Protein AF-0000000086207402 (afdb_homodimer)

Foldseek 3Di:
DDQPVPPDVLVVLLVVLVVVLVVLLVVLVVVLVVLLVQLVVLLVVLVVLLVVLVVLVVVLVPDDDFLVSQLSNLVSVLSNLLSVLSNVLSVCLVVPQNVVLVVLSVVLVVVLVVLVVQLVVLSVLLVVLVVVLVVLVVVLVVLVVVLVVLVVVLVVCVVPDDPVVNVVSVVVSVVSVVVNVVSVVVSVVSVVCSVVSVVSSSVSSVVSSVVSVVSVVVSVVSVVVSVVSSVVSVVVSVVSSVVSVVSSVVSNVPRDVVVSVVVVLVVPVDPWDKDKDKFWADDDPLLDPPDPDDLVVSLVVLVVVLVVLVVVLVVLVVVLVVLVVVLVVCVVPVVPDDPVVNVVSVVSNVVSVVSNVRSVVNNLSSQQSSCVSVVHDRDPPPLVFWDWDDDPRDITIMGMDIDTDCPPSCPPDPPPPPPPPPPPPPDDDDDDDDDDDDDPDDPPPPPPPPFWKKFFCDFDDDPDLQADTHHHGFIWGFPDDDPVQWTWTDTPRRTHIDGNVRIGTDDPPPPPPPPPPDD/DDQPVPPDVLVVLLVVLVVVLVVLLVVLVVVLVVLLVQLVVLLVVLVVLLVVLVVLVVVLVPDDPFLVSQLSNLVSVLSNLLSVLSNVLSVCLVPPQNVVLVVLSVVLVVVLVVLVVQLVVLSVLLVVLVVVLVVLVVVLVVLVVVLVVLVVVLVVCVVPDDPVVNVVSVVVSVVSVVVSVVSVVVSVVSVVCSVVSVVSSSVSSVVSSVVSVVSVVVSVVSVVVSVVSSVVSVVVSVVSSVVSVVSSVVSNVPRDVPVSVVVVLVVPVDPWDKDKDKFWADDDPLLDPPDPDDLVVSLVVLVVVLVVLVVVLVVLVVVLVVLVVVLVVCVVPVVPDDPVVNVVSVVSNVVSVVSNVRSVVNNLSSQQSSCVSVVHDRDPPPLVFKDWDDDPRDITIMGMDIDTDCRPSCPPPPPPPPPPPPPPPPDDDDDDDDDDDDDDDDPDPPPPPPFWKWFFCDFDDDPDLQADTHHHGFIWGFPDDDPVQWTWTDTPRRTHIDGNVRIGTDDPPPPPPPPPPPD

Nearest PDB structures (foldseek):
  7aal-assembly1_B  TM=7.104E-01  e=3.749E-07  Homo sapiens
  7aan-assembly1_B  TM=7.391E-01  e=1.521E-06  Homo sapiens
  5c1f-assembly1_B  TM=7.077E-01  e=7.551E-07  Schizosaccharomyces pombe 972h-
  6iko-assembly1_A  TM=7.388E-01  e=1.851E-04  Mus musculus
  8x2t-assembly1_A-2  TM=4.468E-01  e=6.820E-06  Homo sapiens

Organism: Python bivittatus (NCBI:txid176946)

InterPro domains:
  IPR001452 SH3 domain [PF14604] (456-504)
  IPR001452 SH3 domain [PR00452] (452-462)
  IPR001452 SH3 domain [PR00452] (466-481)
  IPR001452 SH3 domain [PR00452] (483-492)
  IPR001452 SH3 domain [PR00452] (494-506)
  IPR001452 SH3 domain [PS50002] (449-508)
  IPR001452 SH3 domain [SM00326] (452-507)
  IPR011072 HR1 rho-binding domain [PS51860] (291-372)
  IPR027267 AH/BAR domai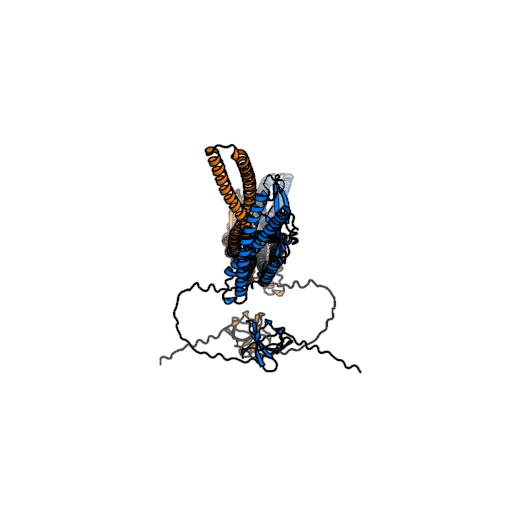n superfamily [G3DSA:1.20.1270.60] (9-270)
  IPR027267 AH/BAR domain superfamily [SSF103657] (9-268)
  IPR031160 F-BAR domain [PS51741] (1-260)
  IPR035656 Nostrin, SH3 domain [cd11823] (453-505)
  IPR036028 SH3-like domain superfamily [SSF50044] (451-508)
  IPR057870 TOCA, HR1 domain [PF25610] (285-376)

Structure (mmCIF, N/CA/C/O backbone):
data_AF-0000000086207402-model_v1
#
loop_
_entity.id
_entity.type
_entity.pdbx_description
1 polymer Nostrin
#
loop_
_atom_site.group_PDB
_atom_site.id
_atom_site.type_symbol
_atom_site.label_atom_id
_atom_site.label_alt_id
_atom_site.label_comp_id
_atom_site.label_asym_id
_atom_site.label_entity_id
_atom_site.label_seq_id
_atom_site.pdbx_PDB_ins_code
_atom_site.Cartn_x
_atom_site.Cartn_y
_atom_site.Cartn_z
_atom_site.occupancy
_atom_site.B_iso_or_equiv
_atom_site.auth_seq_id
_atom_site.auth_comp_id
_atom_site.auth_asym_id
_atom_site.auth_atom_id
_atom_site.pdbx_PDB_model_num
ATOM 1 N N . MET A 1 1 ? 19.188 -48.531 -34.875 1 70.12 1 MET A N 1
ATOM 2 C CA . MET A 1 1 ? 18.344 -49.625 -34.406 1 70.12 1 MET A CA 1
ATOM 3 C C . MET A 1 1 ? 16.875 -49.219 -34.469 1 70.12 1 MET A C 1
ATOM 5 O O . MET A 1 1 ? 16.516 -48.094 -34.125 1 70.12 1 MET A O 1
ATOM 9 N N . LYS A 1 2 ? 16.078 -50.062 -35.125 1 84.88 2 LYS A N 1
ATOM 10 C CA . LYS A 1 2 ? 14.648 -49.812 -35.219 1 84.88 2 LYS A CA 1
ATOM 11 C C . LYS A 1 2 ? 14 -49.719 -33.844 1 84.88 2 LYS A C 1
ATOM 13 O O . LYS A 1 2 ? 14.344 -50.469 -32.938 1 84.88 2 LYS A O 1
ATOM 18 N N . ASN A 1 3 ? 13.188 -48.719 -33.625 1 86.88 3 ASN A N 1
ATOM 19 C CA . ASN A 1 3 ? 12.5 -48.469 -32.375 1 86.88 3 ASN A CA 1
ATOM 20 C C . ASN A 1 3 ? 11.125 -49.125 -32.344 1 86.88 3 ASN A C 1
ATOM 22 O O . ASN A 1 3 ? 10.211 -48.719 -33.062 1 86.88 3 ASN A O 1
ATOM 26 N N . PRO A 1 4 ? 11.055 -50.188 -31.516 1 91.75 4 PRO A N 1
ATOM 27 C CA . PRO A 1 4 ? 9.766 -50.875 -31.469 1 91.75 4 PRO A CA 1
ATOM 28 C C . PRO A 1 4 ? 8.641 -50 -30.922 1 91.75 4 PRO A C 1
ATOM 30 O O . PRO A 1 4 ? 7.465 -50.375 -31.031 1 91.75 4 PRO A O 1
ATOM 33 N N . LEU A 1 5 ? 9 -48.938 -30.328 1 91.25 5 LEU A N 1
ATOM 34 C CA . LEU A 1 5 ? 7.992 -48.094 -29.719 1 91.25 5 LEU A CA 1
ATOM 35 C C . LEU A 1 5 ? 7.512 -47.031 -30.688 1 91.25 5 LEU A C 1
ATOM 37 O O . LEU A 1 5 ? 6.59 -46.281 -30.391 1 91.25 5 LEU A O 1
ATOM 41 N N . ALA A 1 6 ? 8.047 -47 -31.797 1 86.88 6 ALA A N 1
ATOM 42 C CA . ALA A 1 6 ? 7.766 -45.906 -32.75 1 86.88 6 ALA A CA 1
ATOM 43 C C . ALA A 1 6 ? 6.324 -45.969 -33.219 1 86.88 6 ALA A C 1
ATOM 45 O O . ALA A 1 6 ? 5.727 -47.062 -33.281 1 86.88 6 ALA A O 1
ATOM 46 N N . ASP A 1 7 ? 5.602 -44.875 -33.406 1 80.5 7 ASP A N 1
ATOM 47 C CA . ASP A 1 7 ? 4.324 -44.656 -34.062 1 80.5 7 ASP A CA 1
ATOM 48 C C . ASP A 1 7 ? 3.164 -45.188 -33.219 1 80.5 7 ASP A C 1
ATOM 50 O O . ASP A 1 7 ? 2.145 -45.625 -33.75 1 80.5 7 ASP A O 1
ATOM 54 N N . CYS A 1 8 ? 3.439 -45.312 -31.922 1 86.44 8 CYS A N 1
ATOM 55 C CA . CYS A 1 8 ? 2.348 -45.688 -31.031 1 86.44 8 CYS A CA 1
ATOM 56 C C . CYS A 1 8 ? 1.467 -44.469 -30.703 1 86.44 8 CYS A C 1
ATOM 58 O O . CYS A 1 8 ? 1.935 -43.5 -30.125 1 86.44 8 CYS A O 1
ATOM 60 N N . MET A 1 9 ? 0.217 -44.5 -31.078 1 85.75 9 MET A N 1
ATOM 61 C CA . MET A 1 9 ? -0.718 -43.375 -30.875 1 85.75 9 MET A CA 1
ATOM 62 C C . MET A 1 9 ? -0.971 -43.156 -29.391 1 85.75 9 MET A C 1
ATOM 64 O O . MET A 1 9 ? -1.18 -42 -28.969 1 85.75 9 MET A O 1
ATOM 68 N N . HIS A 1 10 ? -0.974 -44.25 -28.578 1 87.25 10 HIS A N 1
ATOM 69 C CA . HIS A 1 10 ? -1.16 -44.094 -27.141 1 87.25 10 HIS A CA 1
ATOM 70 C C . HIS A 1 10 ? -0.037 -43.281 -26.531 1 87.25 10 HIS A C 1
ATOM 72 O O . HIS A 1 10 ? -0.276 -42.469 -25.625 1 87.25 10 HIS A O 1
ATOM 78 N N . ASP A 1 11 ? 1.105 -43.5 -27.047 1 91.06 11 ASP A N 1
ATOM 79 C CA . ASP A 1 11 ? 2.256 -42.75 -26.531 1 91.06 11 ASP A CA 1
ATOM 80 C C . ASP A 1 11 ? 2.191 -41.281 -26.938 1 91.06 11 ASP A C 1
ATOM 82 O O . ASP A 1 11 ? 2.529 -40.406 -26.141 1 91.06 11 ASP A O 1
ATOM 86 N N . ARG A 1 12 ? 1.794 -41.062 -28.172 1 88.88 12 ARG A N 1
ATOM 87 C CA . ARG A 1 12 ? 1.655 -39.688 -28.641 1 88.88 12 ARG A CA 1
ATOM 88 C C . ARG A 1 12 ? 0.635 -38.938 -27.797 1 88.88 12 ARG A C 1
ATOM 90 O O . ARG A 1 12 ? 0.876 -37.781 -27.406 1 88.88 12 ARG A O 1
ATOM 97 N N . ALA A 1 13 ? -0.528 -39.594 -27.562 1 89.44 13 ALA A N 1
ATOM 98 C CA . ALA A 1 13 ? -1.57 -38.969 -26.75 1 89.44 13 ALA A CA 1
ATOM 99 C C . ALA A 1 13 ? -1.069 -38.688 -25.328 1 89.44 13 ALA A C 1
ATOM 101 O O . ALA A 1 13 ? -1.343 -37.625 -24.766 1 89.44 13 ALA A O 1
ATOM 102 N N . TYR A 1 14 ? -0.347 -39.656 -24.797 1 93.19 14 TYR A N 1
ATOM 103 C CA . TYR A 1 14 ? 0.19 -39.5 -23.438 1 93.19 14 TYR A CA 1
ATOM 104 C C . TYR A 1 14 ? 1.178 -38.344 -23.375 1 93.19 14 TYR A C 1
ATOM 106 O O . TYR A 1 14 ? 1.124 -37.531 -22.453 1 93.19 14 TYR A O 1
ATOM 114 N N . GLN A 1 15 ? 2.064 -38.219 -24.406 1 92.81 15 GLN A N 1
ATOM 115 C CA . GLN A 1 15 ? 3.057 -37.156 -24.422 1 92.81 15 GLN A CA 1
ATOM 116 C C . GLN A 1 15 ? 2.391 -35.781 -24.594 1 92.81 15 GLN A C 1
ATOM 118 O O . GLN A 1 15 ? 2.818 -34.812 -23.984 1 92.81 15 GLN A O 1
ATOM 123 N N . GLU A 1 16 ? 1.377 -35.719 -25.391 1 90.94 16 GLU A N 1
ATOM 124 C CA . GLU A 1 16 ? 0.648 -34.469 -25.578 1 90.94 16 GLU A CA 1
ATOM 125 C C . GLU A 1 16 ? -0.007 -34 -24.281 1 90.94 16 GLU A C 1
ATOM 127 O O . GLU A 1 16 ? 0.068 -32.844 -23.922 1 90.94 16 GLU A O 1
ATOM 132 N N . LEU A 1 17 ? -0.683 -34.938 -23.641 1 91.75 17 LEU A N 1
ATOM 133 C CA . LEU A 1 17 ? -1.324 -34.625 -22.359 1 91.75 17 LEU A CA 1
ATOM 134 C C . LEU A 1 17 ? -0.291 -34.219 -21.312 1 91.75 17 LEU A C 1
ATOM 136 O O . LEU A 1 17 ? -0.535 -33.312 -20.531 1 91.75 17 LEU A O 1
ATOM 140 N N . LYS A 1 18 ? 0.817 -34.875 -21.344 1 92.75 18 LYS A N 1
ATOM 141 C CA . LYS A 1 18 ? 1.899 -34.531 -20.438 1 92.75 18 LYS A CA 1
ATOM 142 C C . LYS A 1 18 ? 2.375 -33.094 -20.672 1 92.75 18 LYS A C 1
ATOM 144 O O . LYS A 1 18 ? 2.617 -32.344 -19.719 1 92.75 18 LYS A O 1
ATOM 149 N N . GLY A 1 19 ? 2.502 -32.75 -21.906 1 91.12 19 GLY A N 1
ATOM 150 C CA . GLY A 1 19 ? 2.867 -31.375 -22.234 1 91.12 19 GLY A CA 1
ATOM 151 C C . GLY A 1 19 ? 1.851 -30.344 -21.75 1 91.12 19 GLY A C 1
ATOM 152 O O . GLY A 1 19 ? 2.217 -29.312 -21.188 1 91.12 19 GLY A O 1
ATOM 153 N N . TYR A 1 20 ? 0.608 -30.656 -21.953 1 89.25 20 TYR A N 1
ATOM 154 C CA . TYR A 1 20 ? -0.474 -29.797 -21.469 1 89.25 20 TYR A CA 1
ATOM 155 C C . TYR A 1 20 ? -0.417 -29.656 -19.953 1 89.25 20 TYR A C 1
ATOM 157 O O . TYR A 1 20 ? -0.568 -28.547 -19.422 1 89.25 20 TYR A O 1
ATOM 165 N N . SER A 1 21 ? -0.278 -30.812 -19.312 1 92 21 SER A N 1
ATOM 166 C CA . SER A 1 21 ? -0.22 -30.812 -17.859 1 92 21 SER A CA 1
ATOM 167 C C . SER A 1 21 ? 0.945 -29.984 -17.344 1 92 21 SER A C 1
ATOM 169 O O . SER A 1 21 ? 0.804 -29.25 -16.359 1 92 21 SER A O 1
ATOM 171 N N . LYS A 1 22 ? 2.078 -30.062 -18 1 91.75 22 LYS A N 1
ATOM 172 C CA . LYS A 1 22 ? 3.246 -29.281 -17.609 1 91.75 22 LYS A CA 1
ATOM 173 C C . LYS A 1 22 ? 2.973 -27.781 -17.75 1 91.75 22 LYS A C 1
ATOM 175 O O . LYS A 1 22 ? 3.352 -26.984 -16.891 1 91.75 22 LYS A O 1
ATOM 180 N N . ASN A 1 23 ? 2.346 -27.375 -18.797 1 88.19 23 ASN A N 1
ATOM 181 C CA . ASN A 1 23 ? 1.974 -25.984 -19 1 88.19 23 ASN A CA 1
ATOM 182 C C . ASN A 1 23 ? 0.99 -25.5 -17.938 1 88.19 23 ASN A C 1
ATOM 184 O O . ASN A 1 23 ? 1.083 -24.359 -17.469 1 88.19 23 ASN A O 1
ATOM 188 N N . GLY A 1 24 ? 0.045 -26.406 -17.625 1 87.31 24 GLY A N 1
ATOM 189 C CA . GLY A 1 24 ? -0.893 -26.078 -16.562 1 87.31 24 GLY A CA 1
ATOM 190 C C . GLY A 1 24 ? -0.222 -25.859 -15.227 1 87.31 24 GLY A C 1
ATOM 191 O O . GLY A 1 24 ? -0.576 -24.938 -14.484 1 87.31 24 GLY A O 1
ATOM 192 N N . ASP A 1 25 ? 0.729 -26.656 -14.898 1 90.38 25 ASP A N 1
ATOM 193 C CA . ASP A 1 25 ? 1.478 -26.531 -13.648 1 90.38 25 ASP A CA 1
ATOM 194 C C . ASP A 1 25 ? 2.24 -25.203 -13.609 1 90.38 25 ASP A C 1
ATOM 196 O O . ASP A 1 25 ? 2.266 -24.531 -12.57 1 90.38 25 ASP A O 1
ATOM 200 N N . ASN A 1 26 ? 2.877 -24.859 -14.664 1 89.62 26 ASN A N 1
ATOM 201 C CA . ASN A 1 26 ? 3.607 -23.609 -14.742 1 89.62 26 ASN A CA 1
ATOM 202 C C . ASN A 1 26 ? 2.686 -22.406 -14.539 1 89.62 26 ASN A C 1
ATOM 204 O O . ASN A 1 26 ? 3.057 -21.438 -13.883 1 89.62 26 ASN A O 1
ATOM 208 N N . TYR A 1 27 ? 1.51 -22.469 -15.094 1 89.38 27 TYR A N 1
ATOM 209 C CA . TYR A 1 27 ? 0.514 -21.422 -14.914 1 89.38 27 TYR A CA 1
ATOM 210 C C . TYR A 1 27 ? 0.149 -21.25 -13.445 1 89.38 27 TYR A C 1
ATOM 212 O O . TYR A 1 27 ? 0.106 -20.141 -12.93 1 89.38 27 TYR A O 1
ATOM 220 N N . CYS A 1 28 ? -0.136 -22.375 -12.828 1 90.25 28 CYS A N 1
ATOM 221 C CA . CYS A 1 28 ? -0.509 -22.312 -11.422 1 90.25 28 CYS A CA 1
ATOM 222 C C . CYS A 1 28 ? 0.622 -21.734 -10.578 1 90.25 28 CYS A C 1
ATOM 224 O O . CYS A 1 28 ? 0.376 -20.984 -9.633 1 90.25 28 CYS A O 1
ATOM 226 N N . LYS A 1 29 ? 1.851 -22.047 -10.914 1 91.56 29 LYS A N 1
ATOM 227 C CA . LYS A 1 29 ? 2.996 -21.516 -10.188 1 91.56 29 LYS A CA 1
ATOM 228 C C . LYS A 1 29 ? 3.086 -20 -10.344 1 91.56 29 LYS A C 1
ATOM 230 O O . LYS A 1 29 ? 3.418 -19.281 -9.398 1 91.56 29 LYS A O 1
ATOM 235 N N . GLN A 1 30 ? 2.82 -19.531 -11.5 1 91.19 30 GLN A N 1
ATOM 236 C CA . GLN A 1 30 ? 2.834 -18.094 -11.742 1 91.19 30 GLN A CA 1
ATOM 237 C C . GLN A 1 30 ? 1.725 -17.391 -10.969 1 91.19 30 GLN A C 1
ATOM 239 O O . GLN A 1 30 ? 1.941 -16.312 -10.398 1 91.19 30 GLN A O 1
ATOM 244 N N . VAL A 1 31 ? 0.543 -17.984 -10.984 1 90.88 31 VAL A N 1
ATOM 245 C CA . VAL A 1 31 ? -0.57 -17.438 -10.227 1 90.88 31 VAL A CA 1
ATOM 246 C C . VAL A 1 31 ? -0.201 -17.359 -8.742 1 90.88 31 VAL A C 1
ATOM 248 O O . VAL A 1 31 ? -0.463 -16.359 -8.078 1 90.88 31 VAL A O 1
ATOM 251 N N . LEU A 1 32 ? 0.455 -18.422 -8.25 1 93.12 32 LEU A N 1
ATOM 252 C CA . LEU A 1 32 ? 0.894 -18.469 -6.855 1 93.12 32 LEU A CA 1
ATOM 253 C C . LEU A 1 32 ? 1.885 -17.344 -6.566 1 93.12 32 LEU A C 1
ATOM 255 O O . LEU A 1 32 ? 1.805 -16.688 -5.523 1 93.12 32 LEU A O 1
ATOM 259 N N . SER A 1 33 ? 2.768 -17.125 -7.492 1 95.25 33 SER A N 1
ATOM 260 C CA . SER A 1 33 ? 3.758 -16.078 -7.332 1 95.25 33 SER A CA 1
ATOM 261 C C . SER A 1 33 ? 3.096 -14.703 -7.262 1 95.25 33 SER A C 1
ATOM 263 O O . SER A 1 33 ? 3.488 -13.859 -6.453 1 95.25 33 SER A O 1
ATOM 265 N N . ILE A 1 34 ? 2.119 -14.492 -8.117 1 94.56 34 ILE A N 1
ATOM 266 C CA . ILE A 1 34 ? 1.403 -13.227 -8.133 1 94.56 34 ILE A CA 1
ATOM 267 C C . ILE A 1 34 ? 0.652 -13.031 -6.82 1 94.56 34 ILE A C 1
ATOM 269 O O . ILE A 1 34 ? 0.665 -11.938 -6.246 1 94.56 34 ILE A O 1
ATOM 273 N N . LEU A 1 35 ? -0.007 -14.062 -6.363 1 94.5 35 LEU A N 1
ATOM 274 C CA . LEU A 1 35 ? -0.727 -13.984 -5.098 1 94.5 35 LEU A CA 1
ATOM 275 C C . LEU A 1 35 ? 0.232 -13.711 -3.941 1 94.5 35 LEU A C 1
ATOM 277 O O . LEU A 1 35 ? -0.094 -12.969 -3.018 1 94.5 35 LEU A O 1
ATOM 281 N N . GLN A 1 36 ? 1.395 -14.375 -4 1 96.25 36 GLN A N 1
ATOM 282 C CA . GLN A 1 36 ? 2.404 -14.141 -2.971 1 96.25 36 GLN A CA 1
ATOM 283 C C . GLN A 1 36 ? 2.854 -12.688 -2.959 1 96.25 36 GLN A C 1
ATOM 285 O O . GLN A 1 36 ? 3.021 -12.094 -1.891 1 96.25 36 GLN A O 1
ATOM 290 N N . GLN A 1 37 ? 3.1 -12.133 -4.086 1 96.25 37 GLN A N 1
ATOM 291 C CA . GLN A 1 37 ? 3.477 -10.727 -4.191 1 96.25 37 GLN A CA 1
ATOM 292 C C . GLN A 1 37 ? 2.354 -9.82 -3.701 1 96.25 37 GLN A C 1
ATOM 294 O O . GLN A 1 37 ? 2.609 -8.797 -3.064 1 96.25 37 GLN A O 1
ATOM 299 N N . ARG A 1 38 ? 1.146 -10.227 -4.008 1 95.5 38 ARG A N 1
ATOM 300 C CA . ARG A 1 38 ? -0.009 -9.484 -3.512 1 95.5 38 ARG A CA 1
ATOM 301 C C . ARG A 1 38 ? -0.037 -9.469 -1.987 1 95.5 38 ARG A C 1
ATOM 303 O O . ARG A 1 38 ? -0.303 -8.43 -1.379 1 95.5 38 ARG A O 1
ATOM 310 N N . THR A 1 39 ? 0.207 -10.609 -1.366 1 95.81 39 THR A N 1
ATOM 311 C CA . THR A 1 39 ? 0.251 -10.719 0.088 1 95.81 39 THR A CA 1
ATOM 312 C C . THR A 1 39 ? 1.33 -9.805 0.663 1 95.81 39 THR A C 1
ATOM 314 O O . THR A 1 39 ? 1.087 -9.078 1.629 1 95.81 39 THR A O 1
ATOM 317 N N . SER A 1 40 ? 2.473 -9.805 0.069 1 96.62 40 SER A N 1
ATOM 318 C CA . SER A 1 40 ? 3.576 -8.969 0.532 1 96.62 40 SER A CA 1
ATOM 319 C C . SER A 1 40 ? 3.24 -7.488 0.4 1 96.62 40 SER A C 1
ATOM 321 O O . SER A 1 40 ? 3.568 -6.691 1.281 1 96.62 40 SER A O 1
ATOM 323 N N . LEU A 1 41 ? 2.631 -7.117 -0.718 1 95.75 41 LEU A N 1
ATOM 324 C CA . LEU A 1 41 ? 2.209 -5.738 -0.943 1 95.75 41 LEU A CA 1
ATOM 325 C C . LEU A 1 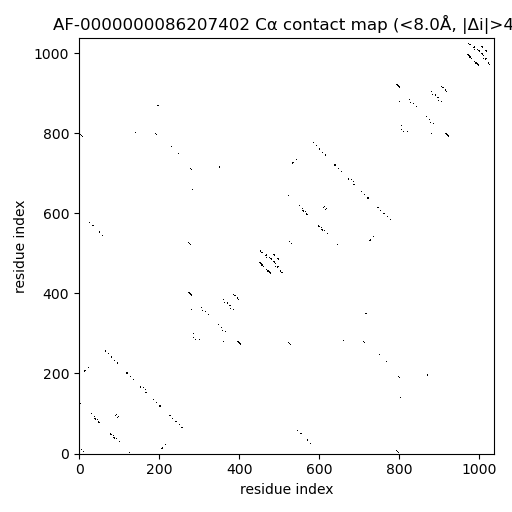41 ? 1.221 -5.293 0.128 1 95.75 41 LEU A C 1
ATOM 327 O O . LEU A 1 41 ? 1.323 -4.18 0.646 1 95.75 41 LEU A O 1
ATOM 331 N N . GLU A 1 42 ? 0.28 -6.129 0.465 1 96.12 42 GLU A N 1
ATOM 332 C CA . GLU A 1 42 ? -0.726 -5.824 1.479 1 96.12 42 GLU A CA 1
ATOM 333 C C . GLU A 1 42 ? -0.084 -5.605 2.846 1 96.12 42 GLU A C 1
ATOM 335 O O . GLU A 1 42 ? -0.405 -4.641 3.541 1 96.12 42 GLU A O 1
ATOM 340 N N . ILE A 1 43 ? 0.77 -6.469 3.227 1 95.44 43 ILE A N 1
ATOM 341 C CA . ILE A 1 43 ? 1.418 -6.398 4.531 1 95.44 43 ILE A CA 1
ATOM 342 C C . ILE A 1 43 ? 2.273 -5.137 4.617 1 95.44 43 ILE A C 1
ATOM 344 O O . ILE A 1 43 ? 2.246 -4.43 5.629 1 95.44 43 ILE A O 1
ATOM 348 N N . THR A 1 44 ? 3.012 -4.824 3.551 1 95.88 44 THR A N 1
ATOM 349 C CA . THR A 1 44 ? 3.855 -3.635 3.516 1 95.88 44 THR A CA 1
ATOM 350 C C . THR A 1 44 ? 3.008 -2.369 3.609 1 95.88 44 THR A C 1
ATOM 352 O O . THR A 1 44 ? 3.357 -1.434 4.332 1 95.88 44 THR A O 1
ATOM 355 N N . TYR A 1 45 ? 1.966 -2.289 2.854 1 97 45 TYR A N 1
ATOM 356 C CA . TYR A 1 45 ? 1.046 -1.158 2.906 1 97 45 TYR A CA 1
ATOM 357 C C . TYR A 1 45 ? 0.454 -1.001 4.301 1 97 45 TYR A C 1
ATOM 359 O O . TYR A 1 45 ? 0.384 0.111 4.832 1 97 45 TYR A O 1
ATOM 367 N N . GLY A 1 46 ? 0.015 -2.15 4.887 1 95.81 46 GLY A N 1
ATOM 368 C CA . GLY A 1 46 ? -0.503 -2.113 6.246 1 95.81 46 GLY A CA 1
ATOM 369 C C . GLY A 1 46 ? 0.497 -1.575 7.25 1 95.81 46 GLY A C 1
ATOM 370 O O . GLY A 1 46 ? 0.141 -0.779 8.125 1 95.81 46 GLY A O 1
ATOM 371 N N . LYS A 1 47 ? 1.705 -1.974 7.16 1 95.44 47 LYS A N 1
ATOM 372 C CA . LYS A 1 47 ? 2.754 -1.478 8.047 1 95.44 47 LYS A CA 1
ATOM 373 C C . LYS A 1 47 ? 2.961 0.023 7.863 1 95.44 47 LYS A C 1
ATOM 375 O O . LYS A 1 47 ? 3.221 0.74 8.836 1 95.44 47 LYS A O 1
ATOM 380 N N . GLY A 1 48 ? 2.898 0.468 6.559 1 96.25 48 GLY A N 1
ATOM 381 C CA . GLY A 1 48 ? 2.99 1.896 6.297 1 96.25 48 GLY A CA 1
ATOM 382 C C . GLY A 1 48 ? 1.892 2.697 6.969 1 96.25 48 GLY A C 1
ATOM 383 O O . GLY A 1 48 ? 2.152 3.756 7.543 1 96.25 48 GLY A O 1
ATOM 384 N N . LEU A 1 49 ? 0.698 2.244 6.93 1 95.19 49 LEU A N 1
ATOM 385 C CA . LEU A 1 49 ? -0.433 2.896 7.578 1 95.19 49 LEU A CA 1
ATOM 386 C C . LEU A 1 49 ? -0.252 2.914 9.094 1 95.19 49 LEU A C 1
ATOM 388 O O . LEU A 1 49 ? -0.594 3.898 9.75 1 95.19 49 LEU A O 1
ATOM 392 N N . GLU A 1 50 ? 0.26 1.824 9.656 1 95.81 50 GLU A N 1
ATOM 393 C CA . GLU A 1 50 ? 0.513 1.736 11.094 1 95.81 50 GLU A CA 1
ATOM 394 C C . GLU A 1 50 ? 1.534 2.779 11.539 1 95.81 50 GLU A C 1
ATOM 396 O O . GLU A 1 50 ? 1.373 3.402 12.586 1 95.81 50 GLU A O 1
ATOM 401 N N . LYS A 1 51 ? 2.562 2.924 10.766 1 96.25 51 LYS A N 1
ATOM 402 C CA . LYS A 1 51 ? 3.576 3.926 11.078 1 96.25 51 LYS A CA 1
ATOM 403 C C . LYS A 1 51 ? 2.969 5.324 11.133 1 96.25 51 LYS A C 1
ATOM 405 O O . LYS A 1 51 ? 3.291 6.113 12.023 1 96.25 51 LYS A O 1
ATOM 410 N N . LEU A 1 52 ? 2.098 5.656 10.195 1 95.38 52 LEU A N 1
ATOM 411 C CA . LEU A 1 52 ? 1.434 6.953 10.164 1 95.38 52 LEU A CA 1
ATOM 412 C C . LEU A 1 52 ? 0.501 7.113 11.359 1 95.38 52 LEU A C 1
ATOM 414 O O . LEU A 1 52 ? 0.426 8.195 11.953 1 95.38 52 LEU A O 1
ATOM 418 N N . ALA A 1 53 ? -0.207 6.043 11.695 1 94.75 53 ALA A N 1
ATOM 419 C CA . ALA A 1 53 ? -1.097 6.062 12.859 1 94.75 53 ALA A CA 1
ATOM 420 C C . ALA A 1 53 ? -0.322 6.348 14.141 1 94.75 53 ALA A C 1
ATOM 422 O O . ALA A 1 53 ? -0.747 7.164 14.961 1 94.75 53 ALA A O 1
ATOM 423 N N . ASN A 1 54 ? 0.838 5.719 14.266 1 94.38 54 ASN A N 1
ATOM 424 C CA . ASN A 1 54 ? 1.677 5.914 15.445 1 94.38 54 ASN A CA 1
ATOM 425 C C . ASN A 1 54 ? 2.244 7.328 15.5 1 94.38 54 ASN A C 1
ATOM 427 O O . ASN A 1 54 ? 2.305 7.938 16.578 1 94.38 54 ASN A O 1
ATOM 431 N N . LYS A 1 55 ? 2.627 7.867 14.383 1 93.62 55 LYS A N 1
ATOM 432 C CA . LYS A 1 55 ? 3.135 9.234 14.312 1 93.62 55 LYS A CA 1
ATOM 433 C C . LYS A 1 55 ? 2.064 10.234 14.734 1 93.62 55 LYS A C 1
ATOM 435 O O . LYS A 1 55 ? 2.344 11.172 15.484 1 93.62 55 LYS A O 1
ATOM 440 N N . LEU A 1 56 ? 0.861 10.039 14.219 1 91.38 56 LEU A N 1
ATOM 441 C CA . LEU A 1 56 ? -0.246 10.922 14.57 1 91.38 56 LEU A CA 1
ATOM 442 C C . LEU A 1 56 ? -0.596 10.789 16.047 1 91.38 56 LEU A C 1
ATOM 444 O O . LEU A 1 56 ? -0.833 11.797 16.719 1 91.38 56 LEU A O 1
ATOM 448 N N . ALA A 1 57 ? -0.589 9.594 16.578 1 89.44 57 ALA A N 1
ATOM 449 C CA . ALA A 1 57 ? -0.894 9.359 17.984 1 89.44 57 ALA A CA 1
ATOM 450 C C . ALA A 1 57 ? 0.143 10.016 18.891 1 89.44 57 ALA A C 1
ATOM 452 O O . ALA A 1 57 ? -0.203 10.594 19.922 1 89.44 57 ALA A O 1
ATOM 453 N N . LYS A 1 58 ? 1.422 9.945 18.5 1 89 58 LYS A N 1
ATOM 454 C CA . LYS A 1 58 ? 2.49 10.562 19.281 1 89 58 LYS A CA 1
ATOM 455 C C . LYS A 1 58 ? 2.35 12.086 19.297 1 89 58 LYS A C 1
ATOM 457 O O . LYS A 1 58 ? 2.586 12.727 20.328 1 89 58 LYS A O 1
ATOM 462 N N . MET A 1 59 ? 1.973 12.602 18.125 1 86 59 MET A N 1
ATOM 463 C CA . MET A 1 59 ? 1.755 14.039 18.016 1 86 59 MET A CA 1
ATOM 464 C C . MET A 1 59 ? 0.608 14.492 18.922 1 86 59 MET A C 1
ATOM 466 O O . MET A 1 59 ? 0.682 15.547 19.547 1 86 59 MET A O 1
ATOM 470 N N . LEU A 1 60 ? -0.443 13.711 19.031 1 85.06 60 LEU A N 1
ATOM 471 C CA . LEU A 1 60 ? -1.633 14.062 19.797 1 85.06 60 LEU A CA 1
ATOM 472 C C . LEU A 1 60 ? -1.359 13.953 21.297 1 85.06 60 LEU A C 1
ATOM 474 O O . LEU A 1 60 ? -1.994 14.648 22.094 1 85.06 60 LEU A O 1
ATOM 478 N N . ASN A 1 61 ? -0.381 13.141 21.719 1 81.69 61 ASN A N 1
ATOM 479 C CA . ASN A 1 61 ? -0.04 13.008 23.141 1 81.69 61 ASN A CA 1
ATOM 480 C C . ASN A 1 61 ? 0.677 14.242 23.656 1 81.69 61 ASN A C 1
ATOM 482 O O . ASN A 1 61 ? 0.621 14.539 24.859 1 81.69 61 ASN A O 1
ATOM 486 N N . LYS A 1 62 ? 1.3 15.109 22.828 1 72.88 62 LYS A N 1
ATOM 487 C CA . LYS A 1 62 ? 2.072 16.281 23.25 1 72.88 62 LYS A CA 1
ATOM 488 C C . LYS A 1 62 ? 1.193 17.531 23.312 1 72.88 62 LYS A C 1
ATOM 490 O O . LYS A 1 62 ? 1.613 18.562 23.828 1 72.88 62 LYS A O 1
ATOM 495 N N . ILE A 1 63 ? 0.066 17.438 22.703 1 65.75 63 ILE A N 1
ATOM 496 C CA . ILE A 1 63 ? -0.768 18.625 22.594 1 65.75 63 ILE A CA 1
ATOM 497 C C . ILE A 1 63 ? -1.828 18.609 23.703 1 65.75 63 ILE A C 1
ATOM 499 O O . ILE A 1 63 ? -2.387 17.547 24.016 1 65.75 63 ILE A O 1
ATOM 503 N N . GLN A 1 64 ? -1.792 19.562 24.516 1 58.31 64 GLN A N 1
ATOM 504 C CA . GLN A 1 64 ? -2.879 19.719 25.484 1 58.31 64 GLN A CA 1
ATOM 505 C C . GLN A 1 64 ? -4.238 19.594 24.797 1 58.31 64 GLN A C 1
ATOM 507 O O . GLN A 1 64 ? -4.398 19.984 23.641 1 58.31 64 GLN A O 1
ATOM 512 N N . VAL A 1 65 ? -5.184 18.766 25.406 1 56.91 65 VAL A N 1
ATOM 513 C CA . VAL A 1 65 ? -6.492 18.266 24.984 1 56.91 65 VAL A CA 1
ATOM 514 C C . VAL A 1 65 ? -7.297 19.406 24.359 1 56.91 65 VAL A C 1
ATOM 516 O O . VAL A 1 65 ? -7.672 20.359 25.047 1 56.91 65 VAL A O 1
ATOM 519 N N . ASN A 1 66 ? -6.965 19.859 23.188 1 57.91 66 ASN A N 1
ATOM 520 C CA . ASN A 1 66 ? -7.875 20.75 22.484 1 57.91 66 ASN A CA 1
ATOM 521 C C . ASN A 1 66 ? -8.75 19.984 21.5 1 57.91 66 ASN A C 1
ATOM 523 O O . ASN A 1 66 ? -8.578 18.781 21.297 1 57.91 66 ASN A O 1
ATOM 527 N N . TYR A 1 67 ? -9.867 20.562 21 1 56.62 67 TYR A N 1
ATOM 528 C CA . TYR A 1 67 ? -10.961 20.141 20.125 1 56.62 67 TYR A CA 1
ATOM 529 C C . TYR A 1 67 ? -10.43 19.312 18.969 1 56.62 67 TYR A C 1
ATOM 531 O O . TYR A 1 67 ? -10.953 18.234 18.672 1 56.62 67 TYR A O 1
ATOM 539 N N . SER A 1 68 ? -9.461 19.812 18.281 1 66.19 68 SER A N 1
ATOM 540 C CA . SER A 1 68 ? -8.93 19.156 17.094 1 66.19 68 SER A CA 1
ATOM 541 C C . SER A 1 68 ? -8.25 17.828 17.438 1 66.19 68 SER A C 1
ATOM 543 O O . SER A 1 68 ? -8.086 16.969 16.578 1 66.19 68 SER A O 1
ATOM 545 N N . HIS A 1 69 ? -8.367 17.641 18.781 1 74.69 69 HIS A N 1
ATOM 546 C CA . HIS A 1 69 ? -7.691 16.453 19.266 1 74.69 69 HIS A CA 1
ATOM 547 C C . HIS A 1 69 ? -8.547 15.203 19.047 1 74.69 69 HIS A C 1
ATOM 549 O O . HIS A 1 69 ? -8.039 14.18 18.594 1 74.69 69 HIS A O 1
ATOM 555 N N . ARG A 1 70 ? -9.922 15.312 19.25 1 75.12 70 ARG A N 1
ATOM 556 C CA . ARG A 1 70 ? -10.805 14.156 19.109 1 75.12 70 ARG A CA 1
ATOM 557 C C . ARG A 1 70 ? -10.891 13.703 17.656 1 75.12 70 ARG A C 1
ATOM 559 O O . ARG A 1 70 ? -10.852 12.5 17.375 1 75.12 70 ARG A O 1
ATOM 566 N N . THR A 1 71 ? -11.023 14.609 16.781 1 79.69 71 THR A N 1
ATOM 567 C CA . THR A 1 71 ? -11.125 14.273 15.359 1 79.69 71 THR A CA 1
ATOM 568 C C . THR A 1 71 ? -9.82 13.672 14.852 1 79.69 71 THR A C 1
ATOM 570 O O . THR A 1 71 ? -9.828 12.711 14.086 1 79.69 71 THR A O 1
ATOM 573 N N . SER A 1 72 ? -8.742 14.211 15.32 1 84.25 72 SER A N 1
ATOM 574 C CA . SER A 1 72 ? -7.441 13.688 14.906 1 84.25 72 SER A CA 1
ATOM 575 C C . SER A 1 72 ? -7.203 12.289 15.469 1 84.25 72 SER A C 1
ATOM 577 O O . SER A 1 72 ? -6.602 11.445 14.812 1 84.25 72 SER A O 1
ATOM 579 N N . LEU A 1 73 ? -7.734 12.117 16.641 1 84.88 73 LEU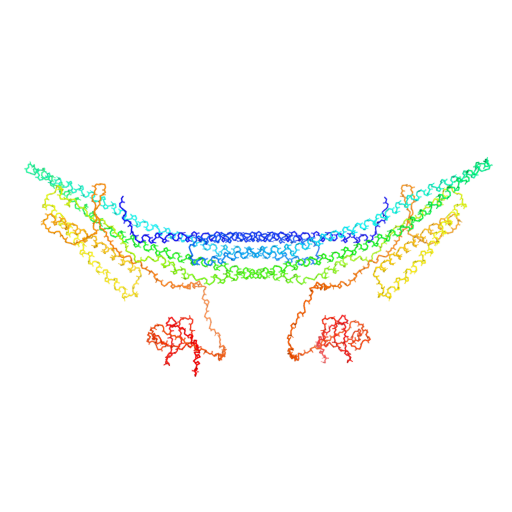 A N 1
ATOM 580 C CA . LEU A 1 73 ? -7.633 10.797 17.25 1 84.88 73 LEU A CA 1
ATOM 581 C C . LEU A 1 73 ? -8.422 9.766 16.453 1 84.88 73 LEU A C 1
ATOM 583 O O . LEU A 1 73 ? -7.98 8.633 16.281 1 84.88 73 LEU A O 1
ATOM 587 N N . CYS A 1 74 ? -9.547 10.203 15.992 1 86.12 74 CYS A N 1
ATOM 588 C CA . CYS A 1 74 ? -10.375 9.312 15.188 1 86.12 74 CYS A CA 1
ATOM 589 C C . CYS A 1 74 ? -9.664 8.945 13.891 1 86.12 74 CYS A C 1
ATOM 591 O O . CYS A 1 74 ? -9.742 7.801 13.438 1 86.12 74 CYS A O 1
ATOM 593 N N . VAL A 1 75 ? -8.992 9.859 13.281 1 87.44 75 VAL A N 1
ATOM 594 C CA . VAL A 1 75 ? -8.242 9.594 12.055 1 87.44 75 VAL A CA 1
ATOM 595 C C . VAL A 1 75 ? -7.105 8.617 12.344 1 87.44 75 VAL A C 1
ATOM 597 O O . VAL A 1 75 ? -6.836 7.715 11.555 1 87.44 75 VAL A O 1
ATOM 600 N N . SER A 1 76 ? -6.461 8.805 13.469 1 91 76 SER A N 1
ATOM 601 C CA . SER A 1 76 ? -5.406 7.883 13.875 1 91 76 SER A CA 1
ATOM 602 C C . SER A 1 76 ? -5.945 6.465 14.031 1 91 76 SER A C 1
ATOM 604 O O . SER A 1 76 ? -5.32 5.5 13.586 1 91 76 SER A O 1
ATOM 606 N N . GLU A 1 77 ? -7.059 6.383 14.633 1 90.06 77 GLU A N 1
ATOM 607 C CA . GLU A 1 77 ? -7.695 5.082 14.812 1 90.06 77 GLU A CA 1
ATOM 608 C C . GLU A 1 77 ? -8.086 4.465 13.469 1 90.06 77 GLU A C 1
ATOM 610 O O . GLU A 1 77 ? -8.016 3.248 13.297 1 90.06 77 GLU A O 1
ATOM 615 N N . GLU A 1 78 ? -8.594 5.324 12.633 1 90.19 78 GLU A N 1
ATOM 616 C CA . GLU A 1 78 ? -8.922 4.848 11.289 1 90.19 78 GLU A CA 1
ATOM 617 C C . GLU A 1 78 ? -7.695 4.277 10.586 1 90.19 78 GLU A C 1
ATOM 619 O O . GLU A 1 78 ? -7.77 3.219 9.961 1 90.19 78 GLU A O 1
ATOM 624 N N . LEU A 1 79 ? -6.578 4.91 10.609 1 92.44 79 LEU A N 1
ATOM 625 C CA . LEU A 1 79 ? -5.34 4.438 10.008 1 92.44 79 LEU A CA 1
ATOM 626 C C . LEU A 1 79 ? -4.918 3.1 10.602 1 92.44 79 LEU A C 1
ATOM 628 O O . LEU A 1 79 ? -4.5 2.197 9.875 1 92.44 79 LEU A O 1
ATOM 632 N N . LYS A 1 80 ? -5.098 2.988 11.906 1 93.75 80 LYS A N 1
ATOM 633 C CA . LYS A 1 80 ? -4.742 1.742 12.578 1 93.75 80 LYS A CA 1
ATOM 634 C C . LYS A 1 80 ? -5.668 0.605 12.156 1 93.75 80 LYS A C 1
ATOM 636 O O . LYS A 1 80 ? -5.211 -0.51 11.898 1 93.75 80 LYS A O 1
ATOM 641 N N . SER A 1 81 ? -6.887 0.892 12.164 1 93.25 81 SER A N 1
ATOM 642 C CA . SER A 1 81 ? -7.859 -0.119 11.766 1 93.25 81 SER A CA 1
ATOM 643 C C . SER A 1 81 ? -7.648 -0.556 10.32 1 93.25 81 SER A C 1
ATOM 645 O O . SER A 1 81 ? -7.699 -1.748 10.008 1 93.25 81 SER A O 1
ATOM 647 N N . ALA A 1 82 ? -7.512 0.421 9.43 1 92.44 82 ALA A N 1
ATOM 648 C CA . ALA A 1 82 ? -7.227 0.094 8.031 1 92.44 82 ALA A CA 1
ATOM 649 C C . ALA A 1 82 ? -5.953 -0.738 7.914 1 92.44 82 ALA A C 1
ATOM 651 O O . ALA A 1 82 ? -5.895 -1.684 7.125 1 92.44 82 ALA A O 1
ATOM 652 N N . SER A 1 83 ? -4.926 -0.398 8.648 1 95.62 83 SER A N 1
ATOM 653 C CA . SER A 1 83 ? -3.684 -1.162 8.68 1 95.62 83 SER A CA 1
ATOM 654 C C . SER A 1 83 ? -3.939 -2.617 9.062 1 95.62 83 SER A C 1
ATOM 656 O O . SER A 1 83 ? -3.484 -3.533 8.375 1 95.62 83 SER A O 1
ATOM 658 N N . ASP A 1 84 ? -4.664 -2.857 10.102 1 95.25 84 ASP A N 1
ATOM 659 C CA . ASP A 1 84 ? -4.969 -4.203 10.57 1 95.25 84 ASP A CA 1
ATOM 660 C C . ASP A 1 84 ? -5.734 -4.996 9.508 1 95.25 84 ASP A C 1
ATOM 662 O O . ASP A 1 84 ? -5.48 -6.184 9.312 1 95.25 84 ASP A O 1
ATOM 666 N N . LEU A 1 85 ? -6.668 -4.348 8.914 1 93 85 LEU A N 1
ATOM 667 C CA . LEU A 1 85 ? -7.473 -5.008 7.891 1 93 85 LEU A CA 1
ATOM 668 C C . LEU A 1 85 ? -6.602 -5.465 6.727 1 93 85 LEU A C 1
ATOM 670 O O . LEU A 1 85 ? -6.758 -6.586 6.23 1 93 85 LEU A O 1
ATOM 674 N N . HIS A 1 86 ? -5.711 -4.656 6.242 1 94.38 86 HIS A N 1
ATOM 675 C CA . HIS A 1 86 ? -4.82 -5.02 5.148 1 94.38 86 HIS A CA 1
ATOM 676 C C . HIS A 1 86 ? -3.881 -6.152 5.555 1 94.38 86 HIS A C 1
ATOM 678 O O . HIS A 1 86 ? -3.643 -7.078 4.777 1 94.38 86 HIS A O 1
ATOM 684 N N . ARG A 1 87 ? -3.344 -6.098 6.785 1 95.06 87 ARG A N 1
ATOM 685 C CA . ARG A 1 87 ? -2.473 -7.164 7.273 1 95.06 87 ARG A CA 1
ATOM 686 C C . ARG A 1 87 ? -3.229 -8.484 7.387 1 95.06 87 ARG A C 1
ATOM 688 O O . ARG A 1 87 ? -2.707 -9.539 7.016 1 95.06 87 ARG A O 1
ATOM 695 N N . LYS A 1 88 ? -4.414 -8.406 7.875 1 94.19 88 LYS A N 1
ATOM 696 C CA . LYS A 1 88 ? -5.254 -9.602 7.984 1 94.19 88 LYS A CA 1
ATOM 697 C C . LYS A 1 88 ? -5.574 -10.172 6.605 1 94.19 88 LYS A C 1
ATOM 699 O O . LYS A 1 88 ? -5.605 -11.391 6.426 1 94.19 88 LYS A O 1
ATOM 704 N N . LEU A 1 89 ? -5.863 -9.273 5.652 1 94.31 89 LEU A N 1
ATOM 705 C CA . LEU A 1 89 ? -6.121 -9.719 4.285 1 94.31 89 LEU A CA 1
ATOM 706 C C . LEU A 1 89 ? -4.914 -10.453 3.717 1 94.31 89 LEU A C 1
ATOM 708 O O . LEU A 1 89 ? -5.055 -11.539 3.148 1 94.31 89 LEU A O 1
ATOM 712 N N . GLY A 1 90 ? -3.695 -9.93 3.893 1 95.5 90 GLY A N 1
ATOM 713 C CA . GLY A 1 90 ? -2.488 -10.594 3.434 1 95.5 90 GLY A CA 1
ATOM 714 C C . GLY A 1 90 ? -2.295 -11.969 4.047 1 95.5 90 GLY A C 1
ATOM 715 O O . GLY A 1 90 ? -2.012 -12.938 3.338 1 95.5 90 GLY A O 1
ATOM 716 N N . LYS A 1 91 ? -2.512 -12.023 5.32 1 95.69 91 LYS A N 1
ATOM 717 C CA . LYS A 1 91 ? -2.365 -13.297 6.02 1 95.69 91 LYS A CA 1
ATOM 718 C C . LYS A 1 91 ? -3.416 -14.305 5.559 1 95.69 91 LYS A C 1
ATOM 720 O O . LYS A 1 91 ? -3.121 -15.492 5.414 1 95.69 91 LYS A O 1
ATOM 725 N N . ALA A 1 92 ? -4.641 -13.852 5.387 1 95.44 92 ALA A N 1
ATOM 726 C CA . ALA A 1 92 ? -5.73 -14.727 4.957 1 95.44 92 ALA A CA 1
ATOM 727 C C . ALA A 1 92 ? -5.469 -15.281 3.559 1 95.44 92 ALA A C 1
ATOM 729 O O . ALA A 1 92 ? -5.703 -16.453 3.299 1 95.44 92 ALA A O 1
ATOM 730 N N . ILE A 1 93 ? -4.996 -14.484 2.604 1 95.19 93 ILE A N 1
ATOM 731 C CA . ILE A 1 93 ? -4.672 -14.945 1.261 1 95.19 93 ILE A CA 1
ATOM 732 C C . ILE A 1 93 ? -3.584 -16.016 1.335 1 95.19 93 ILE A C 1
ATOM 734 O O . ILE A 1 93 ? -3.656 -17.031 0.644 1 95.19 93 ILE A O 1
ATOM 738 N N . GLN A 1 94 ? -2.602 -15.797 2.221 1 95.75 94 GLN A N 1
ATOM 739 C CA . GLN A 1 94 ? -1.5 -16.734 2.387 1 95.75 94 GLN A CA 1
ATOM 740 C C . GLN A 1 94 ? -1.995 -18.078 2.93 1 95.75 94 GLN A C 1
ATOM 742 O O . GLN A 1 94 ? -1.687 -19.125 2.373 1 95.75 94 GLN A O 1
ATOM 747 N N . THR A 1 95 ? -2.811 -18.031 3.932 1 96.56 95 THR A N 1
ATOM 748 C CA . THR A 1 95 ? -3.186 -19.234 4.664 1 96.56 95 THR A CA 1
ATOM 749 C C . THR A 1 95 ? -4.332 -19.953 3.965 1 96.56 95 THR A C 1
ATOM 751 O O . THR A 1 95 ? -4.395 -21.188 3.979 1 96.56 95 THR A O 1
ATOM 754 N N . GLU A 1 96 ? -5.207 -19.188 3.301 1 95.25 96 GLU A N 1
ATOM 755 C CA . GLU A 1 96 ? -6.441 -19.797 2.816 1 95.25 96 GLU A CA 1
ATOM 756 C C . GLU A 1 96 ? -6.395 -20.016 1.307 1 95.25 96 GLU A C 1
ATOM 758 O O . GLU A 1 96 ? -7.199 -20.781 0.758 1 95.25 96 GLU A O 1
ATOM 763 N N . ALA A 1 97 ? -5.539 -19.359 0.601 1 93.88 97 ALA A N 1
ATOM 764 C CA . ALA A 1 97 ? -5.488 -19.531 -0.85 1 93.88 97 ALA A CA 1
ATOM 765 C C . ALA A 1 97 ? -4.141 -20.094 -1.29 1 93.88 97 ALA A C 1
ATOM 767 O O . ALA A 1 97 ? -4.082 -21.172 -1.892 1 93.88 97 ALA A O 1
ATOM 768 N N . ILE A 1 98 ? -3.033 -19.562 -0.885 1 95.88 98 ILE A N 1
ATOM 769 C CA . ILE A 1 98 ? -1.705 -19.906 -1.378 1 95.88 98 ILE A CA 1
ATOM 770 C C . ILE A 1 98 ? -1.273 -21.25 -0.795 1 95.88 98 ILE A C 1
ATOM 772 O O . ILE A 1 98 ? -0.904 -22.172 -1.535 1 95.88 98 ILE A O 1
ATOM 776 N N . ASN A 1 99 ? -1.375 -21.422 0.517 1 96.31 99 ASN A N 1
ATOM 777 C CA . ASN A 1 99 ? -0.867 -22.625 1.18 1 96.31 99 ASN A CA 1
ATOM 778 C C . ASN A 1 99 ? -1.597 -23.875 0.708 1 96.31 99 ASN A C 1
ATOM 780 O O . ASN A 1 99 ? -0.963 -24.859 0.323 1 96.31 99 ASN A O 1
ATOM 784 N N . PRO A 1 100 ? -2.918 -23.891 0.705 1 95.31 100 PRO A N 1
ATOM 785 C CA . PRO A 1 100 ? -3.613 -25.094 0.216 1 95.31 100 PRO A CA 1
ATOM 786 C C . PRO A 1 100 ? -3.283 -25.406 -1.24 1 95.31 100 PRO A C 1
ATOM 788 O O . PRO A 1 100 ? -3.104 -26.578 -1.595 1 95.31 100 PRO A O 1
ATOM 791 N N . MET A 1 101 ? -3.242 -24.391 -2.121 1 94.19 101 MET A N 1
ATOM 792 C CA . MET A 1 101 ? -2.918 -24.609 -3.529 1 94.19 101 MET A CA 1
ATOM 793 C C . MET A 1 101 ? -1.521 -25.188 -3.686 1 94.19 101 MET A C 1
ATOM 795 O O . MET A 1 101 ? -1.323 -26.125 -4.461 1 94.19 101 MET A O 1
ATOM 799 N N . ASN A 1 102 ? -0.557 -24.719 -2.916 1 95.38 102 ASN A N 1
ATOM 800 C CA . ASN A 1 102 ? 0.818 -25.203 -2.971 1 95.38 102 ASN A CA 1
ATOM 801 C C . ASN A 1 102 ? 0.916 -26.656 -2.533 1 95.38 102 ASN A C 1
ATOM 803 O O . ASN A 1 102 ? 1.634 -27.438 -3.15 1 95.38 102 ASN A O 1
ATOM 807 N N . ARG A 1 103 ? 0.177 -27.016 -1.554 1 95.62 103 ARG A N 1
ATOM 808 C CA . ARG A 1 103 ? 0.178 -28.391 -1.051 1 95.62 103 ARG A CA 1
ATOM 809 C C . ARG A 1 103 ? -0.368 -29.359 -2.096 1 95.62 103 ARG A C 1
ATOM 811 O O . ARG A 1 103 ? 0.239 -30.391 -2.365 1 95.62 103 ARG A O 1
ATOM 818 N N . ILE A 1 104 ? -1.447 -28.969 -2.711 1 95.31 104 ILE A N 1
ATOM 819 C CA . ILE A 1 104 ? -2.094 -29.828 -3.689 1 95.31 104 ILE A CA 1
ATOM 820 C C . ILE A 1 104 ? -1.215 -29.953 -4.93 1 95.31 104 ILE A C 1
ATOM 822 O O . ILE A 1 104 ? -1.104 -31.031 -5.516 1 95.31 104 ILE A O 1
ATOM 826 N N . LEU A 1 105 ? -0.546 -28.891 -5.348 1 94.75 105 LEU A N 1
ATOM 827 C CA . LEU A 1 105 ? 0.334 -28.922 -6.512 1 94.75 105 LEU A CA 1
ATOM 828 C C . LEU A 1 105 ? 1.536 -29.828 -6.258 1 94.75 105 LEU A C 1
ATOM 830 O O . LEU A 1 105 ? 1.976 -30.547 -7.156 1 94.75 105 LEU A O 1
ATOM 834 N N . GLN A 1 106 ? 2.039 -29.859 -5.035 1 95.56 106 GLN A N 1
ATOM 835 C CA . GLN A 1 106 ? 3.15 -30.734 -4.68 1 95.56 106 GLN A CA 1
ATOM 836 C C . GLN A 1 106 ? 2.732 -32.188 -4.727 1 95.56 106 GLN A C 1
ATOM 838 O O . GLN A 1 106 ? 3.479 -33.062 -5.219 1 95.56 106 GLN A O 1
ATOM 843 N N . ASP A 1 107 ? 1.558 -32.469 -4.281 1 96.56 107 ASP A N 1
ATOM 844 C CA . ASP A 1 107 ? 1.019 -33.812 -4.332 1 96.56 107 ASP A CA 1
ATOM 845 C C . ASP A 1 107 ? 0.832 -34.281 -5.773 1 96.56 107 ASP A C 1
ATOM 847 O O . ASP A 1 107 ? 1.13 -35.438 -6.102 1 96.56 107 ASP A O 1
ATOM 851 N N . HIS A 1 108 ? 0.293 -33.406 -6.637 1 96 108 HIS A N 1
ATOM 852 C CA . HIS A 1 108 ? 0.128 -33.719 -8.055 1 96 108 HIS A CA 1
ATOM 853 C C . HIS A 1 108 ? 1.463 -34.062 -8.703 1 96 108 HIS A C 1
ATOM 855 O O . HIS A 1 108 ? 1.547 -35 -9.492 1 96 108 HIS A O 1
ATOM 861 N N . GLU A 1 109 ? 2.461 -33.281 -8.352 1 95.69 109 GLU A N 1
ATOM 862 C CA . GLU A 1 109 ? 3.785 -33.5 -8.922 1 95.69 109 GLU A CA 1
ATOM 863 C C . GLU A 1 109 ? 4.309 -34.875 -8.57 1 95.69 109 GLU A C 1
ATOM 865 O O . GLU A 1 109 ? 4.871 -35.562 -9.422 1 95.69 109 GLU A O 1
ATOM 870 N N . LYS A 1 110 ? 4.09 -35.344 -7.324 1 96.75 110 LYS A N 1
ATOM 871 C CA . LYS A 1 110 ? 4.52 -36.656 -6.887 1 96.75 110 LYS A CA 1
ATOM 872 C C . LYS A 1 110 ? 3.76 -37.75 -7.625 1 96.75 110 LYS A C 1
ATOM 874 O O . LYS A 1 110 ? 4.359 -38.719 -8.094 1 96.75 110 LYS A O 1
ATOM 879 N N . LYS A 1 111 ? 2.471 -37.594 -7.801 1 97.12 111 LYS A N 1
ATOM 880 C CA . LYS A 1 111 ? 1.638 -38.562 -8.477 1 97.12 111 LYS A CA 1
ATOM 881 C C . LYS A 1 111 ? 2.012 -38.688 -9.945 1 97.12 111 LYS A C 1
ATOM 883 O O . LYS A 1 111 ? 2.076 -39.812 -10.492 1 97.12 111 LYS A O 1
ATOM 888 N N . LYS A 1 112 ? 2.242 -37.562 -10.586 1 96.81 112 LYS A N 1
ATOM 889 C CA . LYS A 1 112 ? 2.615 -37.562 -12 1 96.81 112 LYS A CA 1
ATOM 890 C C . LYS A 1 112 ? 3.953 -38.25 -12.211 1 96.81 112 LYS A C 1
ATOM 892 O O . LYS A 1 112 ? 4.137 -38.969 -13.203 1 96.81 112 LYS A O 1
ATOM 897 N N . LYS A 1 113 ? 4.867 -38.031 -11.258 1 96.56 113 LYS A N 1
ATOM 898 C CA . LYS A 1 113 ? 6.172 -38.688 -11.352 1 96.56 113 LYS A CA 1
ATOM 899 C C . LYS A 1 113 ? 6.035 -40.219 -11.258 1 96.56 113 LYS A C 1
ATOM 901 O O . LYS A 1 113 ? 6.703 -40.938 -11.984 1 96.56 113 LYS A O 1
ATOM 906 N N . ILE A 1 114 ? 5.168 -40.656 -10.383 1 97.69 114 ILE A N 1
ATOM 907 C CA . ILE A 1 114 ? 4.934 -42.094 -10.211 1 97.69 114 ILE A CA 1
ATOM 908 C C . ILE A 1 114 ? 4.359 -42.688 -11.5 1 97.69 114 ILE A C 1
ATOM 910 O O . ILE A 1 114 ? 4.797 -43.75 -11.961 1 97.69 114 ILE A O 1
ATOM 914 N N . VAL A 1 115 ? 3.395 -41.969 -12.117 1 97.5 115 VAL A N 1
ATOM 915 C CA . VAL A 1 115 ? 2.768 -42.406 -13.352 1 97.5 115 VAL A CA 1
ATOM 916 C C . VAL A 1 115 ? 3.807 -42.469 -14.469 1 97.5 115 VAL A C 1
ATOM 918 O O . VAL A 1 115 ? 3.898 -43.469 -15.195 1 97.5 115 VAL A O 1
ATOM 921 N N . ASP A 1 116 ? 4.621 -41.5 -14.602 1 96.69 116 ASP A N 1
ATOM 922 C CA . ASP A 1 116 ? 5.645 -41.438 -15.633 1 96.69 116 ASP A CA 1
ATOM 923 C C . ASP A 1 116 ? 6.664 -42.562 -15.484 1 96.69 116 ASP A C 1
ATOM 925 O O . ASP A 1 116 ? 7.055 -43.188 -16.469 1 96.69 116 ASP A O 1
ATOM 929 N N . ASN A 1 117 ? 7.055 -42.812 -14.227 1 97.19 117 ASN A N 1
ATOM 930 C CA . ASN A 1 117 ? 8.008 -43.875 -13.961 1 97.19 117 ASN A CA 1
ATOM 931 C C . ASN A 1 117 ? 7.449 -45.25 -14.352 1 97.19 117 ASN A C 1
ATOM 933 O O . ASN A 1 117 ? 8.164 -46.062 -14.914 1 97.19 117 ASN A O 1
ATOM 937 N N . THR A 1 118 ? 6.188 -45.406 -14.078 1 97.81 118 THR A N 1
ATOM 938 C CA . THR A 1 118 ? 5.535 -46.688 -14.406 1 97.81 118 THR A CA 1
ATOM 939 C C . THR A 1 118 ? 5.48 -46.875 -15.922 1 97.81 118 THR A C 1
ATOM 941 O O . THR A 1 118 ? 5.723 -47.969 -16.422 1 97.81 118 THR A O 1
ATOM 944 N N . VAL A 1 119 ? 5.156 -45.844 -16.688 1 97.06 119 VAL A N 1
ATOM 945 C CA . VAL A 1 119 ? 5.074 -45.906 -18.141 1 97.06 119 VAL A CA 1
ATOM 946 C C . VAL A 1 119 ? 6.461 -46.156 -18.719 1 97.06 119 VAL A C 1
ATOM 948 O O . VAL A 1 119 ? 6.609 -47 -19.625 1 97.06 119 VAL A O 1
ATOM 951 N N . GLU A 1 120 ? 7.469 -45.531 -18.188 1 96.56 120 GLU A N 1
ATOM 952 C CA . GLU A 1 120 ? 8.836 -45.688 -18.656 1 96.56 120 GLU A CA 1
ATOM 953 C C . GLU A 1 120 ? 9.344 -47.125 -18.406 1 96.56 120 GLU A C 1
ATOM 955 O O . GLU A 1 120 ? 10.023 -47.688 -19.266 1 96.56 120 GLU A O 1
ATOM 960 N N . LYS A 1 121 ? 9.008 -47.656 -17.281 1 97.56 121 LYS A N 1
ATOM 961 C CA . LYS A 1 121 ? 9.414 -49 -16.969 1 97.56 121 LYS A CA 1
ATOM 962 C C . LYS A 1 121 ? 8.789 -50.031 -17.922 1 97.56 121 LYS A C 1
ATOM 964 O O . LYS A 1 121 ? 9.461 -50.938 -18.375 1 97.56 121 LYS A O 1
ATOM 969 N N . ALA A 1 122 ? 7.52 -49.812 -18.203 1 97.31 122 ALA A N 1
ATOM 970 C CA . ALA A 1 122 ? 6.836 -50.688 -19.156 1 97.31 122 ALA A CA 1
ATOM 971 C C . ALA A 1 122 ? 7.438 -50.562 -20.547 1 97.31 122 ALA A C 1
ATOM 973 O O . ALA A 1 122 ? 7.562 -51.531 -21.281 1 97.31 122 ALA A O 1
ATOM 974 N N . ALA A 1 123 ? 7.758 -49.344 -20.984 1 96.69 123 ALA A N 1
ATOM 975 C CA . ALA A 1 123 ? 8.391 -49.094 -22.266 1 96.69 123 ALA A CA 1
ATOM 976 C C . ALA A 1 123 ? 9.742 -49.812 -22.344 1 96.69 123 ALA A C 1
ATOM 978 O O . ALA A 1 123 ? 10.07 -50.438 -23.359 1 96.69 123 ALA A O 1
ATOM 979 N N . GLU A 1 124 ? 10.516 -49.75 -21.281 1 96.75 124 GLU A N 1
ATOM 980 C CA . GLU A 1 124 ? 11.828 -50.375 -21.219 1 96.75 124 GLU A CA 1
ATOM 981 C C . GLU A 1 124 ? 11.703 -51.906 -21.328 1 96.75 124 GLU A C 1
ATOM 983 O O . GLU A 1 124 ? 12.578 -52.562 -21.891 1 96.75 124 GLU A O 1
ATOM 988 N N . ALA A 1 125 ? 10.648 -52.469 -20.797 1 97.69 125 ALA A N 1
ATOM 989 C CA . ALA A 1 125 ? 10.414 -53.906 -20.906 1 97.69 125 ALA A CA 1
ATOM 990 C C . ALA A 1 125 ? 10.234 -54.344 -22.359 1 97.69 125 ALA A C 1
ATOM 992 O O . ALA A 1 125 ? 10.719 -55.406 -22.766 1 97.69 125 ALA A O 1
ATOM 993 N N . VAL A 1 126 ? 9.562 -53.531 -23.125 1 97.06 126 VAL A N 1
ATOM 994 C CA . VAL A 1 126 ? 9.359 -53.844 -24.547 1 97.06 126 VAL A CA 1
ATOM 995 C C . VAL A 1 126 ? 10.695 -53.812 -25.281 1 97.06 126 VAL A C 1
ATOM 997 O O . VAL A 1 126 ? 11.016 -54.719 -26.047 1 97.06 126 VAL A O 1
ATOM 1000 N N . ILE A 1 127 ? 11.484 -52.781 -25.062 1 95.94 127 ILE A N 1
ATOM 1001 C CA . ILE A 1 127 ? 12.781 -52.625 -25.719 1 95.94 127 ILE A CA 1
ATOM 1002 C C . ILE A 1 127 ? 13.703 -53.781 -25.312 1 95.94 127 ILE A C 1
ATOM 1004 O O . ILE A 1 127 ? 14.414 -54.312 -26.156 1 95.94 127 ILE A O 1
ATOM 1008 N N . SER A 1 128 ? 13.648 -54.094 -24.016 1 97.12 128 SER A N 1
ATOM 1009 C CA . SER A 1 128 ? 14.484 -55.188 -23.516 1 97.12 128 SER A CA 1
ATOM 1010 C C . SER A 1 128 ? 14.133 -56.5 -24.188 1 97.12 128 SER A C 1
ATOM 1012 O O . SER A 1 128 ? 15.016 -57.281 -24.578 1 97.12 128 SER A O 1
ATOM 1014 N N . ASN A 1 129 ? 12.82 -56.781 -24.297 1 97.81 129 ASN A N 1
ATOM 1015 C CA . ASN A 1 129 ? 12.383 -58 -24.984 1 97.81 129 ASN A CA 1
ATOM 1016 C C . ASN A 1 129 ? 12.859 -58 -26.438 1 97.81 129 ASN A C 1
ATOM 1018 O O . ASN A 1 129 ? 13.289 -59.062 -26.938 1 97.81 129 ASN A O 1
ATOM 1022 N N . TRP A 1 130 ? 12.734 -56.906 -27.141 1 96.81 130 TRP A N 1
ATOM 1023 C CA . TRP A 1 130 ? 13.188 -56.781 -28.531 1 96.81 130 TRP A CA 1
ATOM 1024 C C . TRP A 1 130 ? 14.664 -57.125 -28.641 1 96.81 130 TRP A C 1
ATOM 1026 O O . TRP A 1 130 ? 15.047 -57.938 -29.516 1 96.81 130 TRP A O 1
ATOM 1036 N N . ARG A 1 131 ? 15.5 -56.656 -27.75 1 95.31 131 ARG A N 1
ATOM 1037 C CA . ARG A 1 131 ? 16.938 -56.938 -27.75 1 95.31 131 ARG A CA 1
ATOM 1038 C C . ARG A 1 131 ? 17.203 -58.406 -27.438 1 95.31 131 ARG A C 1
ATOM 1040 O O . ARG A 1 131 ? 18.094 -59.031 -28.047 1 95.31 131 ARG A O 1
ATOM 1047 N N . GLN A 1 132 ? 16.438 -58.938 -26.5 1 97.31 132 GLN A N 1
ATOM 1048 C CA . GLN A 1 132 ? 16.609 -60.312 -26.125 1 97.31 132 GLN A CA 1
ATOM 1049 C C . GLN A 1 132 ? 16.281 -61.25 -27.281 1 97.31 132 GLN A C 1
ATOM 1051 O O . GLN A 1 132 ? 16.938 -62.281 -27.469 1 97.31 132 GLN A O 1
ATOM 1056 N N . GLN A 1 133 ? 15.281 -60.938 -28.078 1 97.5 133 GLN A N 1
ATOM 1057 C CA . GLN A 1 133 ? 14.93 -61.719 -29.25 1 97.5 133 GLN A CA 1
ATOM 1058 C C . GLN A 1 133 ? 16.078 -61.75 -30.25 1 97.5 133 GLN A C 1
ATOM 1060 O O . GLN A 1 133 ? 16.438 -62.812 -30.766 1 97.5 133 GLN A O 1
ATOM 1065 N N . LEU A 1 134 ? 16.656 -60.594 -30.5 1 95.38 134 LEU A N 1
ATOM 1066 C CA . LEU A 1 134 ? 17.734 -60.5 -31.469 1 95.38 134 LEU A CA 1
ATOM 1067 C C . LEU A 1 134 ? 18.953 -61.281 -31 1 95.38 134 LEU A C 1
ATOM 1069 O O . LEU A 1 134 ? 19.609 -61.938 -31.797 1 95.38 134 LEU A O 1
ATOM 1073 N N . LYS A 1 135 ? 19.219 -61.156 -29.688 1 95.81 135 LYS A N 1
ATOM 1074 C CA . LYS A 1 135 ? 20.344 -61.906 -29.125 1 95.81 135 LYS A CA 1
ATOM 1075 C C . LYS A 1 135 ? 20.109 -63.406 -29.203 1 95.81 135 LYS A C 1
ATOM 1077 O O . LYS A 1 135 ? 21.016 -64.188 -29.578 1 95.81 135 LYS A O 1
ATOM 1082 N N . ALA A 1 136 ? 18.906 -63.812 -28.812 1 97.44 136 ALA A N 1
ATOM 1083 C CA . ALA A 1 136 ? 18.562 -65.25 -28.859 1 97.44 136 ALA A CA 1
ATOM 1084 C C . ALA A 1 136 ? 18.609 -65.75 -30.297 1 97.44 136 ALA A C 1
ATOM 1086 O O . ALA A 1 136 ? 19 -66.938 -30.531 1 97.44 136 ALA A O 1
ATOM 1087 N N . LYS A 1 137 ? 18.141 -65 -31.25 1 96.62 137 LYS A N 1
ATOM 1088 C CA . LYS A 1 137 ? 18.172 -65.375 -32.656 1 96.62 137 LYS A CA 1
ATOM 1089 C C . LYS A 1 137 ? 19.594 -65.625 -33.125 1 96.62 137 LYS A C 1
ATOM 1091 O O . LYS A 1 137 ? 19.875 -66.625 -33.781 1 96.62 137 LYS A O 1
ATOM 1096 N N . LYS A 1 138 ? 20.484 -64.688 -32.844 1 94.88 138 LYS A N 1
ATOM 1097 C CA . LYS A 1 138 ? 21.875 -64.812 -33.219 1 94.88 138 LYS A CA 1
ATOM 1098 C C . LYS A 1 138 ? 22.516 -66.062 -32.625 1 94.88 138 LYS A C 1
ATOM 1100 O O . LYS A 1 138 ? 23.219 -66.812 -33.281 1 94.88 138 LYS A O 1
ATOM 1105 N N . LYS A 1 139 ? 22.266 -66.312 -31.359 1 96.31 139 LYS A N 1
ATOM 1106 C CA . LYS A 1 139 ? 22.781 -67.438 -30.656 1 96.31 139 LYS A CA 1
ATOM 1107 C C . LYS A 1 139 ? 22.281 -68.75 -31.297 1 96.31 139 LYS A C 1
ATOM 1109 O O . LYS A 1 139 ? 23.062 -69.688 -31.516 1 96.31 139 LYS A O 1
ATOM 1114 N N . LEU A 1 140 ? 21 -68.812 -31.578 1 96.81 140 LEU A N 1
ATOM 1115 C CA . LEU A 1 140 ? 20.391 -70 -32.156 1 96.81 140 LEU A CA 1
ATOM 1116 C C . LEU A 1 140 ? 20.953 -70.25 -33.562 1 96.81 140 LEU A C 1
ATOM 1118 O O . LEU A 1 140 ? 21.203 -71.438 -33.906 1 96.81 140 LEU A O 1
ATOM 1122 N N . LYS A 1 141 ? 21.109 -69.25 -34.344 1 94.38 141 LYS A N 1
ATOM 1123 C CA . LYS A 1 141 ? 21.688 -69.375 -35.688 1 94.38 141 LYS A CA 1
ATOM 1124 C C . LYS A 1 141 ? 23.078 -70 -35.625 1 94.38 141 LYS A C 1
ATOM 1126 O O . LYS A 1 141 ? 23.391 -70.938 -36.375 1 94.38 141 LYS A O 1
ATOM 1131 N N . GLU A 1 142 ? 23.906 -69.5 -34.75 1 94.5 142 GLU A N 1
ATOM 1132 C CA . GLU A 1 142 ? 25.266 -70 -34.625 1 94.5 142 GLU A CA 1
ATOM 1133 C C . GLU A 1 142 ? 25.266 -71.5 -34.125 1 94.5 142 GLU A C 1
ATOM 1135 O O . GLU A 1 142 ? 26.031 -72.312 -34.625 1 94.5 142 GLU A O 1
ATOM 1140 N N . LEU A 1 143 ? 24.438 -71.75 -33.188 1 95.94 143 LEU A N 1
ATOM 1141 C CA . LEU A 1 143 ? 24.344 -73.125 -32.656 1 95.94 143 LEU A CA 1
ATOM 1142 C C . LEU A 1 143 ? 23.875 -74.062 -33.719 1 95.94 143 LEU A C 1
ATOM 1144 O O . LEU A 1 143 ? 24.344 -75.25 -33.781 1 95.94 143 LEU A O 1
ATOM 1148 N N . THR A 1 144 ? 22.844 -73.625 -34.531 1 95.44 144 THR A N 1
ATOM 1149 C CA . THR A 1 144 ? 22.344 -74.5 -35.594 1 95.44 144 THR A CA 1
ATOM 1150 C C . THR A 1 144 ? 23.422 -74.75 -36.625 1 95.44 144 THR A C 1
ATOM 1152 O O . THR A 1 144 ? 23.547 -75.875 -37.125 1 95.44 144 THR A O 1
ATOM 1155 N N . LYS A 1 145 ? 24.141 -73.75 -36.969 1 93.88 145 LYS A N 1
ATOM 1156 C CA . LYS A 1 145 ? 25.25 -73.875 -37.906 1 93.88 145 LYS A CA 1
ATOM 1157 C C . LYS A 1 145 ? 26.281 -74.875 -37.375 1 93.88 145 LYS A C 1
ATOM 1159 O O . LYS A 1 145 ? 26.75 -75.75 -38.125 1 93.88 145 LYS A O 1
ATOM 1164 N N . ASP A 1 146 ? 26.625 -74.812 -36.156 1 94.75 146 ASP A N 1
ATOM 1165 C CA . ASP A 1 146 ? 27.609 -75.688 -35.531 1 94.75 146 ASP A CA 1
ATOM 1166 C C . ASP A 1 146 ? 27.078 -77.125 -35.469 1 94.75 146 ASP A C 1
ATOM 1168 O O . ASP A 1 146 ? 27.844 -78.062 -35.688 1 94.75 146 ASP A O 1
ATOM 1172 N N . HIS A 1 147 ? 25.844 -77.25 -35.094 1 95.19 147 HIS A N 1
ATOM 1173 C CA . HIS A 1 147 ? 25.219 -78.562 -35.031 1 95.19 147 HIS A CA 1
ATOM 1174 C C . HIS A 1 147 ? 25.266 -79.25 -36.375 1 95.19 147 HIS A C 1
ATOM 1176 O O . HIS A 1 147 ? 25.547 -80.438 -36.469 1 95.19 147 HIS A O 1
ATOM 1182 N N . GLU A 1 148 ? 24.984 -78.5 -37.438 1 92.94 148 GLU A N 1
ATOM 1183 C CA . GLU A 1 148 ? 25 -79.062 -38.781 1 92.94 148 GLU A CA 1
ATOM 1184 C C . GLU A 1 148 ? 26.422 -79.438 -39.219 1 92.94 148 GLU A C 1
ATOM 1186 O O . GLU A 1 148 ? 26.625 -80.438 -39.906 1 92.94 148 GLU A O 1
ATOM 1191 N N . ALA A 1 149 ? 27.375 -78.688 -38.844 1 92.25 149 ALA A N 1
ATOM 1192 C CA . ALA A 1 149 ? 28.766 -79 -39.094 1 92.25 149 ALA A CA 1
ATOM 1193 C C . ALA A 1 149 ? 29.188 -80.312 -38.375 1 92.25 149 ALA A C 1
ATOM 1195 O O . ALA A 1 149 ? 29.875 -81.125 -38.938 1 92.25 149 ALA A O 1
ATOM 1196 N N . LEU A 1 150 ? 28.766 -80.375 -37.125 1 92.62 150 LEU A N 1
ATOM 1197 C CA . LEU A 1 150 ? 29.062 -81.562 -36.344 1 92.62 150 LEU A CA 1
ATOM 1198 C C . LEU A 1 150 ? 28.391 -82.812 -36.969 1 92.62 150 LEU A C 1
ATOM 1200 O O . LEU A 1 150 ? 28.969 -83.875 -36.969 1 92.62 150 LEU A O 1
ATOM 1204 N N . PHE A 1 151 ? 27.25 -82.625 -37.406 1 91.56 151 PHE A N 1
ATOM 1205 C CA . PHE A 1 151 ? 26.5 -83.75 -38.031 1 91.56 151 PHE A CA 1
ATOM 1206 C C . PHE A 1 151 ? 27.219 -84.25 -39.281 1 91.56 151 PHE A C 1
ATOM 1208 O O . PHE A 1 151 ? 27.391 -85.438 -39.469 1 91.56 151 PHE A O 1
ATOM 1215 N N . ARG A 1 152 ? 27.688 -83.312 -40.125 1 89 152 ARG A N 1
ATOM 1216 C CA . ARG A 1 152 ? 28.406 -83.688 -41.344 1 89 152 ARG A CA 1
ATOM 1217 C C . ARG A 1 152 ? 29.719 -84.375 -41.031 1 89 152 ARG A C 1
ATOM 1219 O O . ARG A 1 152 ? 30.094 -85.312 -41.688 1 89 152 ARG A O 1
ATOM 1226 N N . ASN A 1 153 ? 30.297 -83.875 -40.094 1 88.62 153 ASN A N 1
ATOM 1227 C CA . ASN A 1 153 ? 31.547 -84.5 -39.656 1 88.62 153 ASN A CA 1
ATOM 1228 C C . ASN A 1 153 ? 31.328 -85.938 -39.156 1 88.62 153 ASN A C 1
ATOM 1230 O O . ASN A 1 153 ? 32.156 -86.812 -39.406 1 88.62 153 ASN A O 1
ATOM 1234 N N . THR A 1 154 ? 30.328 -86.062 -38.469 1 89.56 154 THR A N 1
ATOM 1235 C CA . THR A 1 154 ? 30.016 -87.375 -37.906 1 89.56 154 THR A CA 1
ATOM 1236 C C . THR A 1 154 ? 29.625 -88.375 -39 1 89.56 154 THR A C 1
ATOM 1238 O O . THR A 1 154 ? 30.016 -89.5 -38.969 1 89.56 154 THR A O 1
ATOM 1241 N N . GLU A 1 155 ? 28.922 -87.875 -40 1 86.31 155 GLU A N 1
ATOM 1242 C CA . GLU A 1 155 ? 28.5 -88.75 -41.094 1 86.31 155 GLU A CA 1
ATOM 1243 C C . GLU A 1 155 ? 29.688 -89.125 -41.969 1 86.31 155 GLU A C 1
ATOM 1245 O O . GLU A 1 155 ? 29.75 -90.25 -42.469 1 86.31 155 GLU A O 1
ATOM 1250 N N . SER A 1 156 ? 30.578 -88.25 -42.094 1 85.31 156 SER A N 1
ATOM 1251 C CA . SER A 1 156 ? 31.719 -88.5 -42.969 1 85.31 156 SER A CA 1
ATOM 1252 C C . SER A 1 156 ? 32.75 -89.375 -42.281 1 85.31 156 SER A C 1
ATOM 1254 O O . SER A 1 156 ? 33.438 -90.188 -42.906 1 85.31 156 SER A O 1
ATOM 1256 N N . SER A 1 157 ? 32.844 -89.375 -41.031 1 84.12 157 SER A N 1
ATOM 1257 C CA . SER A 1 157 ? 33.875 -90.125 -40.281 1 84.12 157 SER A CA 1
ATOM 1258 C C . SER A 1 157 ? 33.375 -91.438 -39.812 1 84.12 157 SER A C 1
ATOM 1260 O O . SER A 1 157 ? 34.156 -92.312 -39.344 1 84.12 157 SER A O 1
ATOM 1262 N N . HIS A 1 158 ? 32.125 -91.688 -39.938 1 77.44 158 HIS A N 1
ATOM 1263 C CA . HIS A 1 158 ? 31.484 -92.875 -39.312 1 77.44 158 HIS A CA 1
ATOM 1264 C C . HIS A 1 158 ? 32 -94.125 -39.906 1 77.44 158 HIS A C 1
ATOM 1266 O O . HIS A 1 158 ? 32.312 -95.062 -39.156 1 77.44 158 HIS A O 1
ATOM 1272 N N . PRO A 1 159 ? 32.188 -94.25 -41.219 1 78.12 159 PRO A N 1
ATOM 1273 C CA . PRO A 1 159 ? 32.594 -95.5 -41.75 1 78.12 159 PRO A CA 1
ATOM 1274 C C . PRO A 1 159 ? 34.031 -95.875 -41.375 1 78.12 159 PRO A C 1
ATOM 1276 O O . PRO A 1 159 ? 34.375 -97.062 -41.281 1 78.12 159 PRO A O 1
ATOM 1279 N N . LEU A 1 160 ? 34.75 -94.875 -41.031 1 83.25 160 LEU A N 1
ATOM 1280 C CA . LEU A 1 160 ? 36.188 -95.125 -40.812 1 83.25 160 LEU A CA 1
ATOM 1281 C C . LEU A 1 160 ? 36.531 -95.125 -39.344 1 83.25 160 LEU A C 1
ATOM 1283 O O . LEU A 1 160 ? 37.656 -95.438 -38.938 1 83.25 160 LEU A O 1
ATOM 1287 N N . ALA A 1 161 ? 35.594 -94.75 -38.562 1 80.56 161 ALA A N 1
ATOM 1288 C CA . ALA A 1 161 ? 35.969 -94.438 -37.156 1 80.56 161 ALA A CA 1
ATOM 1289 C C . ALA A 1 161 ? 35.812 -95.688 -36.281 1 80.56 161 ALA A C 1
ATOM 1291 O O . ALA A 1 161 ? 35.031 -96.562 -36.562 1 80.56 161 ALA A O 1
ATOM 1292 N N . SER A 1 162 ? 36.719 -95.75 -35.344 1 87.31 162 SER A N 1
ATOM 1293 C CA . SER A 1 162 ? 36.688 -96.812 -34.344 1 87.31 162 SER A CA 1
ATOM 1294 C C . SER A 1 162 ? 35.375 -96.75 -33.531 1 87.31 162 SER A C 1
ATOM 1296 O O . SER A 1 162 ? 34.75 -95.688 -33.438 1 87.31 162 SER A O 1
ATOM 1298 N N . PRO A 1 163 ? 34.938 -97.875 -33.094 1 85.56 163 PRO A N 1
ATOM 1299 C CA . PRO A 1 163 ? 33.688 -97.938 -32.312 1 85.56 163 PRO A CA 1
ATOM 1300 C C . PRO A 1 163 ? 33.688 -96.938 -31.156 1 85.56 163 PRO A C 1
ATOM 1302 O O . PRO A 1 163 ? 32.656 -96.312 -30.844 1 85.56 163 PRO A O 1
ATOM 1305 N N . LYS A 1 164 ? 34.812 -96.812 -30.562 1 87.38 164 LYS A N 1
ATOM 1306 C CA . LYS A 1 164 ? 34.906 -95.875 -29.453 1 87.38 164 LYS A CA 1
ATOM 1307 C C . LYS A 1 164 ? 34.719 -94.438 -29.938 1 87.38 164 LYS A C 1
ATOM 1309 O O . LYS A 1 164 ? 34.031 -93.625 -29.297 1 87.38 164 LYS A O 1
ATOM 1314 N N . THR A 1 165 ? 35.344 -94.062 -31 1 87.75 165 THR A N 1
ATOM 1315 C CA . THR A 1 165 ? 35.25 -92.75 -31.578 1 87.75 165 THR A CA 1
ATOM 1316 C C . THR A 1 165 ? 33.844 -92.438 -32.094 1 87.75 165 THR A C 1
ATOM 1318 O O . THR A 1 165 ? 33.344 -91.312 -32 1 87.75 165 THR A O 1
ATOM 1321 N N . LYS A 1 166 ? 33.188 -93.5 -32.531 1 86.81 166 LYS A N 1
ATOM 1322 C CA . LYS A 1 166 ? 31.828 -93.375 -33.031 1 86.81 166 LYS A CA 1
ATOM 1323 C C . LYS A 1 166 ? 30.859 -93.062 -31.891 1 86.81 166 LYS A C 1
ATOM 1325 O O . LYS A 1 166 ? 29.969 -92.188 -32.031 1 86.81 166 LYS A O 1
ATOM 1330 N N . LYS A 1 167 ? 31.109 -93.688 -30.797 1 88.62 167 LYS A N 1
ATOM 1331 C CA . LYS A 1 167 ? 30.266 -93.438 -29.625 1 88.62 167 LYS A CA 1
ATOM 1332 C C . LYS A 1 167 ? 30.438 -92 -29.109 1 88.62 167 LYS A C 1
ATOM 1334 O O . LYS A 1 167 ? 29.469 -91.375 -28.688 1 88.62 167 LYS A O 1
ATOM 1339 N N . LYS A 1 168 ? 31.625 -91.562 -29.203 1 88.88 168 LYS A N 1
ATOM 1340 C CA . LYS A 1 168 ? 31.922 -90.188 -28.75 1 88.88 168 LYS A CA 1
ATOM 1341 C C . LYS A 1 168 ? 31.281 -89.188 -29.672 1 88.88 168 LYS A C 1
ATOM 1343 O O . LYS A 1 168 ? 30.719 -88.188 -29.203 1 88.88 168 LYS A O 1
ATOM 1348 N N . LEU A 1 169 ? 31.344 -89.312 -30.922 1 88.75 169 LEU A N 1
ATOM 1349 C CA . LEU A 1 169 ? 30.781 -88.438 -31.906 1 88.75 169 LEU A CA 1
ATOM 1350 C C . LEU A 1 169 ? 29.25 -88.375 -31.797 1 88.75 169 LEU A C 1
ATOM 1352 O O . LEU A 1 169 ? 28.641 -87.312 -31.891 1 88.75 169 LEU A O 1
ATOM 1356 N N . LEU A 1 170 ? 28.688 -89.5 -31.453 1 89.88 170 LEU A N 1
ATOM 1357 C CA . LEU A 1 170 ? 27.234 -89.625 -31.312 1 89.88 170 LEU A CA 1
ATOM 1358 C C . LEU A 1 170 ? 26.781 -88.938 -30.031 1 89.88 170 LEU A C 1
ATOM 1360 O O . LEU A 1 170 ? 25.719 -88.312 -29.984 1 89.88 170 LEU A O 1
ATOM 1364 N N . ARG A 1 171 ? 27.578 -89.125 -29 1 92 171 ARG A N 1
ATOM 1365 C CA . ARG A 1 171 ? 27.266 -88.438 -27.75 1 92 171 ARG A CA 1
ATOM 1366 C C . ARG A 1 171 ? 27.328 -86.938 -27.891 1 92 171 ARG A C 1
ATOM 1368 O O . ARG A 1 171 ? 26.5 -86.188 -27.344 1 92 171 ARG A O 1
ATOM 1375 N N . ASN A 1 172 ? 28.312 -86.438 -28.625 1 92.5 172 ASN A N 1
ATOM 1376 C CA . ASN A 1 172 ? 28.453 -85.062 -28.875 1 92.5 172 ASN A CA 1
ATOM 1377 C C . ASN A 1 172 ? 27.281 -84.5 -29.719 1 92.5 172 ASN A C 1
ATOM 1379 O O . ASN A 1 172 ? 26.812 -83.375 -29.5 1 92.5 172 ASN A O 1
ATOM 1383 N N . LEU A 1 173 ? 26.875 -85.25 -30.625 1 92.88 173 LEU A N 1
ATOM 1384 C CA . LEU A 1 173 ? 25.75 -84.875 -31.469 1 92.88 173 LEU A CA 1
ATOM 1385 C C . LEU A 1 173 ? 24.453 -84.812 -30.656 1 92.88 173 LEU A C 1
ATOM 1387 O O . LEU A 1 173 ? 23.641 -83.938 -30.859 1 92.88 173 LEU A O 1
ATOM 1391 N N . GLU A 1 174 ? 24.328 -85.688 -29.734 1 93.62 174 GLU A N 1
ATOM 1392 C CA . GLU A 1 174 ? 23.156 -85.688 -28.875 1 93.62 174 GLU A CA 1
ATOM 1393 C C . GLU A 1 174 ? 23.125 -84.5 -27.938 1 93.62 174 GLU A C 1
ATOM 1395 O O . GLU A 1 174 ? 22.078 -83.875 -27.75 1 93.62 174 GLU A O 1
ATOM 1400 N N . LYS A 1 175 ? 24.25 -84.25 -27.391 1 94.56 175 LYS A N 1
ATOM 1401 C CA . LYS A 1 175 ? 24.359 -83.062 -26.531 1 94.56 175 LYS A CA 1
ATOM 1402 C C . LYS A 1 175 ? 24.062 -81.812 -27.297 1 94.56 175 LYS A C 1
ATOM 1404 O O . LYS A 1 175 ? 23.375 -80.875 -26.781 1 94.56 175 LYS A O 1
ATOM 1409 N N . SER A 1 176 ? 24.562 -81.688 -28.484 1 95.38 176 SER A N 1
ATOM 1410 C CA . SER A 1 176 ? 24.312 -80.5 -29.328 1 95.38 176 SER A CA 1
ATOM 1411 C C . SER A 1 176 ? 22.844 -80.375 -29.703 1 95.38 176 SER A C 1
ATOM 1413 O O . SER A 1 176 ? 22.297 -79.312 -29.75 1 95.38 176 SER A O 1
ATOM 1415 N N . ALA A 1 177 ? 22.172 -81.438 -29.906 1 94.31 177 ALA A N 1
ATOM 1416 C CA . ALA A 1 177 ? 20.75 -81.438 -30.266 1 94.31 177 ALA A CA 1
ATOM 1417 C C . ALA A 1 177 ? 19.891 -81 -29.094 1 94.31 177 ALA A C 1
ATOM 1419 O O . ALA A 1 177 ? 18.906 -80.312 -29.297 1 94.31 177 ALA A O 1
ATOM 1420 N N . ILE A 1 178 ? 20.266 -81.438 -27.891 1 95.69 178 ILE A N 1
ATOM 1421 C CA . ILE A 1 178 ? 19.516 -81.062 -26.688 1 95.69 178 ILE A CA 1
ATOM 1422 C C . ILE A 1 178 ? 19.672 -79.562 -26.469 1 95.69 178 ILE A C 1
ATOM 1424 O O . ILE A 1 178 ? 18.688 -78.812 -26.172 1 95.69 178 ILE A O 1
ATOM 1428 N N . LYS A 1 179 ? 20.891 -79.125 -26.625 1 95.88 179 LYS A N 1
ATOM 1429 C CA . LYS A 1 179 ? 21.156 -77.688 -26.469 1 95.88 179 LYS A CA 1
ATOM 1430 C C . LYS A 1 179 ? 20.422 -76.875 -27.516 1 95.88 179 LYS A C 1
ATOM 1432 O O . LYS A 1 179 ? 19.875 -75.812 -27.219 1 95.88 179 LYS A O 1
ATOM 1437 N N . LEU A 1 180 ? 20.391 -77.312 -28.719 1 96 180 LEU A N 1
ATOM 1438 C CA . LEU A 1 180 ? 19.703 -76.688 -29.812 1 96 180 LEU A CA 1
ATOM 1439 C C . LEU A 1 180 ? 18.203 -76.562 -29.547 1 96 180 LEU A C 1
ATOM 1441 O O . LEU A 1 180 ? 17.578 -75.562 -29.781 1 96 180 LEU A O 1
ATOM 1445 N N . ALA A 1 181 ? 17.609 -77.625 -29.047 1 95.5 181 ALA A N 1
ATOM 1446 C CA . ALA A 1 181 ? 16.172 -77.625 -28.75 1 95.5 181 ALA A CA 1
ATOM 1447 C C . ALA A 1 181 ? 15.836 -76.688 -27.625 1 95.5 181 ALA A C 1
ATOM 1449 O O . ALA A 1 181 ? 14.797 -76 -27.688 1 95.5 181 ALA A O 1
ATOM 1450 N N . LYS A 1 182 ? 16.719 -76.625 -26.672 1 96.94 182 LYS A N 1
ATOM 1451 C CA . LYS A 1 182 ? 16.5 -75.75 -25.547 1 96.94 182 LYS A CA 1
ATOM 1452 C C . LYS A 1 182 ? 16.562 -74.25 -26 1 96.94 182 LYS A C 1
ATOM 1454 O O . LYS A 1 182 ? 15.703 -73.438 -25.641 1 96.94 182 LYS A O 1
ATOM 1459 N N . ASP A 1 183 ? 17.562 -73.938 -26.766 1 97.19 183 ASP A N 1
ATOM 1460 C CA . ASP A 1 183 ? 17.719 -72.562 -27.234 1 97.19 183 ASP A CA 1
ATOM 1461 C C . ASP A 1 183 ? 16.625 -72.188 -28.234 1 97.19 183 ASP A C 1
ATOM 1463 O O . ASP A 1 183 ? 16.203 -71 -28.297 1 97.19 183 ASP A O 1
ATOM 1467 N N . ASP A 1 184 ? 16.219 -73.125 -29.031 1 97.31 184 ASP A N 1
ATOM 1468 C CA . ASP A 1 184 ? 15.094 -72.875 -29.938 1 97.31 184 ASP A CA 1
ATOM 1469 C C . ASP A 1 184 ? 13.82 -72.562 -29.172 1 97.31 184 ASP A C 1
ATOM 1471 O O . ASP A 1 184 ? 13.094 -71.625 -29.531 1 97.31 184 ASP A O 1
ATOM 1475 N N . GLU A 1 185 ? 13.562 -73.312 -28.109 1 97.25 185 GLU A N 1
ATOM 1476 C CA . GLU A 1 185 ? 12.398 -73.062 -27.266 1 97.25 185 GLU A CA 1
ATOM 1477 C C . GLU A 1 185 ? 12.484 -71.688 -26.594 1 97.25 185 GLU A C 1
ATOM 1479 O O . GLU A 1 185 ? 11.484 -70.938 -26.516 1 97.25 185 GLU A O 1
ATOM 1484 N N . ASP A 1 186 ? 13.641 -71.375 -26.156 1 97.69 186 ASP A N 1
ATOM 1485 C CA . ASP A 1 186 ? 13.859 -70.062 -25.516 1 97.69 186 ASP A CA 1
ATOM 1486 C C . ASP A 1 186 ? 13.602 -68.938 -26.484 1 97.69 186 ASP A C 1
ATOM 1488 O O . ASP A 1 186 ? 12.938 -67.938 -26.141 1 97.69 186 ASP A O 1
ATOM 1492 N N . TYR A 1 187 ? 14.148 -69 -27.703 1 97.94 187 TYR A N 1
ATOM 1493 C CA . TYR A 1 187 ? 13.945 -68 -28.734 1 97.94 187 TYR A CA 1
ATOM 1494 C C . TYR A 1 187 ? 12.461 -67.875 -29.062 1 97.94 187 TYR A C 1
ATOM 1496 O O . TYR A 1 187 ? 11.945 -66.75 -29.125 1 97.94 187 TYR A O 1
ATOM 1504 N N . TYR A 1 188 ? 11.781 -69 -29.203 1 98.06 188 TYR A N 1
ATOM 1505 C CA . TYR A 1 188 ? 10.359 -69 -29.516 1 98.06 188 TYR A CA 1
ATOM 1506 C C . TYR A 1 188 ? 9.547 -68.375 -28.391 1 98.06 188 TYR A C 1
ATOM 1508 O O . TYR A 1 188 ? 8.641 -67.562 -28.656 1 98.06 188 TYR A O 1
ATOM 1516 N N . LYS A 1 189 ? 9.906 -68.688 -27.172 1 97.62 189 LYS A N 1
ATOM 1517 C CA . LYS A 1 189 ? 9.203 -68.125 -26.031 1 97.62 189 LYS A CA 1
ATOM 1518 C C . LYS A 1 189 ? 9.383 -66.625 -25.953 1 97.62 189 LYS A C 1
ATOM 1520 O O . LYS A 1 189 ? 8.438 -65.875 -25.625 1 97.62 189 LYS A O 1
ATOM 1525 N N . LYS A 1 190 ? 10.586 -66.125 -26.234 1 98.12 190 LYS A N 1
ATOM 1526 C CA . LYS A 1 190 ? 10.852 -64.75 -26.219 1 98.12 190 LYS A CA 1
ATOM 1527 C C . LYS A 1 190 ? 10.062 -64 -27.312 1 98.12 190 LYS A C 1
ATOM 1529 O O . LYS A 1 190 ? 9.609 -62.875 -27.125 1 98.12 190 LYS A O 1
ATOM 1534 N N . ASN A 1 191 ? 9.898 -64.625 -28.469 1 98.06 191 ASN A N 1
ATOM 1535 C CA . ASN A 1 191 ? 9.125 -64 -29.562 1 98.06 191 ASN A CA 1
ATOM 1536 C C . ASN A 1 191 ? 7.648 -63.875 -29.203 1 98.06 191 ASN A C 1
ATOM 1538 O O . ASN A 1 191 ? 7.059 -62.812 -29.406 1 98.06 191 ASN A O 1
ATOM 1542 N N . VAL A 1 192 ? 7.082 -64.875 -28.562 1 97.25 192 VAL A N 1
ATOM 1543 C CA . VAL A 1 192 ? 5.672 -64.812 -28.188 1 97.25 192 VAL A CA 1
ATOM 1544 C C . VAL A 1 192 ? 5.457 -63.844 -27.031 1 97.25 192 VAL A C 1
ATOM 1546 O O . VAL A 1 192 ? 4.43 -63.188 -26.969 1 97.25 192 VAL A O 1
ATOM 1549 N N . ALA A 1 193 ? 6.434 -63.75 -26.125 1 96.94 193 ALA A N 1
ATOM 1550 C CA . ALA A 1 193 ? 6.34 -62.875 -24.969 1 96.94 193 ALA A CA 1
ATOM 1551 C C . ALA A 1 193 ? 6.301 -61.406 -25.375 1 96.94 193 ALA A C 1
ATOM 1553 O O . ALA A 1 193 ? 5.918 -60.531 -24.578 1 96.94 193 ALA A O 1
ATOM 1554 N N . ALA A 1 194 ? 6.719 -61.094 -26.578 1 96.88 194 ALA A N 1
ATOM 1555 C CA . ALA A 1 194 ? 6.703 -59.719 -27.078 1 96.88 194 ALA A CA 1
ATOM 1556 C C . ALA A 1 194 ? 5.289 -59.156 -27.062 1 96.88 194 ALA A C 1
ATOM 1558 O O . ALA A 1 194 ? 5.098 -57.969 -26.781 1 96.88 194 ALA A O 1
ATOM 1559 N N . CYS A 1 195 ? 4.305 -59.969 -27.328 1 95.31 195 CYS A N 1
ATOM 1560 C CA . CYS A 1 195 ? 2.914 -59.531 -27.359 1 95.31 195 CYS A CA 1
ATOM 1561 C C . CYS A 1 195 ? 2.447 -59.094 -25.969 1 95.31 195 CYS A C 1
ATOM 1563 O O . CYS A 1 195 ? 1.799 -58.062 -25.828 1 95.31 195 CYS A O 1
ATOM 1565 N N . GLU A 1 196 ? 2.826 -59.875 -25 1 95.06 196 GLU A N 1
ATOM 1566 C CA . GLU A 1 196 ? 2.441 -59.562 -23.625 1 95.06 196 GLU A CA 1
ATOM 1567 C C . GLU A 1 196 ? 3.076 -58.25 -23.172 1 95.06 196 GLU A C 1
ATOM 1569 O O . GLU A 1 196 ? 2.408 -57.406 -22.562 1 95.06 196 GLU A O 1
ATOM 1574 N N . THR A 1 197 ? 4.336 -58.062 -23.406 1 95.75 197 THR A N 1
ATOM 1575 C CA . THR A 1 197 ? 5.047 -56.844 -22.984 1 95.75 197 THR A CA 1
ATOM 1576 C C . THR A 1 197 ? 4.48 -55.625 -23.688 1 95.75 197 THR A C 1
ATOM 1578 O O . THR A 1 197 ? 4.352 -54.562 -23.078 1 95.75 197 THR A O 1
ATOM 1581 N N . ARG A 1 198 ? 4.121 -55.812 -24.938 1 94.5 198 ARG A N 1
ATOM 1582 C CA . ARG A 1 198 ? 3.576 -54.688 -25.703 1 94.5 198 ARG A CA 1
ATOM 1583 C C . ARG A 1 198 ? 2.217 -54.281 -25.172 1 94.5 198 ARG A C 1
ATOM 1585 O O . ARG A 1 198 ? 1.966 -53.094 -24.969 1 94.5 198 ARG A O 1
ATOM 1592 N N . VAL A 1 199 ? 1.334 -55.188 -24.922 1 93.25 199 VAL A N 1
ATOM 1593 C CA . VAL A 1 199 ? -0.006 -54.906 -24.422 1 93.25 199 VAL A CA 1
ATOM 1594 C C . VAL A 1 199 ? 0.086 -54.281 -23.031 1 93.25 199 VAL A C 1
ATOM 1596 O O . VAL A 1 199 ? -0.639 -53.312 -22.734 1 93.25 199 VAL A O 1
ATOM 1599 N N . LYS A 1 200 ? 0.989 -54.812 -22.234 1 94.5 200 LYS A N 1
ATOM 1600 C CA . LYS A 1 200 ? 1.184 -54.25 -20.906 1 94.5 200 LYS A CA 1
ATOM 1601 C C . LYS A 1 200 ? 1.611 -52.781 -21 1 94.5 200 LYS A C 1
ATOM 1603 O O . LYS A 1 200 ? 1.132 -51.938 -20.234 1 94.5 200 LYS A O 1
ATOM 1608 N N . TRP A 1 201 ? 2.48 -52.406 -21.891 1 95.69 201 TRP A N 1
ATOM 1609 C CA . TRP A 1 201 ? 2.928 -51.031 -22.094 1 95.69 201 TRP A CA 1
ATOM 1610 C C . TRP A 1 201 ? 1.773 -50.156 -22.547 1 95.69 201 TRP A C 1
ATOM 1612 O O . TRP A 1 201 ? 1.566 -49.062 -22 1 95.69 201 TRP A O 1
ATOM 1622 N N . GLU A 1 202 ? 0.987 -50.594 -23.469 1 91.75 202 GLU A N 1
ATOM 1623 C CA . GLU A 1 202 ? -0.132 -49.812 -23.984 1 91.75 202 GLU A CA 1
ATOM 1624 C C . GLU A 1 202 ? -1.187 -49.594 -22.906 1 91.75 202 GLU A C 1
ATOM 1626 O O . GLU A 1 202 ? -1.748 -48.5 -22.797 1 91.75 202 GLU A O 1
ATOM 1631 N N . HIS A 1 203 ? -1.407 -50.656 -22.156 1 91.44 203 HIS A N 1
ATOM 1632 C CA . HIS A 1 203 ? -2.357 -50.531 -21.047 1 91.44 203 HIS A CA 1
ATOM 1633 C C . HIS A 1 203 ? -1.85 -49.531 -20 1 91.44 203 HIS A C 1
ATOM 1635 O O . HIS A 1 203 ? -2.629 -48.781 -19.438 1 91.44 203 HIS A O 1
ATOM 1641 N N . THR A 1 204 ? -0.592 -49.562 -19.672 1 95 204 THR A N 1
ATOM 1642 C CA . THR A 1 204 ? 0.007 -48.625 -18.719 1 95 204 THR A CA 1
ATOM 1643 C C . THR A 1 204 ? -0.103 -47.188 -19.234 1 95 204 THR A C 1
ATOM 1645 O O . THR A 1 204 ? -0.341 -46.281 -18.453 1 95 204 THR A O 1
ATOM 1648 N N . LEU A 1 205 ? 0.073 -47.031 -20.562 1 93.88 205 LEU A N 1
ATOM 1649 C CA . LEU A 1 205 ? -0.066 -45.719 -21.172 1 93.88 205 LEU A CA 1
ATOM 1650 C C . LEU A 1 205 ? -1.491 -45.188 -21.031 1 93.88 205 LEU A C 1
ATOM 1652 O O . LEU A 1 205 ? -1.696 -44.031 -20.688 1 93.88 205 LEU A O 1
ATOM 1656 N N . GLU A 1 206 ? -2.436 -46.062 -21.266 1 90.06 206 GLU A N 1
ATOM 1657 C CA . GLU A 1 206 ? -3.838 -45.656 -21.156 1 90.06 206 GLU A CA 1
ATOM 1658 C C . GLU A 1 206 ? -4.188 -45.281 -19.719 1 90.06 206 GLU A C 1
ATOM 1660 O O . GLU A 1 206 ? -4.855 -44.281 -19.484 1 90.06 206 GLU A O 1
ATOM 1665 N N . ASN A 1 207 ? -3.73 -46.156 -18.828 1 91.81 207 ASN A N 1
ATOM 1666 C CA . ASN A 1 207 ? -3.961 -45.844 -17.422 1 91.81 207 ASN A CA 1
ATOM 1667 C C . ASN A 1 207 ? -3.264 -44.562 -17 1 91.81 207 ASN A C 1
ATOM 1669 O O . ASN A 1 207 ? -3.818 -43.75 -16.234 1 91.81 207 ASN A O 1
ATOM 1673 N N . GLY A 1 208 ? -2.014 -44.469 -17.469 1 94.69 208 GLY A N 1
ATOM 1674 C CA . GLY A 1 208 ? -1.303 -43.219 -17.188 1 94.69 208 GLY A CA 1
ATOM 1675 C C . GLY A 1 208 ? -1.985 -42 -17.766 1 94.69 208 GLY A C 1
ATOM 1676 O O . GLY A 1 208 ? -2.074 -40.969 -17.094 1 94.69 208 GLY A O 1
ATOM 1677 N N . HIS A 1 209 ? -2.494 -42.094 -18.984 1 93.81 209 HIS A N 1
ATOM 1678 C CA . HIS A 1 209 ? -3.229 -41.031 -19.625 1 93.81 209 HIS A CA 1
ATOM 1679 C C . HIS A 1 209 ? -4.453 -40.625 -18.797 1 93.81 209 HIS A C 1
ATOM 1681 O O . HIS A 1 209 ? -4.676 -39.438 -18.547 1 93.81 209 HIS A O 1
ATOM 1687 N N . GLN A 1 210 ? -5.176 -41.625 -18.344 1 91.75 210 GLN A N 1
ATOM 1688 C CA . GLN A 1 210 ? -6.367 -41.344 -17.547 1 91.75 210 GLN A CA 1
ATOM 1689 C C . GLN A 1 210 ? -6.004 -40.688 -16.203 1 91.75 210 GLN A C 1
ATOM 1691 O O . GLN A 1 210 ? -6.68 -39.781 -15.758 1 91.75 210 GLN A O 1
ATOM 1696 N N . SER A 1 211 ? -5.008 -41.188 -15.648 1 95.06 211 SER A N 1
ATOM 1697 C CA . SER A 1 211 ? -4.574 -40.656 -14.367 1 95.06 211 SER A CA 1
ATOM 1698 C C . SER A 1 211 ? -4.184 -39.188 -14.492 1 95.06 211 SER A C 1
ATOM 1700 O O . SER A 1 211 ? -4.598 -38.344 -13.68 1 95.06 211 SER A O 1
ATOM 1702 N N . ILE A 1 212 ? -3.43 -38.812 -15.492 1 95.06 212 ILE A N 1
ATOM 1703 C CA . ILE A 1 212 ? -2.996 -37.438 -15.695 1 95.06 212 ILE A CA 1
ATOM 1704 C C . ILE A 1 212 ? -4.203 -36.562 -16.016 1 95.06 212 ILE A C 1
ATOM 1706 O O . ILE A 1 212 ? -4.273 -35.406 -15.586 1 95.06 212 ILE A O 1
ATOM 1710 N N . LEU A 1 213 ? -5.09 -37.062 -16.781 1 92.56 213 LEU A N 1
ATOM 1711 C CA . LEU A 1 213 ? -6.301 -36.344 -17.125 1 92.56 213 LEU A CA 1
ATOM 1712 C C . LEU A 1 213 ? -7.098 -36 -15.859 1 92.56 213 LEU A C 1
ATOM 1714 O O . LEU A 1 213 ? -7.574 -34.875 -15.703 1 92.56 213 LEU A O 1
ATOM 1718 N N . ASP A 1 214 ? -7.234 -36.969 -14.984 1 93.81 214 ASP A N 1
ATOM 1719 C CA . ASP A 1 214 ? -7.941 -36.75 -13.734 1 93.81 214 ASP A CA 1
ATOM 1720 C C . ASP A 1 214 ? -7.23 -35.688 -12.883 1 93.81 214 ASP A C 1
ATOM 1722 O O . ASP A 1 214 ? -7.875 -34.844 -12.258 1 93.81 214 ASP A O 1
ATOM 1726 N N . LEU A 1 215 ? -5.953 -35.75 -12.844 1 95 215 LEU A N 1
ATOM 1727 C CA . LEU A 1 215 ? -5.18 -34.781 -12.102 1 95 215 LEU A CA 1
ATOM 1728 C C . LEU A 1 215 ? -5.379 -33.375 -12.688 1 95 215 LEU A C 1
ATOM 1730 O O . LEU A 1 215 ? -5.441 -32.375 -11.953 1 95 215 LEU A O 1
ATOM 1734 N N . GLU A 1 216 ? -5.461 -33.312 -14.008 1 92.31 216 GLU A N 1
ATOM 1735 C CA . GLU A 1 216 ? -5.668 -32.031 -14.648 1 92.31 216 GLU A CA 1
ATOM 1736 C C . GLU A 1 216 ? -7.055 -31.469 -14.336 1 92.31 216 GLU A C 1
ATOM 1738 O O . GLU A 1 216 ? -7.223 -30.25 -14.18 1 92.31 216 GLU A O 1
ATOM 1743 N N . LYS A 1 217 ? -8.031 -32.344 -14.32 1 89.88 217 LYS A N 1
ATOM 1744 C CA . LYS A 1 217 ? -9.359 -31.922 -13.906 1 89.88 217 LYS A CA 1
ATOM 1745 C C . LYS A 1 217 ? -9.328 -31.344 -12.484 1 89.88 217 LYS A C 1
ATOM 1747 O O . LYS A 1 217 ? -9.938 -30.312 -12.219 1 89.88 217 LYS A O 1
ATOM 1752 N N . GLU A 1 218 ? -8.633 -32.031 -11.625 1 92.69 218 GLU A N 1
ATOM 1753 C CA . GLU A 1 218 ? -8.484 -31.562 -10.25 1 92.69 218 GLU A CA 1
ATOM 1754 C C . GLU A 1 218 ? -7.766 -30.219 -10.203 1 92.69 218 GLU A C 1
ATOM 1756 O O . GLU A 1 218 ? -8.094 -29.359 -9.383 1 92.69 218 GLU A O 1
ATOM 1761 N N . ARG A 1 219 ? -6.785 -30.062 -10.992 1 91.88 219 ARG A N 1
ATOM 1762 C CA . ARG A 1 219 ? -6.023 -28.828 -11.039 1 91.88 219 ARG A CA 1
ATOM 1763 C C . ARG A 1 219 ? -6.91 -27.656 -11.445 1 91.88 219 ARG A C 1
ATOM 1765 O O . ARG A 1 219 ? -6.824 -26.562 -10.867 1 91.88 219 ARG A O 1
ATOM 1772 N N . LEU A 1 220 ? -7.754 -27.859 -12.453 1 87.5 220 LEU A N 1
ATOM 1773 C CA . LEU A 1 220 ? -8.664 -26.812 -12.898 1 87.5 220 LEU A CA 1
ATOM 1774 C C . LEU A 1 220 ? -9.633 -26.422 -11.781 1 87.5 220 LEU A C 1
ATOM 1776 O O . LEU A 1 220 ? -9.898 -25.234 -11.578 1 87.5 220 LEU A O 1
ATOM 1780 N N . LEU A 1 221 ? -10.102 -27.453 -11.094 1 88.56 221 LEU A N 1
ATOM 1781 C CA . LEU A 1 221 ? -10.984 -27.203 -9.969 1 88.56 221 LEU A CA 1
ATOM 1782 C C . LEU A 1 221 ? -10.266 -26.438 -8.867 1 88.56 221 LEU A C 1
ATOM 1784 O O . LEU A 1 221 ? -10.836 -25.531 -8.258 1 88.56 221 LEU A O 1
ATOM 1788 N N . LEU A 1 222 ? -9.055 -26.828 -8.625 1 90.69 222 LEU A N 1
ATOM 1789 C CA . LEU A 1 222 ? -8.234 -26.172 -7.621 1 90.69 222 LEU A CA 1
ATOM 1790 C C . LEU A 1 222 ? -8.055 -24.688 -7.957 1 90.69 222 LEU A C 1
ATOM 1792 O O . LEU A 1 222 ? -8.195 -23.828 -7.082 1 90.69 222 LEU A O 1
ATOM 1796 N N . LEU A 1 223 ? -7.75 -24.344 -9.164 1 88.62 223 LEU A N 1
ATOM 1797 C CA . LEU A 1 223 ? -7.57 -22.969 -9.609 1 88.62 223 LEU A CA 1
ATOM 1798 C C . LEU A 1 223 ? -8.852 -22.172 -9.406 1 88.62 223 LEU A C 1
ATOM 1800 O O . LEU A 1 223 ? -8.812 -21.047 -8.883 1 88.62 223 LEU A O 1
ATOM 1804 N N . CYS A 1 224 ? -9.945 -22.766 -9.797 1 85.81 224 CYS A N 1
ATOM 1805 C CA . CYS A 1 224 ? -11.234 -22.094 -9.648 1 85.81 224 CYS A CA 1
ATOM 1806 C C . CYS A 1 224 ? -11.547 -21.844 -8.18 1 85.81 224 CYS A C 1
ATOM 1808 O O . CYS A 1 224 ? -11.969 -20.734 -7.816 1 85.81 224 CYS A O 1
ATOM 1810 N N . ASN A 1 225 ? -11.32 -22.828 -7.379 1 89.5 225 ASN A N 1
ATOM 1811 C CA . ASN A 1 225 ? -11.586 -22.688 -5.953 1 89.5 225 ASN A CA 1
ATOM 1812 C C . ASN A 1 225 ? -10.703 -21.609 -5.32 1 89.5 225 ASN A C 1
ATOM 1814 O O . ASN A 1 225 ? -11.148 -20.859 -4.449 1 89.5 225 ASN A O 1
ATOM 1818 N N . THR A 1 226 ? -9.5 -21.594 -5.684 1 92.06 226 THR A N 1
ATOM 1819 C CA . THR A 1 226 ? -8.57 -20.609 -5.156 1 92.06 226 THR A CA 1
ATOM 1820 C C . THR A 1 226 ? -9.016 -19.188 -5.531 1 92.06 226 THR A C 1
ATOM 1822 O O . THR A 1 226 ? -9.008 -18.297 -4.691 1 92.06 226 THR A O 1
ATOM 1825 N N . LEU A 1 227 ? -9.383 -18.953 -6.738 1 88.5 227 LEU A N 1
ATOM 1826 C CA . LEU A 1 227 ? -9.844 -17.641 -7.191 1 88.5 227 LEU A CA 1
ATOM 1827 C C . LEU A 1 227 ? -11.148 -17.266 -6.504 1 88.5 227 LEU A C 1
ATOM 1829 O O . LEU A 1 227 ? -11.375 -16.094 -6.203 1 88.5 227 LEU A O 1
ATOM 1833 N N . HIS A 1 228 ? -11.984 -18.312 -6.324 1 89.56 228 HIS A N 1
ATOM 1834 C CA . HIS A 1 228 ? -13.219 -18.094 -5.586 1 89.56 228 HIS A CA 1
ATOM 1835 C C . HIS A 1 228 ? -12.938 -17.625 -4.16 1 89.56 228 HIS A C 1
ATOM 1837 O O . HIS A 1 228 ? -13.531 -16.672 -3.682 1 89.56 228 HIS A O 1
ATOM 1843 N N . ARG A 1 229 ? -12.078 -18.328 -3.52 1 92.06 229 ARG A N 1
ATOM 1844 C CA . ARG A 1 229 ? -11.711 -17.953 -2.158 1 92.06 229 ARG A CA 1
ATOM 1845 C C . ARG A 1 229 ? -11.086 -16.562 -2.125 1 92.06 229 ARG A C 1
ATOM 1847 O O . ARG A 1 229 ? -11.391 -15.766 -1.24 1 92.06 229 ARG A O 1
ATOM 1854 N N . TYR A 1 230 ? -10.219 -16.266 -3.043 1 93.56 230 TYR A N 1
ATOM 1855 C CA . TYR A 1 230 ? -9.609 -14.953 -3.166 1 93.56 230 TYR A CA 1
ATOM 1856 C C . TYR A 1 230 ? -10.672 -13.867 -3.285 1 93.56 230 TYR A C 1
ATOM 1858 O O . TYR A 1 230 ? -10.609 -12.852 -2.596 1 93.56 230 TYR A O 1
ATOM 1866 N N . SER A 1 231 ? -11.609 -14.086 -4.16 1 89.75 231 SER A N 1
ATOM 1867 C CA . SER A 1 231 ? -12.68 -13.117 -4.367 1 89.75 231 SER A CA 1
ATOM 1868 C C . SER A 1 231 ? -13.492 -12.914 -3.096 1 89.75 231 SER A C 1
ATOM 1870 O O . SER A 1 231 ? -13.906 -11.797 -2.787 1 89.75 231 SER A O 1
ATOM 1872 N N . GLN A 1 232 ? -13.688 -14 -2.398 1 92 232 GLN A N 1
ATOM 1873 C CA . GLN A 1 232 ? -14.414 -13.914 -1.14 1 92 232 GLN A CA 1
ATOM 1874 C C . GLN A 1 232 ? -13.656 -13.078 -0.114 1 92 232 GLN A C 1
ATOM 1876 O O . GLN A 1 232 ? -14.25 -12.266 0.592 1 92 232 GLN A O 1
ATOM 1881 N N . LEU A 1 233 ? -12.438 -13.32 0.001 1 91.69 233 LEU A N 1
ATOM 1882 C CA . LEU A 1 233 ? -11.602 -12.562 0.925 1 91.69 233 LEU A CA 1
ATOM 1883 C C . LEU A 1 233 ? -11.625 -11.078 0.593 1 91.69 233 LEU A C 1
ATOM 1885 O O . LEU A 1 233 ? -11.719 -10.234 1.491 1 91.69 233 LEU A O 1
ATOM 1889 N N . LEU A 1 234 ? -11.555 -10.695 -0.688 1 91.06 234 LEU A N 1
ATOM 1890 C CA . LEU A 1 234 ? -11.617 -9.305 -1.121 1 91.06 234 LEU A CA 1
ATOM 1891 C C . LEU A 1 234 ? -12.953 -8.68 -0.753 1 91.06 234 LEU A C 1
ATOM 1893 O O . LEU A 1 234 ? -13 -7.531 -0.303 1 91.06 234 LEU A O 1
ATOM 1897 N N . SER A 1 235 ? -14.008 -9.461 -0.972 1 89.75 235 SER A N 1
ATOM 1898 C CA . SER A 1 235 ? -15.344 -8.961 -0.66 1 89.75 235 SER A CA 1
ATOM 1899 C C . SER A 1 235 ? -15.492 -8.664 0.83 1 89.75 235 SER A C 1
ATOM 1901 O O . SER A 1 235 ? -15.984 -7.602 1.211 1 89.75 235 SER A O 1
ATOM 1903 N N . HIS A 1 236 ? -15.008 -9.594 1.668 1 90.38 236 HIS A N 1
ATOM 1904 C CA . HIS A 1 236 ? -15.047 -9.398 3.111 1 90.38 236 HIS A CA 1
ATOM 1905 C C . HIS A 1 236 ? -14.203 -8.195 3.529 1 90.38 236 HIS A C 1
ATOM 1907 O O . HIS A 1 236 ? -14.617 -7.406 4.383 1 90.38 236 HIS A O 1
ATOM 1913 N N . PHE A 1 237 ? -13.133 -8.062 2.955 1 92.5 237 PHE A N 1
ATOM 1914 C CA . PHE A 1 237 ? -12.234 -6.941 3.215 1 92.5 237 PHE A CA 1
ATOM 1915 C C . PHE A 1 237 ? -12.922 -5.617 2.908 1 92.5 237 PHE A C 1
ATOM 1917 O O . PHE A 1 237 ? -12.883 -4.684 3.717 1 92.5 237 PHE A O 1
ATOM 1924 N N . GLY A 1 238 ? -13.469 -5.52 1.728 1 88.69 238 GLY A N 1
ATOM 1925 C CA . GLY A 1 238 ? -14.156 -4.301 1.332 1 88.69 238 GLY A CA 1
ATOM 1926 C C . GLY A 1 238 ? -15.242 -3.891 2.305 1 88.69 238 GLY A C 1
ATOM 1927 O O . GLY A 1 238 ? -15.359 -2.715 2.654 1 88.69 238 GLY A O 1
ATOM 1928 N N . GLN A 1 239 ? -15.992 -4.793 2.775 1 89.31 239 GLN A N 1
ATOM 1929 C CA . GLN A 1 239 ? -17.078 -4.52 3.713 1 89.31 239 GLN A CA 1
ATOM 1930 C C . GLN A 1 239 ? -16.547 -3.998 5.043 1 89.31 239 GLN A C 1
ATOM 1932 O O . GLN A 1 239 ? -17.078 -3.043 5.605 1 89.31 239 GLN A O 1
ATOM 1937 N N . SER A 1 240 ? -15.484 -4.625 5.527 1 89 240 SER A N 1
ATOM 1938 C CA . SER A 1 240 ? -14.875 -4.195 6.777 1 89 240 SER A CA 1
ATOM 1939 C C . SER A 1 240 ? -14.258 -2.807 6.645 1 89 240 SER A C 1
ATOM 1941 O O . SER A 1 240 ? -14.297 -2.01 7.586 1 89 240 SER A O 1
ATOM 1943 N N . LEU A 1 241 ? -13.727 -2.531 5.484 1 89.12 241 LEU A N 1
ATOM 1944 C CA . LEU A 1 241 ? -13.086 -1.243 5.238 1 89.12 241 LEU A CA 1
ATOM 1945 C C . LEU A 1 241 ? -14.117 -0.117 5.246 1 89.12 241 LEU A C 1
ATOM 1947 O O . LEU A 1 241 ? -13.867 0.952 5.809 1 89.12 241 LEU A O 1
ATOM 1951 N N . ILE A 1 242 ? -15.273 -0.302 4.727 1 89.06 242 ILE A N 1
ATOM 1952 C CA . ILE A 1 242 ? -16.344 0.698 4.691 1 89.06 242 ILE A CA 1
ATOM 1953 C C . ILE A 1 242 ? -16.828 0.977 6.109 1 89.06 242 ILE A C 1
ATOM 1955 O O . ILE A 1 242 ? -17.125 2.123 6.461 1 89.06 242 ILE A O 1
ATOM 1959 N N . ALA A 1 243 ? -16.922 -0.077 6.867 1 88.12 243 ALA A N 1
ATOM 1960 C CA . ALA A 1 243 ? -17.328 0.099 8.258 1 88.12 243 ALA A CA 1
ATOM 1961 C C . ALA A 1 243 ? -16.344 0.98 9.016 1 88.12 243 ALA A C 1
ATOM 1963 O O . ALA A 1 243 ? -16.734 1.842 9.805 1 88.12 243 ALA A O 1
ATOM 1964 N N . CYS A 1 244 ? -15.102 0.752 8.766 1 85.62 244 CYS A N 1
ATOM 1965 C CA . CYS A 1 244 ? -14.062 1.555 9.391 1 85.62 244 CYS A CA 1
ATOM 1966 C C . CYS A 1 244 ? -14.156 3.01 8.945 1 85.62 244 CYS A C 1
ATOM 1968 O O . CYS A 1 244 ? -14.078 3.92 9.781 1 85.62 244 CYS A O 1
ATOM 1970 N N . HIS A 1 245 ? -14.359 3.305 7.637 1 88.12 245 HIS A N 1
ATOM 1971 C CA . HIS A 1 245 ? -14.453 4.652 7.09 1 88.12 245 HIS A CA 1
ATOM 1972 C C . HIS A 1 245 ? -15.711 5.363 7.594 1 88.12 245 HIS A C 1
ATOM 1974 O O . HIS A 1 245 ? -15.688 6.574 7.832 1 88.12 245 HIS A O 1
ATOM 1980 N N . ALA A 1 246 ? -16.75 4.582 7.738 1 87.88 246 ALA A N 1
ATOM 1981 C CA . ALA A 1 246 ? -18.016 5.156 8.219 1 87.88 246 ALA A CA 1
ATOM 1982 C C . ALA A 1 246 ? -17.859 5.676 9.648 1 87.88 246 ALA A C 1
ATOM 1984 O O . ALA A 1 246 ? -18.406 6.727 9.992 1 87.88 246 ALA A O 1
ATOM 1985 N N . LYS A 1 247 ? -17.172 5.012 10.492 1 85.31 247 LYS A N 1
ATOM 1986 C CA . LYS A 1 247 ? -16.922 5.449 11.867 1 85.31 247 LYS A CA 1
ATOM 1987 C C . LYS A 1 247 ? -16.188 6.781 11.898 1 85.31 247 LYS A C 1
ATOM 1989 O O . LYS A 1 247 ? -16.531 7.676 12.672 1 85.31 247 LYS A O 1
ATOM 1994 N N . VAL A 1 248 ? -15.18 6.906 11.07 1 84.62 248 VAL A N 1
ATOM 1995 C CA . VAL A 1 248 ? -14.398 8.133 11.008 1 84.62 248 VAL A CA 1
ATOM 1996 C C . VAL A 1 248 ? -15.258 9.273 10.477 1 84.62 248 VAL A C 1
ATOM 1998 O O . VAL A 1 248 ? -15.234 10.383 11.016 1 84.62 248 VAL A O 1
ATOM 2001 N N . HIS A 1 249 ? -16.047 8.977 9.438 1 85.56 249 HIS A N 1
ATOM 2002 C CA . HIS A 1 249 ? -16.906 9.992 8.828 1 85.56 249 HIS A CA 1
ATOM 2003 C C . HIS A 1 249 ? -17.922 10.516 9.836 1 85.56 249 HIS A C 1
ATOM 2005 O O . HIS A 1 249 ? -18.141 11.727 9.93 1 85.56 249 HIS A O 1
ATOM 2011 N N . ASN A 1 250 ? -18.438 9.648 10.609 1 86.94 250 ASN A N 1
ATOM 2012 C CA . ASN A 1 250 ? -19.422 10.039 11.625 1 86.94 250 ASN A CA 1
ATOM 2013 C C . ASN A 1 250 ? -18.781 10.891 12.719 1 86.94 250 ASN A C 1
ATOM 2015 O O . ASN A 1 250 ? -19.359 11.906 13.133 1 86.94 250 ASN A O 1
ATOM 2019 N N . THR A 1 251 ? -17.609 10.539 13.172 1 83.81 251 THR A N 1
ATOM 2020 C CA . THR A 1 251 ? -16.906 11.258 14.227 1 83.81 251 THR A CA 1
ATOM 2021 C C . THR A 1 251 ? -16.516 12.656 13.758 1 83.81 251 THR A C 1
ATOM 2023 O O . THR A 1 251 ? -16.656 13.633 14.5 1 83.81 251 THR A O 1
ATOM 2026 N N . VAL A 1 252 ? -16.047 12.742 12.523 1 83 252 VAL A N 1
ATOM 2027 C CA . VAL A 1 252 ? -15.578 14.016 11.977 1 83 252 VAL A CA 1
ATOM 2028 C C . VAL A 1 252 ? -16.766 14.945 11.742 1 83 252 VAL A C 1
ATOM 2030 O O . VAL A 1 252 ? -16.672 16.156 11.969 1 83 252 VAL A O 1
ATOM 2033 N N . THR A 1 253 ? -17.891 14.438 11.328 1 82.44 253 THR A N 1
ATOM 2034 C CA . THR A 1 253 ? -19.062 15.234 11.039 1 82.44 253 THR A CA 1
ATOM 2035 C C . THR A 1 253 ? -19.703 15.742 12.328 1 82.44 253 THR A C 1
ATOM 2037 O O . THR A 1 253 ? -20.297 16.828 12.352 1 82.44 253 THR A O 1
ATOM 2040 N N . GLU A 1 254 ? -19.484 15 13.406 1 77.94 254 GLU A N 1
ATOM 2041 C CA . GLU A 1 254 ? -20.062 15.375 14.695 1 77.94 254 GLU A CA 1
ATOM 2042 C C . GLU A 1 254 ? -19.172 16.375 15.438 1 77.94 254 GLU A C 1
ATOM 2044 O O . GLU A 1 254 ? -19.594 16.969 16.422 1 77.94 254 GLU A O 1
ATOM 2049 N N . ALA A 1 255 ? -17.922 16.469 14.945 1 75.5 255 ALA A N 1
ATOM 2050 C CA . ALA A 1 255 ? -17 17.359 15.641 1 75.5 255 ALA A CA 1
ATOM 2051 C C . ALA A 1 255 ? -17.484 18.812 15.578 1 75.5 255 ALA A C 1
ATOM 2053 O O . ALA A 1 255 ? -17.906 19.281 14.523 1 75.5 255 ALA A O 1
ATOM 2054 N N . GLU A 1 256 ? -17.688 19.438 16.766 1 71.38 256 GLU A N 1
ATOM 2055 C CA . GLU A 1 256 ? -18.188 20.797 16.906 1 71.38 256 GLU A CA 1
ATOM 2056 C C . GLU A 1 256 ? -17.031 21.797 17 1 71.38 256 GLU A C 1
ATOM 2058 O O . GLU A 1 256 ? -16.391 21.922 18.047 1 71.38 256 GLU A O 1
ATOM 2063 N N . VAL A 1 257 ? -16.719 22.469 15.93 1 77.12 257 VAL A N 1
ATOM 2064 C CA . VAL A 1 257 ? -15.656 23.469 15.867 1 77.12 257 VAL A CA 1
ATOM 2065 C C . VAL A 1 257 ? -15.992 24.641 16.781 1 77.12 257 VAL A C 1
ATOM 2067 O O . VAL A 1 257 ? -15.094 25.281 17.328 1 77.12 257 VAL A O 1
ATOM 2070 N N . ASP A 1 258 ? -17.25 24.781 17.094 1 79.62 258 ASP A N 1
ATOM 2071 C CA . ASP A 1 258 ? -17.703 25.938 17.875 1 79.62 258 ASP A CA 1
ATOM 2072 C C . ASP A 1 258 ? -17.266 25.812 19.328 1 79.62 258 ASP A C 1
ATOM 2074 O O . ASP A 1 258 ? -16.891 26.797 19.969 1 79.62 258 ASP A O 1
ATOM 2078 N N . GLU A 1 259 ? -17.266 24.609 19.797 1 77.88 259 GLU A N 1
ATOM 2079 C CA . GLU A 1 259 ? -16.844 24.391 21.172 1 77.88 259 GLU A CA 1
ATOM 2080 C C . GLU A 1 259 ? -15.359 24.688 21.344 1 77.88 259 GLU A C 1
ATOM 2082 O O . GLU A 1 259 ? -14.945 25.266 22.344 1 77.88 259 GLU A O 1
ATOM 2087 N N . ASP A 1 260 ? -14.594 24.422 20.375 1 78.25 260 ASP A N 1
ATOM 2088 C CA . ASP A 1 260 ? -13.156 24.672 20.406 1 78.25 260 ASP A CA 1
ATOM 2089 C C . ASP A 1 260 ? -12.867 26.172 20.312 1 78.25 260 ASP A C 1
ATOM 2091 O O . ASP A 1 260 ? -11.977 26.688 21 1 78.25 260 ASP A O 1
ATOM 2095 N N . MET A 1 261 ? -13.664 26.781 19.516 1 83.31 261 MET A N 1
ATOM 2096 C CA . MET A 1 261 ? -13.492 28.234 19.359 1 83.31 261 MET A CA 1
ATOM 2097 C C . MET A 1 261 ? -13.852 28.953 20.656 1 83.31 261 MET A C 1
ATOM 2099 O O . MET A 1 261 ? -13.156 29.906 21.047 1 83.31 261 MET A O 1
ATOM 2103 N N . GLN A 1 262 ? -14.852 28.406 21.266 1 83.31 262 GLN A N 1
ATOM 2104 C CA . GLN A 1 262 ? -15.266 29.016 22.531 1 83.31 262 GLN A CA 1
ATOM 2105 C C . GLN A 1 262 ? -14.219 28.797 23.625 1 83.31 262 GLN A C 1
ATOM 2107 O O . GLN A 1 262 ? -13.945 29.688 24.422 1 83.31 262 GLN A O 1
ATOM 2112 N N . MET A 1 263 ? -13.68 27.656 23.609 1 81.06 263 MET A N 1
ATOM 2113 C CA . MET A 1 263 ? -12.633 27.344 24.578 1 81.06 263 MET A CA 1
ATOM 2114 C C . MET A 1 263 ? -11.406 28.219 24.359 1 81.06 263 MET A C 1
ATOM 2116 O O . MET A 1 263 ? -10.781 28.672 25.312 1 81.06 263 MET A O 1
ATOM 2120 N N . LEU A 1 264 ? -11.133 28.531 23.062 1 83.19 264 LEU A N 1
ATOM 2121 C CA . LEU A 1 264 ? -10.008 29.391 22.719 1 83.19 264 LEU A CA 1
ATOM 2122 C C . LEU A 1 264 ? -10.25 30.812 23.219 1 83.19 264 LEU A C 1
ATOM 2124 O O . LEU A 1 264 ? -9.367 31.422 23.828 1 83.19 264 LEU A O 1
ATOM 2128 N N . VAL A 1 265 ? -11.422 31.203 23.016 1 84.25 265 VAL A N 1
ATOM 2129 C CA . VAL A 1 265 ? -11.758 32.562 23.391 1 84.25 265 VAL A CA 1
ATOM 2130 C C . VAL A 1 265 ? -11.734 32.688 24.922 1 84.25 265 VAL A C 1
ATOM 2132 O O . VAL A 1 265 ? -11.219 33.688 25.453 1 84.25 265 VAL A O 1
ATOM 2135 N N . ASN A 1 266 ? -12.125 31.672 25.578 1 82.12 266 ASN A N 1
ATOM 2136 C CA . ASN A 1 266 ? -12.172 31.703 27.031 1 82.12 266 ASN A CA 1
ATOM 2137 C C . ASN A 1 266 ? -10.766 31.625 27.625 1 82.12 266 ASN A C 1
ATOM 2139 O O . ASN A 1 266 ? -10.469 32.312 28.609 1 82.12 266 ASN A O 1
ATOM 2143 N N . GLU A 1 267 ? -9.961 30.859 27 1 78.75 267 GLU A N 1
ATOM 2144 C CA . GLU A 1 267 ? -8.617 30.656 27.531 1 78.75 267 GLU A CA 1
ATOM 2145 C C . GLU A 1 267 ? -7.738 31.891 27.266 1 78.75 267 GLU A C 1
ATOM 2147 O O . GLU A 1 267 ? -6.848 32.188 28.062 1 78.75 267 GLU A O 1
ATOM 2152 N N . MET A 1 268 ? -8.07 32.594 26.109 1 79 268 MET A N 1
ATOM 2153 C CA . MET A 1 268 ? -7.199 33.688 25.719 1 79 268 MET A CA 1
ATOM 2154 C C . MET A 1 268 ? -7.781 35.031 26.172 1 79 268 MET A C 1
ATOM 2156 O O . MET A 1 268 ? -7.148 36.062 26 1 79 268 MET A O 1
ATOM 2160 N N . SER A 1 269 ? -9.023 34.844 26.719 1 74.88 269 SER A N 1
ATOM 2161 C CA . SER A 1 269 ? -9.609 36.062 27.234 1 74.88 269 SER A CA 1
ATOM 2162 C C . SER A 1 269 ? -8.898 36.531 28.516 1 74.88 269 SER A C 1
ATOM 2164 O O . SER A 1 269 ? -8.484 35.719 29.328 1 74.88 269 SER A O 1
ATOM 2166 N N . VAL A 1 270 ? -8.125 37.625 28.406 1 64.81 270 VAL A N 1
ATOM 2167 C CA . VAL A 1 270 ? -7.383 38.219 29.5 1 64.81 270 VAL A CA 1
ATOM 2168 C C . VAL A 1 270 ? -8.344 38.625 30.625 1 64.81 270 VAL A C 1
ATOM 2170 O O . VAL A 1 270 ? -9.336 39.312 30.375 1 64.81 270 VAL A O 1
ATOM 2173 N N . THR A 1 271 ? -8.398 37.781 31.703 1 60.91 271 THR A N 1
ATOM 2174 C CA . THR A 1 271 ? -9.148 38.156 32.875 1 60.91 271 THR A CA 1
ATOM 2175 C C . THR A 1 271 ? -8.695 39.531 33.375 1 60.91 271 THR A C 1
ATOM 2177 O O . THR A 1 271 ? -7.578 39.969 33.094 1 60.91 271 THR A O 1
ATOM 2180 N N . THR A 1 272 ? -9.633 40.281 34.062 1 59.53 272 THR A N 1
ATOM 2181 C CA . THR A 1 272 ? -9.617 41.625 34.625 1 59.53 272 THR A CA 1
ATOM 2182 C C . THR A 1 272 ? -8.352 41.844 35.438 1 59.53 272 THR A C 1
ATOM 2184 O O . THR A 1 272 ? -8.219 41.344 36.562 1 59.53 272 THR A O 1
ATOM 2187 N N . ALA A 1 273 ? -7.227 41.969 34.656 1 67.81 273 ALA A N 1
ATOM 2188 C CA . ALA A 1 273 ? -6.047 42.281 35.438 1 67.81 273 ALA A CA 1
ATOM 2189 C C . ALA A 1 273 ? -5.645 43.75 35.281 1 67.81 273 ALA A C 1
ATOM 2191 O O . ALA A 1 273 ? -6.129 44.406 34.375 1 67.81 273 ALA A O 1
ATOM 2192 N N . GLU A 1 274 ? -5.227 44.344 36.219 1 75.88 274 GLU A N 1
ATOM 2193 C CA . GLU A 1 274 ? -4.715 45.688 36.219 1 75.88 274 GLU A CA 1
ATOM 2194 C C . GLU A 1 274 ? -3.322 45.781 35.625 1 75.88 274 GLU A C 1
ATOM 2196 O O . GLU A 1 274 ? -2.525 44.844 35.75 1 75.88 274 GLU A O 1
ATOM 2201 N N . THR A 1 275 ? -3.234 46.812 34.656 1 80.94 275 THR A N 1
ATOM 2202 C CA . THR A 1 275 ? -1.916 47.062 34.094 1 80.94 275 THR A CA 1
ATOM 2203 C C . THR A 1 275 ? -1.263 48.281 34.75 1 80.94 275 THR A C 1
ATOM 2205 O O . THR A 1 275 ? -1.924 49.281 35 1 80.94 275 THR A O 1
ATOM 2208 N N . LYS A 1 276 ? -0.068 48.062 35.219 1 82.31 276 LYS A N 1
ATOM 2209 C CA . LYS A 1 276 ? 0.703 49.156 35.781 1 82.31 276 LYS A CA 1
ATOM 2210 C C . LYS A 1 276 ? 1.612 49.781 34.719 1 82.31 276 LYS A C 1
ATOM 2212 O O . LYS A 1 276 ? 2.283 49.062 33.969 1 82.31 276 LYS A O 1
ATOM 2217 N N . LEU A 1 277 ? 1.466 51.094 34.562 1 89 277 LEU A N 1
ATOM 2218 C CA . LEU A 1 277 ? 2.293 51.812 33.625 1 89 277 LEU A CA 1
ATOM 2219 C C . LEU A 1 277 ? 3.172 52.844 34.344 1 89 277 LEU A C 1
ATOM 2221 O O . LEU A 1 277 ? 2.748 53.438 35.312 1 89 277 LEU A O 1
ATOM 2225 N N . GLU A 1 278 ? 4.367 52.875 33.938 1 91.62 278 GLU A N 1
ATOM 2226 C CA . GLU A 1 278 ? 5.312 53.812 34.531 1 91.62 278 GLU A CA 1
ATOM 2227 C C . GLU A 1 278 ? 5.656 54.938 33.531 1 91.62 278 GLU A C 1
ATOM 2229 O O . GLU A 1 278 ? 5.969 54.656 32.375 1 91.62 278 GLU A O 1
ATOM 2234 N N . LEU A 1 279 ? 5.551 56.188 33.938 1 94.38 279 LEU A N 1
ATOM 2235 C CA . LEU A 1 279 ? 5.883 57.344 33.125 1 94.38 279 LEU A CA 1
ATOM 2236 C C . LEU A 1 279 ? 6.938 58.219 33.812 1 94.38 279 LEU A C 1
ATOM 2238 O O . LEU A 1 279 ? 6.945 58.312 35.062 1 94.38 279 LEU A O 1
ATOM 2242 N N . LEU A 1 280 ? 7.797 58.781 33.062 1 96.56 280 LEU A N 1
ATOM 2243 C CA . LEU A 1 280 ? 8.805 59.688 33.594 1 96.56 280 LEU A CA 1
ATOM 2244 C C . LEU A 1 280 ? 8.188 61.031 33.938 1 96.56 280 LEU A C 1
ATOM 2246 O O . LEU A 1 280 ? 7.309 61.531 33.219 1 96.56 280 LEU A O 1
ATOM 2250 N N . LEU A 1 281 ? 8.602 61.594 35 1 96.69 281 LEU A N 1
ATOM 2251 C CA . LEU A 1 281 ? 8.234 62.938 35.344 1 96.69 281 LEU A CA 1
ATOM 2252 C C . LEU A 1 281 ? 9.305 63.938 34.875 1 96.69 281 LEU A C 1
ATOM 2254 O O . LEU A 1 281 ? 10.398 63.531 34.469 1 96.69 281 LEU A O 1
ATOM 2258 N N . THR A 1 282 ? 8.977 65.25 34.875 1 96.81 282 THR A N 1
ATOM 2259 C CA . THR A 1 282 ? 9.945 66.25 34.5 1 96.81 282 THR A CA 1
ATOM 2260 C C . THR A 1 282 ? 10.828 66.625 35.688 1 96.81 282 THR A C 1
ATOM 2262 O O . THR A 1 282 ? 10.312 66.938 36.781 1 96.81 282 THR A O 1
ATOM 2265 N N . ASP A 1 283 ? 12.07 66.5 35.594 1 96.19 283 ASP A N 1
ATOM 2266 C CA . ASP A 1 283 ? 13.047 66.938 36.594 1 96.19 283 ASP A CA 1
ATOM 2267 C C . ASP A 1 283 ? 13.836 68.125 36.125 1 96.19 283 ASP A C 1
ATOM 2269 O O . ASP A 1 283 ? 14.57 68.062 35.156 1 96.19 283 ASP A O 1
ATOM 2273 N N . TYR A 1 284 ? 13.719 69.188 36.875 1 96.06 284 TYR A N 1
ATOM 2274 C CA . TYR A 1 284 ? 14.398 70.438 36.5 1 96.06 284 TYR A CA 1
ATOM 2275 C C . TYR A 1 284 ? 15.562 70.688 37.438 1 96.06 284 TYR A C 1
ATOM 2277 O O . TYR A 1 284 ? 15.555 70.312 38.594 1 96.06 284 TYR A O 1
ATOM 2285 N N . TYR A 1 285 ? 16.547 71.438 37 1 94.56 285 TYR A N 1
ATOM 2286 C CA . TYR A 1 285 ? 17.719 71.812 37.75 1 94.56 285 TYR A CA 1
ATOM 2287 C C . TYR A 1 285 ? 17.328 72.688 38.938 1 94.56 285 TYR A C 1
ATOM 2289 O O . TYR A 1 285 ? 17.922 72.625 40 1 94.56 285 TYR A O 1
ATOM 2297 N N . GLU A 1 286 ? 16.25 73.5 38.75 1 94.38 286 GLU A N 1
ATOM 2298 C CA . GLU A 1 286 ? 15.797 74.438 39.75 1 94.38 286 GLU A CA 1
ATOM 2299 C C . GLU A 1 286 ? 15.242 73.75 40.969 1 94.38 286 GLU A C 1
ATOM 2301 O O . GLU A 1 286 ? 15.102 74.375 42.031 1 94.38 286 GLU A O 1
ATOM 2306 N N . GLU A 1 287 ? 14.953 72.438 40.812 1 93.56 287 GLU A N 1
ATOM 2307 C CA . GLU A 1 287 ? 14.344 71.688 41.938 1 93.56 287 GLU A CA 1
ATOM 2308 C C . GLU A 1 287 ? 15.375 71.375 43 1 93.56 287 GLU A C 1
ATOM 2310 O O . GLU A 1 287 ? 15.016 71.062 44.125 1 93.56 287 GLU A O 1
ATOM 2315 N N . ASP A 1 288 ? 16.594 71.375 42.656 1 90 288 ASP A N 1
ATOM 2316 C CA . ASP A 1 288 ? 17.672 71.062 43.594 1 90 288 ASP A CA 1
ATOM 2317 C C . ASP A 1 288 ? 17.984 72.312 44.438 1 90 288 ASP A C 1
ATOM 2319 O O . ASP A 1 288 ? 18.578 73.25 43.969 1 90 288 ASP A O 1
ATOM 2323 N N . LEU A 1 289 ? 17.766 72.188 45.688 1 87.94 289 LEU A N 1
ATOM 2324 C CA . LEU A 1 289 ? 17.953 73.312 46.594 1 87.94 289 LEU A CA 1
ATOM 2325 C C . LEU A 1 289 ? 19.438 73.625 46.844 1 87.94 289 LEU A C 1
ATOM 2327 O O . LEU A 1 289 ? 19.812 74.688 47.281 1 87.94 289 LEU A O 1
ATOM 2331 N N . MET A 1 290 ? 20.234 72.688 46.562 1 86.62 290 MET A N 1
ATOM 2332 C CA . MET A 1 290 ? 21.672 72.812 46.781 1 86.62 290 MET A CA 1
ATOM 2333 C C . MET A 1 290 ? 22.344 73.438 45.562 1 86.62 290 MET A C 1
ATOM 2335 O O . MET A 1 290 ? 23.531 73.812 45.625 1 86.62 290 MET A O 1
ATOM 2339 N N . SER A 1 291 ? 21.547 73.688 44.562 1 87.69 291 SER A N 1
ATOM 2340 C CA . SER A 1 291 ? 22.109 74.25 43.344 1 87.69 291 SER A CA 1
ATOM 2341 C C . SER A 1 291 ? 22.375 75.75 43.531 1 87.69 291 SER A C 1
ATOM 2343 O O . SER A 1 291 ? 21.797 76.375 44.406 1 87.69 291 SER A O 1
ATOM 2345 N N . LEU A 1 292 ? 23.25 76.312 42.688 1 87.38 292 LEU A N 1
ATOM 2346 C CA . LEU A 1 292 ? 23.656 77.688 42.812 1 87.38 292 LEU A CA 1
ATOM 2347 C C . LEU A 1 292 ? 22.703 78.625 42 1 87.38 292 LEU A C 1
ATOM 2349 O O . LEU A 1 292 ? 23.078 79.125 40.938 1 87.38 292 LEU A O 1
ATOM 2353 N N . ILE A 1 293 ? 21.484 78.75 42.438 1 90 293 ILE A N 1
ATOM 2354 C CA . ILE A 1 293 ? 20.484 79.625 41.844 1 90 293 ILE A CA 1
ATOM 2355 C C . ILE A 1 293 ? 19.953 80.562 42.938 1 90 293 ILE A C 1
ATOM 2357 O O . ILE A 1 293 ? 19.75 80.188 44.062 1 90 293 ILE A O 1
ATOM 2361 N N . GLU A 1 294 ? 19.891 81.812 42.5 1 88.56 294 GLU A N 1
ATOM 2362 C CA . GLU A 1 294 ? 19.328 82.812 43.438 1 88.56 294 GLU A CA 1
ATOM 2363 C C . GLU A 1 294 ? 17.891 82.438 43.812 1 88.56 294 GLU A C 1
ATOM 2365 O O . GLU A 1 294 ? 17.125 81.938 43 1 88.56 294 GLU A O 1
ATOM 2370 N N . LYS A 1 295 ? 17.516 82.625 45.031 1 88.44 295 LYS A N 1
ATOM 2371 C CA . LYS A 1 295 ? 16.25 82.188 45.594 1 88.44 295 LYS A CA 1
ATOM 2372 C C . LYS A 1 295 ? 15.062 82.75 44.844 1 88.44 295 LYS A C 1
ATOM 2374 O O . LYS A 1 295 ? 14.109 82.062 44.531 1 88.44 295 LYS A O 1
ATOM 2379 N N . GLU A 1 296 ? 15.094 84.062 44.531 1 90.06 296 GLU A N 1
ATOM 2380 C CA . GLU A 1 296 ? 13.969 84.688 43.875 1 90.06 296 GLU A CA 1
ATOM 2381 C C . GLU A 1 296 ? 13.812 84.188 42.438 1 90.06 296 GLU A C 1
ATOM 2383 O O . GLU A 1 296 ? 12.688 84 41.969 1 90.06 296 GLU A O 1
ATOM 2388 N N . ARG A 1 297 ? 14.891 84 41.781 1 91.31 297 ARG A N 1
ATOM 2389 C CA . ARG A 1 297 ? 14.859 83.438 40.438 1 91.31 297 ARG A CA 1
ATOM 2390 C C . ARG A 1 297 ? 14.375 82 40.406 1 91.31 297 ARG A C 1
ATOM 2392 O O . ARG A 1 297 ? 13.641 81.625 39.5 1 91.31 297 ARG A O 1
ATOM 2399 N N . ARG A 1 298 ? 14.828 81.25 41.406 1 94.38 298 ARG A N 1
ATOM 2400 C CA . ARG A 1 298 ? 14.367 79.875 41.562 1 94.38 298 ARG A CA 1
ATOM 2401 C C . ARG A 1 298 ? 12.859 79.812 41.719 1 94.38 298 ARG A C 1
ATOM 2403 O O . ARG A 1 298 ? 12.18 79.062 41.031 1 94.38 298 ARG A O 1
ATOM 2410 N N . GLN A 1 299 ? 12.32 80.625 42.594 1 94.56 299 GLN A N 1
ATOM 2411 C CA . GLN A 1 299 ? 10.891 80.688 42.875 1 94.56 299 GLN A CA 1
ATOM 2412 C C . GLN A 1 299 ? 10.094 81.062 41.625 1 94.56 299 GLN A C 1
ATOM 2414 O O . GLN A 1 299 ? 9.062 80.438 41.312 1 94.56 299 GLN A O 1
ATOM 2419 N N . THR A 1 300 ? 10.602 82.062 40.875 1 94.12 300 THR A N 1
ATOM 2420 C CA . THR A 1 300 ? 9.914 82.5 39.656 1 94.12 300 THR A CA 1
ATOM 2421 C C . THR A 1 300 ? 9.906 81.438 38.594 1 94.12 300 THR A C 1
ATOM 2423 O O . THR A 1 300 ? 8.898 81.25 37.906 1 94.12 300 THR A O 1
ATOM 2426 N N . ALA A 1 301 ? 11.031 80.75 38.5 1 94.44 301 ALA A N 1
ATOM 2427 C CA . ALA A 1 301 ? 11.141 79.75 37.5 1 94.44 301 ALA A CA 1
ATOM 2428 C C . ALA A 1 301 ? 10.195 78.562 37.812 1 94.44 301 ALA A C 1
ATOM 2430 O O . ALA A 1 301 ? 9.516 78.062 36.906 1 94.44 301 ALA A O 1
ATOM 2431 N N . ILE A 1 302 ? 10.172 78.062 39 1 96 302 ILE A N 1
ATOM 2432 C CA . ILE A 1 302 ? 9.32 76.938 39.406 1 96 302 ILE A CA 1
ATOM 2433 C C . ILE A 1 302 ? 7.855 77.312 39.281 1 96 302 ILE A C 1
ATOM 2435 O O . ILE A 1 302 ? 7.023 76.562 38.844 1 96 302 ILE A O 1
ATOM 2439 N N . LYS A 1 303 ? 7.504 78.562 39.656 1 96.19 303 LYS A N 1
ATOM 2440 C CA . LYS A 1 303 ? 6.129 79 39.531 1 96.19 303 LYS A CA 1
ATOM 2441 C C . LYS A 1 303 ? 5.676 79.062 38.094 1 96.19 303 LYS A C 1
ATOM 2443 O O . LYS A 1 303 ? 4.523 78.75 37.781 1 96.19 303 LYS A O 1
ATOM 2448 N N . ALA A 1 304 ? 6.586 79.438 37.188 1 96.31 304 ALA A N 1
ATOM 2449 C CA . ALA A 1 304 ? 6.262 79.5 35.781 1 96.31 304 ALA A CA 1
ATOM 2450 C C . ALA A 1 304 ? 5.977 78.062 35.25 1 96.31 304 ALA A C 1
ATOM 2452 O O . ALA A 1 304 ? 5.082 77.875 34.438 1 96.31 304 ALA A O 1
ATOM 2453 N N . LYS A 1 305 ? 6.777 77.188 35.719 1 97.06 305 LYS A N 1
ATOM 2454 C CA . LYS A 1 305 ? 6.574 75.75 35.312 1 97.06 305 LYS A CA 1
ATOM 2455 C C . LYS A 1 305 ? 5.266 75.25 35.875 1 97.06 305 LYS A C 1
ATOM 2457 O O . LYS A 1 305 ? 4.555 74.5 35.219 1 97.06 305 LYS A O 1
ATOM 2462 N N . ILE A 1 306 ? 4.934 75.5 37.156 1 96.88 306 ILE A N 1
ATOM 2463 C CA . ILE A 1 306 ? 3.691 75.125 37.781 1 96.88 306 ILE A CA 1
ATOM 2464 C C . ILE A 1 306 ? 2.5 75.688 37 1 96.88 306 ILE A C 1
ATOM 2466 O O . ILE A 1 306 ? 1.511 75 36.781 1 96.88 306 ILE A O 1
ATOM 2470 N N . LEU A 1 307 ? 2.623 76.875 36.531 1 97.06 307 LEU A N 1
ATOM 2471 C CA . LEU A 1 307 ? 1.55 77.5 35.781 1 97.06 307 LEU A CA 1
ATOM 2472 C C . LEU A 1 307 ? 1.34 76.812 34.438 1 97.06 307 LEU A C 1
ATOM 2474 O O . LEU A 1 307 ? 0.201 76.625 34 1 97.06 307 LEU A O 1
ATOM 2478 N N . ARG A 1 308 ? 2.396 76.5 33.812 1 97.31 308 ARG A N 1
ATOM 2479 C CA . ARG A 1 308 ? 2.314 75.812 32.531 1 97.31 308 ARG A CA 1
ATOM 2480 C C . ARG A 1 308 ? 1.607 74.438 32.719 1 97.31 308 ARG A C 1
ATOM 2482 O O . ARG A 1 308 ? 0.709 74.125 31.938 1 97.31 308 ARG A O 1
ATOM 2489 N N . VAL A 1 309 ? 2.061 73.688 33.719 1 97.69 309 VAL A N 1
ATOM 2490 C CA . VAL A 1 309 ? 1.479 72.375 33.969 1 97.69 309 VAL A CA 1
ATOM 2491 C C . VAL A 1 309 ? 0.002 72.5 34.312 1 97.69 309 VAL A C 1
ATOM 2493 O O . VAL A 1 309 ? -0.835 71.75 33.875 1 97.69 309 VAL A O 1
ATOM 2496 N N . GLN A 1 310 ? -0.315 73.5 35.094 1 96.81 310 GLN A N 1
ATOM 2497 C CA . GLN A 1 310 ? -1.693 73.75 35.5 1 96.81 310 GLN A CA 1
ATOM 2498 C C . GLN A 1 310 ? -2.574 74.125 34.312 1 96.81 310 GLN A C 1
ATOM 2500 O O . GLN A 1 310 ? -3.695 73.625 34.188 1 96.81 310 GLN A O 1
ATOM 2505 N N . THR A 1 311 ? -2.084 74.938 33.406 1 97.62 311 THR A N 1
ATOM 2506 C CA . THR A 1 311 ? -2.83 75.312 32.219 1 97.62 311 THR A CA 1
ATOM 2507 C C . THR A 1 311 ? -3.094 74.125 31.328 1 97.62 311 THR A C 1
ATOM 2509 O O . THR A 1 311 ? -4.211 73.938 30.844 1 97.62 311 THR A O 1
ATOM 2512 N N . ASP A 1 312 ? -2.09 73.375 31.156 1 97.5 312 ASP A N 1
ATOM 2513 C CA . ASP A 1 312 ? -2.236 72.188 30.312 1 97.5 312 ASP A CA 1
ATOM 2514 C C . ASP A 1 312 ? -3.15 71.188 30.969 1 97.5 312 ASP A C 1
ATOM 2516 O O . ASP A 1 312 ? -3.891 70.438 30.281 1 97.5 312 ASP A O 1
ATOM 2520 N N . LEU A 1 313 ? -3.066 71 32.312 1 97.19 313 LEU A N 1
ATOM 2521 C CA . LEU A 1 313 ? -3.92 70.062 33.031 1 97.19 313 LEU A CA 1
ATOM 2522 C C . LEU A 1 313 ? -5.391 70.438 32.875 1 97.19 313 LEU A C 1
ATOM 2524 O O . LEU A 1 313 ? -6.238 69.562 32.656 1 97.19 313 LEU A O 1
ATOM 2528 N N . GLU A 1 314 ? -5.699 71.688 32.969 1 97 314 GLU A N 1
ATOM 2529 C CA . GLU A 1 314 ? -7.074 72.125 32.812 1 97 314 GLU A CA 1
ATOM 2530 C C . GLU A 1 314 ? -7.586 71.875 31.406 1 97 314 GLU A C 1
ATOM 2532 O O . GLU A 1 314 ? -8.727 71.438 31.219 1 97 314 GLU A O 1
ATOM 2537 N N . LYS A 1 315 ? -6.777 72.125 30.422 1 97.25 315 LYS A N 1
ATOM 2538 C CA . LYS A 1 315 ? -7.148 71.875 29.031 1 97.25 315 LYS A CA 1
ATOM 2539 C C . LYS A 1 315 ? -7.418 70.375 28.812 1 97.25 315 LYS A C 1
ATOM 2541 O O . LYS A 1 315 ? -8.398 70 28.172 1 97.25 315 LYS A O 1
ATOM 2546 N N . VAL A 1 316 ? -6.531 69.562 29.328 1 97.12 316 VAL A N 1
ATOM 2547 C CA . VAL A 1 316 ? -6.656 68.062 29.156 1 97.12 316 VAL A CA 1
ATOM 2548 C C . VAL A 1 316 ? -7.906 67.562 29.859 1 97.12 316 VAL A C 1
ATOM 2550 O O . VAL A 1 316 ? -8.586 66.688 29.375 1 97.12 316 VAL A O 1
ATOM 2553 N N . LEU A 1 317 ? -8.195 68.125 31.078 1 96.31 317 LEU A N 1
ATOM 2554 C CA . LEU A 1 317 ? -9.383 67.75 31.828 1 96.31 317 LEU A CA 1
ATOM 2555 C C . LEU A 1 317 ? -10.648 68.125 31.078 1 96.31 317 LEU A C 1
ATOM 2557 O O . LEU A 1 317 ? -11.641 67.375 31.094 1 96.31 317 LEU A O 1
ATOM 2561 N N . GLN A 1 318 ? -10.641 69.188 30.359 1 96.06 318 GLN A N 1
ATOM 2562 C CA . GLN A 1 318 ? -11.766 69.625 29.531 1 96.06 318 GLN A CA 1
ATOM 2563 C C . GLN A 1 318 ? -11.938 68.688 28.344 1 96.06 318 GLN A C 1
ATOM 2565 O O . GLN A 1 318 ? -13.055 68.25 28 1 96.06 318 GLN A O 1
ATOM 2570 N N . ASP A 1 319 ? -10.883 68.375 27.719 1 95.38 319 ASP A N 1
ATOM 2571 C CA . ASP A 1 319 ? -10.906 67.438 26.609 1 95.38 319 ASP A CA 1
ATOM 2572 C C . ASP A 1 319 ? -11.43 66.062 27.062 1 95.38 319 ASP A C 1
ATOM 2574 O O . ASP A 1 319 ? -12.195 65.438 26.344 1 95.38 319 ASP A O 1
ATOM 2578 N N . LYS A 1 320 ? -10.969 65.562 28.188 1 95.19 320 LYS A N 1
ATOM 2579 C CA . LYS A 1 320 ? -11.398 64.25 28.734 1 95.19 320 LYS A CA 1
ATOM 2580 C C . LYS A 1 320 ? -12.906 64.25 28.938 1 95.19 320 LYS A C 1
ATOM 2582 O O . LYS A 1 320 ? -13.562 63.25 28.578 1 95.19 320 LYS A O 1
ATOM 2587 N N . THR A 1 321 ? -13.406 65.312 29.516 1 94.75 321 THR A N 1
ATOM 2588 C CA . THR A 1 321 ? -14.852 65.375 29.75 1 94.75 321 THR A CA 1
ATOM 2589 C C . THR A 1 321 ? -15.609 65.375 28.422 1 94.75 321 THR A C 1
ATOM 2591 O O . THR A 1 321 ? -16.656 64.75 28.312 1 94.75 321 THR A O 1
ATOM 2594 N N . GLY A 1 322 ? -15.133 66.062 27.406 1 94.44 322 GLY A N 1
ATOM 2595 C CA . GLY A 1 322 ? -15.75 66 26.094 1 94.44 322 GLY A CA 1
ATOM 2596 C C . GLY A 1 322 ? -15.75 64.625 25.453 1 94.44 322 GLY A C 1
ATOM 2597 O O . GLY A 1 322 ? -16.75 64.25 24.844 1 94.44 322 GLY A O 1
ATOM 2598 N N . LEU A 1 323 ? -14.703 64 25.547 1 93.56 323 LEU A N 1
ATOM 2599 C CA . LEU A 1 323 ? -14.578 62.656 25 1 93.56 323 LEU A CA 1
ATOM 2600 C C . LEU A 1 323 ? -15.484 61.688 25.734 1 93.56 323 LEU A C 1
ATOM 2602 O O . LEU A 1 323 ? -16.047 60.781 25.109 1 93.56 323 LEU A O 1
ATOM 2606 N N . GLU A 1 324 ? -15.586 61.75 27.062 1 93.62 324 GLU A N 1
ATOM 2607 C CA . GLU A 1 324 ? -16.469 60.906 27.859 1 93.62 324 GLU A CA 1
ATOM 2608 C C . GLU A 1 324 ? -17.938 61.094 27.453 1 93.62 324 GLU A C 1
ATOM 2610 O O . GLU A 1 324 ? -18.688 60.125 27.359 1 93.62 324 GLU A O 1
ATOM 2615 N N . ARG A 1 325 ? -18.281 62.25 27.125 1 92.31 325 ARG A N 1
ATOM 2616 C CA . ARG A 1 325 ? -19.641 62.562 26.672 1 92.31 325 ARG A CA 1
ATOM 2617 C C . ARG A 1 325 ? -19.906 61.938 25.297 1 92.31 325 ARG A C 1
ATOM 2619 O O . ARG A 1 325 ? -20.984 61.438 25.031 1 92.31 325 ARG A O 1
ATOM 2626 N N . MET A 1 326 ? -18.969 62.062 24.453 1 88.88 326 MET A N 1
ATOM 2627 C CA . MET A 1 326 ? -19.094 61.5 23.109 1 88.88 326 MET A CA 1
ATOM 2628 C C . MET A 1 326 ? -19.25 59.969 23.172 1 88.88 326 MET A C 1
ATOM 2630 O O . MET A 1 326 ? -20.062 59.406 22.438 1 88.88 326 MET A O 1
ATOM 2634 N N . LEU A 1 327 ? -18.469 59.375 24.016 1 88 327 LEU A N 1
ATOM 2635 C CA . LEU A 1 327 ? -18.531 57.938 24.156 1 88 327 LEU A CA 1
ATOM 2636 C C . LEU A 1 327 ? -19.891 57.5 24.719 1 88 327 LEU A C 1
ATOM 2638 O O . LEU A 1 327 ? -20.438 56.469 24.312 1 88 327 LEU A O 1
ATOM 2642 N N . GLN A 1 328 ? -20.406 58.219 25.641 1 87.81 328 GLN A N 1
ATOM 2643 C CA . GLN A 1 328 ? -21.703 57.938 26.219 1 87.81 328 GLN A CA 1
ATOM 2644 C C . GLN A 1 328 ? -22.812 58.094 25.188 1 87.81 328 GLN A C 1
ATOM 2646 O O . GLN A 1 328 ? -23.766 57.312 25.172 1 87.81 328 GLN A O 1
ATOM 2651 N N . ALA A 1 329 ? -22.641 59 24.328 1 85.69 329 ALA A N 1
ATOM 2652 C CA . ALA A 1 329 ? -23.625 59.219 23.266 1 85.69 329 ALA A CA 1
ATOM 2653 C C . ALA A 1 329 ? -23.625 58.062 22.281 1 85.69 329 ALA A C 1
ATOM 2655 O O . ALA A 1 329 ? -24.688 57.656 21.812 1 85.69 329 ALA A O 1
ATOM 2656 N N . TYR A 1 330 ? -22.5 57.594 21.984 1 83.75 330 TYR A N 1
ATOM 2657 C CA . TYR A 1 330 ? -22.391 56.469 21.078 1 83.75 330 TYR A CA 1
ATOM 2658 C C . TYR A 1 330 ? -22.984 55.219 21.688 1 83.75 330 TYR A C 1
ATOM 2660 O O . TYR A 1 330 ? -23.547 54.375 20.969 1 83.75 330 TYR A O 1
ATOM 2668 N N . LYS A 1 331 ? -22.734 54.969 22.984 1 81.94 331 LYS A N 1
ATOM 2669 C CA . LYS A 1 331 ? -23.281 53.812 23.656 1 81.94 331 LYS A CA 1
ATOM 2670 C C . LYS A 1 331 ? -24.797 53.875 23.703 1 81.94 331 LYS A C 1
ATOM 2672 O O . LYS A 1 331 ? -25.469 52.812 23.656 1 81.94 331 LYS A O 1
ATOM 2677 N N . GLU A 1 332 ? -25.344 55 23.797 1 82.38 332 GLU A N 1
ATOM 2678 C CA . GLU A 1 332 ? -26.797 55.156 23.891 1 82.38 332 GLU A CA 1
ATOM 2679 C C . GLU A 1 332 ? -27.453 55.094 22.516 1 82.38 332 GLU A C 1
ATOM 2681 O O . GLU A 1 332 ? -28.625 54.75 22.391 1 82.38 332 GLU A O 1
ATOM 2686 N N . THR A 1 333 ? -26.656 55.438 21.484 1 80.25 333 THR A N 1
ATOM 2687 C CA . THR A 1 333 ? -27.203 55.375 20.141 1 80.25 333 THR A CA 1
ATOM 2688 C C . THR A 1 333 ? -26.312 54.531 19.234 1 80.25 333 THR A C 1
ATOM 2690 O O . THR A 1 333 ? -25.641 55.031 18.359 1 80.25 333 THR A O 1
ATOM 2693 N N . PRO A 1 334 ? -26.359 53.188 19.422 1 74.38 334 PRO A N 1
ATOM 2694 C CA . PRO A 1 334 ? -25.438 52.281 18.719 1 74.38 334 PRO A CA 1
ATOM 2695 C C . PRO A 1 334 ? -25.656 52.281 17.203 1 74.38 334 PRO A C 1
ATOM 2697 O O . PRO A 1 334 ? -24.75 51.938 16.453 1 74.38 334 PRO A O 1
ATOM 2700 N N . GLN A 1 335 ? -26.797 52.625 16.688 1 66.19 335 GLN A N 1
ATOM 2701 C CA . GLN A 1 335 ? -27.125 52.531 15.273 1 66.19 335 GLN A CA 1
ATOM 2702 C C . GLN A 1 335 ? -26.203 53.438 14.453 1 66.19 335 GLN A C 1
ATOM 2704 O O . GLN A 1 335 ? -25.969 53.188 13.273 1 66.19 335 GLN A O 1
ATOM 2709 N N . PHE A 1 336 ? -25.703 54.438 15.07 1 63.28 336 PHE A N 1
ATOM 2710 C CA . PHE A 1 336 ? -24.906 55.406 14.328 1 63.28 336 PHE A CA 1
ATOM 2711 C C . PHE A 1 336 ? -23.422 55.25 14.609 1 63.28 336 PHE A C 1
ATOM 2713 O O . PHE A 1 336 ? -22.594 55.969 14.062 1 63.28 336 PHE A O 1
ATOM 2720 N N . SER A 1 337 ? -23.078 54.125 15.398 1 65.44 337 SER A N 1
ATOM 2721 C CA . SER A 1 337 ? -21.703 54.094 15.875 1 65.44 337 SER A CA 1
ATOM 2722 C C . SER A 1 337 ? -20.891 53 15.172 1 65.44 337 SER A C 1
ATOM 2724 O O . SER A 1 337 ? -21.344 51.875 15.055 1 65.44 337 SER A O 1
ATOM 2726 N N . ASP A 1 338 ? -20.062 53.594 14.289 1 75.75 338 ASP A N 1
ATOM 2727 C CA . ASP A 1 338 ? -19.094 52.719 13.633 1 75.75 338 ASP A CA 1
ATOM 2728 C C . ASP A 1 338 ? -18.062 52.188 14.625 1 75.75 338 ASP A C 1
ATOM 2730 O O . ASP A 1 338 ? -17.641 52.906 15.523 1 75.75 338 ASP A O 1
ATOM 2734 N N . ALA A 1 339 ? -17.844 50.969 14.773 1 75.81 339 ALA A N 1
ATOM 2735 C CA . ALA A 1 339 ? -16.891 50.312 15.664 1 75.81 339 ALA A CA 1
ATOM 2736 C C . ALA A 1 339 ? -15.531 50.969 15.625 1 75.81 339 ALA A C 1
ATOM 2738 O O . ALA A 1 339 ? -14.875 51.125 16.656 1 75.81 339 ALA A O 1
ATOM 2739 N N . LYS A 1 340 ? -15.234 51.531 14.516 1 80.31 340 LYS A N 1
ATOM 2740 C CA . LYS A 1 340 ? -13.945 52.188 14.359 1 80.31 340 LYS A CA 1
ATOM 2741 C C . LYS A 1 340 ? -13.914 53.5 15.117 1 80.31 340 LYS A C 1
ATOM 2743 O O . LYS A 1 340 ? -12.922 53.812 15.781 1 80.31 340 LYS A O 1
ATOM 2748 N N . ASN A 1 341 ? -14.961 54.156 15.102 1 82.06 341 ASN A N 1
ATOM 2749 C CA . ASN A 1 341 ? -15.047 55.469 15.773 1 82.06 341 ASN A CA 1
ATOM 2750 C C . ASN A 1 341 ? -15 55.312 17.297 1 82.06 341 ASN A C 1
ATOM 2752 O O . ASN A 1 341 ? -14.344 56.094 17.984 1 82.06 341 ASN A O 1
ATOM 2756 N N . ILE A 1 342 ? -15.594 54.25 17.656 1 82.69 342 ILE A N 1
ATOM 2757 C CA . ILE A 1 342 ? -15.625 54 19.094 1 82.69 342 ILE A CA 1
ATOM 2758 C C . ILE A 1 342 ? -14.227 53.656 19.578 1 82.69 342 ILE A C 1
ATOM 2760 O O . ILE A 1 342 ? -13.805 54.125 20.641 1 82.69 342 ILE A O 1
ATOM 2764 N N . ASN A 1 343 ? -13.547 52.969 18.766 1 83.38 343 ASN A N 1
ATOM 2765 C CA . ASN A 1 343 ? -12.188 52.625 19.141 1 83.38 343 ASN A CA 1
ATOM 2766 C C . ASN A 1 343 ? -11.266 53.812 19.172 1 83.38 343 ASN A C 1
ATOM 2768 O O . ASN A 1 343 ? -10.422 53.938 20.062 1 83.38 343 ASN A O 1
ATOM 2772 N N . ASP A 1 344 ? -11.484 54.625 18.25 1 86.88 344 ASP A N 1
ATOM 2773 C CA . ASP A 1 344 ? -10.656 55.844 18.188 1 86.88 344 ASP A CA 1
ATOM 2774 C C . ASP A 1 344 ? -10.938 56.75 19.375 1 86.88 344 ASP A C 1
ATOM 2776 O O . ASP A 1 344 ? -10.008 57.312 19.969 1 86.88 344 ASP A O 1
ATOM 2780 N N . ILE A 1 345 ? -12.195 56.875 19.703 1 89.44 345 ILE A N 1
ATOM 2781 C CA . ILE A 1 345 ? -12.578 57.75 20.828 1 89.44 345 ILE A CA 1
ATOM 2782 C C . ILE A 1 345 ? -12.086 57.156 22.141 1 89.44 345 ILE A C 1
ATOM 2784 O O . ILE A 1 345 ? -11.664 57.875 23.047 1 89.44 345 ILE A O 1
ATOM 2788 N N . THR A 1 346 ? -12.141 55.906 22.188 1 87.44 346 THR A N 1
ATOM 2789 C CA . THR A 1 346 ? -11.664 55.219 23.391 1 87.44 346 THR A CA 1
ATOM 2790 C C . THR A 1 346 ? -10.156 55.438 23.547 1 87.44 346 THR A C 1
ATOM 2792 O O . THR A 1 346 ? -9.672 55.625 24.672 1 87.44 346 THR A O 1
ATOM 2795 N N . ALA A 1 347 ? -9.445 55.406 22.469 1 88.62 347 ALA A N 1
ATOM 2796 C CA . ALA A 1 347 ? -8 55.625 22.5 1 88.62 347 ALA A CA 1
ATOM 2797 C C . ALA A 1 347 ? -7.68 57.062 22.922 1 88.62 347 ALA A C 1
ATOM 2799 O O . ALA A 1 347 ? -6.754 57.281 23.703 1 88.62 347 ALA A O 1
ATOM 2800 N N . GLN A 1 348 ? -8.453 57.938 22.438 1 92.69 348 GLN A N 1
ATOM 2801 C CA . GLN A 1 348 ? -8.25 59.344 22.781 1 92.69 348 GLN A CA 1
ATOM 2802 C C . GLN A 1 348 ? -8.555 59.594 24.25 1 92.69 348 GLN A C 1
ATOM 2804 O O . GLN A 1 348 ? -7.871 60.375 24.906 1 92.69 348 GLN A O 1
ATOM 2809 N N . LEU A 1 349 ? -9.57 58.969 24.672 1 92.69 349 LEU A N 1
ATOM 2810 C CA . LEU A 1 349 ? -9.93 59.125 26.078 1 92.69 349 LEU A CA 1
ATOM 2811 C C . LEU A 1 349 ? -8.836 58.562 26.969 1 92.69 349 LEU A C 1
ATOM 2813 O O . LEU A 1 349 ? -8.508 59.156 28 1 92.69 349 LEU A O 1
ATOM 2817 N N . SER A 1 350 ? -8.305 57.406 26.609 1 91.81 350 SER A N 1
ATOM 2818 C CA . SER A 1 350 ? -7.219 56.812 27.375 1 91.81 350 SER A CA 1
ATOM 2819 C C . SER A 1 350 ? -5.996 57.719 27.406 1 91.81 350 SER A C 1
ATOM 2821 O O . SER A 1 350 ? -5.34 57.875 28.438 1 91.81 350 SER A O 1
ATOM 2823 N N . GLU A 1 351 ? -5.715 58.281 26.266 1 94.19 351 GLU A N 1
ATOM 2824 C CA . GLU A 1 351 ? -4.59 59.219 26.188 1 94.19 351 GLU A CA 1
ATOM 2825 C C . GLU A 1 351 ? -4.801 60.406 27.094 1 94.19 351 GLU A C 1
ATOM 2827 O O . GLU A 1 351 ? -3.895 60.812 27.812 1 94.19 351 GLU A O 1
ATOM 2832 N N . ALA A 1 352 ? -6.012 60.969 27.047 1 95.5 352 ALA A N 1
ATOM 2833 C CA . ALA A 1 352 ? -6.332 62.156 27.859 1 95.5 352 ALA A CA 1
ATOM 2834 C C . ALA A 1 352 ? -6.258 61.812 29.344 1 95.5 352 ALA A C 1
ATOM 2836 O O . ALA A 1 352 ? -5.812 62.625 30.156 1 95.5 352 ALA A O 1
ATOM 2837 N N . THR A 1 353 ? -6.707 60.688 29.672 1 93.5 353 THR A N 1
ATOM 2838 C CA . THR A 1 353 ? -6.68 60.25 31.062 1 93.5 353 THR A CA 1
ATOM 2839 C C . THR A 1 353 ? -5.242 60.094 31.562 1 93.5 353 THR A C 1
ATOM 2841 O O . THR A 1 353 ? -4.918 60.5 32.688 1 93.5 353 THR A O 1
ATOM 2844 N N . LEU A 1 354 ? -4.406 59.562 30.734 1 94.06 354 LEU A N 1
ATOM 2845 C CA . LEU A 1 354 ? -3.004 59.406 31.109 1 94.06 354 LEU A CA 1
ATOM 2846 C C . LEU A 1 354 ? -2.295 60.75 31.203 1 94.06 354 LEU A C 1
ATOM 2848 O O . LEU A 1 354 ? -1.487 60.969 32.125 1 94.06 354 LEU A O 1
ATOM 2852 N N . LYS A 1 355 ? -2.584 61.562 30.25 1 96.19 355 LYS A N 1
ATOM 2853 C CA . LYS A 1 355 ? -1.996 62.906 30.266 1 96.19 355 LYS A CA 1
ATOM 2854 C C . LYS A 1 355 ? -2.381 63.656 31.547 1 96.19 355 LYS A C 1
ATOM 2856 O O . LYS A 1 355 ? -1.549 64.312 32.125 1 96.19 355 LYS A O 1
ATOM 2861 N N . ALA A 1 356 ? -3.625 63.531 31.906 1 95.38 356 ALA A N 1
ATOM 2862 C CA . ALA A 1 356 ? -4.094 64.188 33.125 1 95.38 356 ALA A CA 1
ATOM 2863 C C . ALA A 1 356 ? -3.352 63.656 34.344 1 95.38 356 ALA A C 1
ATOM 2865 O O . ALA A 1 356 ? -2.955 64.438 35.219 1 95.38 356 ALA A O 1
ATOM 2866 N N . ALA A 1 357 ? -3.219 62.375 34.406 1 93.44 357 ALA A N 1
ATOM 2867 C CA . ALA A 1 357 ? -2.514 61.781 35.531 1 93.44 357 ALA A CA 1
ATOM 2868 C C . ALA A 1 357 ? -1.058 62.219 35.562 1 93.44 357 ALA A C 1
ATOM 2870 O O . ALA A 1 357 ? -0.526 62.531 36.625 1 93.44 357 ALA A O 1
ATOM 2871 N N . LEU A 1 358 ? -0.41 62.281 34.438 1 95.62 358 LEU A N 1
ATOM 2872 C CA . LEU A 1 358 ? 0.983 62.688 34.344 1 95.62 358 LEU A CA 1
ATOM 2873 C C . LEU A 1 358 ? 1.139 64.125 34.781 1 95.62 358 LEU A C 1
ATOM 2875 O O . LEU A 1 358 ? 2.033 64.438 35.594 1 95.62 358 LEU A O 1
ATOM 2879 N N . LEU A 1 359 ? 0.275 65 34.281 1 96.31 359 LEU A N 1
ATOM 2880 C CA . LEU A 1 359 ? 0.343 66.438 34.594 1 96.31 359 LEU A CA 1
ATOM 2881 C C . LEU A 1 359 ? 0.037 66.688 36.062 1 96.31 359 LEU A C 1
ATOM 2883 O O . LEU A 1 359 ? 0.639 67.562 36.688 1 96.31 359 LEU A O 1
ATOM 2887 N N . ARG A 1 360 ? -0.877 65.875 36.625 1 93.88 360 ARG A N 1
ATOM 2888 C CA . ARG A 1 360 ? -1.169 66 38.031 1 93.88 360 ARG A CA 1
ATOM 2889 C C . ARG A 1 360 ? 0.05 65.625 38.875 1 93.88 360 ARG A C 1
ATOM 2891 O O . ARG A 1 360 ? 0.344 66.25 39.875 1 93.88 360 ARG A O 1
ATOM 2898 N N . ALA A 1 361 ? 0.666 64.625 38.438 1 94.19 361 ALA A N 1
ATOM 2899 C CA . ALA A 1 361 ? 1.861 64.188 39.156 1 94.19 361 ALA A CA 1
ATOM 2900 C C . ALA A 1 361 ? 2.961 65.188 39.094 1 94.19 361 ALA A C 1
ATOM 2902 O O . ALA A 1 361 ? 3.629 65.5 40.094 1 94.19 361 ALA A O 1
ATOM 2903 N N . ASN A 1 362 ? 3.182 65.75 37.906 1 96.06 362 ASN A N 1
ATOM 2904 C CA . ASN A 1 362 ? 4.164 66.812 37.75 1 96.06 362 ASN A CA 1
ATOM 2905 C C . ASN A 1 362 ? 3.799 68.062 38.562 1 96.06 362 ASN A C 1
ATOM 2907 O O . ASN A 1 362 ? 4.672 68.688 39.156 1 96.06 362 ASN A O 1
ATOM 2911 N N . HIS A 1 363 ? 2.535 68.375 38.562 1 94.88 363 HIS A N 1
ATOM 2912 C CA . HIS A 1 363 ? 2.051 69.562 39.344 1 94.88 363 HIS A CA 1
ATOM 2913 C C . HIS A 1 363 ? 2.314 69.312 40.812 1 94.88 363 HIS A C 1
ATOM 2915 O O . HIS A 1 363 ? 2.758 70.25 41.5 1 94.88 363 HIS A O 1
ATOM 2921 N N . PHE A 1 364 ? 2.006 68.188 41.219 1 92.88 364 PHE A N 1
ATOM 2922 C CA . PHE A 1 364 ? 2.223 67.875 42.625 1 92.88 364 PHE A CA 1
ATOM 2923 C C . PHE A 1 364 ? 3.703 67.938 43 1 92.88 364 PHE A C 1
ATOM 2925 O O . PHE A 1 364 ? 4.074 68.5 44 1 92.88 364 PHE A O 1
ATOM 2932 N N . LYS A 1 365 ? 4.527 67.312 42.219 1 93.25 365 LYS A N 1
ATOM 2933 C CA . LYS A 1 365 ? 5.965 67.312 42.469 1 93.25 365 LYS A CA 1
ATOM 2934 C C . LYS A 1 365 ? 6.52 68.75 42.531 1 93.25 365 LYS A C 1
ATOM 2936 O O . LYS A 1 365 ? 7.234 69.125 43.469 1 93.25 365 LYS A O 1
ATOM 2941 N N . LEU A 1 366 ? 6.207 69.562 41.531 1 94.25 366 LEU A N 1
ATOM 2942 C CA . LEU A 1 366 ? 6.695 70.938 41.438 1 94.25 366 LEU A CA 1
ATOM 2943 C C . LEU A 1 366 ? 6.113 71.812 42.562 1 94.25 366 LEU A C 1
ATOM 2945 O O . LEU A 1 366 ? 6.793 72.688 43.125 1 94.25 366 LEU A O 1
ATOM 2949 N N . GLY A 1 367 ? 4.844 71.5 42.875 1 91.62 367 GLY A N 1
ATOM 2950 C CA . GLY A 1 367 ? 4.223 72.188 44 1 91.62 367 GLY A CA 1
ATOM 2951 C C . GLY A 1 367 ? 4.891 71.875 45.312 1 91.62 367 GLY A C 1
ATOM 2952 O O . GLY A 1 367 ? 5.004 72.75 46.156 1 91.62 367 GLY A O 1
ATOM 2953 N N . SER A 1 368 ? 5.281 70.688 45.5 1 91.44 368 SER A N 1
ATOM 2954 C CA . SER A 1 368 ? 5.973 70.312 46.75 1 91.44 368 SER A CA 1
ATOM 2955 C C . SER A 1 368 ? 7.324 71 46.844 1 91.44 368 SER A C 1
ATOM 2957 O O . SER A 1 368 ? 7.738 71.375 47.938 1 91.44 368 SER A O 1
ATOM 2959 N N . VAL A 1 369 ? 7.988 71.125 45.75 1 92.44 369 VAL A N 1
ATOM 2960 C CA . VAL A 1 369 ? 9.273 71.812 45.75 1 92.44 369 VAL A CA 1
ATOM 2961 C C . VAL A 1 369 ? 9.07 73.312 46.062 1 92.44 369 VAL A C 1
ATOM 2963 O O . VAL A 1 369 ? 9.844 73.875 46.812 1 92.44 369 VAL A O 1
ATOM 2966 N N . LEU A 1 370 ? 8.039 73.938 45.438 1 93.88 370 LEU A N 1
ATOM 2967 C CA . LEU A 1 370 ? 7.746 75.312 45.719 1 93.88 370 LEU A CA 1
ATOM 2968 C C . LEU A 1 370 ? 7.418 75.562 47.188 1 93.88 370 LEU A C 1
ATOM 2970 O O . LEU A 1 370 ? 7.836 76.562 47.781 1 93.88 370 LEU A O 1
ATOM 2974 N N . ALA A 1 371 ? 6.738 74.625 47.75 1 92.62 371 ALA A N 1
ATOM 2975 C CA . ALA A 1 371 ? 6.395 74.75 49.156 1 92.62 371 ALA A CA 1
ATOM 2976 C C . ALA A 1 371 ? 7.641 74.688 50.031 1 92.62 371 ALA A C 1
ATOM 2978 O O . ALA A 1 371 ? 7.73 75.375 51.062 1 92.62 371 ALA A O 1
ATOM 2979 N N . GLU A 1 372 ? 8.539 73.875 49.656 1 91.19 372 GLU A N 1
ATOM 2980 C CA . GLU A 1 372 ? 9.789 73.812 50.406 1 91.19 372 GLU A CA 1
ATOM 2981 C C . GLU A 1 372 ? 10.594 75.062 50.312 1 91.19 372 GLU A C 1
ATOM 2983 O O . GLU A 1 372 ? 11.195 75.562 51.281 1 91.19 372 GLU A O 1
ATOM 2988 N N . ILE A 1 373 ? 10.555 75.688 49.156 1 90.62 373 ILE A N 1
ATOM 2989 C CA . ILE A 1 373 ? 11.281 76.875 48.906 1 90.62 373 ILE A CA 1
ATOM 2990 C C . ILE A 1 373 ? 10.641 78.062 49.719 1 90.62 373 ILE A C 1
ATOM 2992 O O . ILE A 1 373 ? 11.336 78.875 50.281 1 90.62 373 ILE A O 1
ATOM 2996 N N . GLU A 1 374 ? 9.328 78 49.781 1 91.56 374 GLU A N 1
ATOM 2997 C CA . GLU A 1 374 ? 8.594 79.062 50.438 1 91.56 374 GLU A CA 1
ATOM 2998 C C . GLU A 1 374 ? 8.359 78.75 51.906 1 91.56 374 GLU A C 1
ATOM 3000 O O . GLU A 1 374 ? 7.754 79.562 52.656 1 91.56 374 GLU A O 1
ATOM 3005 N N . GLU A 1 375 ? 8.773 77.688 52.5 1 88 375 GLU A N 1
ATOM 3006 C CA . GLU A 1 375 ? 8.625 77.25 53.906 1 88 375 GLU A CA 1
ATOM 3007 C C . GLU A 1 375 ? 7.156 77.125 54.281 1 88 375 GLU A C 1
ATOM 3009 O O . GLU A 1 375 ? 6.75 77.688 55.344 1 88 375 GLU A O 1
ATOM 3014 N N . ARG A 1 376 ? 6.441 76.625 53.375 1 89.75 376 ARG A N 1
ATOM 3015 C CA . ARG A 1 376 ? 5.031 76.312 53.625 1 89.75 376 ARG A CA 1
ATOM 3016 C C . ARG A 1 376 ? 4.781 74.812 53.719 1 89.75 376 ARG A C 1
ATOM 3018 O O . ARG A 1 376 ? 5.656 74 53.375 1 89.75 376 ARG A O 1
ATOM 3025 N N . PRO A 1 377 ? 3.65 74.375 54.219 1 83.5 377 PRO A N 1
ATOM 3026 C CA . PRO A 1 377 ? 3.357 72.938 54.312 1 83.5 377 PRO A CA 1
ATOM 3027 C C . PRO A 1 377 ? 3.16 72.312 52.938 1 83.5 377 PRO A C 1
ATOM 3029 O O . PRO A 1 377 ? 2.598 72.938 52.031 1 83.5 377 PRO A O 1
ATOM 3032 N N . LYS A 1 378 ? 3.744 71.188 52.875 1 78.25 378 LYS A N 1
ATOM 3033 C CA . LYS A 1 378 ? 3.676 70.438 51.625 1 78.25 378 LYS A CA 1
ATOM 3034 C C . LYS A 1 378 ? 2.246 69.938 51.312 1 78.25 378 LYS A C 1
ATOM 3036 O O . LYS A 1 378 ? 1.454 69.75 52.25 1 78.25 378 LYS A O 1
ATOM 3041 N N . PRO A 1 379 ? 1.855 70.062 50.094 1 73.94 379 PRO A N 1
ATOM 3042 C CA . PRO A 1 379 ? 0.51 69.562 49.75 1 73.94 379 PRO A CA 1
ATOM 3043 C C . PRO A 1 379 ? 0.264 68.125 50.094 1 73.94 379 PRO A C 1
ATOM 3045 O O . PRO A 1 379 ? 1.19 67.312 50.062 1 73.94 379 PRO A O 1
ATOM 3048 N N . SER A 1 380 ? -0.678 67.75 51.062 1 60.38 380 SER A N 1
ATOM 3049 C CA . SER A 1 380 ? -1.018 66.438 51.656 1 60.38 380 SER A CA 1
ATOM 3050 C C . SER A 1 380 ? -1.299 65.375 50.594 1 60.38 380 SER A C 1
ATOM 3052 O O . SER A 1 380 ? -1.599 64.25 50.906 1 60.38 380 SER A O 1
ATOM 3054 N N . CYS A 1 381 ? -1.557 65.75 49.375 1 57.66 381 CYS A N 1
ATOM 3055 C CA . CYS A 1 381 ? -2.119 64.625 48.562 1 57.66 381 CYS A CA 1
ATOM 3056 C C . CYS A 1 381 ? -1.064 63.594 48.25 1 57.66 381 CYS A C 1
ATOM 3058 O O . CYS A 1 381 ? 0.024 63.906 47.781 1 57.66 381 CYS A O 1
ATOM 3060 N N . LEU A 1 382 ? -1.111 62.469 49 1 52.44 382 LEU A N 1
ATOM 3061 C CA . LEU A 1 382 ? -0.262 61.281 48.969 1 52.44 382 LEU A CA 1
ATOM 3062 C C . LEU A 1 382 ? -0.14 60.719 47.562 1 52.44 382 LEU A C 1
ATOM 3064 O O . LEU A 1 382 ? -1.031 60 47.094 1 52.44 382 LEU A O 1
ATOM 3068 N N . TRP A 1 383 ? 0.38 61.406 46.594 1 61.91 383 TRP A N 1
ATOM 3069 C CA . TRP A 1 383 ? 0.655 60.625 45.406 1 61.91 383 TRP A CA 1
ATOM 3070 C C . TRP A 1 383 ? 1.71 59.562 45.688 1 61.91 383 TRP A C 1
ATOM 3072 O O . TRP A 1 383 ? 2.908 59.875 45.688 1 61.91 383 TRP A O 1
ATOM 3082 N N . ASN A 1 384 ? 1.346 58.5 46.531 1 61.06 384 ASN A N 1
ATOM 3083 C CA . ASN A 1 384 ? 2.182 57.344 46.844 1 61.06 384 ASN A CA 1
ATOM 3084 C C . ASN A 1 384 ? 2.73 56.656 45.594 1 61.06 384 ASN A C 1
ATOM 3086 O O . ASN A 1 384 ? 3.518 55.719 45.688 1 61.06 384 ASN A O 1
ATOM 3090 N N . ASP A 1 385 ? 2.582 57.406 44.406 1 82.5 385 ASP A N 1
ATOM 3091 C CA . ASP A 1 385 ? 2.941 56.562 43.281 1 82.5 385 ASP A CA 1
ATOM 3092 C C . ASP A 1 385 ? 4.125 57.156 42.531 1 82.5 385 ASP A C 1
ATOM 3094 O O . ASP A 1 385 ? 4.414 56.75 41.375 1 82.5 385 ASP A O 1
ATOM 3098 N N . ILE A 1 386 ? 4.84 58.156 43.156 1 89 386 ILE A N 1
ATOM 3099 C CA . ILE A 1 386 ? 6.02 58.719 42.531 1 89 386 ILE A CA 1
ATOM 3100 C C . ILE A 1 386 ? 7.277 58.062 43.094 1 89 386 ILE A C 1
ATOM 3102 O O . ILE A 1 386 ? 7.422 57.906 44.281 1 89 386 ILE A O 1
ATOM 3106 N N . SER A 1 387 ? 8.094 57.562 42.25 1 89.94 387 SER A N 1
ATOM 3107 C CA . SER A 1 387 ? 9.328 56.906 42.656 1 89.94 387 SER A CA 1
ATOM 3108 C C . SER A 1 387 ? 10.547 57.656 42.094 1 89.94 387 SER A C 1
ATOM 3110 O O . SER A 1 387 ? 10.477 58.25 41.031 1 89.94 387 SER A O 1
ATOM 3112 N N . LYS A 1 388 ? 11.602 57.625 42.906 1 91.31 388 LYS A N 1
ATOM 3113 C CA . LYS A 1 388 ? 12.875 58.188 42.469 1 91.31 388 LYS A CA 1
ATOM 3114 C C . LYS A 1 388 ? 13.938 57.094 42.344 1 91.31 388 LYS A C 1
ATOM 3116 O O . LYS A 1 388 ? 14.008 56.188 43.156 1 91.31 388 LYS A O 1
ATOM 3121 N N . TRP A 1 389 ? 14.672 57.188 41.281 1 90.56 389 TRP A N 1
ATOM 3122 C CA . TRP A 1 389 ? 15.742 56.219 41.062 1 90.56 389 TRP A CA 1
ATOM 3123 C C . TRP A 1 389 ? 16.938 56.875 40.375 1 90.56 389 TRP A C 1
ATOM 3125 O O . TRP A 1 389 ? 16.828 58 39.844 1 90.56 389 TRP A O 1
ATOM 3135 N N . LYS A 1 390 ? 18.141 56.156 40.594 1 90.06 390 LYS A N 1
ATOM 3136 C CA . LYS A 1 390 ? 19.375 56.75 40.094 1 90.06 390 LYS A CA 1
ATOM 3137 C C . LYS A 1 390 ? 19.953 55.906 38.969 1 90.06 390 LYS A C 1
ATOM 3139 O O . LYS A 1 390 ? 19.906 54.688 39 1 90.06 390 LYS A O 1
ATOM 3144 N N . GLU A 1 391 ? 20.234 56.688 37.938 1 86.06 391 GLU A N 1
ATOM 3145 C CA . GLU A 1 391 ? 20.938 56.094 36.812 1 86.06 391 GLU A CA 1
ATOM 3146 C C . GLU A 1 391 ? 22.062 56.969 36.312 1 86.06 391 GLU A C 1
ATOM 3148 O O . GLU A 1 391 ? 21.859 58.156 36.062 1 86.06 391 GLU A O 1
ATOM 3153 N N . LYS A 1 392 ? 23.234 56.5 36.094 1 82.56 392 LYS A N 1
ATOM 3154 C CA . LYS A 1 392 ? 24.422 57.219 35.625 1 82.56 392 LYS A CA 1
ATOM 3155 C C . LYS A 1 392 ? 24.609 58.531 36.375 1 82.56 392 LYS A C 1
ATOM 3157 O O . LYS A 1 392 ? 24.797 59.594 35.75 1 82.56 392 LYS A O 1
ATOM 3162 N N . ASP A 1 393 ? 24.312 58.562 37.625 1 80 393 ASP A N 1
ATOM 3163 C CA . ASP A 1 393 ? 24.547 59.688 38.531 1 80 393 ASP A CA 1
ATOM 3164 C C . ASP A 1 393 ? 23.484 60.75 38.375 1 80 393 ASP A C 1
ATOM 3166 O O . ASP A 1 393 ? 23.688 61.906 38.781 1 80 393 ASP A O 1
ATOM 3170 N N . CYS A 1 394 ? 22.484 60.438 37.688 1 87.19 394 CYS A N 1
ATOM 3171 C CA . CYS A 1 394 ? 21.359 61.344 37.594 1 87.19 394 CYS A CA 1
ATOM 3172 C C . CYS A 1 394 ? 20.125 60.75 38.281 1 87.19 394 CYS A C 1
ATOM 3174 O O . CYS A 1 394 ? 19.859 59.562 38.188 1 87.19 394 CYS A O 1
ATOM 3176 N N . VAL A 1 395 ? 19.453 61.625 39 1 90.94 395 VAL A N 1
ATOM 3177 C CA . VAL A 1 395 ? 18.234 61.188 39.688 1 90.94 395 VAL A CA 1
ATOM 3178 C C . VAL A 1 395 ? 17.016 61.406 38.781 1 90.94 395 VAL A C 1
ATOM 3180 O O . VAL A 1 395 ? 16.875 62.469 38.188 1 90.94 395 VAL A O 1
ATOM 3183 N N . HIS A 1 396 ? 16.25 60.438 38.688 1 93.56 396 HIS A N 1
ATOM 3184 C CA . HIS A 1 396 ? 15.055 60.5 37.844 1 93.56 396 HIS A CA 1
ATOM 3185 C C . HIS A 1 396 ? 13.797 60.25 38.688 1 93.56 396 HIS A C 1
ATOM 3187 O O . HIS A 1 396 ? 13.836 59.5 39.656 1 93.56 396 HIS A O 1
ATOM 3193 N N . SER A 1 397 ? 12.742 60.906 38.344 1 94.81 397 SER A N 1
ATOM 3194 C CA . SER A 1 397 ? 11.445 60.688 39 1 94.81 397 SER A CA 1
ATOM 3195 C C . SER A 1 397 ? 10.438 60.094 38 1 94.81 397 SER A C 1
ATOM 3197 O O . SER A 1 397 ? 10.398 60.469 36.844 1 94.81 397 SER A O 1
ATOM 3199 N N . SER A 1 398 ? 9.742 59.156 38.438 1 93.62 398 SER A N 1
ATOM 3200 C CA . SER A 1 398 ? 8.711 58.5 37.625 1 93.62 398 SER A CA 1
ATOM 3201 C C . SER A 1 398 ? 7.441 58.281 38.438 1 93.62 398 SER A C 1
ATOM 3203 O O . SER A 1 398 ? 7.457 58.344 39.656 1 93.62 398 SER A O 1
ATOM 3205 N N . VAL A 1 399 ? 6.324 58.125 37.75 1 93.19 399 VAL A N 1
ATOM 3206 C CA . VAL A 1 399 ? 5.039 57.844 38.375 1 93.19 399 VAL A CA 1
ATOM 3207 C C . VAL A 1 399 ? 4.461 56.531 37.844 1 93.19 399 VAL A C 1
ATOM 3209 O O . VAL A 1 399 ? 4.59 56.25 36.656 1 93.19 399 VAL A O 1
ATOM 3212 N N . THR A 1 400 ? 3.932 55.781 38.719 1 90.38 400 THR A N 1
ATOM 3213 C CA . THR A 1 400 ? 3.266 54.531 38.344 1 90.38 400 THR A CA 1
ATOM 3214 C C . THR A 1 400 ? 1.749 54.719 38.344 1 90.38 400 THR A C 1
ATOM 3216 O O . THR A 1 400 ? 1.168 55.125 39.375 1 90.38 400 THR A O 1
ATOM 3219 N N . ILE A 1 401 ? 1.173 54.5 37.188 1 88.56 401 ILE A N 1
ATOM 3220 C CA . ILE A 1 401 ? -0.271 54.625 37.031 1 88.56 401 ILE A CA 1
ATOM 3221 C C . ILE A 1 401 ? -0.903 53.281 36.812 1 88.56 401 ILE A C 1
ATOM 3223 O O . ILE A 1 401 ? -0.438 52.5 35.969 1 88.56 401 ILE A O 1
ATOM 3227 N N . THR A 1 402 ? -1.913 53 37.562 1 83.69 402 THR A N 1
ATOM 3228 C CA . THR A 1 402 ? -2.625 51.75 37.406 1 83.69 402 THR A CA 1
ATOM 3229 C C . THR A 1 402 ? -3.893 51.938 36.594 1 83.69 402 THR A C 1
ATOM 3231 O O . THR A 1 402 ? -4.711 52.812 36.875 1 83.69 402 THR A O 1
ATOM 3234 N N . CYS A 1 403 ? -3.949 51.25 35.469 1 78.69 403 CYS A N 1
ATOM 3235 C CA . CYS A 1 403 ? -5.109 51.344 34.594 1 78.69 403 CYS A CA 1
ATOM 3236 C C . CYS A 1 403 ? -5.844 50.031 34.5 1 78.69 403 CYS A C 1
ATOM 3238 O O . CYS A 1 403 ? -5.211 48.969 34.469 1 78.69 403 CYS A O 1
ATOM 3240 N N . PRO A 1 404 ? -7.113 50.125 34.594 1 68.81 404 PRO A N 1
ATOM 3241 C CA . PRO A 1 404 ? -7.879 48.875 34.438 1 68.81 404 PRO A CA 1
ATOM 3242 C C . PRO A 1 404 ? -7.828 48.344 33 1 68.81 404 PRO A C 1
ATOM 3244 O O . PRO A 1 404 ? -7.793 49.125 32.062 1 68.81 404 PRO A O 1
ATOM 3247 N N . VAL A 1 405 ? -7.383 47.188 32.875 1 62.47 405 VAL A N 1
ATOM 3248 C CA . VAL A 1 405 ? -7.34 46.562 31.562 1 62.47 405 VAL A CA 1
ATOM 3249 C C . VAL A 1 405 ? -8.688 45.906 31.266 1 62.47 405 VAL A C 1
ATOM 3251 O O . VAL A 1 405 ? -9.195 45.125 32.062 1 62.47 405 VAL A O 1
ATOM 3254 N N . THR A 1 406 ? -9.57 46.562 30.594 1 53.88 406 THR A N 1
ATOM 3255 C CA . THR A 1 406 ? -10.773 45.875 30.188 1 53.88 406 THR A CA 1
ATOM 3256 C C . THR A 1 406 ? -10.547 45.125 28.859 1 53.88 406 THR A C 1
ATOM 3258 O O . THR A 1 406 ? -10.352 45.781 27.828 1 53.88 406 THR A O 1
ATOM 3261 N N . MET A 1 407 ? -9.688 44.25 28.781 1 52.84 407 MET A N 1
ATOM 3262 C CA . MET A 1 407 ? -9.672 43.625 27.469 1 52.84 407 MET A CA 1
ATOM 3263 C C . MET A 1 407 ? -11.055 43.094 27.109 1 52.84 407 MET A C 1
ATOM 3265 O O . MET A 1 407 ? -11.688 42.375 27.891 1 52.84 407 MET A O 1
ATOM 3269 N N . ARG A 1 408 ? -11.758 43.844 26.344 1 47.47 408 ARG A N 1
ATOM 3270 C CA . ARG A 1 408 ? -13.086 43.531 25.812 1 47.47 408 ARG A CA 1
ATOM 3271 C C . ARG A 1 408 ? -13.18 42.062 25.406 1 47.47 408 ARG A C 1
ATOM 3273 O O . ARG A 1 408 ? -12.359 41.562 24.641 1 47.47 408 ARG A O 1
ATOM 3280 N N . SER A 1 409 ? -13.461 41.281 26.281 1 44.03 409 SER A N 1
ATOM 3281 C CA . SER A 1 409 ? -14.039 40 25.828 1 44.03 409 SER A CA 1
ATOM 3282 C C . SER A 1 409 ? -14.883 40.219 24.578 1 44.03 409 SER A C 1
ATOM 3284 O O . SER A 1 409 ? -15.891 40.906 24.609 1 44.03 409 SER A O 1
ATOM 3286 N N . ILE A 1 410 ? -14.266 40.375 23.453 1 36.81 410 ILE A N 1
ATOM 3287 C CA . ILE A 1 410 ? -15.031 40.344 22.219 1 36.81 410 ILE A CA 1
ATOM 3288 C C . ILE A 1 410 ? -16.047 39.188 22.25 1 36.81 410 ILE A C 1
ATOM 3290 O O . ILE A 1 410 ? -15.68 38.031 22.047 1 36.81 410 ILE A O 1
ATOM 3294 N N . LYS A 1 411 ? -16.781 39.062 23.109 1 37.62 411 LYS A N 1
ATOM 3295 C CA . LYS A 1 411 ? -17.969 38.219 22.891 1 37.62 411 LYS A CA 1
ATOM 3296 C C . LYS A 1 411 ? -18.594 38.469 21.531 1 37.62 411 LYS A C 1
ATOM 3298 O O . LYS A 1 411 ? -19.656 39.094 21.438 1 37.62 411 LYS A O 1
ATOM 3303 N N . GLN A 1 412 ? -17.922 39.062 20.531 1 34.28 412 GLN A N 1
ATOM 3304 C CA . GLN A 1 412 ? -18.75 39.062 19.328 1 34.28 412 GLN A CA 1
ATOM 3305 C C . GLN A 1 412 ? -19.266 37.688 19 1 34.28 412 GLN A C 1
ATOM 3307 O O . GLN A 1 412 ? -18.562 36.688 19.188 1 34.28 412 GLN A O 1
ATOM 3312 N N . THR A 1 413 ? -20.562 37.5 18.891 1 30.83 413 THR A N 1
ATOM 3313 C CA . THR A 1 413 ? -21.391 36.5 18.234 1 30.83 413 THR A CA 1
ATOM 3314 C C . THR A 1 413 ? -20.75 36.031 16.938 1 30.83 413 THR A C 1
ATOM 3316 O O . THR A 1 413 ? -20.531 36.812 16.016 1 30.83 413 THR A O 1
ATOM 3319 N N . LEU A 1 414 ? -19.797 35.219 16.953 1 31.61 414 LEU A N 1
ATOM 3320 C CA . LEU A 1 414 ? -19.469 34.469 15.75 1 31.61 414 LEU A CA 1
ATOM 3321 C C . LEU A 1 414 ? -20.719 34.125 14.953 1 31.61 414 LEU A C 1
ATOM 3323 O O . LEU A 1 414 ? -21.359 33.094 15.18 1 31.61 414 LEU A O 1
ATOM 3327 N N . LYS A 1 415 ? -21.641 35.031 14.797 1 30.09 415 LYS A N 1
ATOM 3328 C CA . LYS A 1 415 ? -22.594 34.688 13.734 1 30.09 415 LYS A CA 1
ATOM 3329 C C . LYS A 1 415 ? -21.859 34.344 12.445 1 30.09 415 LYS A C 1
ATOM 3331 O O . LYS A 1 415 ? -20.953 35.062 12.016 1 30.09 415 LYS A O 1
ATOM 3336 N N . THR A 1 416 ? -21.828 33.094 12.055 1 28.64 416 THR A N 1
ATOM 3337 C CA . THR A 1 416 ? -21.578 32.438 10.773 1 28.64 416 THR A CA 1
ATOM 3338 C C . THR A 1 416 ? -22.109 33.281 9.617 1 28.64 416 THR A C 1
ATOM 3340 O O . THR A 1 416 ? -23.328 33.469 9.469 1 28.64 416 THR A O 1
ATOM 3343 N N . ARG A 1 417 ? -21.562 34.469 9.289 1 25.8 417 ARG A N 1
ATOM 3344 C CA . ARG A 1 417 ? -21.859 34.906 7.934 1 25.8 417 ARG A CA 1
ATOM 3345 C C . ARG A 1 417 ? -21.672 33.781 6.934 1 25.8 417 ARG A C 1
ATOM 3347 O O . ARG A 1 417 ? -20.547 33.344 6.672 1 25.8 417 ARG A O 1
ATOM 3354 N N . THR A 1 418 ? -22.594 32.875 6.77 1 24.48 418 THR A N 1
ATOM 3355 C CA . THR A 1 418 ? -22.859 32.156 5.535 1 24.48 418 THR A CA 1
ATOM 3356 C C . THR A 1 418 ? -22.984 33.125 4.355 1 24.48 418 THR A C 1
ATOM 3358 O O . THR A 1 418 ? -23.578 32.781 3.326 1 24.48 418 THR A O 1
ATOM 3361 N N . THR A 1 419 ? -22.391 34.281 4.328 1 21.67 419 THR A N 1
ATOM 3362 C CA . THR A 1 419 ? -22.688 34.969 3.074 1 21.67 419 THR A CA 1
ATOM 3363 C C . THR A 1 419 ? -22.438 34.031 1.885 1 21.67 419 THR A C 1
ATOM 3365 O O . THR A 1 419 ? -21.5 33.25 1.896 1 21.67 419 THR A O 1
ATOM 3368 N N . SER A 1 420 ? -23.5 33.938 0.992 1 22.2 420 SER A N 1
ATOM 3369 C CA . SER A 1 420 ? -23.891 33.562 -0.362 1 22.2 420 SER A CA 1
ATOM 3370 C C . SER A 1 420 ? -22.922 34.125 -1.396 1 22.2 420 SER A C 1
ATOM 3372 O O . SER A 1 420 ? -22.906 35.344 -1.646 1 22.2 420 SER A O 1
ATOM 3374 N N . GLU A 1 421 ? -21.672 34.031 -1.299 1 21.67 421 GLU A N 1
ATOM 3375 C CA . GLU A 1 421 ? -21.047 34.344 -2.584 1 21.67 421 GLU A CA 1
ATOM 3376 C C . GLU A 1 421 ? -21.781 33.656 -3.734 1 21.67 421 GLU A C 1
ATOM 3378 O O . GLU A 1 421 ? -21.625 32.469 -3.961 1 21.67 421 GLU A O 1
ATOM 3383 N N . ALA A 1 422 ? -23.094 34.031 -3.928 1 21.94 422 ALA A N 1
ATOM 3384 C CA . ALA A 1 422 ? -23.922 33.844 -5.113 1 21.94 422 ALA A CA 1
ATOM 3385 C C . ALA A 1 422 ? -23.188 34.281 -6.379 1 21.94 422 ALA A C 1
ATOM 3387 O O . ALA A 1 422 ? -23.328 33.625 -7.43 1 21.94 422 ALA A O 1
ATOM 3388 N N . GLY A 1 423 ? -22.422 35.344 -6.438 1 20.91 423 GLY A N 1
ATOM 3389 C CA . GLY A 1 423 ? -22.641 36.062 -7.676 1 20.91 423 GLY A CA 1
ATOM 3390 C C . GLY A 1 423 ? -22.125 35.344 -8.898 1 20.91 423 GLY A C 1
ATOM 3391 O O . GLY A 1 423 ? -21.969 35.938 -9.969 1 20.91 423 GLY A O 1
ATOM 3392 N N . ILE A 1 424 ? -21.312 34.25 -8.805 1 20.41 424 ILE A N 1
ATOM 3393 C CA . ILE A 1 424 ? -20.984 34.094 -10.219 1 20.41 424 ILE A CA 1
ATOM 3394 C C . ILE A 1 424 ? -22.281 34.031 -11.031 1 20.41 424 ILE A C 1
ATOM 3396 O O . ILE A 1 424 ? -23.094 33.125 -10.875 1 20.41 424 ILE A O 1
ATOM 3400 N N . SER A 1 425 ? -22.812 35.188 -11.359 1 19.05 425 SER A N 1
ATOM 3401 C CA . SER A 1 425 ? -23.875 35.656 -12.242 1 19.05 425 SER A CA 1
ATOM 3402 C C . SER A 1 425 ? -23.812 35 -13.609 1 19.05 425 SER A C 1
ATOM 3404 O O . SER A 1 425 ? -22.891 35.281 -14.391 1 19.05 425 SER A O 1
ATOM 3406 N N . SER A 1 426 ? -23.641 33.594 -13.734 1 17.86 426 SER A N 1
ATOM 3407 C CA . SER A 1 426 ? -24.141 33.219 -15.055 1 17.86 426 SER A CA 1
ATOM 3408 C C . SER A 1 426 ? -25.406 34 -15.398 1 17.86 426 SER A C 1
ATOM 3410 O O . SER A 1 426 ? -26.188 34.344 -14.516 1 17.86 426 SER A O 1
ATOM 3412 N N . SER A 1 427 ? -25.297 34.719 -16.516 1 18.62 427 SER A N 1
ATOM 3413 C CA . SER A 1 427 ? -26.188 35.625 -17.25 1 18.62 427 SER A CA 1
ATOM 3414 C C . SER A 1 427 ? -27.641 35.156 -17.172 1 18.62 427 SER A C 1
ATOM 3416 O O . SER A 1 427 ? -27.906 34 -16.844 1 18.62 427 SER A O 1
ATOM 3418 N N . CYS A 1 428 ? -28.516 36.031 -17.656 1 18.02 428 CYS A N 1
ATOM 3419 C CA . CYS A 1 428 ? -29.875 36.562 -17.641 1 18.02 428 CYS A CA 1
ATOM 3420 C C . CYS A 1 428 ? -30.859 35.594 -18.297 1 18.02 428 CYS A C 1
ATOM 3422 O O . CYS A 1 428 ? -31.953 35.969 -18.703 1 18.02 428 CYS A O 1
ATOM 3424 N N . LEU A 1 429 ? -30.5 34.219 -18.484 1 17.33 429 LEU A N 1
ATOM 3425 C CA . LEU A 1 429 ? -31.578 33.906 -19.406 1 17.33 429 LEU A CA 1
ATOM 3426 C C . LEU A 1 429 ? -32.938 34.281 -18.797 1 17.33 429 LEU A C 1
ATOM 3428 O O . LEU A 1 429 ? -33.094 34.312 -17.578 1 17.33 429 LEU A O 1
ATOM 3432 N N . PRO A 1 430 ? -33.781 34.875 -19.641 1 17.03 430 PRO A N 1
ATOM 3433 C CA . PRO A 1 430 ? -35.125 35.438 -19.516 1 17.03 430 PRO A CA 1
ATOM 3434 C C . PRO A 1 430 ? -36.062 34.562 -18.703 1 17.03 430 PRO A C 1
ATOM 3436 O O . PRO A 1 430 ? -35.781 33.375 -18.484 1 17.03 430 PRO A O 1
ATOM 3439 N N . GLU A 1 431 ? -37.188 35.156 -18.359 1 16.56 431 GLU A N 1
ATOM 3440 C CA . GLU A 1 431 ? -38.406 35.219 -17.547 1 16.56 431 GLU A CA 1
ATOM 3441 C C . GLU A 1 431 ? -39.312 34.031 -17.812 1 16.56 431 GLU A C 1
ATOM 3443 O O . GLU A 1 431 ? -40.312 33.844 -17.141 1 16.56 431 GLU A O 1
ATOM 3448 N N . THR A 1 432 ? -39 33.125 -18.812 1 17.53 432 THR A N 1
ATOM 3449 C CA . THR A 1 432 ? -40.312 32.844 -19.328 1 17.53 432 THR A CA 1
ATOM 3450 C C . THR A 1 432 ? -41.188 32.156 -18.266 1 17.53 432 THR A C 1
ATOM 3452 O O . THR A 1 432 ? -40.656 31.484 -17.375 1 17.53 432 THR A O 1
ATOM 3455 N N . LEU A 1 433 ? -42.531 32.469 -18.172 1 16.39 433 LEU A N 1
ATOM 3456 C CA . LEU A 1 433 ? -43.812 32.531 -17.484 1 16.39 433 LEU A CA 1
ATOM 3457 C C . LEU A 1 433 ? -44.344 31.141 -17.125 1 16.39 433 LEU A C 1
ATOM 3459 O O . LEU A 1 433 ? -44.938 30.953 -16.062 1 16.39 433 LEU A O 1
ATOM 3463 N N . GLY A 1 434 ? -44.25 30.141 -18.016 1 16.09 434 GLY A N 1
ATOM 3464 C CA . GLY A 1 434 ? -45.594 29.641 -18.156 1 16.09 434 GLY A CA 1
ATOM 3465 C C . GLY A 1 434 ? -46.062 28.797 -16.984 1 16.09 434 GLY A C 1
ATOM 3466 O O . GLY A 1 434 ? -47.094 29.047 -16.391 1 16.09 434 GLY A O 1
ATOM 3467 N N . SER A 1 435 ? -45.656 27.516 -16.984 1 16.86 435 SER A N 1
ATOM 3468 C CA . SER A 1 435 ? -46.75 26.562 -16.938 1 16.86 435 SER A CA 1
ATOM 3469 C C . SER A 1 435 ? -47.188 26.297 -15.5 1 16.86 435 SER A C 1
ATOM 3471 O O . SER A 1 435 ? -46.406 26.484 -14.562 1 16.86 435 SER A O 1
ATOM 3473 N N . ALA A 1 436 ? -48.406 25.625 -15.359 1 17.12 436 ALA A N 1
ATOM 3474 C CA . ALA A 1 436 ? -49.656 25.516 -14.617 1 17.12 436 ALA A CA 1
ATOM 3475 C C . ALA A 1 436 ? -49.438 24.766 -13.305 1 17.12 436 ALA A C 1
ATOM 3477 O O . ALA A 1 436 ? -48.406 24.109 -13.109 1 17.12 436 ALA A O 1
ATOM 3478 N N . LYS A 1 437 ? -50.5 24.109 -12.852 1 17.25 437 LYS A N 1
ATOM 3479 C CA . LYS A 1 437 ? -51.531 24.078 -11.805 1 17.25 437 LYS A CA 1
ATOM 3480 C C . LYS A 1 437 ? -51.281 22.891 -10.859 1 17.25 437 LYS A C 1
ATOM 3482 O O . LYS A 1 437 ? -51.812 22.875 -9.742 1 17.25 437 LYS A O 1
ATOM 3487 N N . SER A 1 438 ? -50.656 21.719 -11.211 1 18.06 438 SER A N 1
ATOM 3488 C CA . SER A 1 438 ? -51.469 20.641 -10.719 1 18.06 438 SER A CA 1
ATOM 3489 C C . SER A 1 438 ? -51.375 20.5 -9.203 1 18.06 438 SER A C 1
ATOM 3491 O O . SER A 1 438 ? -50.312 20.75 -8.625 1 18.06 438 SER A O 1
ATOM 3493 N N . THR A 1 439 ? -52.5 20.234 -8.492 1 17.33 439 THR A N 1
ATOM 3494 C CA . THR A 1 439 ? -53.281 20.219 -7.246 1 17.33 439 THR A CA 1
ATOM 3495 C C . THR A 1 439 ? -52.812 19.094 -6.34 1 17.33 439 THR A C 1
ATOM 3497 O O . THR A 1 439 ? -53.438 18.812 -5.309 1 17.33 439 THR A O 1
ATOM 3500 N N . THR A 1 440 ? -51.625 18.641 -6.387 1 17.84 440 THR A N 1
ATOM 3501 C CA . THR A 1 440 ? -51.594 17.359 -5.668 1 17.84 440 THR A CA 1
ATOM 3502 C C . THR A 1 440 ? -52 17.562 -4.211 1 17.84 440 THR A C 1
ATOM 3504 O O . THR A 1 440 ? -51.594 18.531 -3.57 1 17.84 440 THR A O 1
ATOM 3507 N N . CYS A 1 441 ? -53.031 16.719 -3.664 1 18.81 441 CYS A N 1
ATOM 3508 C CA . CYS A 1 441 ? -53.906 16.5 -2.516 1 18.81 441 CYS A CA 1
ATOM 3509 C C . CYS A 1 441 ? -53.094 16.172 -1.268 1 18.81 441 CYS A C 1
ATOM 3511 O O . CYS A 1 441 ? -52.125 15.398 -1.328 1 18.81 441 CYS A O 1
ATOM 3513 N N . LEU A 1 442 ? -53.312 16.922 -0.141 1 20.03 442 LEU A N 1
ATOM 3514 C CA . LEU A 1 442 ? -52.938 17.109 1.258 1 20.03 442 LEU A CA 1
ATOM 3515 C C . LEU A 1 442 ? -53.312 15.891 2.092 1 20.03 442 LEU A C 1
ATOM 3517 O O . LEU A 1 442 ? -53.344 15.953 3.324 1 20.03 442 LEU A O 1
ATOM 3521 N N . GLN A 1 443 ? -53.094 14.609 1.698 1 20.88 443 GLN A N 1
ATOM 3522 C CA . GLN A 1 443 ? -53.719 13.672 2.633 1 20.88 443 GLN A CA 1
ATOM 3523 C C . GLN A 1 443 ? -53.188 13.891 4.051 1 20.88 443 GLN A C 1
ATOM 3525 O O . GLN A 1 443 ? -52 14.086 4.254 1 20.88 443 GLN A O 1
ATOM 3530 N N . LEU A 1 444 ? -54.125 14.141 5.059 1 21.81 444 LEU A N 1
ATOM 3531 C CA . LEU A 1 444 ? -54.344 14.453 6.469 1 21.81 444 LEU A CA 1
ATOM 3532 C C . LEU A 1 444 ? -53.812 13.328 7.355 1 21.81 444 LEU A C 1
ATOM 3534 O O . LEU A 1 444 ? -54.594 12.445 7.75 1 21.81 444 LEU A O 1
ATOM 3538 N N . GLU A 1 445 ? -52.781 12.617 7.121 1 23.66 445 GLU A N 1
ATOM 3539 C CA . GLU A 1 445 ? -52.688 11.516 8.078 1 23.66 445 GLU A CA 1
ATOM 3540 C C . GLU A 1 445 ? -52.719 12.031 9.516 1 23.66 445 GLU A C 1
ATOM 3542 O O . GLU A 1 445 ? -52.219 13.117 9.797 1 23.66 445 GLU A O 1
ATOM 3547 N N . ASN A 1 446 ? -53.719 11.57 10.344 1 26.94 446 ASN A N 1
ATOM 3548 C CA . ASN A 1 446 ? -54.219 11.68 11.719 1 26.94 446 ASN A CA 1
ATOM 3549 C C . ASN A 1 446 ? -53.094 11.469 12.734 1 26.94 446 ASN A C 1
ATOM 3551 O O . ASN A 1 446 ? -53.344 11.164 13.898 1 26.94 446 ASN A O 1
ATOM 3555 N N . GLY A 1 447 ? -51.875 11.664 12.422 1 28.56 447 GLY A N 1
ATOM 3556 C CA . GLY A 1 447 ? -50.875 11.266 13.422 1 28.56 447 GLY A CA 1
ATOM 3557 C C . GLY A 1 447 ? -51.125 11.898 14.781 1 28.56 447 GLY A C 1
ATOM 3558 O O . GLY A 1 447 ? -51.688 12.992 14.867 1 28.56 447 GLY A O 1
ATOM 3559 N N . ASN A 1 448 ? -51.5 11.07 15.852 1 34.22 448 ASN A N 1
ATOM 3560 C CA . ASN A 1 448 ? -51.594 11.359 17.281 1 34.22 448 ASN A CA 1
ATOM 3561 C C . ASN A 1 448 ? -50.531 12.352 17.719 1 34.22 448 ASN A C 1
ATOM 3563 O O . ASN A 1 448 ? -49.344 12.055 17.672 1 34.22 448 ASN A O 1
ATOM 3567 N N . SER A 1 449 ? -50.719 13.594 17.453 1 37.25 449 SER A N 1
ATOM 3568 C CA . SER A 1 449 ? -49.906 14.766 17.781 1 37.25 449 SER A CA 1
ATOM 3569 C C . SER A 1 449 ? -49.688 14.867 19.297 1 37.25 449 SER A C 1
ATOM 3571 O O . SER A 1 449 ? -50.594 15.18 20.047 1 37.25 449 SER A O 1
ATOM 3573 N N . VAL A 1 450 ? -49 13.922 19.922 1 46 450 VAL A N 1
ATOM 3574 C CA . VAL A 1 450 ? -48.531 14.148 21.297 1 46 450 VAL A CA 1
ATOM 3575 C C . VAL A 1 450 ? -48.156 15.609 21.469 1 46 450 VAL A C 1
ATOM 3577 O O . VAL A 1 450 ? -47.25 16.094 20.766 1 46 450 VAL A O 1
ATOM 3580 N N . SER A 1 451 ? -49.031 16.375 21.969 1 53.59 451 SER A N 1
ATOM 3581 C CA . SER A 1 451 ? -48.875 17.797 22.281 1 53.59 451 SER A CA 1
ATOM 3582 C C . SER A 1 451 ? -47.625 18.016 23.141 1 53.59 451 SER A C 1
ATOM 3584 O O . SER A 1 451 ? -47.531 17.484 24.25 1 53.59 451 SER A O 1
ATOM 3586 N N . ARG A 1 452 ? -46.562 18.328 22.688 1 71.5 452 ARG A N 1
ATOM 3587 C CA . ARG A 1 452 ? -45.344 18.703 23.375 1 71.5 452 ARG A CA 1
ATOM 3588 C C . ARG A 1 452 ? -45.5 20.031 24.094 1 71.5 452 ARG A C 1
ATOM 3590 O O . ARG A 1 452 ? -46.094 20.969 23.547 1 71.5 452 ARG A O 1
ATOM 3597 N N . THR A 1 453 ? -45.344 19.969 25.438 1 80.25 453 THR A N 1
ATOM 3598 C CA . THR A 1 453 ? -45.406 21.172 26.25 1 80.25 453 THR A CA 1
ATOM 3599 C C . THR A 1 453 ? -44 21.688 26.547 1 80.25 453 THR A C 1
ATOM 3601 O O . THR A 1 453 ? -43.031 20.922 26.594 1 80.25 453 THR A O 1
ATOM 3604 N N . CYS A 1 454 ? -43.875 22.953 26.531 1 83.19 454 CYS A N 1
ATOM 3605 C CA . CYS A 1 454 ? -42.625 23.594 26.953 1 83.19 454 CYS A CA 1
ATOM 3606 C C . CYS A 1 454 ? -42.875 24.641 28.047 1 83.19 454 CYS A C 1
ATOM 3608 O O . CYS A 1 454 ? -44 25.109 28.188 1 83.19 454 CYS A O 1
ATOM 3610 N N . ARG A 1 455 ? -42 24.828 28.906 1 86.75 455 ARG A N 1
ATOM 3611 C CA . ARG A 1 455 ? -42.062 25.797 30 1 86.75 455 ARG A CA 1
ATOM 3612 C C . ARG A 1 455 ? -41.188 27.016 29.719 1 86.75 455 ARG A C 1
ATOM 3614 O O . ARG A 1 455 ? -40.062 26.875 29.25 1 86.75 455 ARG A O 1
ATOM 3621 N N . ALA A 1 456 ? -41.656 28.203 29.797 1 85.69 456 ALA A N 1
ATOM 3622 C CA . ALA A 1 456 ? -40.938 29.438 29.562 1 85.69 456 ALA A CA 1
ATOM 3623 C C . ALA A 1 456 ? -39.844 29.641 30.625 1 85.69 456 ALA A C 1
ATOM 3625 O O . ALA A 1 456 ? -40.156 29.609 31.828 1 85.69 456 ALA A O 1
ATOM 3626 N N . LEU A 1 457 ? -38.688 29.812 30.266 1 82.06 457 LEU A N 1
ATOM 3627 C CA . LEU A 1 457 ? -37.531 30.047 31.125 1 82.06 457 LEU A CA 1
ATOM 3628 C C . LEU A 1 457 ? -37.406 31.531 31.453 1 82.06 457 LEU A C 1
ATOM 3630 O O . LEU A 1 457 ? -36.875 31.891 32.531 1 82.06 457 LEU A O 1
ATOM 3634 N N . TYR A 1 458 ? -37.906 32.438 30.516 1 80.31 458 TYR A N 1
ATOM 3635 C CA . TYR A 1 458 ? -37.781 33.875 30.625 1 80.31 458 TYR A CA 1
ATOM 3636 C C . TYR A 1 458 ? -39.062 34.594 30.203 1 80.31 458 TYR A C 1
ATOM 3638 O O . TYR A 1 458 ? -39.875 34 29.484 1 80.31 458 TYR A O 1
ATOM 3646 N N . ASP A 1 459 ? -39.156 35.844 30.688 1 81.81 459 ASP A N 1
ATOM 3647 C CA . ASP A 1 459 ? -40.25 36.688 30.219 1 81.81 459 ASP A CA 1
ATOM 3648 C C . ASP A 1 459 ? -40.031 37.125 28.781 1 81.81 459 ASP A C 1
ATOM 3650 O O . ASP A 1 459 ? -38.906 37.5 28.406 1 81.81 459 ASP A O 1
ATOM 3654 N N . TYR A 1 460 ? -40.969 36.938 27.875 1 80.81 460 TYR A N 1
ATOM 3655 C CA . TYR A 1 460 ? -41.031 37.438 26.5 1 80.81 460 TYR A CA 1
ATOM 3656 C C . TYR A 1 460 ? -42.25 38.312 26.281 1 80.81 460 TYR A C 1
ATOM 3658 O O . TYR A 1 460 ? -43.375 37.844 26.344 1 80.81 460 TYR A O 1
ATOM 3666 N N . HIS A 1 461 ? -41.969 39.656 26.172 1 81.44 461 HIS A N 1
ATOM 3667 C CA . HIS A 1 461 ? -43.031 40.625 25.906 1 81.44 461 HIS A CA 1
ATOM 3668 C C . HIS A 1 461 ? -43 41.094 24.453 1 81.44 461 HIS A C 1
ATOM 3670 O O . HIS A 1 461 ? -41.969 41.469 23.922 1 81.44 461 HIS A O 1
ATOM 3676 N N . THR A 1 462 ? -44.031 40.906 23.75 1 78.12 462 THR A N 1
ATOM 3677 C CA . THR A 1 462 ? -44.156 41.344 22.375 1 78.12 462 THR A CA 1
ATOM 3678 C C . THR A 1 462 ? -45.438 42.156 22.188 1 78.12 462 THR A C 1
ATOM 3680 O O . THR A 1 462 ? -46.406 42 22.922 1 78.12 462 THR A O 1
ATOM 3683 N N . GLU A 1 463 ? -45.406 43.156 21.266 1 71.19 463 GLU A N 1
ATOM 3684 C CA . GLU A 1 463 ? -46.562 43.938 20.875 1 71.19 463 GLU A CA 1
ATOM 3685 C C . GLU A 1 463 ? -47.188 43.375 19.594 1 71.19 463 GLU A C 1
ATOM 3687 O O . GLU A 1 463 ? -48.25 43.844 19.172 1 71.19 463 GLU A O 1
ATOM 3692 N N . ARG A 1 464 ? -46.625 42.344 19.078 1 72.88 464 ARG A N 1
ATOM 3693 C CA . ARG A 1 464 ? -47.156 41.781 17.844 1 72.88 464 ARG A CA 1
ATOM 3694 C C . ARG A 1 464 ? -48.281 40.812 18.141 1 72.88 464 ARG A C 1
ATOM 3696 O O . ARG A 1 464 ? -48.188 40 19.062 1 72.88 464 ARG A O 1
ATOM 3703 N N . GLU A 1 465 ? -49.312 40.875 17.406 1 79.62 465 GLU A N 1
ATOM 3704 C CA . GLU A 1 465 ? -50.531 40.094 17.609 1 79.62 465 GLU A CA 1
ATOM 3705 C C . GLU A 1 465 ? -50.312 38.625 17.266 1 79.62 465 GLU A C 1
ATOM 3707 O O . GLU A 1 465 ? -51.031 37.75 17.781 1 79.62 465 GLU A O 1
ATOM 3712 N N . ASP A 1 466 ? -49.281 38.312 16.516 1 82 466 ASP A N 1
ATOM 3713 C CA . ASP A 1 466 ? -49.031 36.938 16.047 1 82 466 ASP A CA 1
ATOM 3714 C C . ASP A 1 466 ? -48.062 36.219 16.969 1 82 466 ASP A C 1
ATOM 3716 O O . ASP A 1 466 ? -47.781 35.062 16.781 1 82 466 ASP A O 1
ATOM 3720 N N . GLU A 1 467 ? -47.531 36.906 17.953 1 83.94 467 GLU A N 1
ATOM 3721 C CA . GLU A 1 467 ? -46.562 36.312 18.875 1 83.94 467 GLU A CA 1
ATOM 3722 C C . GLU A 1 467 ? -47.156 36.156 20.266 1 83.94 467 GLU A C 1
ATOM 3724 O O . GLU A 1 467 ? -48.031 36.938 20.656 1 83.94 467 GLU A O 1
ATOM 3729 N N . LEU A 1 468 ? -46.688 35.188 21 1 86.38 468 LEU A N 1
ATOM 3730 C CA . LEU A 1 468 ? -47.156 34.844 22.344 1 86.38 468 LEU A CA 1
ATOM 3731 C C . LEU A 1 468 ? -46.25 35.469 23.406 1 86.38 468 LEU A C 1
ATOM 3733 O O . LEU A 1 468 ? -45.031 35.312 23.359 1 86.38 468 LEU A O 1
ATOM 3737 N N . CYS A 1 469 ? -46.781 36.375 24.297 1 84.38 469 CYS A N 1
ATOM 3738 C CA . CYS A 1 469 ? -46.062 36.844 25.484 1 84.38 469 CYS A CA 1
ATOM 3739 C C . CYS A 1 469 ? -45.844 35.688 26.469 1 84.38 469 CYS A C 1
ATOM 3741 O O . CYS A 1 469 ? -46.75 34.906 26.719 1 84.38 469 CYS A O 1
ATOM 3743 N N . LEU A 1 470 ? -44.625 35.531 26.891 1 81.94 470 LEU A N 1
ATOM 3744 C CA . LEU A 1 470 ? -44.281 34.5 27.859 1 81.94 470 LEU A CA 1
ATOM 3745 C C . LEU A 1 470 ? -43.844 35.094 29.188 1 81.94 470 LEU A C 1
ATOM 3747 O O . LEU A 1 470 ? -43.188 36.156 29.203 1 81.94 470 LEU A O 1
ATOM 3751 N N . SER A 1 471 ? -44.312 34.594 30.297 1 84.31 471 SER A N 1
ATOM 3752 C CA . SER A 1 471 ? -43.781 34.812 31.641 1 84.31 471 SER A CA 1
ATOM 3753 C C . SER A 1 471 ? -43 33.562 32.125 1 84.31 471 SER A C 1
ATOM 3755 O O . SER 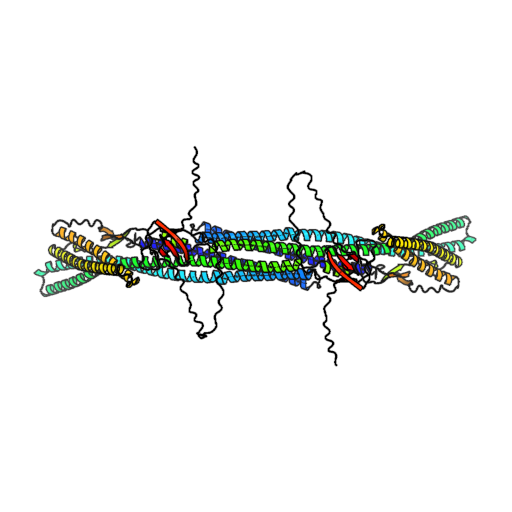A 1 471 ? -43.406 32.438 31.812 1 84.31 471 SER A O 1
ATOM 3757 N N . LYS A 1 472 ? -41.875 33.906 32.75 1 83.19 472 LYS A N 1
ATOM 3758 C CA . LYS A 1 472 ? -41.094 32.812 33.281 1 83.19 472 LYS A CA 1
ATOM 3759 C C . LYS A 1 472 ? -41.969 31.828 34.031 1 83.19 472 LYS A C 1
ATOM 3761 O O . LYS A 1 472 ? -42.688 32.219 34.938 1 83.19 472 LYS A O 1
ATOM 3766 N N . GLY A 1 473 ? -41.906 30.5 33.656 1 83.25 473 GLY A N 1
ATOM 3767 C CA . GLY A 1 473 ? -42.656 29.438 34.312 1 83.25 473 GLY A CA 1
ATOM 3768 C C . GLY A 1 473 ? -43.938 29.078 33.562 1 83.25 473 GLY A C 1
ATOM 3769 O O . GLY A 1 473 ? -44.594 28.094 33.875 1 83.25 473 GLY A O 1
ATOM 3770 N N . ASP A 1 474 ? -44.344 29.766 32.5 1 84.38 474 ASP A N 1
ATOM 3771 C CA . ASP A 1 474 ? -45.531 29.469 31.719 1 84.38 474 ASP A CA 1
ATOM 3772 C C . ASP A 1 474 ? -45.406 28.125 31.016 1 84.38 474 ASP A C 1
ATOM 3774 O O . ASP A 1 474 ? -44.344 27.812 30.484 1 84.38 474 ASP A O 1
ATOM 3778 N N . VAL A 1 475 ? -46.438 27.297 31.125 1 86 475 VAL A N 1
ATOM 3779 C CA . VAL A 1 475 ? -46.5 26.047 30.375 1 86 475 VAL A CA 1
ATOM 3780 C C . VAL A 1 475 ? -47.219 26.281 29.062 1 86 475 VAL A C 1
ATOM 3782 O O . VAL A 1 475 ? -48.375 26.719 29.062 1 86 475 VAL A O 1
ATOM 3785 N N . ILE A 1 476 ? -46.562 26.047 27.938 1 85.94 476 ILE A N 1
ATOM 3786 C CA . ILE A 1 476 ? -47.062 26.297 26.594 1 85.94 476 ILE A CA 1
ATOM 3787 C C . ILE A 1 476 ? -47.25 24.969 25.859 1 85.94 476 ILE A C 1
ATOM 3789 O O . ILE A 1 476 ? -46.375 24.078 25.938 1 85.94 476 ILE A O 1
ATOM 3793 N N . VAL A 1 477 ? -48.344 24.781 25.266 1 85.88 477 VAL A N 1
ATOM 3794 C CA . VAL A 1 477 ? -48.625 23.656 24.391 1 85.88 477 VAL A CA 1
ATOM 3795 C C . VAL A 1 477 ? -48.062 23.938 22.984 1 85.88 477 VAL A C 1
ATOM 3797 O O . VAL A 1 477 ? -48.438 24.922 22.344 1 85.88 477 VAL A O 1
ATOM 3800 N N . ILE A 1 478 ? -47.094 23.125 22.578 1 84.5 478 ILE A N 1
ATOM 3801 C CA . ILE A 1 478 ? -46.469 23.297 21.266 1 84.5 478 ILE A CA 1
ATOM 3802 C C . ILE A 1 478 ? -47.344 22.688 20.188 1 84.5 478 ILE A C 1
ATOM 3804 O O . ILE A 1 478 ? -47.688 21.516 20.25 1 84.5 478 ILE A O 1
ATOM 3808 N N . HIS A 1 479 ? -47.688 23.453 19.234 1 82.88 479 HIS A N 1
ATOM 3809 C CA . HIS A 1 479 ? -48.438 22.984 18.094 1 82.88 479 HIS A CA 1
ATOM 3810 C C . HIS A 1 479 ? -47.531 22.719 16.891 1 82.88 479 HIS A C 1
ATOM 3812 O O . HIS A 1 479 ? -47.781 21.812 16.109 1 82.88 479 HIS A O 1
ATOM 3818 N N . HIS A 1 480 ? -46.5 23.672 16.797 1 82.5 480 HIS A N 1
ATOM 3819 C CA . HIS A 1 480 ? -45.594 23.562 15.656 1 82.5 480 HIS A CA 1
ATOM 3820 C C . HIS A 1 480 ? -44.219 24.109 16 1 82.5 480 HIS A C 1
ATOM 3822 O O . HIS A 1 480 ? -44.094 25.156 16.641 1 82.5 480 HIS A O 1
ATOM 3828 N N . LYS A 1 481 ? -43.219 23.281 15.781 1 79.62 481 LYS A N 1
ATOM 3829 C CA . LYS A 1 481 ? -41.812 23.688 15.883 1 79.62 481 LYS A CA 1
ATOM 3830 C C . LYS A 1 481 ? -41.25 24.047 14.508 1 79.62 481 LYS A C 1
ATOM 3832 O O . LYS A 1 481 ? -41.188 23.203 13.617 1 79.62 481 LYS A O 1
ATOM 3837 N N . ASP A 1 482 ? -40.906 25.297 14.359 1 77.19 482 ASP A N 1
ATOM 3838 C CA . ASP A 1 482 ? -40.25 25.719 13.125 1 77.19 482 ASP A CA 1
ATOM 3839 C C . ASP A 1 482 ? -38.75 25.625 13.258 1 77.19 482 ASP A C 1
ATOM 3841 O O . ASP A 1 482 ? -38.188 25.906 14.32 1 77.19 482 ASP A O 1
ATOM 3845 N N . LYS A 1 483 ? -38 25.25 12.336 1 76.38 483 LYS A N 1
ATOM 3846 C CA . LYS A 1 483 ? -36.562 25.078 12.289 1 76.38 483 LYS A CA 1
ATOM 3847 C C . LYS A 1 483 ? -35.844 26.422 12.406 1 76.38 483 LYS A C 1
ATOM 3849 O O . LYS A 1 483 ? -34.656 26.469 12.773 1 76.38 483 LYS A O 1
ATOM 3854 N N . ASN A 1 484 ? -36.5 27.453 12.367 1 71.31 484 ASN A N 1
ATOM 3855 C CA . ASN A 1 484 ? -35.906 28.781 12.398 1 71.31 484 ASN A CA 1
ATOM 3856 C C . ASN A 1 484 ? -35.844 29.328 13.82 1 71.31 484 ASN A C 1
ATOM 3858 O O . ASN A 1 484 ? -35.562 30.516 14.023 1 71.31 484 ASN A O 1
ATOM 3862 N N . GLY A 1 485 ? -36.156 28.578 14.805 1 77.75 485 GLY A N 1
ATOM 3863 C CA . GLY A 1 485 ? -36.031 28.922 16.219 1 77.75 485 GLY A CA 1
ATOM 3864 C C . GLY A 1 485 ? -37.312 29.5 16.797 1 77.75 485 GLY A C 1
ATOM 3865 O O . GLY A 1 485 ? -37.375 29.812 17.984 1 77.75 485 GLY A O 1
ATOM 3866 N N . TRP A 1 486 ? -38.344 29.672 15.93 1 83.19 486 TRP A N 1
ATOM 3867 C CA . TRP A 1 486 ? -39.625 30.109 16.438 1 83.19 486 TRP A CA 1
ATOM 3868 C C . TRP A 1 486 ? -40.594 28.938 16.562 1 83.19 486 TRP A C 1
ATOM 3870 O O . TRP A 1 486 ? -40.625 28.062 15.688 1 83.19 486 TRP A O 1
ATOM 3880 N N . TRP A 1 487 ? -41.219 28.859 17.672 1 86.44 487 TRP A N 1
ATOM 3881 C CA . TRP A 1 487 ? -42.25 27.844 17.906 1 86.44 487 TRP A CA 1
ATOM 3882 C C . TRP A 1 487 ? -43.625 28.484 17.984 1 86.44 487 TRP A C 1
ATOM 3884 O O . TRP A 1 487 ? -43.781 29.656 18.359 1 86.44 487 TRP A O 1
ATOM 3894 N N . TYR A 1 488 ? -44.594 27.719 17.453 1 87.88 488 TYR A N 1
ATOM 3895 C CA . TYR A 1 488 ? -46 28.094 17.547 1 87.88 488 TYR A CA 1
ATOM 3896 C C . TYR A 1 488 ? -46.719 27.266 18.594 1 87.88 488 TYR A C 1
ATOM 3898 O O . TYR A 1 488 ? -46.625 26.031 18.578 1 87.88 488 TYR A O 1
ATOM 3906 N N . GLY A 1 489 ? -47.188 27.906 19.516 1 87.62 489 GLY A N 1
ATOM 3907 C CA . GLY A 1 489 ? -47.844 27.219 20.609 1 87.62 489 GLY A CA 1
ATOM 3908 C C . GLY A 1 489 ? -48.969 28.016 21.219 1 87.62 489 GLY A C 1
ATOM 3909 O O . GLY A 1 489 ? -49.344 29.078 20.719 1 87.62 489 GLY A O 1
ATOM 3910 N N . SER A 1 490 ? -49.625 27.422 22.219 1 86.88 490 SER A N 1
ATOM 3911 C CA . SER A 1 490 ? -50.75 28.047 22.906 1 86.88 490 SER A CA 1
ATOM 3912 C C . SER A 1 490 ? -50.531 28.047 24.406 1 86.88 490 SER A C 1
ATOM 3914 O O . SER A 1 490 ? -49.969 27.109 24.969 1 86.88 490 SER A O 1
ATOM 3916 N N . ARG A 1 491 ? -50.719 29.188 25.094 1 81.25 491 ARG A N 1
ATOM 3917 C CA . ARG A 1 491 ? -50.719 29.391 26.531 1 81.25 491 ARG A CA 1
ATOM 3918 C C . ARG A 1 491 ? -52.031 30 27.016 1 81.25 491 ARG A C 1
ATOM 3920 O O . ARG A 1 491 ? -52.406 31.094 26.578 1 81.25 491 ARG A O 1
ATOM 3927 N N . ASN A 1 492 ? -52.812 29.297 27.906 1 81.25 492 ASN A N 1
ATOM 3928 C CA . ASN A 1 492 ? -54.094 29.734 28.484 1 81.25 492 ASN A CA 1
ATOM 3929 C C . ASN A 1 492 ? -55.062 30.219 27.406 1 81.25 492 ASN A C 1
ATOM 3931 O O . ASN A 1 492 ? -55.75 31.234 27.578 1 81.25 492 ASN A O 1
ATOM 3935 N N . GLY A 1 493 ? -55.094 29.578 26.078 1 80.81 493 GLY A N 1
ATOM 3936 C CA . GLY A 1 493 ? -56.062 29.859 25.016 1 80.81 493 GLY A CA 1
ATOM 3937 C C . GLY A 1 493 ? -55.5 30.844 23.984 1 80.81 493 GLY A C 1
ATOM 3938 O O . GLY A 1 493 ? -56.094 30.984 22.906 1 80.81 493 GLY A O 1
ATOM 3939 N N . GLU A 1 494 ? -54.469 31.609 24.297 1 82.56 494 GLU A N 1
ATOM 3940 C CA . GLU A 1 494 ? -53.812 32.531 23.344 1 82.56 494 GLU A CA 1
ATOM 3941 C C . GLU A 1 494 ? -52.781 31.797 22.516 1 82.56 494 GLU A C 1
ATOM 3943 O O . GLU A 1 494 ? -51.906 31.094 23.047 1 82.56 494 GLU A O 1
ATOM 3948 N N . LYS A 1 495 ? -52.875 31.797 21.219 1 85.81 495 LYS A N 1
ATOM 3949 C CA . LYS A 1 495 ? -51.969 31.172 20.266 1 85.81 495 LYS A CA 1
ATOM 3950 C C . LYS A 1 495 ? -51 32.188 19.672 1 85.81 495 LYS A C 1
ATOM 3952 O O . LYS A 1 495 ? -51.375 33.344 19.453 1 85.81 495 LYS A O 1
ATOM 3957 N N . GLY A 1 496 ? -49.719 31.922 19.406 1 86.5 496 GLY A N 1
ATOM 3958 C CA . GLY A 1 496 ? -48.75 32.781 18.766 1 86.5 496 GLY A CA 1
ATOM 3959 C C . GLY A 1 496 ? -47.375 32.125 18.625 1 86.5 496 GLY A C 1
ATOM 3960 O O . GLY A 1 496 ? -47.188 31.016 19.078 1 86.5 496 GLY A O 1
ATOM 3961 N N . ASN A 1 497 ? -46.656 32.812 17.938 1 86.94 497 ASN A N 1
ATOM 3962 C CA . ASN A 1 497 ? -45.25 32.406 17.781 1 86.94 497 ASN A CA 1
ATOM 3963 C C . ASN A 1 497 ? -44.406 32.875 18.969 1 86.94 497 ASN A C 1
ATOM 3965 O O . ASN A 1 497 ? -44.688 33.906 19.562 1 86.94 497 ASN A O 1
ATOM 3969 N N . PHE A 1 498 ? -43.5 32.031 19.484 1 86.94 498 PHE A N 1
ATOM 3970 C CA . PHE A 1 498 ? -42.562 32.344 20.547 1 86.94 498 PHE A CA 1
ATOM 3971 C C . PHE A 1 498 ? -41.188 31.75 20.266 1 86.94 498 PHE A C 1
ATOM 3973 O O . PHE A 1 498 ? -41.094 30.734 19.562 1 86.94 498 PHE A O 1
ATOM 3980 N N . PRO A 1 499 ? -40.219 32.438 20.609 1 82.88 499 PRO A N 1
ATOM 3981 C CA . PRO A 1 499 ? -38.875 31.891 20.328 1 82.88 499 PRO A CA 1
ATOM 3982 C C . PRO A 1 499 ? -38.562 30.625 21.125 1 82.88 499 PRO A C 1
ATOM 3984 O O . PRO A 1 499 ? -38.781 30.578 22.328 1 82.88 499 PRO A O 1
ATOM 3987 N N . ALA A 1 500 ? -38 29.703 20.5 1 83.94 500 ALA A N 1
ATOM 3988 C CA . ALA A 1 500 ? -37.656 28.391 21.078 1 83.94 500 ALA A CA 1
ATOM 3989 C C . ALA A 1 500 ? -36.594 28.531 22.172 1 83.94 500 ALA A C 1
ATOM 3991 O O . ALA A 1 500 ? -36.562 27.734 23.109 1 83.94 500 ALA A O 1
ATOM 3992 N N . THR A 1 501 ? -35.781 29.531 22.203 1 81.06 501 THR A N 1
ATOM 3993 C CA . THR A 1 501 ? -34.688 29.766 23.141 1 81.06 501 THR A CA 1
ATOM 3994 C C . THR A 1 501 ? -35.219 30.203 24.5 1 81.06 501 THR A C 1
ATOM 3996 O O . THR A 1 501 ? -34.531 30.172 25.5 1 81.06 501 THR A O 1
ATOM 3999 N N . TYR A 1 502 ? -36.469 30.562 24.531 1 81.69 502 TYR A N 1
ATOM 4000 C CA . TYR A 1 502 ? -37.094 31.062 25.75 1 81.69 502 TYR A CA 1
ATOM 4001 C C . TYR A 1 502 ? -37.844 29.969 26.484 1 81.69 502 TYR A C 1
ATOM 4003 O O . TYR A 1 502 ? -38.406 30.188 27.562 1 81.69 502 TYR A O 1
ATOM 4011 N N . VAL A 1 503 ? -37.844 28.766 25.844 1 85.88 503 VAL A N 1
ATOM 4012 C CA . VAL A 1 503 ? -38.688 27.719 26.422 1 85.88 503 VAL A CA 1
ATOM 4013 C C . VAL A 1 503 ? -37.906 26.422 26.531 1 85.88 503 VAL A C 1
ATOM 4015 O O . VAL A 1 503 ? -36.906 26.25 25.844 1 85.88 503 VAL A O 1
ATOM 4018 N N . GLU A 1 504 ? -38.219 25.562 27.484 1 85.12 504 GLU A N 1
ATOM 4019 C CA . GLU A 1 504 ? -37.688 24.203 27.641 1 85.12 504 GLU A CA 1
ATOM 4020 C C . GLU A 1 504 ? -38.812 23.172 27.516 1 85.12 504 GLU A C 1
ATOM 4022 O O . GLU A 1 504 ? -39.875 23.312 28.125 1 85.12 504 GLU A O 1
ATOM 4027 N N . GLU A 1 505 ? -38.5 22.25 26.703 1 80.94 505 GLU A N 1
ATOM 4028 C CA . GLU A 1 505 ? -39.5 21.203 26.547 1 80.94 505 GLU A CA 1
ATOM 4029 C C . GLU A 1 505 ? -39.594 20.344 27.797 1 80.94 505 GLU A C 1
ATOM 4031 O O . GLU A 1 505 ? -38.594 19.922 28.359 1 80.94 505 GLU A O 1
ATOM 4036 N N . VAL A 1 506 ? -40.719 20.25 28.422 1 73.94 506 VAL A N 1
ATOM 4037 C CA . VAL A 1 506 ? -41 19.422 29.594 1 73.94 506 VAL A CA 1
ATOM 4038 C C . VAL A 1 506 ? -41.75 18.156 29.172 1 73.94 506 VAL A C 1
ATOM 4040 O O . VAL A 1 506 ? -42.781 18.234 28.5 1 73.94 506 VAL A O 1
ATOM 4043 N N . THR A 1 507 ? -40.969 17.094 29.094 1 61.34 507 THR A N 1
ATOM 4044 C CA . THR A 1 507 ? -41.656 15.805 28.969 1 61.34 507 THR A CA 1
ATOM 4045 C C . THR A 1 507 ? -42.469 15.484 30.219 1 61.34 507 THR A C 1
ATOM 4047 O O . THR A 1 507 ? -41.938 15.555 31.328 1 61.34 507 THR A O 1
ATOM 4050 N N . LEU A 1 508 ? -43.656 15.688 30.25 1 48 508 LEU A N 1
ATOM 4051 C CA . LEU A 1 508 ? -44.469 15.227 31.375 1 48 508 LEU A CA 1
ATOM 4052 C C . LEU A 1 508 ? -44.281 13.727 31.609 1 48 508 LEU A C 1
ATOM 4054 O O . LEU A 1 508 ? -44.594 12.914 30.75 1 48 508 LEU A O 1
ATOM 4058 N N . SER A 1 509 ? -43.031 13.328 32.125 1 42.84 509 SER A N 1
ATOM 4059 C CA . SER A 1 509 ? -43.031 11.945 32.625 1 42.84 509 SER A CA 1
ATOM 4060 C C . SER A 1 509 ? -44.219 11.695 33.531 1 42.84 509 SER A C 1
ATOM 4062 O O . SER A 1 509 ? -44.469 12.461 34.469 1 42.84 509 SER A O 1
ATOM 4064 N N . ALA A 1 510 ? -45.125 10.961 33.156 1 41.03 510 ALA A N 1
ATOM 4065 C CA . ALA A 1 510 ? -46.219 10.445 34 1 41.03 510 ALA A CA 1
ATOM 4066 C C . ALA A 1 510 ? -45.688 9.68 35.188 1 41.03 510 ALA A C 1
ATOM 4068 O O . ALA A 1 510 ? -45.188 8.562 35.062 1 41.03 510 ALA A O 1
ATOM 4069 N N . ASP A 1 511 ? -44.844 10.266 35.969 1 36.03 511 ASP A N 1
ATOM 4070 C CA . ASP A 1 511 ? -44.625 9.523 37.219 1 36.03 511 ASP A CA 1
ATOM 4071 C C . ASP A 1 511 ? -45.938 9.156 37.906 1 36.03 511 ASP A C 1
ATOM 4073 O O . ASP A 1 511 ? -46.719 10.047 38.25 1 36.03 511 ASP A O 1
ATOM 4077 N N . ARG A 1 512 ? -46.406 8 37.531 1 36.41 512 ARG A N 1
ATOM 4078 C CA . ARG A 1 512 ? -47.469 7.324 38.25 1 36.41 512 ARG A CA 1
ATOM 4079 C C . ARG A 1 512 ? -47.094 7.055 39.688 1 36.41 512 ARG A C 1
ATOM 4081 O O . ARG A 1 512 ? -46.125 6.32 39.969 1 36.41 512 ARG A O 1
ATOM 4088 N N . SER A 1 513 ? -46.938 8.07 40.438 1 32.75 513 SER A N 1
ATOM 4089 C CA . SER A 1 513 ? -46.906 7.809 41.875 1 32.75 513 SER A CA 1
ATOM 4090 C C . SER A 1 513 ? -48.031 6.852 42.281 1 32.75 513 SER A C 1
ATOM 4092 O O . SER A 1 513 ? -49.219 7.137 42.062 1 32.75 513 SER A O 1
ATOM 4094 N N . ASP A 1 514 ? -47.656 5.535 42.219 1 30.58 514 ASP A N 1
ATOM 4095 C CA . ASP A 1 514 ? -48.5 4.512 42.844 1 30.58 514 ASP A CA 1
ATOM 4096 C C . ASP A 1 514 ? -48.688 4.812 44.344 1 30.58 514 ASP A C 1
ATOM 4098 O O . ASP A 1 514 ? -47.75 4.812 45.125 1 30.58 514 ASP A O 1
ATOM 4102 N N . GLU A 1 515 ? -49.375 5.82 44.688 1 28.92 515 GLU A N 1
ATOM 4103 C CA . GLU A 1 515 ? -49.969 5.953 46 1 28.92 515 GLU A CA 1
ATOM 4104 C C . GLU A 1 515 ? -50.719 4.695 46.406 1 28.92 515 GLU A C 1
ATOM 4106 O O . GLU A 1 515 ? -51.812 4.422 45.844 1 28.92 515 GLU A O 1
ATOM 4111 N N . GLU A 1 516 ? -50 3.498 46.469 1 27.5 516 GLU A N 1
ATOM 4112 C CA . GLU A 1 516 ? -50.688 2.42 47.156 1 27.5 516 GLU A CA 1
ATOM 4113 C C . GLU A 1 516 ? -51.094 2.852 48.562 1 27.5 516 GLU A C 1
ATOM 4115 O O . GLU A 1 516 ? -50.281 3.355 49.344 1 27.5 516 GLU A O 1
ATOM 4120 N N . SER A 1 517 ? -52.375 3.178 48.75 1 27.69 517 SER A N 1
ATOM 4121 C CA . SER A 1 517 ? -53.312 3.275 49.844 1 27.69 517 SER A CA 1
ATOM 4122 C C . SER A 1 517 ? -53.25 2.041 50.75 1 27.69 517 SER A C 1
ATOM 4124 O O . SER A 1 517 ? -53.75 0.975 50.375 1 27.69 517 SER A O 1
ATOM 4126 N N . SER A 1 518 ? -52 1.62 51.188 1 26.03 518 SER A N 1
ATOM 4127 C CA . SER A 1 518 ? -52.156 0.659 52.281 1 26.03 518 SER A CA 1
ATOM 4128 C C . SER A 1 518 ? -53.031 1.224 53.375 1 26.03 518 SER A C 1
ATOM 4130 O O . SER A 1 518 ? -52.812 2.338 53.844 1 26.03 518 SER A O 1
ATOM 4132 N N . LEU A 1 519 ? -54.094 0.482 53.656 1 22.58 519 LEU A N 1
ATOM 4133 C CA . LEU A 1 519 ? -54.906 0.189 54.812 1 22.58 519 LEU A CA 1
ATOM 4134 C C . LEU A 1 519 ? -54.031 -0.347 55.969 1 22.58 519 LEU A C 1
ATOM 4136 O O . LEU A 1 519 ? -53.125 -1.142 55.719 1 22.58 519 LEU A O 1
ATOM 4140 N N . MET B 1 1 ? 19.172 49.594 32.531 1 70.38 1 MET B N 1
ATOM 4141 C CA . MET B 1 1 ? 18.188 50.625 32.156 1 70.38 1 MET B CA 1
ATOM 4142 C C . MET B 1 1 ? 16.766 50.125 32.406 1 70.38 1 MET B C 1
ATOM 4144 O O . MET B 1 1 ? 16.453 48.969 32.094 1 70.38 1 MET B O 1
ATOM 4148 N N . LYS B 1 2 ? 15.992 50.875 33.156 1 84.88 2 LYS B N 1
ATOM 4149 C CA . LYS B 1 2 ? 14.602 50.531 33.438 1 84.88 2 LYS B CA 1
ATOM 4150 C C . LYS B 1 2 ? 13.805 50.375 32.156 1 84.88 2 LYS B C 1
ATOM 4152 O O . LYS B 1 2 ? 13.984 51.156 31.203 1 84.88 2 LYS B O 1
ATOM 4157 N N . ASN B 1 3 ? 13.07 49.312 32.031 1 86.88 3 ASN B N 1
ATOM 4158 C CA . ASN B 1 3 ? 12.258 49 30.844 1 86.88 3 ASN B CA 1
ATOM 4159 C C . ASN B 1 3 ? 10.844 49.562 30.984 1 86.88 3 ASN B C 1
ATOM 4161 O O . ASN B 1 3 ? 10.055 49.062 31.781 1 86.88 3 ASN B O 1
ATOM 4165 N N . PRO B 1 4 ? 10.594 50.625 30.172 1 91.75 4 PRO B N 1
ATOM 4166 C CA . PRO B 1 4 ? 9.266 51.219 30.281 1 91.75 4 PRO B CA 1
ATOM 4167 C C . PRO B 1 4 ? 8.148 50.25 29.844 1 91.75 4 PRO B C 1
ATOM 4169 O O . PRO B 1 4 ? 6.973 50.531 30.109 1 91.75 4 PRO B O 1
ATOM 4172 N N . LEU B 1 5 ? 8.516 49.219 29.219 1 91.19 5 LEU B N 1
ATOM 4173 C CA . LEU B 1 5 ? 7.512 48.281 28.719 1 91.19 5 LEU B CA 1
ATOM 4174 C C . LEU B 1 5 ? 7.227 47.188 29.734 1 91.19 5 LEU B C 1
ATOM 4176 O O . LEU B 1 5 ? 6.336 46.375 29.547 1 91.19 5 LEU B O 1
ATOM 4180 N N . ALA B 1 6 ? 7.891 47.188 30.766 1 86.88 6 ALA B N 1
ATOM 4181 C CA . ALA B 1 6 ? 7.805 46.094 31.719 1 86.88 6 ALA B CA 1
ATOM 4182 C C . ALA B 1 6 ? 6.426 46.062 32.375 1 86.88 6 ALA B C 1
ATOM 4184 O O . ALA B 1 6 ? 5.762 47.094 32.5 1 86.88 6 ALA B O 1
ATOM 4185 N N . ASP B 1 7 ? 5.812 44.906 32.625 1 80.62 7 ASP B N 1
ATOM 4186 C CA . ASP B 1 7 ? 4.641 44.594 33.438 1 80.62 7 ASP B CA 1
ATOM 4187 C C . ASP B 1 7 ? 3.354 45 32.719 1 80.62 7 ASP B C 1
ATOM 4189 O O . ASP B 1 7 ? 2.369 45.375 33.375 1 80.62 7 ASP B O 1
ATOM 4193 N N . CYS B 1 8 ? 3.461 45.156 31.422 1 86.69 8 CYS B N 1
ATOM 4194 C CA . CYS B 1 8 ? 2.246 45.438 30.656 1 86.69 8 CYS B CA 1
ATOM 4195 C C . CYS B 1 8 ? 1.433 44.188 30.438 1 86.69 8 CYS B C 1
ATOM 4197 O O . CYS B 1 8 ? 1.909 43.25 29.797 1 86.69 8 CYS B O 1
ATOM 4199 N N . MET B 1 9 ? 0.237 44.094 30.922 1 85.81 9 MET B N 1
ATOM 4200 C CA . MET B 1 9 ? -0.625 42.906 30.828 1 85.81 9 MET B CA 1
ATOM 4201 C C . MET B 1 9 ? -1.027 42.656 29.391 1 85.81 9 MET B C 1
ATOM 4203 O O . MET B 1 9 ? -1.198 41.5 28.984 1 85.81 9 MET B O 1
ATOM 4207 N N . HIS B 1 10 ? -1.217 43.75 28.594 1 87.5 10 HIS B N 1
ATOM 4208 C CA . HIS B 1 10 ? -1.555 43.594 27.188 1 87.5 10 HIS B CA 1
ATOM 4209 C C . HIS B 1 10 ? -0.447 42.844 26.438 1 87.5 10 HIS B C 1
ATOM 4211 O O . HIS B 1 10 ? -0.723 42.031 25.547 1 87.5 10 HIS B O 1
ATOM 4217 N N . ASP B 1 11 ? 0.73 43.156 26.797 1 91.25 11 ASP B N 1
ATOM 4218 C CA . ASP B 1 11 ? 1.869 42.5 26.156 1 91.25 11 ASP B CA 1
ATOM 4219 C C . ASP B 1 11 ? 1.969 41.031 26.562 1 91.25 11 ASP B C 1
ATOM 4221 O O . ASP B 1 11 ? 2.301 40.188 25.734 1 91.25 11 ASP B O 1
ATOM 4225 N N . ARG B 1 12 ? 1.728 40.781 27.844 1 88.94 12 ARG B N 1
ATOM 4226 C CA . ARG B 1 12 ? 1.751 39.375 28.312 1 88.94 12 ARG B CA 1
ATOM 4227 C C . ARG B 1 12 ? 0.704 38.562 27.594 1 88.94 12 ARG B C 1
ATOM 4229 O O . ARG B 1 12 ? 0.986 37.438 27.156 1 88.94 12 ARG B O 1
ATOM 4236 N N . ALA B 1 13 ? -0.524 39.125 27.484 1 89.62 13 ALA B N 1
ATOM 4237 C CA . ALA B 1 13 ? -1.602 38.406 26.797 1 89.62 13 ALA B CA 1
ATOM 4238 C C . ALA B 1 13 ? -1.242 38.156 25.328 1 89.62 13 ALA B C 1
ATOM 4240 O O . ALA B 1 13 ? -1.495 37.094 24.797 1 89.62 13 ALA B O 1
ATOM 4241 N N . TYR B 1 14 ? -0.663 39.219 24.719 1 93.25 14 TYR B N 1
ATOM 4242 C CA . TYR B 1 14 ? -0.271 39.094 23.312 1 93.25 14 TYR B CA 1
ATOM 4243 C C . TYR B 1 14 ? 0.789 38.031 23.125 1 93.25 14 TYR B C 1
ATOM 4245 O O . TYR B 1 14 ? 0.703 37.219 22.203 1 93.25 14 TYR B O 1
ATOM 4253 N N . GLN B 1 15 ? 1.804 37.969 24.047 1 92.94 15 GLN B N 1
ATOM 4254 C CA . GLN B 1 15 ? 2.871 36.969 23.953 1 92.94 15 GLN B CA 1
ATOM 4255 C C . GLN B 1 15 ? 2.336 35.562 24.188 1 92.94 15 GLN B C 1
ATOM 4257 O O . GLN B 1 15 ? 2.773 34.594 23.547 1 92.94 15 GLN B O 1
ATOM 4262 N N . GLU B 1 16 ? 1.431 35.406 25.094 1 90.88 16 GLU B N 1
ATOM 4263 C CA . GLU B 1 16 ? 0.828 34.094 25.359 1 90.88 16 GLU B CA 1
ATOM 4264 C C . GLU B 1 16 ? 0.067 33.594 24.141 1 90.88 16 GLU B C 1
ATOM 4266 O O . GLU B 1 16 ? 0.195 32.438 23.766 1 90.88 16 GLU B O 1
ATOM 4271 N N . LEU B 1 17 ? -0.765 34.469 23.594 1 91.69 17 LEU B N 1
ATOM 4272 C CA . LEU B 1 17 ? -1.519 34.094 22.406 1 91.69 17 LEU B CA 1
ATOM 4273 C C . LEU B 1 17 ? -0.58 33.75 21.25 1 91.69 17 LEU B C 1
ATOM 4275 O O . LEU B 1 17 ? -0.845 32.844 20.469 1 91.69 17 LEU B O 1
ATOM 4279 N N . LYS B 1 18 ? 0.47 34.531 21.141 1 92.62 18 LYS B N 1
ATOM 4280 C CA . LYS B 1 18 ? 1.467 34.25 20.109 1 92.62 18 LYS B CA 1
ATOM 4281 C C . LYS B 1 18 ? 2.08 32.875 20.281 1 92.62 18 LYS B C 1
ATOM 4283 O O . LYS B 1 18 ? 2.273 32.156 19.312 1 92.62 18 LYS B O 1
ATOM 4288 N N . GLY B 1 19 ? 2.383 32.531 21.5 1 90.94 19 GLY B N 1
ATOM 4289 C CA . GLY B 1 19 ? 2.893 31.188 21.781 1 90.94 19 GLY B CA 1
ATOM 4290 C C . GLY B 1 19 ? 1.916 30.094 21.422 1 90.94 19 GLY B C 1
ATOM 4291 O O . GLY B 1 19 ? 2.299 29.094 20.812 1 90.94 19 GLY B O 1
ATOM 4292 N N . TYR B 1 20 ? 0.674 30.281 21.75 1 89.19 20 TYR B N 1
ATOM 4293 C CA . TYR B 1 20 ? -0.381 29.344 21.391 1 89.19 20 TYR B CA 1
ATOM 4294 C C . TYR B 1 20 ? -0.485 29.188 19.891 1 89.19 20 TYR B C 1
ATOM 4296 O O . TYR B 1 20 ? -0.603 28.078 19.375 1 89.19 20 TYR B O 1
ATOM 4304 N N . SER B 1 21 ? -0.528 30.359 19.234 1 91.75 21 SER B N 1
ATOM 4305 C CA . SER B 1 21 ? -0.638 30.359 17.766 1 91.75 21 SER B CA 1
ATOM 4306 C C . SER B 1 21 ? 0.527 29.625 17.125 1 91.75 21 SER B C 1
ATOM 4308 O O . SER B 1 21 ? 0.339 28.875 16.156 1 91.75 21 SER B O 1
ATOM 4310 N N . LYS B 1 22 ? 1.725 29.812 17.656 1 91.56 22 LYS B N 1
ATOM 4311 C CA . LYS B 1 22 ? 2.9 29.125 17.141 1 91.56 22 LYS B CA 1
ATOM 4312 C C . LYS B 1 22 ? 2.771 27.609 17.297 1 91.56 22 LYS B C 1
ATOM 4314 O O . LYS B 1 22 ? 3.111 26.844 16.391 1 91.56 22 LYS B O 1
ATOM 4319 N N . ASN B 1 23 ? 2.307 27.156 18.422 1 88.06 23 ASN B N 1
ATOM 4320 C CA . ASN B 1 23 ? 2.078 25.734 18.656 1 88.06 23 ASN B CA 1
ATOM 4321 C C . ASN B 1 23 ? 1.022 25.172 17.703 1 88.06 23 ASN B C 1
ATOM 4323 O O . ASN B 1 23 ? 1.154 24.047 17.234 1 88.06 23 ASN B O 1
ATOM 4327 N N . GLY B 1 24 ? -0.031 26 17.516 1 87.19 24 GLY B N 1
ATOM 4328 C CA . GLY B 1 24 ? -1.053 25.594 16.562 1 87.19 24 GLY B CA 1
ATOM 4329 C C . GLY B 1 24 ? -0.524 25.422 15.156 1 87.19 24 GLY B C 1
ATOM 4330 O O . GLY B 1 24 ? -0.883 24.469 14.461 1 87.19 24 GLY B O 1
ATOM 4331 N N . ASP B 1 25 ? 0.306 26.297 14.719 1 90.19 25 ASP B N 1
ATOM 4332 C CA . ASP B 1 25 ? 0.913 26.234 13.391 1 90.19 25 ASP B CA 1
ATOM 4333 C C . ASP B 1 25 ? 1.772 24.969 13.25 1 90.19 25 ASP B C 1
ATOM 4335 O O . ASP B 1 25 ? 1.736 24.297 12.219 1 90.19 25 ASP B O 1
ATOM 4339 N N . ASN B 1 26 ? 2.562 24.688 14.227 1 89.44 26 ASN B N 1
ATOM 4340 C CA . ASN B 1 26 ? 3.398 23.484 14.219 1 89.44 26 ASN B CA 1
ATOM 4341 C C . ASN B 1 26 ? 2.557 22.219 14.109 1 89.44 26 ASN B C 1
ATOM 4343 O O . ASN B 1 26 ? 2.928 21.281 13.398 1 89.44 26 ASN B O 1
ATOM 4347 N N . TYR B 1 27 ? 1.451 22.172 14.797 1 89.25 27 TYR B N 1
ATOM 4348 C CA . TYR B 1 27 ? 0.533 21.047 14.727 1 89.25 27 TYR B CA 1
ATOM 4349 C C . TYR B 1 27 ? 0.016 20.844 13.305 1 89.25 27 TYR B C 1
ATOM 4351 O O . TYR B 1 27 ? 0.005 19.734 12.789 1 89.25 27 TYR B O 1
ATOM 4359 N N . CYS B 1 28 ? -0.442 21.938 12.734 1 90.25 28 CYS B N 1
ATOM 4360 C CA . CYS B 1 28 ? -0.968 21.844 11.383 1 90.25 28 CYS B CA 1
ATOM 4361 C C . CYS B 1 28 ? 0.103 21.359 10.406 1 90.25 28 CYS B C 1
ATOM 4363 O O . CYS B 1 28 ? -0.186 20.594 9.492 1 90.25 28 CYS B O 1
ATOM 4365 N N . LYS B 1 29 ? 1.334 21.781 10.602 1 91.5 29 LYS B N 1
ATOM 4366 C CA . LYS B 1 29 ? 2.43 21.344 9.742 1 91.5 29 LYS B CA 1
ATOM 4367 C C . LYS B 1 29 ? 2.66 19.828 9.883 1 91.5 29 LYS B C 1
ATOM 4369 O O . LYS B 1 29 ? 2.936 19.156 8.891 1 91.5 29 LYS B O 1
ATOM 4374 N N . GLN B 1 30 ? 2.574 19.344 11.062 1 91.12 30 GLN B N 1
ATOM 4375 C CA . GLN B 1 30 ? 2.732 17.922 11.289 1 91.12 30 GLN B CA 1
ATOM 4376 C C . GLN B 1 30 ? 1.6 17.125 10.641 1 91.12 30 GLN B C 1
ATOM 4378 O O . GLN B 1 30 ? 1.834 16.078 10.047 1 91.12 30 GLN B O 1
ATOM 4383 N N . VAL B 1 31 ? 0.383 17.609 10.812 1 90.94 31 VAL B N 1
ATOM 4384 C CA . VAL B 1 31 ? -0.761 16.969 10.18 1 90.94 31 VAL B CA 1
ATOM 4385 C C . VAL B 1 31 ? -0.56 16.938 8.664 1 90.94 31 VAL B C 1
ATOM 4387 O O . VAL B 1 31 ? -0.813 15.906 8.023 1 90.94 31 VAL B O 1
ATOM 4390 N N . LEU B 1 32 ? -0.069 18.047 8.094 1 93.12 32 LEU B N 1
ATOM 4391 C CA . LEU B 1 32 ? 0.201 18.109 6.66 1 93.12 32 LEU B CA 1
ATOM 4392 C C . LEU B 1 32 ? 1.24 17.062 6.254 1 93.12 32 LEU B C 1
ATOM 4394 O O . LEU B 1 32 ? 1.094 16.406 5.223 1 93.12 32 LEU B O 1
ATOM 4398 N N . SER B 1 33 ? 2.248 16.938 7.07 1 95.31 33 SER B N 1
ATOM 4399 C CA . SER B 1 33 ? 3.295 15.969 6.793 1 95.31 33 SER B CA 1
ATOM 4400 C C . SER B 1 33 ? 2.74 14.547 6.793 1 95.31 33 SER B C 1
ATOM 4402 O O . SER B 1 33 ? 3.104 13.734 5.941 1 95.31 33 SER B O 1
ATOM 4404 N N . ILE B 1 34 ? 1.896 14.25 7.754 1 94.62 34 ILE B N 1
ATOM 4405 C CA . ILE B 1 34 ? 1.294 12.93 7.852 1 94.62 34 ILE B CA 1
ATOM 4406 C C . ILE B 1 34 ? 0.414 12.672 6.629 1 94.62 34 ILE B C 1
ATOM 4408 O O . ILE B 1 34 ? 0.448 11.586 6.047 1 94.62 34 ILE B O 1
ATOM 4412 N N . LEU B 1 35 ? -0.388 13.641 6.258 1 94.62 35 LEU B N 1
ATOM 4413 C CA . LEU B 1 35 ? -1.239 13.5 5.082 1 94.62 35 LEU B CA 1
ATOM 4414 C C . LEU B 1 35 ? -0.4 13.305 3.826 1 94.62 35 LEU B C 1
ATOM 4416 O O . LEU B 1 35 ? -0.767 12.523 2.943 1 94.62 35 LEU B O 1
ATOM 4420 N N . GLN B 1 36 ? 0.704 14.062 3.744 1 96.31 36 GLN B N 1
ATOM 4421 C CA . GLN B 1 36 ? 1.604 13.914 2.605 1 96.31 36 GLN B CA 1
ATOM 4422 C C . GLN B 1 36 ? 2.166 12.492 2.535 1 96.31 36 GLN B C 1
ATOM 4424 O O . GLN B 1 36 ? 2.26 11.914 1.452 1 96.31 36 GLN B O 1
ATOM 4429 N N . GLN B 1 37 ? 2.59 11.969 3.633 1 96.25 37 GLN B N 1
ATOM 4430 C CA . GLN B 1 37 ? 3.086 10.602 3.684 1 96.25 37 GLN B CA 1
ATOM 4431 C C . GLN B 1 37 ? 1.989 9.602 3.32 1 96.25 37 GLN B C 1
ATOM 4433 O O . GLN B 1 37 ? 2.252 8.594 2.656 1 96.25 37 GLN B O 1
ATOM 4438 N N . ARG B 1 38 ? 0.797 9.906 3.764 1 95.56 38 ARG B N 1
ATOM 4439 C CA . ARG B 1 38 ? -0.343 9.07 3.402 1 95.56 38 ARG B CA 1
ATOM 4440 C C . ARG B 1 38 ? -0.542 9.047 1.89 1 95.56 38 ARG B C 1
ATOM 4442 O O . ARG B 1 38 ? -0.79 7.984 1.311 1 95.56 38 ARG B O 1
ATOM 4449 N N . THR B 1 39 ? -0.474 10.203 1.244 1 95.88 39 THR B N 1
ATOM 4450 C CA . THR B 1 39 ? -0.604 10.305 -0.206 1 95.88 39 THR B CA 1
ATOM 4451 C C . THR B 1 39 ? 0.473 9.477 -0.902 1 95.88 39 THR B C 1
ATOM 4453 O O . THR B 1 39 ? 0.18 8.727 -1.835 1 95.88 39 THR B O 1
ATOM 4456 N N . SER B 1 40 ? 1.672 9.578 -0.441 1 96.62 40 SER B N 1
ATOM 4457 C CA . SER B 1 40 ? 2.779 8.828 -1.031 1 96.62 40 SER B CA 1
ATOM 4458 C C . SER B 1 40 ? 2.58 7.328 -0.87 1 96.62 40 SER B C 1
ATOM 4460 O O . SER B 1 40 ? 2.869 6.555 -1.787 1 96.62 40 SER B O 1
ATOM 4462 N N . LEU B 1 41 ? 2.145 6.918 0.315 1 95.81 41 LEU B N 1
ATOM 4463 C CA . LEU B 1 41 ? 1.865 5.512 0.579 1 95.81 41 LEU B CA 1
ATOM 4464 C C . LEU B 1 41 ? 0.799 4.98 -0.373 1 95.81 41 LEU B C 1
ATOM 4466 O O . LEU B 1 41 ? 0.93 3.873 -0.904 1 95.81 41 LEU B O 1
ATOM 4470 N N . GLU B 1 42 ? -0.245 5.727 -0.593 1 96.12 42 GLU B N 1
ATOM 4471 C CA . GLU B 1 42 ? -1.333 5.332 -1.483 1 96.12 42 GLU B CA 1
ATOM 4472 C C . GLU B 1 42 ? -0.838 5.16 -2.916 1 96.12 42 GLU B C 1
ATOM 4474 O O . GLU B 1 42 ? -1.16 4.172 -3.576 1 96.12 42 GLU B O 1
ATOM 4479 N N . ILE B 1 43 ? -0.12 6.098 -3.391 1 95.5 43 ILE B N 1
ATOM 4480 C CA . ILE B 1 43 ? 0.376 6.074 -4.762 1 95.5 43 ILE B CA 1
ATOM 4481 C C . ILE B 1 43 ? 1.314 4.887 -4.953 1 95.5 43 ILE B C 1
ATOM 4483 O O . ILE B 1 43 ? 1.227 4.172 -5.953 1 95.5 43 ILE B O 1
ATOM 4487 N N . THR B 1 44 ? 2.209 4.645 -3.984 1 96 44 THR B N 1
ATOM 4488 C CA . THR B 1 44 ? 3.141 3.525 -4.051 1 96 44 THR B CA 1
ATOM 4489 C C . THR B 1 44 ? 2.393 2.195 -4.055 1 96 44 THR B C 1
ATOM 4491 O O . THR B 1 44 ? 2.729 1.289 -4.82 1 96 44 THR B O 1
ATOM 4494 N N . TYR B 1 45 ? 1.457 2.023 -3.186 1 97.06 45 TYR B N 1
ATOM 4495 C CA . TYR B 1 45 ? 0.631 0.823 -3.137 1 97.06 45 TYR B CA 1
ATOM 4496 C C . TYR B 1 45 ? -0.102 0.611 -4.457 1 97.06 45 TYR B C 1
ATOM 4498 O O . TYR B 1 45 ? -0.143 -0.505 -4.98 1 97.06 45 TYR B O 1
ATOM 4506 N N . GLY B 1 46 ? -0.713 1.715 -4.977 1 95.88 46 GLY B N 1
ATOM 4507 C CA . GLY B 1 46 ? -1.379 1.628 -6.266 1 95.88 46 GLY B CA 1
ATOM 4508 C C . GLY B 1 46 ? -0.46 1.168 -7.383 1 95.88 46 GLY B C 1
ATOM 4509 O O . GLY B 1 46 ? -0.847 0.341 -8.211 1 95.88 46 GLY B O 1
ATOM 4510 N N . LYS B 1 47 ? 0.717 1.672 -7.43 1 95.56 47 LYS B N 1
ATOM 4511 C CA . LYS B 1 47 ? 1.693 1.257 -8.43 1 95.56 47 LYS B CA 1
ATOM 4512 C C . LYS B 1 47 ? 2.039 -0.222 -8.281 1 95.56 47 LYS B C 1
ATOM 4514 O O . LYS B 1 47 ? 2.242 -0.921 -9.281 1 95.56 47 LYS B O 1
ATOM 4519 N N . GLY B 1 48 ? 2.178 -0.667 -6.988 1 96.31 48 GLY B N 1
ATOM 4520 C CA . GLY B 1 48 ? 2.412 -2.082 -6.746 1 96.31 48 GLY B CA 1
ATOM 4521 C C . GLY B 1 48 ? 1.311 -2.971 -7.293 1 96.31 48 GLY B C 1
ATOM 4522 O O . GLY B 1 48 ? 1.588 -4.008 -7.902 1 96.31 48 GLY B O 1
ATOM 4523 N N . LEU B 1 49 ? 0.1 -2.627 -7.113 1 95.25 49 LEU B N 1
ATOM 4524 C CA . LEU B 1 49 ? -1.041 -3.373 -7.633 1 95.25 49 LEU B CA 1
ATOM 4525 C C . LEU B 1 49 ? -1.032 -3.383 -9.156 1 95.25 49 LEU B C 1
ATOM 4527 O O . LEU B 1 49 ? -1.367 -4.395 -9.781 1 95.25 49 LEU B O 1
ATOM 4531 N N . GLU B 1 50 ? -0.7 -2.248 -9.781 1 95.88 50 GLU B N 1
ATOM 4532 C CA . GLU B 1 50 ? -0.619 -2.15 -11.234 1 95.88 50 GLU B CA 1
ATOM 4533 C C . GLU B 1 50 ? 0.425 -3.111 -11.789 1 95.88 50 GLU B C 1
ATOM 4535 O O . GLU B 1 50 ? 0.197 -3.756 -12.82 1 95.88 50 GLU B O 1
ATOM 4540 N N . LYS B 1 51 ? 1.557 -3.164 -11.141 1 96.31 51 LYS B N 1
ATOM 4541 C CA . LYS B 1 51 ? 2.605 -4.086 -11.57 1 96.31 51 LYS B CA 1
ATOM 4542 C C . LYS B 1 51 ? 2.105 -5.527 -11.562 1 96.31 51 LYS B C 1
ATOM 4544 O O . LYS B 1 51 ? 2.387 -6.293 -12.484 1 96.31 51 LYS B O 1
ATOM 4549 N N . LEU B 1 52 ? 1.387 -5.926 -10.531 1 95.38 52 LEU B N 1
ATOM 4550 C CA . LEU B 1 52 ? 0.835 -7.273 -10.43 1 95.38 52 LEU B CA 1
ATOM 4551 C C . LEU B 1 52 ? -0.21 -7.512 -11.516 1 95.38 52 LEU B C 1
ATOM 4553 O O . LEU B 1 52 ? -0.266 -8.594 -12.102 1 95.38 52 LEU B O 1
ATOM 4557 N N . ALA B 1 53 ? -1.051 -6.508 -11.758 1 94.88 53 ALA B N 1
ATOM 4558 C CA . ALA B 1 53 ? -2.062 -6.609 -12.812 1 94.88 53 ALA B CA 1
ATOM 4559 C C . ALA B 1 53 ? -1.416 -6.84 -14.172 1 94.88 53 ALA B C 1
ATOM 4561 O O . ALA B 1 53 ? -1.863 -7.691 -14.945 1 94.88 53 ALA B O 1
ATOM 4562 N N . ASN B 1 54 ? -0.345 -6.109 -14.445 1 94.44 54 ASN B N 1
ATOM 4563 C CA . ASN B 1 54 ? 0.367 -6.242 -15.711 1 94.44 54 ASN B CA 1
ATOM 4564 C C . ASN B 1 54 ? 1.035 -7.609 -15.836 1 94.44 54 ASN B C 1
ATOM 4566 O O . ASN B 1 54 ? 1.023 -8.219 -16.906 1 94.44 54 ASN B O 1
ATOM 4570 N N . LYS B 1 55 ? 1.592 -8.109 -14.758 1 93.69 55 LYS B N 1
ATOM 4571 C CA . LYS B 1 55 ? 2.211 -9.438 -14.758 1 93.69 55 LYS B CA 1
ATOM 4572 C C . LYS B 1 55 ? 1.183 -10.523 -15.055 1 93.69 55 LYS B C 1
ATOM 4574 O O . LYS B 1 55 ? 1.446 -11.438 -15.836 1 93.69 55 LYS B O 1
ATOM 4579 N N . LEU B 1 56 ? 0.04 -10.414 -14.406 1 91.56 56 LEU B N 1
ATOM 4580 C CA . LEU B 1 56 ? -1.025 -11.391 -14.633 1 91.56 56 LEU B CA 1
ATOM 4581 C C . LEU B 1 56 ? -1.55 -11.297 -16.062 1 91.56 56 LEU B C 1
ATOM 4583 O O . LEU B 1 56 ? -1.782 -12.32 -16.719 1 91.56 56 LEU B O 1
ATOM 4587 N N . ALA B 1 57 ? -1.713 -10.094 -16.578 1 89.56 57 ALA B N 1
ATOM 4588 C CA . ALA B 1 57 ? -2.193 -9.891 -17.938 1 89.56 57 ALA B CA 1
ATOM 4589 C C . ALA B 1 57 ? -1.214 -10.469 -18.969 1 89.56 57 ALA B C 1
ATOM 4591 O O . ALA B 1 57 ? -1.626 -11.078 -19.953 1 89.56 57 ALA B O 1
ATOM 4592 N N . LYS B 1 58 ? 0.095 -10.289 -18.734 1 89.06 58 LYS B N 1
ATOM 4593 C CA . LYS B 1 58 ? 1.113 -10.828 -19.625 1 89.06 58 LYS B CA 1
ATOM 4594 C C . LYS B 1 58 ? 1.092 -12.352 -19.641 1 89.06 58 LYS B C 1
ATOM 4596 O O . LYS B 1 58 ? 1.256 -12.977 -20.688 1 89.06 58 LYS B O 1
ATOM 4601 N N . MET B 1 59 ? 0.896 -12.898 -18.422 1 86.12 59 MET B N 1
ATOM 4602 C CA . MET B 1 59 ? 0.808 -14.352 -18.312 1 86.12 59 MET B CA 1
ATOM 4603 C C . MET B 1 59 ? -0.395 -14.891 -19.078 1 86.12 59 MET B C 1
ATOM 4605 O O . MET B 1 59 ? -0.311 -15.938 -19.703 1 86.12 59 MET B O 1
ATOM 4609 N N . LEU B 1 60 ? -1.517 -14.203 -19.047 1 85.12 60 LEU B N 1
ATOM 4610 C CA . LEU B 1 60 ? -2.754 -14.641 -19.688 1 85.12 60 LEU B CA 1
ATOM 4611 C C . LEU B 1 60 ? -2.664 -14.523 -21.203 1 85.12 60 LEU B C 1
ATOM 4613 O O . LEU B 1 60 ? -3.328 -15.266 -21.922 1 85.12 60 LEU B O 1
ATOM 4617 N N . ASN B 1 61 ? -1.82 -13.633 -21.734 1 81.94 61 ASN B N 1
ATOM 4618 C CA . ASN B 1 61 ? -1.655 -13.469 -23.172 1 81.94 61 ASN B CA 1
ATOM 4619 C C . ASN B 1 61 ? -0.907 -14.648 -23.781 1 81.94 61 ASN B C 1
ATOM 4621 O O . ASN B 1 61 ? -1.078 -14.953 -24.969 1 81.94 61 ASN B O 1
ATOM 4625 N N . LYS B 1 62 ? -0.121 -15.453 -23.047 1 72.94 62 LYS B N 1
ATOM 4626 C CA . LYS B 1 62 ? 0.688 -16.562 -23.547 1 72.94 62 LYS B CA 1
ATOM 4627 C C . LYS B 1 62 ? -0.092 -17.859 -23.516 1 72.94 62 LYS B C 1
ATOM 4629 O O . LYS B 1 62 ? 0.342 -18.875 -24.094 1 72.94 62 LYS B O 1
ATOM 4634 N N . ILE B 1 63 ? -1.152 -17.859 -22.781 1 65.94 63 ILE B N 1
ATOM 4635 C CA . ILE B 1 63 ? -1.874 -19.109 -22.594 1 65.94 63 ILE B CA 1
ATOM 4636 C C . ILE B 1 63 ? -3.049 -19.172 -23.578 1 65.94 63 ILE B C 1
ATOM 4638 O O . ILE B 1 63 ? -3.727 -18.172 -23.812 1 65.94 63 ILE B O 1
ATOM 4642 N N . GLN B 1 64 ? -3.0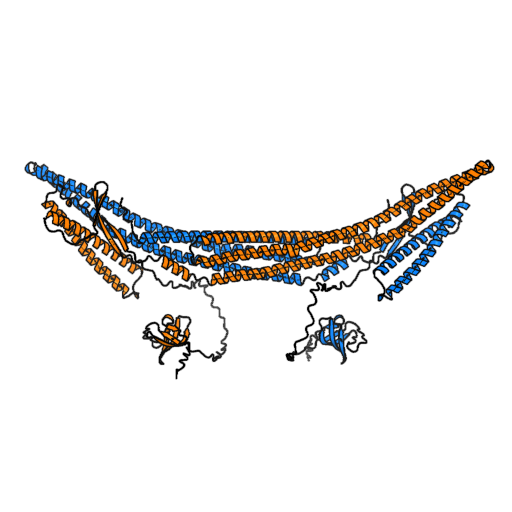35 -20.109 -24.422 1 58.16 64 GLN B N 1
ATOM 4643 C CA . GLN B 1 64 ? -4.207 -20.359 -25.25 1 58.16 64 GLN B CA 1
ATOM 4644 C C . GLN B 1 64 ? -5.484 -20.359 -24.422 1 58.16 64 GLN B C 1
ATOM 4646 O O . GLN B 1 64 ? -5.473 -20.75 -23.25 1 58.16 64 GLN B O 1
ATOM 4651 N N . VAL B 1 65 ? -6.578 -19.625 -24.922 1 57.09 65 VAL B N 1
ATOM 4652 C CA . VAL B 1 65 ? -7.871 -19.25 -24.344 1 57.09 65 VAL B CA 1
ATOM 4653 C C . VAL B 1 65 ? -8.477 -20.453 -23.625 1 57.09 65 VAL B C 1
ATOM 4655 O O . VAL B 1 65 ? -8.859 -21.438 -24.25 1 57.09 65 VAL B O 1
ATOM 4658 N N . ASN B 1 66 ? -7.926 -20.859 -22.531 1 57.41 66 ASN B N 1
ATOM 4659 C CA . ASN B 1 66 ? -8.641 -21.844 -21.719 1 57.41 66 ASN B CA 1
ATOM 4660 C C . ASN B 1 66 ? -9.477 -21.172 -20.641 1 57.41 66 ASN B C 1
ATOM 4662 O O . ASN B 1 66 ? -9.406 -19.953 -20.469 1 57.41 66 ASN B O 1
ATOM 4666 N N . TYR B 1 67 ? -10.406 -21.875 -19.969 1 56.56 67 TYR B N 1
ATOM 4667 C CA . TYR B 1 67 ? -11.438 -21.594 -18.969 1 56.56 67 TYR B CA 1
ATOM 4668 C C . TYR B 1 67 ? -10.906 -20.672 -17.875 1 56.56 67 TYR B C 1
ATOM 4670 O O . TYR B 1 67 ? -11.539 -19.656 -17.562 1 56.56 67 TYR B O 1
ATOM 4678 N N . SER B 1 68 ? -9.836 -21 -17.312 1 66.19 68 SER B N 1
ATOM 4679 C CA . SER B 1 68 ? -9.266 -20.281 -16.188 1 66.19 68 SER B CA 1
ATOM 4680 C C . SER B 1 68 ? -8.742 -18.906 -16.609 1 66.19 68 SER B C 1
ATOM 4682 O O . SER B 1 68 ? -8.531 -18.031 -15.766 1 66.19 68 SER B O 1
ATOM 4684 N N . HIS B 1 69 ? -9.039 -18.75 -17.906 1 74.94 69 HIS B N 1
ATOM 4685 C CA . HIS B 1 69 ? -8.523 -17.5 -18.469 1 74.94 69 HIS B CA 1
ATOM 4686 C C . HIS B 1 69 ? -9.438 -16.328 -18.156 1 74.94 69 HIS B C 1
ATOM 4688 O O . HIS B 1 69 ? -8.969 -15.258 -17.766 1 74.94 69 HIS B O 1
ATOM 4694 N N . ARG B 1 70 ? -10.812 -16.547 -18.188 1 75.38 70 ARG B N 1
ATOM 4695 C CA . ARG B 1 70 ? -11.766 -15.477 -17.953 1 75.38 70 ARG B CA 1
ATOM 4696 C C . ARG B 1 70 ? -11.719 -15.016 -16.484 1 75.38 70 ARG B C 1
ATOM 4698 O O . ARG B 1 70 ? -11.734 -13.82 -16.203 1 75.38 70 ARG B O 1
ATOM 4705 N N . THR B 1 71 ? -11.664 -15.93 -15.609 1 79.81 71 THR B N 1
ATOM 4706 C CA . THR B 1 71 ? -11.625 -15.609 -14.195 1 79.81 71 THR B CA 1
ATOM 4707 C C . THR B 1 71 ? -10.32 -14.898 -13.836 1 79.81 71 THR B C 1
ATOM 4709 O O . THR B 1 71 ? -10.32 -13.93 -13.07 1 79.81 71 THR B O 1
ATOM 4712 N N . SER B 1 72 ? -9.266 -15.344 -14.438 1 84.25 72 SER B N 1
ATOM 4713 C CA . SER B 1 72 ? -7.977 -14.711 -14.18 1 84.25 72 SER B CA 1
ATOM 4714 C C . SER B 1 72 ? -7.922 -13.305 -14.758 1 84.25 72 SER B C 1
ATOM 4716 O O . SER B 1 72 ? -7.316 -12.406 -14.164 1 84.25 72 SER B O 1
ATOM 4718 N N . LEU B 1 73 ? -8.594 -13.18 -15.844 1 85.06 73 LEU B N 1
ATOM 4719 C CA . LEU B 1 73 ? -8.672 -11.859 -16.453 1 85.06 73 LEU B CA 1
ATOM 4720 C C . LEU B 1 73 ? -9.445 -10.898 -15.562 1 85.06 73 LEU B C 1
ATOM 4722 O O . LEU B 1 73 ? -9.086 -9.727 -15.445 1 85.06 73 LEU B O 1
ATOM 4726 N N . CYS B 1 74 ? -10.461 -11.422 -14.984 1 85.94 74 CYS B N 1
ATOM 4727 C CA . CYS B 1 74 ? -11.258 -10.602 -14.078 1 85.94 74 CYS B CA 1
ATOM 4728 C C . CYS B 1 74 ? -10.438 -10.172 -12.867 1 85.94 74 CYS B C 1
ATOM 4730 O O . CYS B 1 74 ? -10.562 -9.039 -12.406 1 85.94 74 CYS B O 1
ATOM 4732 N N . VAL B 1 75 ? -9.617 -11.023 -12.359 1 87.31 75 VAL B N 1
ATOM 4733 C CA . VAL B 1 75 ? -8.758 -10.688 -11.227 1 87.31 75 VAL B CA 1
ATOM 4734 C C . VAL B 1 75 ? -7.742 -9.625 -11.641 1 87.31 75 VAL B C 1
ATOM 4736 O O . VAL B 1 75 ? -7.457 -8.695 -10.875 1 87.31 75 VAL B O 1
ATOM 4739 N N . SER B 1 76 ? -7.223 -9.758 -12.836 1 91.12 76 SER B N 1
ATOM 4740 C CA . SER B 1 76 ? -6.301 -8.75 -13.352 1 91.12 76 SER B CA 1
ATOM 4741 C C . SER B 1 76 ? -6.969 -7.387 -13.438 1 91.12 76 SER B C 1
ATOM 4743 O O . SER B 1 76 ? -6.375 -6.375 -13.062 1 91.12 76 SER B O 1
ATOM 4745 N N . GLU B 1 77 ? -8.148 -7.406 -13.898 1 90.25 77 GLU B N 1
ATOM 4746 C CA . GLU B 1 77 ? -8.906 -6.164 -14 1 90.25 77 GLU B CA 1
ATOM 4747 C C . GLU B 1 77 ? -9.195 -5.578 -12.625 1 90.25 77 GLU B C 1
ATOM 4749 O O . GLU B 1 77 ? -9.195 -4.355 -12.453 1 90.25 77 GLU B O 1
ATOM 4754 N N . GLU B 1 78 ? -9.5 -6.477 -11.734 1 90.19 78 GLU B N 1
ATOM 4755 C CA . GLU B 1 78 ? -9.711 -6.023 -10.359 1 90.19 78 GLU B CA 1
ATOM 4756 C C . GLU B 1 78 ? -8.461 -5.352 -9.805 1 90.19 78 GLU B C 1
ATOM 4758 O O . GLU B 1 78 ? -8.547 -4.301 -9.164 1 90.19 78 GLU B O 1
ATOM 4763 N N . LEU B 1 79 ? -7.316 -5.883 -9.969 1 92.56 79 LEU B N 1
ATOM 4764 C CA . LEU B 1 79 ? -6.059 -5.309 -9.508 1 92.56 79 LEU B CA 1
ATOM 4765 C C . LEU B 1 79 ? -5.816 -3.943 -10.141 1 92.56 79 LEU B C 1
ATOM 4767 O O . LEU B 1 79 ? -5.391 -3.004 -9.461 1 92.56 79 LEU B O 1
ATOM 4771 N N . LYS B 1 80 ? -6.164 -3.85 -11.398 1 93.88 80 LYS B N 1
ATOM 4772 C CA . LYS B 1 80 ? -5.988 -2.584 -12.109 1 93.88 80 LYS B CA 1
ATOM 4773 C C . LYS B 1 80 ? -6.945 -1.521 -11.578 1 93.88 80 LYS B C 1
ATOM 4775 O O . LYS B 1 80 ? -6.555 -0.371 -11.375 1 93.88 80 LYS B O 1
ATOM 4780 N N . SER B 1 81 ? -8.125 -1.903 -11.445 1 93.31 81 SER B N 1
ATOM 4781 C CA . SER B 1 81 ? -9.125 -0.972 -10.93 1 93.31 81 SER B CA 1
ATOM 4782 C C . SER B 1 81 ? -8.781 -0.51 -9.523 1 93.31 81 SER B C 1
ATOM 4784 O O . SER B 1 81 ? -8.898 0.677 -9.203 1 93.31 81 SER B O 1
ATOM 4786 N N . ALA B 1 82 ? -8.461 -1.478 -8.664 1 92.5 82 ALA B N 1
ATOM 4787 C CA . ALA B 1 82 ? -8.047 -1.121 -7.309 1 92.5 82 ALA B CA 1
ATOM 4788 C C . ALA B 1 82 ? -6.84 -0.19 -7.332 1 92.5 82 ALA B C 1
ATOM 4790 O O . ALA B 1 82 ? -6.762 0.759 -6.551 1 92.5 82 ALA B O 1
ATOM 4791 N N . SER B 1 83 ? -5.887 -0.437 -8.188 1 95.75 83 SER B N 1
ATOM 4792 C CA . SER B 1 83 ? -4.719 0.423 -8.359 1 95.75 83 SER B CA 1
ATOM 4793 C C . SER B 1 83 ? -5.133 1.851 -8.703 1 95.75 83 SER B C 1
ATOM 4795 O O . SER B 1 83 ? -4.672 2.805 -8.07 1 95.75 83 SER B O 1
ATOM 4797 N N . ASP B 1 84 ? -5.992 2.023 -9.641 1 95.31 84 ASP B N 1
ATOM 4798 C CA . ASP B 1 84 ? -6.461 3.338 -10.07 1 95.31 84 ASP B CA 1
ATOM 4799 C C . ASP B 1 84 ? -7.16 4.07 -8.93 1 95.31 84 ASP B C 1
ATOM 4801 O O . ASP B 1 84 ? -6.98 5.277 -8.75 1 95.31 84 ASP B O 1
ATOM 4805 N N . LEU B 1 85 ? -7.953 3.346 -8.219 1 93.06 85 LEU B N 1
ATOM 4806 C CA . LEU B 1 85 ? -8.688 3.943 -7.105 1 93.06 85 LEU B CA 1
ATOM 4807 C C . LEU B 1 85 ? -7.727 4.477 -6.047 1 93.06 85 LEU B C 1
ATOM 4809 O O . LEU B 1 85 ? -7.914 5.586 -5.535 1 93.06 85 LEU B O 1
ATOM 4813 N N . HIS B 1 86 ? -6.719 3.75 -5.68 1 94.31 86 HIS B N 1
ATOM 4814 C CA . HIS B 1 86 ? -5.738 4.188 -4.691 1 94.31 86 HIS B CA 1
ATOM 4815 C C . HIS B 1 86 ? -4.945 5.391 -5.195 1 94.31 86 HIS B C 1
ATOM 4817 O O . HIS B 1 86 ? -4.691 6.332 -4.445 1 94.31 86 HIS B O 1
ATOM 4823 N N . ARG B 1 87 ? -4.559 5.387 -6.477 1 95.06 87 ARG B N 1
ATOM 4824 C CA . ARG B 1 87 ? -3.832 6.512 -7.055 1 95.06 87 ARG B CA 1
ATOM 4825 C C . ARG B 1 87 ? -4.699 7.77 -7.074 1 95.06 87 ARG B C 1
ATOM 4827 O O . ARG B 1 87 ? -4.219 8.859 -6.766 1 95.06 87 ARG B O 1
ATOM 4834 N N . LYS B 1 88 ? -5.93 7.586 -7.426 1 94.31 88 LYS B N 1
ATOM 4835 C CA . LYS B 1 88 ? -6.871 8.703 -7.434 1 94.31 88 LYS B CA 1
ATOM 4836 C C . LYS B 1 88 ? -7.074 9.258 -6.023 1 94.31 88 LYS B C 1
ATOM 4838 O O . LYS B 1 88 ? -7.18 10.477 -5.84 1 94.31 88 LYS B O 1
ATOM 4843 N N . LEU B 1 89 ? -7.168 8.344 -5.047 1 94.25 89 LEU B N 1
ATOM 4844 C CA . LEU B 1 89 ? -7.309 8.766 -3.66 1 94.25 89 LEU B CA 1
ATOM 4845 C C . LEU B 1 89 ? -6.105 9.602 -3.225 1 94.25 89 LEU B C 1
ATOM 4847 O O . LEU B 1 89 ? -6.266 10.672 -2.637 1 94.25 89 LEU B O 1
ATOM 4851 N N . GLY B 1 90 ? -4.883 9.18 -3.555 1 95.56 90 GLY B N 1
ATOM 4852 C CA . GLY B 1 90 ? -3.688 9.938 -3.232 1 95.56 90 GLY B CA 1
ATOM 4853 C C . GLY B 1 90 ? -3.674 11.32 -3.855 1 95.56 90 GLY B C 1
ATOM 4854 O O . GLY B 1 90 ? -3.387 12.312 -3.178 1 95.56 90 GLY B O 1
ATOM 4855 N N . LYS B 1 91 ? -4.043 11.359 -5.086 1 95.69 91 LYS B N 1
ATOM 4856 C CA . LYS B 1 91 ? -4.078 12.633 -5.797 1 95.69 91 LYS B CA 1
ATOM 4857 C C . LYS B 1 91 ? -5.145 13.562 -5.211 1 95.69 91 LYS B C 1
ATOM 4859 O O . LYS B 1 91 ? -4.93 14.766 -5.098 1 95.69 91 LYS B O 1
ATOM 4864 N N . ALA B 1 92 ? -6.301 13 -4.895 1 95.44 92 ALA B N 1
ATOM 4865 C CA . ALA B 1 92 ? -7.402 13.789 -4.34 1 95.44 92 ALA B CA 1
ATOM 4866 C C . ALA B 1 92 ? -7.031 14.367 -2.977 1 95.44 92 ALA B C 1
ATOM 4868 O O . ALA B 1 92 ? -7.332 15.523 -2.686 1 95.44 92 ALA B O 1
ATOM 4869 N N . ILE B 1 93 ? -6.379 13.617 -2.084 1 95.19 93 ILE B N 1
ATOM 4870 C CA . ILE B 1 93 ? -5.941 14.109 -0.784 1 95.19 93 ILE B CA 1
ATOM 4871 C C . ILE B 1 93 ? -4.957 15.266 -0.975 1 95.19 93 ILE B C 1
ATOM 4873 O O . ILE B 1 93 ? -5.031 16.281 -0.273 1 95.19 93 ILE B O 1
ATOM 4877 N N . GLN B 1 94 ? -4.078 15.133 -1.974 1 95.81 94 GLN B N 1
ATOM 4878 C CA . GLN B 1 94 ? -3.082 16.156 -2.26 1 95.81 94 GLN B CA 1
ATOM 4879 C C . GLN B 1 94 ? -3.742 17.453 -2.736 1 95.81 94 GLN B C 1
ATOM 4881 O O . GLN B 1 94 ? -3.457 18.531 -2.213 1 95.81 94 GLN B O 1
ATOM 4886 N N . THR B 1 95 ? -4.668 17.328 -3.637 1 96.62 95 THR B N 1
ATOM 4887 C CA . THR B 1 95 ? -5.219 18.5 -4.316 1 96.62 95 THR B CA 1
ATOM 4888 C C . THR B 1 95 ? -6.332 19.141 -3.49 1 96.62 95 THR B C 1
ATOM 4890 O O . THR B 1 95 ? -6.504 20.359 -3.5 1 96.62 95 THR B O 1
ATOM 4893 N N . GLU B 1 96 ? -7.059 18.297 -2.727 1 95.31 96 GLU B N 1
ATOM 4894 C CA . GLU B 1 96 ? -8.273 18.812 -2.104 1 95.31 96 GLU B CA 1
ATOM 4895 C C . GLU B 1 96 ? -8.078 19.031 -0.607 1 95.31 96 GLU B C 1
ATOM 4897 O O . GLU B 1 96 ? -8.875 19.734 0.031 1 95.31 96 GLU B O 1
ATOM 4902 N N . ALA B 1 97 ? -7.09 18.453 -0.009 1 93.81 97 ALA B N 1
ATOM 4903 C CA . ALA B 1 97 ? -6.887 18.625 1.427 1 93.81 97 ALA B CA 1
ATOM 4904 C C . ALA B 1 97 ? -5.547 19.297 1.713 1 93.81 97 ALA B C 1
ATOM 4906 O O . ALA B 1 97 ? -5.504 20.375 2.307 1 93.81 97 ALA B O 1
ATOM 4907 N N . ILE B 1 98 ? -4.453 18.859 1.174 1 95.94 98 ILE B N 1
ATOM 4908 C CA . ILE B 1 98 ? -3.109 19.312 1.513 1 95.94 98 ILE B CA 1
ATOM 4909 C C . ILE B 1 98 ? -2.852 20.688 0.891 1 95.94 98 ILE B C 1
ATOM 4911 O O . ILE B 1 98 ? -2.471 21.625 1.589 1 95.94 98 ILE B O 1
ATOM 4915 N N . ASN B 1 99 ? -3.119 20.844 -0.394 1 96.31 99 ASN B N 1
ATOM 4916 C CA . ASN B 1 99 ? -2.787 22.078 -1.106 1 96.31 99 ASN B CA 1
ATOM 4917 C C . ASN B 1 99 ? -3.553 23.266 -0.549 1 96.31 99 ASN B C 1
ATOM 4919 O O . ASN B 1 99 ? -2.957 24.297 -0.235 1 96.31 99 ASN B O 1
ATOM 4923 N N . PRO B 1 100 ? -4.867 23.188 -0.39 1 95.31 100 PRO B N 1
ATOM 4924 C CA . PRO B 1 100 ? -5.594 24.328 0.182 1 95.31 100 PRO B CA 1
ATOM 4925 C C . PRO B 1 100 ? -5.129 24.672 1.594 1 95.31 100 PRO B C 1
ATOM 4927 O O . PRO B 1 100 ? -5.004 25.844 1.933 1 95.31 100 PRO B O 1
ATOM 4930 N N . MET B 1 101 ? -4.898 23.672 2.453 1 94.25 101 MET B N 1
ATOM 4931 C CA . MET B 1 101 ? -4.434 23.906 3.818 1 94.25 101 MET B CA 1
ATOM 4932 C C . MET B 1 101 ? -3.08 24.609 3.818 1 94.25 101 MET B C 1
ATOM 4934 O O . MET B 1 101 ? -2.869 25.547 4.574 1 94.25 101 MET B O 1
ATOM 4938 N N . ASN B 1 102 ? -2.172 24.203 2.936 1 95.44 102 ASN B N 1
ATOM 4939 C CA . ASN B 1 102 ? -0.84 24.781 2.836 1 95.44 102 ASN B CA 1
ATOM 4940 C C . ASN B 1 102 ? -0.903 26.25 2.398 1 95.44 102 ASN B C 1
ATOM 4942 O O . ASN B 1 102 ? -0.179 27.094 2.932 1 95.44 102 ASN B O 1
ATOM 4946 N N . ARG B 1 103 ? -1.772 26.562 1.512 1 95.56 103 ARG B N 1
ATOM 4947 C CA . ARG B 1 103 ? -1.935 27.922 1.019 1 95.56 103 ARG B CA 1
ATOM 4948 C C . ARG B 1 103 ? -2.438 28.844 2.121 1 95.56 103 ARG B C 1
ATOM 4950 O O . ARG B 1 103 ? -1.89 29.938 2.324 1 95.56 103 ARG B O 1
ATOM 4957 N N . ILE B 1 104 ? -3.416 28.375 2.854 1 95.31 104 ILE B N 1
ATOM 4958 C CA . ILE B 1 104 ? -4.02 29.188 3.902 1 95.31 104 ILE B CA 1
ATOM 4959 C C . ILE B 1 104 ? -3.018 29.391 5.039 1 95.31 104 ILE B C 1
ATOM 4961 O O . ILE B 1 104 ? -2.928 30.469 5.609 1 95.31 104 ILE B O 1
ATOM 4965 N N . LEU B 1 105 ? -2.213 28.375 5.371 1 94.81 105 LEU B N 1
ATOM 4966 C CA . LEU B 1 105 ? -1.212 28.484 6.43 1 94.81 105 LEU B CA 1
ATOM 4967 C C . LEU B 1 105 ? -0.12 29.469 6.047 1 94.81 105 LEU B C 1
ATOM 4969 O O . LEU B 1 105 ? 0.359 30.234 6.891 1 94.81 105 LEU B O 1
ATOM 4973 N N . GLN B 1 106 ? 0.231 29.547 4.773 1 95.56 106 GLN B N 1
ATOM 4974 C CA . GLN B 1 106 ? 1.223 30.516 4.301 1 95.56 106 GLN B CA 1
ATOM 4975 C C . GLN B 1 106 ? 0.699 31.938 4.402 1 95.56 106 GLN B C 1
ATOM 4977 O O . GLN B 1 106 ? 1.429 32.844 4.809 1 95.56 106 GLN B O 1
ATOM 4982 N N . ASP B 1 107 ? -0.546 32.094 4.102 1 96.5 107 ASP B N 1
ATOM 4983 C CA . ASP B 1 107 ? -1.184 33.406 4.219 1 96.5 107 ASP B CA 1
ATOM 4984 C C . ASP B 1 107 ? -1.241 33.844 5.676 1 96.5 107 ASP B C 1
ATOM 4986 O O . ASP B 1 107 ? -1.011 35.031 5.977 1 96.5 107 ASP B O 1
ATOM 4990 N N . HIS B 1 108 ? -1.596 32.938 6.598 1 95.88 108 HIS B N 1
ATOM 4991 C CA . HIS B 1 108 ? -1.621 33.219 8.023 1 95.88 108 HIS B CA 1
ATOM 4992 C C . HIS B 1 108 ? -0.253 33.688 8.523 1 95.88 108 HIS B C 1
ATOM 4994 O O . HIS B 1 108 ? -0.156 34.625 9.305 1 95.88 108 HIS B O 1
ATOM 5000 N N . GLU B 1 109 ? 0.758 33 8.039 1 95.69 109 GLU B N 1
ATOM 5001 C CA . GLU B 1 109 ? 2.117 33.312 8.453 1 95.69 109 GLU B CA 1
ATOM 5002 C C . GLU B 1 109 ? 2.488 34.75 8.055 1 95.69 109 GLU B C 1
ATOM 5004 O O . GLU B 1 109 ? 3.09 35.469 8.836 1 95.69 109 GLU B O 1
ATOM 5009 N N . LYS B 1 110 ? 2.086 35.188 6.855 1 96.69 110 LYS B N 1
ATOM 5010 C CA . LYS B 1 110 ? 2.355 36.531 6.371 1 96.69 110 LYS B CA 1
ATOM 5011 C C . LYS B 1 110 ? 1.602 37.562 7.199 1 96.69 110 LYS B C 1
ATOM 5013 O O . LYS B 1 110 ? 2.172 38.594 7.598 1 96.69 110 LYS B O 1
ATOM 5018 N N . LYS B 1 111 ? 0.36 37.281 7.52 1 97.06 111 LYS B N 1
ATOM 5019 C CA . LYS B 1 111 ? -0.467 38.219 8.289 1 97.06 111 LYS B CA 1
ATOM 5020 C C . LYS B 1 111 ? 0.062 38.375 9.711 1 97.06 111 LYS B C 1
ATOM 5022 O O . LYS B 1 111 ? 0.099 39.469 10.25 1 97.06 111 LYS B O 1
ATOM 5027 N N . LYS B 1 112 ? 0.462 37.25 10.305 1 96.75 112 LYS B N 1
ATOM 5028 C CA . LYS B 1 112 ? 0.992 37.281 11.664 1 96.75 112 LYS B CA 1
ATOM 5029 C C . LYS B 1 112 ? 2.289 38.094 11.734 1 96.75 112 LYS B C 1
ATOM 5031 O O . LYS B 1 112 ? 2.529 38.812 12.703 1 96.75 112 LYS B O 1
ATOM 5036 N N . LYS B 1 113 ? 3.094 37.938 10.672 1 96.5 113 LYS B N 1
ATOM 5037 C CA . LYS B 1 113 ? 4.348 38.688 10.625 1 96.5 113 LYS B CA 1
ATOM 5038 C C . LYS B 1 113 ? 4.086 40.188 10.555 1 96.5 113 LYS B C 1
ATOM 5040 O O . LYS B 1 113 ? 4.777 41 11.195 1 96.5 113 LYS B O 1
ATOM 5045 N N . ILE B 1 114 ? 3.096 40.594 9.789 1 97.69 114 ILE B N 1
ATOM 5046 C CA . ILE B 1 114 ? 2.734 42 9.656 1 97.69 114 ILE B CA 1
ATOM 5047 C C . ILE B 1 114 ? 2.266 42.531 11 1 97.69 114 ILE B C 1
ATOM 5049 O O . ILE B 1 114 ? 2.666 43.625 11.414 1 97.69 114 ILE B O 1
ATOM 5053 N N . VAL B 1 115 ? 1.431 41.719 11.719 1 97.5 115 VAL B N 1
ATOM 5054 C CA . VAL B 1 115 ? 0.915 42.125 13.023 1 97.5 115 VAL B CA 1
ATOM 5055 C C . VAL B 1 115 ? 2.066 42.281 14.016 1 97.5 115 VAL B C 1
ATOM 5057 O O . VAL B 1 115 ? 2.16 43.281 14.727 1 97.5 115 VAL B O 1
ATOM 5060 N N . ASP B 1 116 ? 2.967 41.406 14.047 1 96.75 116 ASP B N 1
ATOM 5061 C CA . ASP B 1 116 ? 4.109 41.406 14.953 1 96.75 116 ASP B CA 1
ATOM 5062 C C . ASP B 1 116 ? 5.008 42.594 14.695 1 96.75 116 ASP B C 1
ATOM 5064 O O . ASP B 1 116 ? 5.477 43.25 15.633 1 96.75 116 ASP B O 1
ATOM 5068 N N . ASN B 1 117 ? 5.23 42.875 13.406 1 97.25 117 ASN B N 1
ATOM 5069 C CA . ASN B 1 117 ? 6.062 44.031 13.039 1 97.25 117 ASN B CA 1
ATOM 5070 C C . ASN B 1 117 ? 5.441 45.344 13.5 1 97.25 117 ASN B C 1
ATOM 5072 O O . ASN B 1 117 ? 6.152 46.219 13.961 1 97.25 117 ASN B O 1
ATOM 5076 N N . THR B 1 118 ? 4.148 45.406 13.367 1 97.75 118 THR B N 1
ATOM 5077 C CA . THR B 1 118 ? 3.443 46.625 13.781 1 97.75 118 THR B CA 1
ATOM 5078 C C . THR B 1 118 ? 3.545 46.812 15.289 1 97.75 118 THR B C 1
ATOM 5080 O O . THR B 1 118 ? 3.75 47.938 15.766 1 97.75 118 THR B O 1
ATOM 5083 N N . VAL B 1 119 ? 3.4 45.75 16.078 1 97 119 VAL B N 1
ATOM 5084 C CA . VAL B 1 119 ? 3.48 45.812 17.531 1 97 119 VAL B CA 1
ATOM 5085 C C . VAL B 1 119 ? 4.898 46.188 17.953 1 97 119 VAL B C 1
ATOM 5087 O O . VAL B 1 119 ? 5.082 47.031 18.844 1 97 119 VAL B O 1
ATOM 5090 N N . GLU B 1 120 ? 5.891 45.656 17.297 1 96.56 120 GLU B N 1
ATOM 5091 C CA . GLU B 1 120 ? 7.289 45.906 17.625 1 96.56 120 GLU B CA 1
ATOM 5092 C C . GLU B 1 120 ? 7.652 47.375 17.328 1 96.56 120 GLU B C 1
ATOM 5094 O O . GLU B 1 120 ? 8.383 48 18.094 1 96.56 120 GLU B O 1
ATOM 5099 N N . LYS B 1 121 ? 7.145 47.875 16.25 1 97.56 121 LYS B N 1
ATOM 5100 C CA . LYS B 1 121 ? 7.406 49.281 15.891 1 97.56 121 LYS B CA 1
ATOM 5101 C C . LYS B 1 121 ? 6.816 50.219 16.922 1 97.56 121 LYS B C 1
ATOM 5103 O O . LYS B 1 121 ? 7.453 51.219 17.297 1 97.56 121 LYS B O 1
ATOM 5108 N N . ALA B 1 122 ? 5.594 49.906 17.344 1 97.31 122 ALA B N 1
ATOM 5109 C CA . ALA B 1 122 ? 4.961 50.719 18.375 1 97.31 122 ALA B CA 1
ATOM 5110 C C . ALA B 1 122 ? 5.723 50.656 19.688 1 97.31 122 ALA B C 1
ATOM 5112 O O . ALA B 1 122 ? 5.844 51.656 20.406 1 97.31 122 ALA B O 1
ATOM 5113 N N . ALA B 1 123 ? 6.199 49.469 20.062 1 96.69 123 ALA B N 1
ATOM 5114 C CA . ALA B 1 123 ? 6.996 49.281 21.281 1 96.69 123 ALA B CA 1
ATOM 5115 C C . ALA B 1 123 ? 8.289 50.094 21.203 1 96.69 123 ALA B C 1
ATOM 5117 O O . ALA B 1 123 ? 8.688 50.719 22.188 1 96.69 123 ALA B O 1
ATOM 5118 N N . GLU B 1 124 ? 8.938 50.094 20.047 1 96.81 124 GLU B N 1
ATOM 5119 C CA . GLU B 1 124 ? 10.18 50.844 19.844 1 96.81 124 GLU B CA 1
ATOM 5120 C C . GLU B 1 124 ? 9.945 52.344 19.984 1 96.81 124 GLU B C 1
ATOM 5122 O O . GLU B 1 124 ? 10.828 53.062 20.438 1 96.81 124 GLU B O 1
ATOM 5127 N N . ALA B 1 125 ? 8.789 52.844 19.578 1 97.62 125 ALA B N 1
ATOM 5128 C CA . ALA B 1 125 ? 8.461 54.25 19.703 1 97.62 125 ALA B CA 1
ATOM 5129 C C . ALA B 1 125 ? 8.414 54.688 21.172 1 97.62 125 ALA B C 1
ATOM 5131 O O . ALA B 1 125 ? 8.844 55.781 21.531 1 97.62 125 ALA B O 1
ATOM 5132 N N . VAL B 1 126 ? 7.895 53.812 22.031 1 97.06 126 VAL B N 1
ATOM 5133 C CA . VAL B 1 126 ? 7.832 54.094 23.453 1 97.06 126 VAL B CA 1
ATOM 5134 C C . VAL B 1 126 ? 9.242 54.156 24.031 1 97.06 126 VAL B C 1
ATOM 5136 O O . VAL B 1 126 ? 9.57 55.094 24.781 1 97.06 126 VAL B O 1
ATOM 5139 N N . ILE B 1 127 ? 10.086 53.25 23.719 1 95.94 127 ILE B N 1
ATOM 5140 C CA . ILE B 1 127 ? 11.453 53.188 24.219 1 95.94 127 ILE B CA 1
ATOM 5141 C C . ILE B 1 127 ? 12.242 54.375 23.719 1 95.94 127 ILE B C 1
ATOM 5143 O O . ILE B 1 127 ? 13 55 24.469 1 95.94 127 ILE B O 1
ATOM 5147 N N . SER B 1 128 ? 12 54.688 22.438 1 97.12 128 SER B N 1
ATOM 5148 C CA . SER B 1 128 ? 12.688 55.844 21.844 1 97.12 128 SER B CA 1
ATOM 5149 C C . SER B 1 128 ? 12.312 57.125 22.562 1 97.12 128 SER B C 1
ATOM 5151 O O . SER B 1 128 ? 13.172 57.969 22.844 1 97.12 128 SER B O 1
ATOM 5153 N N . ASN B 1 129 ? 11 57.312 22.828 1 97.75 129 ASN B N 1
ATOM 5154 C CA . ASN B 1 129 ? 10.555 58.469 23.562 1 97.75 129 ASN B CA 1
ATOM 5155 C C . ASN B 1 129 ? 11.188 58.531 24.953 1 97.75 129 ASN B C 1
ATOM 5157 O O . ASN B 1 129 ? 11.578 59.625 25.406 1 97.75 129 ASN B O 1
ATOM 5161 N N . TRP B 1 130 ? 11.242 57.438 25.656 1 96.81 130 TRP B N 1
ATOM 5162 C CA . TRP B 1 130 ? 11.859 57.344 26.984 1 96.81 130 TRP B CA 1
ATOM 5163 C C . TRP B 1 130 ? 13.305 57.812 26.938 1 96.81 130 TRP B C 1
ATOM 5165 O O . TRP B 1 130 ? 13.727 58.625 27.766 1 96.81 130 TRP B O 1
ATOM 5175 N N . ARG B 1 131 ? 14.062 57.406 25.953 1 95.38 131 ARG B N 1
ATOM 5176 C CA . ARG B 1 131 ? 15.461 57.781 25.781 1 95.38 131 ARG B CA 1
ATOM 5177 C C . ARG B 1 131 ? 15.594 59.281 25.453 1 95.38 131 ARG B C 1
ATOM 5179 O O . ARG B 1 131 ? 16.5 59.938 25.953 1 95.38 131 ARG B O 1
ATOM 5186 N N . GLN B 1 132 ? 14.672 59.719 24.625 1 97.31 132 GLN B N 1
ATOM 5187 C CA . GLN B 1 132 ? 14.688 61.125 24.234 1 97.31 132 GLN B CA 1
ATOM 5188 C C . GLN B 1 132 ? 14.43 62.031 25.438 1 97.31 132 GLN B C 1
ATOM 5190 O O . GLN B 1 132 ? 15.023 63.125 25.531 1 97.31 132 GLN B O 1
ATOM 5195 N N . GLN B 1 133 ? 13.555 61.656 26.312 1 97.5 133 GLN B N 1
ATOM 5196 C CA . GLN B 1 133 ? 13.273 62.406 27.531 1 97.5 133 GLN B CA 1
ATOM 5197 C C . GLN B 1 133 ? 14.523 62.531 28.406 1 97.5 133 GLN B C 1
ATOM 5199 O O . GLN B 1 133 ? 14.844 63.625 28.891 1 97.5 133 GLN B O 1
ATOM 5204 N N . LEU B 1 134 ? 15.211 61.438 28.578 1 95.44 134 LEU B N 1
ATOM 5205 C CA . LEU B 1 134 ? 16.406 61.406 29.406 1 95.44 134 LEU B CA 1
ATOM 5206 C C . LEU B 1 134 ? 17.5 62.281 28.812 1 95.44 134 LEU B C 1
ATOM 5208 O O . LEU B 1 134 ? 18.203 63 29.531 1 95.44 134 LEU B O 1
ATOM 5212 N N . LYS B 1 135 ? 17.625 62.188 27.469 1 95.81 135 LYS B N 1
ATOM 5213 C CA . LYS B 1 135 ? 18.609 63 26.797 1 95.81 135 LYS B CA 1
ATOM 5214 C C . LYS B 1 135 ? 18.281 64.5 26.906 1 95.81 135 LYS B C 1
ATOM 5216 O O . LYS B 1 135 ? 19.156 65.312 27.156 1 95.81 135 LYS B O 1
ATOM 5221 N N . ALA B 1 136 ? 17.016 64.812 26.656 1 97.5 136 ALA B N 1
ATOM 5222 C CA . ALA B 1 136 ? 16.562 66.188 26.75 1 97.5 136 ALA B CA 1
ATOM 5223 C C . ALA B 1 136 ? 16.734 66.75 28.172 1 97.5 136 ALA B C 1
ATOM 5225 O O . ALA B 1 136 ? 17.047 67.875 28.375 1 97.5 136 ALA B O 1
ATOM 5226 N N . LYS B 1 137 ? 16.422 65.938 29.188 1 96.62 137 LYS B N 1
ATOM 5227 C CA . LYS B 1 137 ? 16.594 66.312 30.578 1 96.62 137 LYS B CA 1
ATOM 5228 C C . LYS B 1 137 ? 18.047 66.688 30.875 1 96.62 137 LYS B C 1
ATOM 5230 O O . LYS B 1 137 ? 18.297 67.688 31.5 1 96.62 137 LYS B O 1
ATOM 5235 N N . LYS B 1 138 ? 18.953 65.812 30.469 1 95 138 LYS B N 1
ATOM 5236 C CA . LYS B 1 138 ? 20.375 66.062 30.703 1 95 138 LYS B CA 1
ATOM 5237 C C . LYS B 1 138 ? 20.828 67.375 30.031 1 95 138 LYS B C 1
ATOM 5239 O O . LYS B 1 138 ? 21.562 68.188 30.625 1 95 138 LYS B O 1
ATOM 5244 N N . LYS B 1 139 ? 20.438 67.562 28.828 1 96.38 139 LYS B N 1
ATOM 5245 C CA . LYS B 1 139 ? 20.781 68.75 28.078 1 96.38 139 LYS B CA 1
ATOM 5246 C C . LYS B 1 139 ? 20.25 70 28.766 1 96.38 139 LYS B C 1
ATOM 5248 O O . LYS B 1 139 ? 20.969 71 28.906 1 96.38 139 LYS B O 1
ATOM 5253 N N . LEU B 1 140 ? 19.016 69.938 29.203 1 96.88 140 LEU B N 1
ATOM 5254 C CA . LEU B 1 140 ? 18.375 71.062 29.859 1 96.88 140 LEU B CA 1
ATOM 5255 C C . LEU B 1 140 ? 19.062 71.438 31.172 1 96.88 140 LEU B C 1
ATOM 5257 O O . LEU B 1 140 ? 19.266 72.562 31.516 1 96.88 140 LEU B O 1
ATOM 5261 N N . LYS B 1 141 ? 19.391 70.438 31.922 1 94.44 141 LYS B N 1
ATOM 5262 C CA . LYS B 1 141 ? 20.094 70.625 33.188 1 94.44 141 LYS B CA 1
ATOM 5263 C C . LYS B 1 141 ? 21.422 71.312 32.969 1 94.44 141 LYS B C 1
ATOM 5265 O O . LYS B 1 141 ? 21.75 72.25 33.719 1 94.44 141 LYS B O 1
ATOM 5270 N N . GLU B 1 142 ? 22.188 70.938 32.031 1 94.5 142 GLU B N 1
ATOM 5271 C CA . GLU B 1 142 ? 23.469 71.5 31.734 1 94.5 142 GLU B CA 1
ATOM 5272 C C . GLU B 1 142 ? 23.297 73 31.266 1 94.5 142 GLU B C 1
ATOM 5274 O O . GLU B 1 142 ? 24.062 73.875 31.672 1 94.5 142 GLU B O 1
ATOM 5279 N N . LEU B 1 143 ? 22.359 73.188 30.422 1 95.94 143 LEU B N 1
ATOM 5280 C CA . LEU B 1 143 ? 22.094 74.562 29.906 1 95.94 143 LEU B CA 1
ATOM 5281 C C . LEU B 1 143 ? 21.672 75.5 31.031 1 95.94 143 LEU B C 1
ATOM 5283 O O . LEU B 1 143 ? 22.062 76.625 31.047 1 95.94 143 LEU B O 1
ATOM 5287 N N . THR B 1 144 ? 20.781 74.938 31.938 1 95.44 144 THR B N 1
ATOM 5288 C CA . THR B 1 144 ? 20.344 75.75 33.062 1 95.44 144 THR B CA 1
ATOM 5289 C C . THR B 1 144 ? 21.5 76.125 34 1 95.44 144 THR B C 1
ATOM 5291 O O . THR B 1 144 ? 21.609 77.25 34.469 1 95.44 144 THR B O 1
ATOM 5294 N N . LYS B 1 145 ? 22.344 75.188 34.219 1 93.88 145 LYS B N 1
ATOM 5295 C CA . LYS B 1 145 ? 23.547 75.375 35.031 1 93.88 145 LYS B CA 1
ATOM 5296 C C . LYS B 1 145 ? 24.422 76.5 34.406 1 93.88 145 LYS B C 1
ATOM 5298 O O . LYS B 1 145 ? 24.906 77.375 35.094 1 93.88 145 LYS B O 1
ATOM 5303 N N . ASP B 1 146 ? 24.625 76.375 33.156 1 94.75 146 ASP B N 1
ATOM 5304 C CA . ASP B 1 146 ? 25.469 77.312 32.406 1 94.75 146 ASP B CA 1
ATOM 5305 C C . ASP B 1 146 ? 24.828 78.75 32.406 1 94.75 146 ASP B C 1
ATOM 5307 O O . ASP B 1 146 ? 25.531 79.75 32.531 1 94.75 146 ASP B O 1
ATOM 5311 N N . HIS B 1 147 ? 23.531 78.75 32.188 1 95.19 147 HIS B N 1
ATOM 5312 C CA . HIS B 1 147 ? 22.828 80.062 32.188 1 95.19 147 HIS B CA 1
ATOM 5313 C C . HIS B 1 147 ? 22.969 80.75 33.531 1 95.19 147 HIS B C 1
ATOM 5315 O O . HIS B 1 147 ? 23.156 82 33.594 1 95.19 147 HIS B O 1
ATOM 5321 N N . GLU B 1 148 ? 22.859 79.938 34.625 1 92.94 148 GLU B N 1
ATOM 5322 C CA . GLU B 1 148 ? 22.984 80.5 35.969 1 92.94 148 GLU B CA 1
ATOM 5323 C C . GLU B 1 148 ? 24.406 81 36.219 1 92.94 148 GLU B C 1
ATOM 5325 O O . GLU B 1 148 ? 24.609 82.062 36.906 1 92.94 148 GLU B O 1
ATOM 5330 N N . ALA B 1 149 ? 25.375 80.375 35.75 1 92.25 149 ALA B N 1
ATOM 5331 C CA . ALA B 1 149 ? 26.766 80.812 35.844 1 92.25 149 ALA B CA 1
ATOM 5332 C C . ALA B 1 149 ? 27 82.125 35.094 1 92.25 149 ALA B C 1
ATOM 5334 O O . ALA B 1 149 ? 27.672 83 35.562 1 92.25 149 ALA B O 1
ATOM 5335 N N . LEU B 1 150 ? 26.422 82.125 33.906 1 92.62 150 LEU B N 1
ATOM 5336 C CA . LEU B 1 150 ? 26.531 83.375 33.094 1 92.62 150 LEU B CA 1
ATOM 5337 C C . LEU B 1 150 ? 25.844 84.5 33.781 1 92.62 150 LEU B C 1
ATOM 5339 O O . LEU B 1 150 ? 26.328 85.625 33.719 1 92.62 150 LEU B O 1
ATOM 5343 N N . PHE B 1 151 ? 24.766 84.312 34.344 1 91.56 151 PHE B N 1
ATOM 5344 C CA . PHE B 1 151 ? 24.016 85.312 35.062 1 91.56 151 PHE B CA 1
ATOM 5345 C C . PHE B 1 151 ? 24.828 85.875 36.219 1 91.56 151 PHE B C 1
ATOM 5347 O O . PHE B 1 151 ? 24.922 87.062 36.406 1 91.56 151 PHE B O 1
ATOM 5354 N N . ARG B 1 152 ? 25.453 85 37 1 89 152 ARG B N 1
ATOM 5355 C CA . ARG B 1 152 ? 26.281 85.375 38.125 1 89 152 ARG B CA 1
ATOM 5356 C C . ARG B 1 152 ? 27.5 86.188 37.688 1 89 152 ARG B C 1
ATOM 5358 O O . ARG B 1 152 ? 27.859 87.188 38.312 1 89 152 ARG B O 1
ATOM 5365 N N . ASN B 1 153 ? 28 85.75 36.656 1 88.62 153 ASN B N 1
ATOM 5366 C CA . ASN B 1 153 ? 29.141 86.5 36.125 1 88.62 153 ASN B CA 1
ATOM 5367 C C . ASN B 1 153 ? 28.766 87.875 35.625 1 88.62 153 ASN B C 1
ATOM 5369 O O . ASN B 1 153 ? 29.531 88.812 35.781 1 88.62 153 ASN B O 1
ATOM 5373 N N . THR B 1 154 ? 27.656 87.938 35.062 1 89.75 154 THR B N 1
ATOM 5374 C CA . THR B 1 154 ? 27.188 89.25 34.562 1 89.75 154 THR B CA 1
ATOM 5375 C C . THR B 1 154 ? 26.844 90.188 35.719 1 89.75 154 THR B C 1
ATOM 5377 O O . THR B 1 154 ? 27.141 91.375 35.625 1 89.75 154 THR B O 1
ATOM 5380 N N . GLU B 1 155 ? 26.297 89.688 36.75 1 86.38 155 GLU B N 1
ATOM 5381 C CA . GLU B 1 155 ? 25.938 90.5 37.906 1 86.38 155 GLU B CA 1
ATOM 5382 C C . GLU B 1 155 ? 27.172 91 38.656 1 86.38 155 GLU B C 1
ATOM 5384 O O . GLU B 1 155 ? 27.203 92.125 39.156 1 86.38 155 GLU B O 1
ATOM 5389 N N . SER B 1 156 ? 28.156 90.188 38.656 1 85.44 156 SER B N 1
ATOM 5390 C CA . SER B 1 156 ? 29.375 90.5 39.406 1 85.44 156 SER B CA 1
ATOM 5391 C C . SER B 1 156 ? 30.234 91.5 38.594 1 85.44 156 SER B C 1
ATOM 5393 O O . SER B 1 156 ? 30.922 92.312 39.156 1 85.44 156 SER B O 1
ATOM 5395 N N . SER B 1 157 ? 30.188 91.5 37.344 1 84.06 157 SER B N 1
ATOM 5396 C CA . SER B 1 157 ? 31.062 92.25 36.5 1 84.06 157 SER B CA 1
ATOM 5397 C C . SER B 1 157 ? 30.406 93.562 36.094 1 84.06 157 SER B C 1
ATOM 5399 O O . SER B 1 157 ? 31.062 94.5 35.562 1 84.06 157 SER B O 1
ATOM 5401 N N . HIS B 1 158 ? 29.188 93.75 36.375 1 77.62 158 HIS B N 1
ATOM 5402 C CA . HIS B 1 158 ? 28.375 94.812 35.812 1 77.62 158 HIS B CA 1
ATOM 5403 C C . HIS B 1 158 ? 28.844 96.188 36.375 1 77.62 158 HIS B C 1
ATOM 5405 O O . HIS B 1 158 ? 29.016 97.125 35.594 1 77.62 158 HIS B O 1
ATOM 5411 N N . PRO B 1 159 ? 29.172 96.25 37.625 1 77.81 159 PRO B N 1
ATOM 5412 C CA . PRO B 1 159 ? 29.547 97.562 38.125 1 77.81 159 PRO B CA 1
ATOM 5413 C C . PRO B 1 159 ? 30.891 98.062 37.594 1 77.81 159 PRO B C 1
ATOM 5415 O O . PRO B 1 159 ? 31.109 99.25 37.438 1 77.81 159 PRO B O 1
ATOM 5418 N N . LEU B 1 160 ? 31.625 97.125 37.156 1 83.31 160 LEU B N 1
ATOM 5419 C CA . LEU B 1 160 ? 33 97.5 36.781 1 83.31 160 LEU B CA 1
ATOM 5420 C C . LEU B 1 160 ? 33.188 97.438 35.281 1 83.31 160 LEU B C 1
ATOM 5422 O O . LEU B 1 160 ? 34.219 97.938 34.781 1 83.31 160 LEU B O 1
ATOM 5426 N N . ALA B 1 161 ? 32.219 97.062 34.625 1 80.5 161 ALA B N 1
ATOM 5427 C CA . ALA B 1 161 ? 32.438 96.75 33.219 1 80.5 161 ALA B CA 1
ATOM 5428 C C . ALA B 1 161 ? 32.094 97.938 32.344 1 80.5 161 ALA B C 1
ATOM 5430 O O . ALA B 1 161 ? 31.266 98.812 32.719 1 80.5 161 ALA B O 1
ATOM 5431 N N . SER B 1 162 ? 32.844 98.125 31.312 1 87.31 162 SER B N 1
ATOM 5432 C CA . SER B 1 162 ? 32.594 99.188 30.328 1 87.31 162 SER B CA 1
ATOM 5433 C C . SER B 1 162 ? 31.234 99 29.656 1 87.31 162 SER B C 1
ATOM 5435 O O . SER B 1 162 ? 30.672 97.938 29.656 1 87.31 162 SER B O 1
ATOM 5437 N N . PRO B 1 163 ? 30.703 100.062 29.281 1 85.38 163 PRO B N 1
ATOM 5438 C CA . PRO B 1 163 ? 29.375 100 28.656 1 85.38 163 PRO B CA 1
ATOM 5439 C C . PRO B 1 163 ? 29.312 99.062 27.5 1 85.38 163 PRO B C 1
ATOM 5441 O O . PRO B 1 163 ? 28.297 98.375 27.312 1 85.38 163 PRO B O 1
ATOM 5444 N N . LYS B 1 164 ? 30.344 99 26.797 1 87.38 164 LYS B N 1
ATOM 5445 C CA . LYS B 1 164 ? 30.391 98.062 25.672 1 87.38 164 LYS B CA 1
ATOM 5446 C C . LYS B 1 164 ? 30.375 96.625 26.172 1 87.38 164 LYS B C 1
ATOM 5448 O O . LYS B 1 164 ? 29.688 95.75 25.594 1 87.38 164 LYS B O 1
ATOM 5453 N N . THR B 1 165 ? 31.141 96.312 27.141 1 88.19 165 THR B N 1
ATOM 5454 C CA . THR B 1 165 ? 31.219 95 27.719 1 88.19 165 THR B CA 1
ATOM 5455 C C . THR B 1 165 ? 29.906 94.625 28.391 1 88.19 165 THR B C 1
ATOM 5457 O O . THR B 1 165 ? 29.484 93.438 28.344 1 88.19 165 THR B O 1
ATOM 5460 N N . LYS B 1 166 ? 29.25 95.562 28.906 1 86.75 166 LYS B N 1
ATOM 5461 C CA . LYS B 1 166 ? 27.953 95.312 29.547 1 86.75 166 LYS B CA 1
ATOM 5462 C C . LYS B 1 166 ? 26.891 94.938 28.516 1 86.75 166 LYS B C 1
ATOM 5464 O O . LYS B 1 166 ? 26.078 94.062 28.781 1 86.75 166 LYS B O 1
ATOM 5469 N N . LYS B 1 167 ? 26.969 95.625 27.422 1 88.5 167 LYS B N 1
ATOM 5470 C CA . LYS B 1 167 ? 26.016 95.312 26.359 1 88.5 167 LYS B CA 1
ATOM 5471 C C . LYS B 1 167 ? 26.25 93.875 25.812 1 88.5 167 LYS B C 1
ATOM 5473 O O . LYS B 1 167 ? 25.281 93.188 25.484 1 88.5 167 LYS B O 1
ATOM 5478 N N . LYS B 1 168 ? 27.469 93.5 25.766 1 88.88 168 LYS B N 1
ATOM 5479 C CA . LYS B 1 168 ? 27.812 92.188 25.266 1 88.88 168 LYS B CA 1
ATOM 5480 C C . LYS B 1 168 ? 27.375 91.125 26.25 1 88.88 168 LYS B C 1
ATOM 5482 O O . LYS B 1 168 ? 26.844 90.062 25.844 1 88.88 168 LYS B O 1
ATOM 5487 N N . LEU B 1 169 ? 27.578 91.312 27.484 1 88.81 169 LEU B N 1
ATOM 5488 C CA . LEU B 1 169 ? 27.188 90.312 28.531 1 88.81 169 LEU B CA 1
ATOM 5489 C C . LEU B 1 169 ? 25.672 90.188 28.594 1 88.81 169 LEU B C 1
ATOM 5491 O O . LEU B 1 169 ? 25.172 89.062 28.75 1 88.81 169 LEU B O 1
ATOM 5495 N N . LEU B 1 170 ? 24.984 91.25 28.328 1 89.88 170 LEU B N 1
ATOM 5496 C CA . LEU B 1 170 ? 23.531 91.188 28.344 1 89.88 170 LEU B CA 1
ATOM 5497 C C . LEU B 1 170 ? 22.984 90.5 27.125 1 89.88 170 LEU B C 1
ATOM 5499 O O . LEU B 1 170 ? 21.969 89.812 27.203 1 89.88 170 LEU B O 1
ATOM 5503 N N . ARG B 1 171 ? 23.656 90.75 26.016 1 92 171 ARG B N 1
ATOM 5504 C CA . ARG B 1 171 ? 23.25 90.062 24.797 1 92 171 ARG B CA 1
ATOM 5505 C C . ARG B 1 171 ? 23.453 88.562 24.922 1 92 171 ARG B C 1
ATOM 5507 O O . ARG B 1 171 ? 22.609 87.75 24.469 1 92 171 ARG B O 1
ATOM 5514 N N . ASN B 1 172 ? 24.531 88.188 25.547 1 92.44 172 ASN B N 1
ATOM 5515 C CA . ASN B 1 172 ? 24.812 86.75 25.766 1 92.44 172 ASN B CA 1
ATOM 5516 C C . ASN B 1 172 ? 23.812 86.125 26.734 1 92.44 172 ASN B C 1
ATOM 5518 O O . ASN B 1 172 ? 23.406 85 26.562 1 92.44 172 ASN B O 1
ATOM 5522 N N . LEU B 1 173 ? 23.453 86.875 27.672 1 92.94 173 LEU B N 1
ATOM 5523 C CA . LEU B 1 173 ? 22.469 86.375 28.641 1 92.94 173 LEU B CA 1
ATOM 5524 C C . LEU B 1 173 ? 21.094 86.25 27.984 1 92.94 173 LEU B C 1
ATOM 5526 O O . LEU B 1 173 ? 20.375 85.25 28.281 1 92.94 173 LEU B O 1
ATOM 5530 N N . GLU B 1 174 ? 20.797 87.062 27.094 1 93.62 174 GLU B N 1
ATOM 5531 C CA . GLU B 1 174 ? 19.516 87 26.375 1 93.62 174 GLU B CA 1
ATOM 5532 C C . GLU B 1 174 ? 19.484 85.812 25.438 1 93.62 174 GLU B C 1
ATOM 5534 O O . GLU B 1 174 ? 18.469 85.062 25.359 1 93.62 174 GLU B O 1
ATOM 5539 N N . LYS B 1 175 ? 20.562 85.625 24.766 1 94.5 175 LYS B N 1
ATOM 5540 C CA . LYS B 1 175 ? 20.656 84.5 23.891 1 94.5 175 LYS B CA 1
ATOM 5541 C C . LYS B 1 175 ? 20.547 83.188 24.672 1 94.5 175 LYS B C 1
ATOM 5543 O O . LYS B 1 175 ? 19.891 82.25 24.219 1 94.5 175 LYS B O 1
ATOM 5548 N N . SER B 1 176 ? 21.188 83.062 25.781 1 95.44 176 SER B N 1
ATOM 5549 C CA . SER B 1 176 ? 21.141 81.938 26.641 1 95.44 176 SER B CA 1
ATOM 5550 C C . SER B 1 176 ? 19.734 81.688 27.188 1 95.44 176 SER B C 1
ATOM 5552 O O . SER B 1 176 ? 19.281 80.562 27.297 1 95.44 176 SER B O 1
ATOM 5554 N N . ALA B 1 177 ? 19 82.688 27.484 1 94.31 177 ALA B N 1
ATOM 5555 C CA . ALA B 1 177 ? 17.641 82.562 28 1 94.31 177 ALA B CA 1
ATOM 5556 C C . ALA B 1 177 ? 16.672 82.062 26.938 1 94.31 177 ALA B C 1
ATOM 5558 O O . ALA B 1 177 ? 15.773 81.25 27.25 1 94.31 177 ALA B O 1
ATOM 5559 N N . ILE B 1 178 ? 16.891 82.5 25.688 1 95.69 178 ILE B N 1
ATOM 5560 C CA . ILE B 1 178 ? 16.047 82.062 24.578 1 95.69 178 ILE B CA 1
ATOM 5561 C C . ILE B 1 178 ? 16.281 80.562 24.328 1 95.69 178 ILE B C 1
ATOM 5563 O O . ILE B 1 178 ? 15.336 79.812 24.141 1 95.69 178 ILE B O 1
ATOM 5567 N N . LYS B 1 179 ? 17.547 80.25 24.344 1 95.88 179 LYS B N 1
ATOM 5568 C CA . LYS B 1 179 ? 17.891 78.875 24.156 1 95.88 179 LYS B CA 1
ATOM 5569 C C . LYS B 1 179 ? 17.344 78 25.281 1 95.88 179 LYS B C 1
ATOM 5571 O O . LYS B 1 179 ? 16.844 76.875 25.031 1 95.88 179 LYS B O 1
ATOM 5576 N N . LEU B 1 180 ? 17.422 78.438 26.469 1 96.06 180 LEU B N 1
ATOM 5577 C CA . LEU B 1 180 ? 16.922 77.688 27.625 1 96.06 180 LEU B CA 1
ATOM 5578 C C . LEU B 1 180 ? 15.406 77.5 27.531 1 96.06 180 LEU B C 1
ATOM 5580 O O . LEU B 1 180 ? 14.898 76.438 27.828 1 96.06 180 LEU B O 1
ATOM 5584 N N . ALA B 1 181 ? 14.68 78.5 27.125 1 95.5 181 ALA B N 1
ATOM 5585 C CA . ALA B 1 181 ? 13.227 78.375 26.984 1 95.5 181 ALA B CA 1
ATOM 5586 C C . ALA B 1 181 ? 12.836 77.375 25.922 1 95.5 181 ALA B C 1
ATOM 5588 O O . ALA B 1 181 ? 11.859 76.625 26.078 1 95.5 181 ALA B O 1
ATOM 5589 N N . LYS B 1 182 ? 13.602 77.438 24.875 1 96.94 182 LYS B N 1
ATOM 5590 C CA . LYS B 1 182 ? 13.336 76.5 23.781 1 96.94 182 LYS B CA 1
ATOM 5591 C C . LYS B 1 182 ? 13.555 75.062 24.219 1 96.94 182 LYS B C 1
ATOM 5593 O O . LYS B 1 182 ? 12.727 74.188 23.938 1 96.94 182 LYS B O 1
ATOM 5598 N N . ASP B 1 183 ? 14.664 74.812 24.859 1 97.25 183 ASP B N 1
ATOM 5599 C CA . ASP B 1 183 ? 14.984 73.438 25.297 1 97.25 183 ASP B CA 1
ATOM 5600 C C . ASP B 1 183 ? 14.047 73 26.406 1 97.25 183 ASP B C 1
ATOM 5602 O O . ASP B 1 183 ? 13.727 71.812 26.516 1 97.25 183 ASP B O 1
ATOM 5606 N N . ASP B 1 184 ? 13.656 73.875 27.25 1 97.31 184 ASP B N 1
ATOM 5607 C CA . ASP B 1 184 ? 12.672 73.562 28.281 1 97.31 184 ASP B CA 1
ATOM 5608 C C . ASP B 1 184 ? 11.344 73.125 27.656 1 97.31 184 ASP B C 1
ATOM 5610 O O . ASP B 1 184 ? 10.734 72.188 28.094 1 97.31 184 ASP B O 1
ATOM 5614 N N . GLU B 1 185 ? 10.891 73.875 26.625 1 97.31 185 GLU B N 1
ATOM 5615 C CA . GLU B 1 185 ? 9.664 73.5 25.922 1 97.31 185 GLU B CA 1
ATOM 5616 C C . GLU B 1 185 ? 9.781 72.125 25.25 1 97.31 185 GLU B C 1
ATOM 5618 O O . GLU B 1 185 ? 8.844 71.312 25.266 1 97.31 185 GLU B O 1
ATOM 5623 N N . ASP B 1 186 ? 10.906 71.938 24.672 1 97.75 186 ASP B N 1
ATOM 5624 C CA . ASP B 1 186 ? 11.148 70.688 24.016 1 97.75 186 ASP B CA 1
ATOM 5625 C C . ASP B 1 186 ? 11.086 69.5 25 1 97.75 186 ASP B C 1
ATOM 5627 O O . ASP B 1 186 ? 10.469 68.438 24.719 1 97.75 186 ASP B O 1
ATOM 5631 N N . TYR B 1 187 ? 11.766 69.625 26.125 1 98 187 TYR B N 1
ATOM 5632 C CA . TYR B 1 187 ? 11.758 68.562 27.172 1 98 187 TYR B CA 1
ATOM 5633 C C . TYR B 1 187 ? 10.344 68.312 27.672 1 98 187 TYR B C 1
ATOM 5635 O O . TYR B 1 187 ? 9.922 67.188 27.797 1 98 187 TYR B O 1
ATOM 5643 N N . TYR B 1 188 ? 9.594 69.375 27.906 1 98.12 188 TYR B N 1
ATOM 5644 C CA . TYR B 1 188 ? 8.219 69.312 28.375 1 98.12 188 TYR B CA 1
ATOM 5645 C C . TYR B 1 188 ? 7.336 68.562 27.359 1 98.12 188 TYR B C 1
ATOM 5647 O O . TYR B 1 188 ? 6.535 67.75 27.719 1 98.12 188 TYR B O 1
ATOM 5655 N N . LYS B 1 189 ? 7.52 68.938 26.094 1 97.62 189 LYS B N 1
ATOM 5656 C CA . LYS B 1 189 ? 6.73 68.312 25.031 1 97.62 189 LYS B CA 1
ATOM 5657 C C . LYS B 1 189 ? 7.02 66.812 24.922 1 97.62 189 LYS B C 1
ATOM 5659 O O . LYS B 1 189 ? 6.109 66 24.688 1 97.62 189 LYS B O 1
ATOM 5664 N N . LYS B 1 190 ? 8.289 66.5 25.062 1 98.12 190 LYS B N 1
ATOM 5665 C CA . LYS B 1 190 ? 8.664 65.062 25.016 1 98.12 190 LYS B CA 1
ATOM 5666 C C . LYS B 1 190 ? 8.07 64.312 26.188 1 98.12 190 LYS B C 1
ATOM 5668 O O . LYS B 1 190 ? 7.688 63.125 26.031 1 98.12 190 LYS B O 1
ATOM 5673 N N . ASN B 1 191 ? 7.98 64.875 27.359 1 98.12 191 ASN B N 1
ATOM 5674 C CA . ASN B 1 191 ? 7.387 64.25 28.531 1 98.12 191 ASN B CA 1
ATOM 5675 C C . ASN B 1 191 ? 5.898 64 28.328 1 98.12 191 ASN B C 1
ATOM 5677 O O . ASN B 1 191 ? 5.418 62.906 28.609 1 98.12 191 ASN B O 1
ATOM 5681 N N . VAL B 1 192 ? 5.188 64.938 27.766 1 97.25 192 VAL B N 1
ATOM 5682 C CA . VAL B 1 192 ? 3.752 64.812 27.562 1 97.25 192 VAL B CA 1
ATOM 5683 C C . VAL B 1 192 ? 3.482 63.781 26.438 1 97.25 192 VAL B C 1
ATOM 5685 O O . VAL B 1 192 ? 2.502 63.062 26.484 1 97.25 192 VAL B O 1
ATOM 5688 N N . ALA B 1 193 ? 4.352 63.75 25.422 1 96.94 193 ALA B N 1
ATOM 5689 C CA . ALA B 1 193 ? 4.195 62.875 24.266 1 96.94 193 ALA B CA 1
ATOM 5690 C C . ALA B 1 193 ? 4.316 61.406 24.672 1 96.94 193 ALA B C 1
ATOM 5692 O O . ALA B 1 193 ? 3.904 60.531 23.922 1 96.94 193 ALA B O 1
ATOM 5693 N N . ALA B 1 194 ? 4.887 61.125 25.812 1 96.88 194 ALA B N 1
ATOM 5694 C CA . ALA B 1 194 ? 5.035 59.781 26.297 1 96.88 194 ALA B CA 1
ATOM 5695 C C . ALA B 1 194 ? 3.678 59.094 26.438 1 96.88 194 ALA B C 1
ATOM 5697 O O . ALA B 1 194 ? 3.551 57.875 26.188 1 96.88 194 ALA B O 1
ATOM 5698 N N . CYS B 1 195 ? 2.672 59.844 26.828 1 95.38 195 CYS B N 1
ATOM 5699 C CA . CYS B 1 195 ? 1.331 59.312 27.016 1 95.38 195 CYS B CA 1
ATOM 5700 C C . CYS B 1 195 ? 0.747 58.812 25.688 1 95.38 195 CYS B C 1
ATOM 5702 O O . CYS B 1 195 ? 0.167 57.75 25.625 1 95.38 195 CYS B O 1
ATOM 5704 N N . GLU B 1 196 ? 0.941 59.625 24.672 1 95.12 196 GLU B N 1
ATOM 5705 C CA . GLU B 1 196 ? 0.429 59.25 23.359 1 95.12 196 GLU B CA 1
ATOM 5706 C C . GLU B 1 196 ? 1.106 58 22.828 1 95.12 196 GLU B C 1
ATOM 5708 O O . GLU B 1 196 ? 0.442 57.125 22.297 1 95.12 196 GLU B O 1
ATOM 5713 N N . THR B 1 197 ? 2.398 57.906 22.906 1 95.81 197 THR B N 1
ATOM 5714 C CA . THR B 1 197 ? 3.146 56.75 22.406 1 95.81 197 THR B CA 1
ATOM 5715 C C . THR B 1 197 ? 2.764 55.5 23.172 1 95.81 197 THR B C 1
ATOM 5717 O O . THR B 1 197 ? 2.654 54.438 22.578 1 95.81 197 THR B O 1
ATOM 5720 N N . ARG B 1 198 ? 2.533 55.688 24.453 1 94.56 198 ARG B N 1
ATOM 5721 C CA . ARG B 1 198 ? 2.17 54.531 25.281 1 94.56 198 ARG B CA 1
ATOM 5722 C C . ARG B 1 198 ? 0.794 54 24.891 1 94.56 198 ARG B C 1
ATOM 5724 O O . ARG B 1 198 ? 0.612 52.781 24.734 1 94.56 198 ARG B O 1
ATOM 5731 N N . VAL B 1 199 ? -0.18 54.844 24.75 1 93.31 199 VAL B N 1
ATOM 5732 C CA . VAL B 1 199 ? -1.539 54.438 24.406 1 93.31 199 VAL B CA 1
ATOM 5733 C C . VAL B 1 199 ? -1.555 53.812 23.016 1 93.31 199 VAL B C 1
ATOM 5735 O O . VAL B 1 199 ? -2.244 52.812 22.781 1 93.31 199 VAL B O 1
ATOM 5738 N N . LYS B 1 200 ? -0.792 54.438 22.125 1 94.44 200 LYS B N 1
ATOM 5739 C CA . LYS B 1 200 ? -0.705 53.875 20.781 1 94.44 200 LYS B CA 1
ATOM 5740 C C . LYS B 1 200 ? -0.157 52.438 20.812 1 94.44 200 LYS B C 1
ATOM 5742 O O . LYS B 1 200 ? -0.652 51.562 20.094 1 94.44 200 LYS B O 1
ATOM 5747 N N . TRP B 1 201 ? 0.829 52.125 21.594 1 95.75 201 TRP B N 1
ATOM 5748 C CA . TRP B 1 201 ? 1.401 50.812 21.734 1 95.75 201 TRP B CA 1
ATOM 5749 C C . TRP B 1 201 ? 0.377 49.844 22.312 1 95.75 201 TRP B C 1
ATOM 5751 O O . TRP B 1 201 ? 0.199 48.719 21.797 1 95.75 201 TRP B O 1
ATOM 5761 N N . GLU B 1 202 ? -0.329 50.219 23.328 1 91.75 202 GLU B N 1
ATOM 5762 C CA . GLU B 1 202 ? -1.319 49.344 23.969 1 91.75 202 GLU B CA 1
ATOM 5763 C C . GLU B 1 202 ? -2.467 49.031 23 1 91.75 202 GLU B C 1
ATOM 5765 O O . GLU B 1 202 ? -2.953 47.906 22.969 1 91.75 202 GLU B O 1
ATOM 5770 N N . HIS B 1 203 ? -2.861 50.094 22.281 1 91.44 203 HIS B N 1
ATOM 5771 C CA . HIS B 1 203 ? -3.916 49.875 21.297 1 91.44 203 HIS B CA 1
ATOM 5772 C C . HIS B 1 203 ? -3.455 48.938 20.203 1 91.44 203 HIS B C 1
ATOM 5774 O O . HIS B 1 203 ? -4.23 48.094 19.719 1 91.44 203 HIS B O 1
ATOM 5780 N N . THR B 1 204 ? -2.25 49.062 19.719 1 95.06 204 THR B N 1
ATOM 5781 C CA . THR B 1 204 ? -1.693 48.156 18.719 1 95.06 204 THR B CA 1
ATOM 5782 C C . THR B 1 204 ? -1.632 46.719 19.234 1 95.06 204 THR B C 1
ATOM 5784 O O . THR B 1 204 ? -1.878 45.781 18.484 1 95.06 204 THR B O 1
ATOM 5787 N N . LEU B 1 205 ? -1.296 46.594 20.516 1 93.94 205 LEU B N 1
ATOM 5788 C CA . LEU B 1 205 ? -1.26 45.25 21.141 1 93.94 205 LEU B CA 1
ATOM 5789 C C . LEU B 1 205 ? -2.646 44.625 21.156 1 93.94 205 LEU B C 1
ATOM 5791 O O . LEU B 1 205 ? -2.797 43.438 20.844 1 93.94 205 LEU B O 1
ATOM 5795 N N . GLU B 1 206 ? -3.627 45.406 21.5 1 90.19 206 GLU B N 1
ATOM 5796 C CA . GLU B 1 206 ? -5 44.906 21.547 1 90.19 206 GLU B CA 1
ATOM 5797 C C . GLU B 1 206 ? -5.473 44.5 20.156 1 90.19 206 GLU B C 1
ATOM 5799 O O . GLU B 1 206 ? -6.094 43.438 20 1 90.19 206 GLU B O 1
ATOM 5804 N N . ASN B 1 207 ? -5.199 45.375 19.219 1 91.81 207 ASN B N 1
ATOM 5805 C CA . ASN B 1 207 ? -5.562 45.062 17.844 1 91.81 207 ASN B CA 1
ATOM 5806 C C . ASN B 1 207 ? -4.82 43.812 17.344 1 91.81 207 ASN B C 1
ATOM 5808 O O . ASN B 1 207 ? -5.395 43 16.641 1 91.81 207 ASN B O 1
ATOM 5812 N N . GLY B 1 208 ? -3.518 43.844 17.656 1 94.69 208 GLY B N 1
ATOM 5813 C CA . GLY B 1 208 ? -2.75 42.656 17.297 1 94.69 208 GLY B CA 1
ATOM 5814 C C . GLY B 1 208 ? -3.266 41.375 17.938 1 94.69 208 GLY B C 1
ATOM 5815 O O . GLY B 1 208 ? -3.35 40.344 17.281 1 94.69 208 GLY B O 1
ATOM 5816 N N . HIS B 1 209 ? -3.633 41.438 19.219 1 93.88 209 HIS B N 1
ATOM 5817 C CA . HIS B 1 209 ? -4.203 40.312 19.922 1 93.88 209 HIS B CA 1
ATOM 5818 C C . HIS B 1 209 ? -5.477 39.812 19.25 1 93.88 209 HIS B C 1
ATOM 5820 O O . HIS B 1 209 ? -5.637 38.625 19.031 1 93.88 209 HIS B O 1
ATOM 5826 N N . GLN B 1 210 ? -6.32 40.75 18.875 1 91.81 210 GLN B N 1
ATOM 5827 C CA . GLN B 1 210 ? -7.574 40.375 18.219 1 91.81 210 GLN B CA 1
ATOM 5828 C C . GLN B 1 210 ? -7.316 39.75 16.859 1 91.81 210 GLN B C 1
ATOM 5830 O O . GLN B 1 210 ? -7.973 38.781 16.469 1 91.81 210 GLN B O 1
ATOM 5835 N N . SER B 1 211 ? -6.434 40.344 16.188 1 95.12 211 SER B N 1
ATOM 5836 C CA . SER B 1 211 ? -6.109 39.844 14.859 1 95.12 211 SER B CA 1
ATOM 5837 C C . SER B 1 211 ? -5.594 38.406 14.93 1 95.12 211 SER B C 1
ATOM 5839 O O . SER B 1 211 ? -6.02 37.531 14.156 1 95.12 211 SER B O 1
ATOM 5841 N N . ILE B 1 212 ? -4.699 38.094 15.836 1 95 212 ILE B N 1
ATOM 5842 C CA . ILE B 1 212 ? -4.141 36.75 15.984 1 95 212 ILE B CA 1
ATOM 5843 C C . ILE B 1 212 ? -5.23 35.781 16.438 1 95 212 ILE B C 1
ATOM 5845 O O . ILE B 1 212 ? -5.262 34.625 16 1 95 212 ILE B O 1
ATOM 5849 N N . LEU B 1 213 ? -6.066 36.219 17.312 1 92.44 213 LEU B N 1
ATOM 5850 C CA . LEU B 1 213 ? -7.168 35.406 17.766 1 92.44 213 LEU B CA 1
ATOM 5851 C C . LEU B 1 213 ? -8.07 35 16.609 1 92.44 213 LEU B C 1
ATOM 5853 O O . LEU B 1 213 ? -8.484 33.844 16.5 1 92.44 213 LEU B O 1
ATOM 5857 N N . ASP B 1 214 ? -8.383 35.938 15.758 1 93.75 214 ASP B N 1
ATOM 5858 C CA . ASP B 1 214 ? -9.211 35.656 14.594 1 93.75 214 ASP B CA 1
ATOM 5859 C C . ASP B 1 214 ? -8.516 34.656 13.664 1 93.75 214 ASP B C 1
ATOM 5861 O O . ASP B 1 214 ? -9.164 33.781 13.102 1 93.75 214 ASP B O 1
ATOM 5865 N N . LEU B 1 215 ? -7.262 34.844 13.469 1 95 215 LEU B N 1
ATOM 5866 C CA . LEU B 1 215 ? -6.504 33.906 12.641 1 95 215 LEU B CA 1
ATOM 5867 C C . LEU B 1 215 ? -6.52 32.5 13.234 1 95 215 LEU B C 1
ATOM 5869 O O . LEU B 1 215 ? -6.59 31.516 12.508 1 95 215 LEU B O 1
ATOM 5873 N N . GLU B 1 216 ? -6.445 32.438 14.562 1 92.31 216 GLU B N 1
ATOM 5874 C CA . GLU B 1 216 ? -6.48 31.125 15.219 1 92.31 216 GLU B CA 1
ATOM 5875 C C . GLU B 1 216 ? -7.844 30.469 15.055 1 92.31 216 GLU B C 1
ATOM 5877 O O . GLU B 1 216 ? -7.93 29.234 14.906 1 92.31 216 GLU B O 1
ATOM 5882 N N . LYS B 1 217 ? -8.883 31.281 15.164 1 89.88 217 LYS B N 1
ATOM 5883 C CA . LYS B 1 217 ? -10.211 30.734 14.898 1 89.88 217 LYS B CA 1
ATOM 5884 C C . LYS B 1 217 ? -10.297 30.156 13.484 1 89.88 217 LYS B C 1
ATOM 5886 O O . LYS B 1 217 ? -10.844 29.078 13.281 1 89.88 217 LYS B O 1
ATOM 5891 N N . GLU B 1 218 ? -9.758 30.891 12.539 1 92.62 218 GLU B N 1
ATOM 5892 C CA . GLU B 1 218 ? -9.727 30.422 11.156 1 92.62 218 GLU B CA 1
ATOM 5893 C C . GLU B 1 218 ? -8.914 29.141 11.023 1 92.62 218 GLU B C 1
ATOM 5895 O O . GLU B 1 218 ? -9.266 28.266 10.234 1 92.62 218 GLU B O 1
ATOM 5900 N N . ARG B 1 219 ? -7.836 29.078 11.695 1 91.81 219 ARG B N 1
ATOM 5901 C CA . ARG B 1 219 ? -6.977 27.906 11.648 1 91.81 219 ARG B CA 1
ATOM 5902 C C . ARG B 1 219 ? -7.719 26.672 12.148 1 91.81 219 ARG B C 1
ATOM 5904 O O . ARG B 1 219 ? -7.609 25.594 11.562 1 91.81 219 ARG B O 1
ATOM 5911 N N . LEU B 1 220 ? -8.453 26.812 13.25 1 87.5 220 LEU B N 1
ATOM 5912 C CA . LEU B 1 220 ? -9.227 25.703 13.797 1 87.5 220 LEU B CA 1
ATOM 5913 C C . LEU B 1 220 ? -10.273 25.219 12.789 1 87.5 220 LEU B C 1
ATOM 5915 O O . LEU B 1 220 ? -10.461 24.016 12.609 1 87.5 220 LEU B O 1
ATOM 5919 N N . LEU B 1 221 ? -10.914 26.219 12.172 1 88.62 221 LEU B N 1
ATOM 5920 C CA . LEU B 1 221 ? -11.898 25.891 11.148 1 88.62 221 LEU B CA 1
ATOM 5921 C C . LEU B 1 221 ? -11.242 25.172 9.977 1 88.62 221 LEU B C 1
ATOM 5923 O O . LEU B 1 221 ? -11.797 24.219 9.43 1 88.62 221 LEU B O 1
ATOM 5927 N N . LEU B 1 222 ? -10.109 25.656 9.586 1 90.81 222 LEU B N 1
ATOM 5928 C CA . LEU B 1 222 ? -9.359 25.062 8.492 1 90.81 222 LEU B CA 1
ATOM 5929 C C . LEU B 1 222 ? -9.023 23.609 8.797 1 90.81 222 LEU B C 1
ATOM 5931 O O . LEU B 1 222 ? -9.195 22.734 7.938 1 90.81 222 LEU B O 1
ATOM 5935 N N . LEU B 1 223 ? -8.555 23.297 9.969 1 88.69 223 LEU B N 1
ATOM 5936 C CA . LEU B 1 223 ? -8.219 21.938 10.383 1 88.69 223 LEU B CA 1
ATOM 5937 C C . LEU B 1 223 ? -9.445 21.031 10.328 1 88.69 223 LEU B C 1
ATOM 5939 O O . LEU B 1 223 ? -9.375 19.922 9.789 1 88.69 223 LEU B O 1
ATOM 5943 N N . CYS B 1 224 ? -10.539 21.547 10.844 1 86 224 CYS B N 1
ATOM 5944 C CA . CYS B 1 224 ? -11.773 20.766 10.836 1 86 224 CYS B CA 1
ATOM 5945 C C . CYS B 1 224 ? -12.227 20.484 9.414 1 86 224 CYS B C 1
ATOM 5947 O O . CYS B 1 224 ? -12.602 19.344 9.094 1 86 224 CYS B O 1
ATOM 5949 N N . ASN B 1 225 ? -12.188 21.469 8.586 1 89.56 225 ASN B N 1
ATOM 5950 C CA . ASN B 1 225 ? -12.602 21.312 7.199 1 89.56 225 ASN B CA 1
ATOM 5951 C C . ASN B 1 225 ? -11.711 20.312 6.465 1 89.56 225 ASN B C 1
ATOM 5953 O O . ASN B 1 225 ? -12.195 19.516 5.652 1 89.56 225 ASN B O 1
ATOM 5957 N N . THR B 1 226 ? -10.477 20.391 6.684 1 92.06 226 THR B N 1
ATOM 5958 C CA . THR B 1 226 ? -9.531 19.484 6.051 1 92.06 226 THR B CA 1
ATOM 5959 C C . THR B 1 226 ? -9.812 18.031 6.465 1 92.06 226 THR B C 1
ATOM 5961 O O . THR B 1 226 ? -9.836 17.141 5.625 1 92.06 226 THR B O 1
ATOM 5964 N N . LEU B 1 227 ? -10.016 17.766 7.719 1 88.44 227 LEU B N 1
ATOM 5965 C CA . LEU B 1 227 ? -10.312 16.438 8.211 1 88.44 227 LEU B CA 1
ATOM 5966 C C . LEU B 1 227 ? -11.656 15.938 7.676 1 88.44 227 LEU B C 1
ATOM 5968 O O . LEU B 1 227 ? -11.812 14.75 7.391 1 88.44 227 LEU B O 1
ATOM 5972 N N . HIS B 1 228 ? -12.594 16.922 7.594 1 89.56 228 HIS B N 1
ATOM 5973 C CA . HIS B 1 228 ? -13.883 16.594 7.004 1 89.56 228 HIS B CA 1
ATOM 5974 C C . HIS B 1 228 ? -13.727 16.156 5.551 1 89.56 228 HIS B C 1
ATOM 5976 O O . HIS B 1 228 ? -14.297 15.141 5.13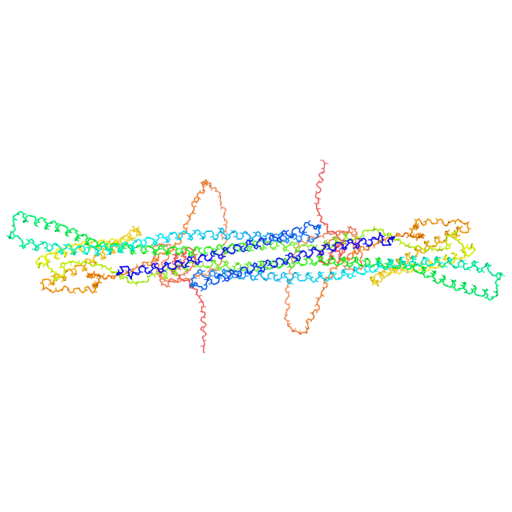7 1 89.56 228 HIS B O 1
ATOM 5982 N N . ARG B 1 229 ? -13.023 16.922 4.82 1 92 229 ARG B N 1
ATOM 5983 C CA . ARG B 1 229 ? -12.781 16.562 3.424 1 92 229 ARG B CA 1
ATOM 5984 C C . ARG B 1 229 ? -12.055 15.234 3.311 1 92 229 ARG B C 1
ATOM 5986 O O . ARG B 1 229 ? -12.398 14.406 2.465 1 92 229 ARG B O 1
ATOM 5993 N N . TYR B 1 230 ? -11.055 15.008 4.121 1 93.62 230 TYR B N 1
ATOM 5994 C CA . TYR B 1 230 ? -10.336 13.742 4.164 1 93.62 230 TYR B CA 1
ATOM 5995 C C . TYR B 1 230 ? -11.289 12.578 4.398 1 93.62 230 TYR B C 1
ATOM 5997 O O . TYR B 1 230 ? -11.219 11.562 3.697 1 93.62 230 TYR B O 1
ATOM 6005 N N . SER B 1 231 ? -12.133 12.719 5.387 1 89.94 231 SER B N 1
ATOM 6006 C CA . SER B 1 231 ? -13.094 11.664 5.707 1 89.94 231 SER B CA 1
ATOM 6007 C C . SER B 1 231 ? -14.023 11.391 4.531 1 89.94 231 SER B C 1
ATOM 6009 O O . SER B 1 231 ? -14.383 10.242 4.266 1 89.94 231 SER B O 1
ATOM 6011 N N . GLN B 1 232 ? -14.391 12.461 3.873 1 92.12 232 GLN B N 1
ATOM 6012 C CA . GLN B 1 232 ? -15.258 12.312 2.705 1 92.12 232 GLN B CA 1
ATOM 6013 C C . GLN B 1 232 ? -14.547 11.539 1.597 1 92.12 232 GLN B C 1
ATOM 6015 O O . GLN B 1 232 ? -15.148 10.672 0.961 1 92.12 232 GLN B O 1
ATOM 6020 N N . LEU B 1 233 ? -13.383 11.867 1.333 1 91.75 233 LEU B N 1
ATOM 6021 C CA . LEU B 1 233 ? -12.594 11.18 0.316 1 91.75 233 LEU B CA 1
ATOM 6022 C C . LEU B 1 233 ? -12.461 9.695 0.644 1 91.75 233 LEU B C 1
ATOM 6024 O O . LEU B 1 233 ? -12.586 8.844 -0.242 1 91.75 233 LEU B O 1
ATOM 6028 N N . LEU B 1 234 ? -12.203 9.336 1.909 1 91.12 234 LEU B N 1
ATOM 6029 C CA . LEU B 1 234 ? -12.102 7.941 2.336 1 91.12 234 LEU B CA 1
ATOM 6030 C C . LEU B 1 234 ? -13.422 7.207 2.119 1 91.12 234 LEU B C 1
ATOM 6032 O O . LEU B 1 234 ? -13.43 6.059 1.671 1 91.12 234 LEU B O 1
ATOM 6036 N N . SER B 1 235 ? -14.5 7.898 2.471 1 89.81 235 SER B N 1
ATOM 6037 C CA . SER B 1 235 ? -15.82 7.289 2.309 1 89.81 235 SER B CA 1
ATOM 6038 C C . SER B 1 235 ? -16.109 6.977 0.845 1 89.81 235 SER B C 1
ATOM 6040 O O . SER B 1 235 ? -16.547 5.875 0.515 1 89.81 235 SER B O 1
ATOM 6042 N N . HIS B 1 236 ? -15.812 7.953 -0.037 1 90.44 236 HIS B N 1
ATOM 6043 C CA . HIS B 1 236 ? -16.016 7.742 -1.467 1 90.44 236 HIS B CA 1
ATOM 6044 C C . HIS B 1 236 ? -15.125 6.617 -1.986 1 90.44 236 HIS B C 1
ATOM 6046 O O . HIS B 1 236 ? -15.562 5.789 -2.785 1 90.44 236 HIS B O 1
ATOM 6052 N N . PHE B 1 237 ? -13.984 6.566 -1.551 1 92.38 237 PHE B N 1
ATOM 6053 C CA . PHE B 1 237 ? -13.039 5.52 -1.921 1 92.38 237 PHE B CA 1
ATOM 6054 C C . PHE B 1 237 ? -13.578 4.145 -1.543 1 92.38 237 PHE B C 1
ATOM 6056 O O . PHE B 1 237 ? -13.547 3.219 -2.355 1 92.38 237 PHE B O 1
ATOM 6063 N N . GLY B 1 238 ? -13.961 4.016 -0.299 1 88.62 238 GLY B N 1
ATOM 6064 C CA . GLY B 1 238 ? -14.5 2.748 0.165 1 88.62 238 GLY B CA 1
ATOM 6065 C C . GLY B 1 238 ? -15.656 2.246 -0.678 1 88.62 238 GLY B C 1
ATOM 6066 O O . GLY B 1 238 ? -15.719 1.063 -1.018 1 88.62 238 GLY B O 1
ATOM 6067 N N . GLN B 1 239 ? -16.531 3.078 -1.05 1 89.38 239 GLN B N 1
ATOM 6068 C CA . GLN B 1 239 ? -17.688 2.715 -1.861 1 89.38 239 GLN B CA 1
ATOM 6069 C C . GLN B 1 239 ? -17.266 2.232 -3.244 1 89.38 239 GLN B C 1
ATOM 6071 O O . GLN B 1 239 ? -17.781 1.234 -3.748 1 89.38 239 GLN B O 1
ATOM 6076 N N . SER B 1 240 ? -16.328 2.939 -3.85 1 89 240 SER B N 1
ATOM 6077 C CA . SER B 1 240 ? -15.836 2.555 -5.164 1 89 240 SER B CA 1
ATOM 6078 C C . SER B 1 240 ? -15.102 1.222 -5.105 1 89 240 SER B C 1
ATOM 6080 O O . SER B 1 240 ? -15.18 0.418 -6.035 1 89 240 SER B O 1
ATOM 6082 N N . LEU B 1 241 ? -14.422 0.99 -4.023 1 89.12 241 LEU B N 1
ATOM 6083 C CA . LEU B 1 241 ? -13.656 -0.242 -3.859 1 89.12 241 LEU B CA 1
ATOM 6084 C C . LEU B 1 241 ? -14.586 -1.446 -3.752 1 89.12 241 LEU B C 1
ATOM 6086 O O . LEU B 1 241 ? -14.32 -2.494 -4.344 1 89.12 241 LEU B O 1
ATOM 6090 N N . ILE B 1 242 ? -15.68 -1.346 -3.09 1 89 242 ILE B N 1
ATOM 6091 C CA . ILE B 1 242 ? -16.641 -2.43 -2.941 1 89 242 ILE B CA 1
ATOM 6092 C C . ILE B 1 242 ? -17.266 -2.756 -4.297 1 89 242 ILE B C 1
ATOM 6094 O O . ILE B 1 242 ? -17.5 -3.924 -4.613 1 89 242 ILE B O 1
ATOM 6098 N N . ALA B 1 243 ? -17.547 -1.73 -5.035 1 88.25 243 ALA B N 1
ATOM 6099 C CA . ALA B 1 243 ? -18.094 -1.949 -6.371 1 88.25 243 ALA B CA 1
ATOM 6100 C C . ALA B 1 243 ? -17.125 -2.754 -7.238 1 88.25 243 ALA B C 1
ATOM 6102 O O . ALA B 1 243 ? -17.547 -3.652 -7.973 1 88.25 243 ALA B O 1
ATOM 6103 N N . CYS B 1 244 ? -15.891 -2.426 -7.141 1 85.44 244 CYS B N 1
ATOM 6104 C CA . CYS B 1 244 ? -14.867 -3.146 -7.887 1 85.44 244 CYS B CA 1
ATOM 6105 C C . CYS B 1 244 ? -14.789 -4.602 -7.441 1 85.44 244 CYS B C 1
ATOM 6107 O O . CYS B 1 244 ? -14.742 -5.508 -8.273 1 85.44 244 CYS B O 1
ATOM 6109 N N . HIS B 1 245 ? -14.82 -4.891 -6.105 1 88 245 HIS B N 1
ATOM 6110 C CA . HIS B 1 245 ? -14.742 -6.242 -5.562 1 88 245 HIS B CA 1
ATOM 6111 C C . HIS B 1 245 ? -15.984 -7.055 -5.918 1 88 245 HIS B C 1
ATOM 6113 O O . HIS B 1 245 ? -15.891 -8.258 -6.164 1 88 245 HIS B O 1
ATOM 6119 N N . ALA B 1 246 ? -17.094 -6.363 -5.938 1 87.94 246 ALA B N 1
ATOM 6120 C CA . ALA B 1 246 ? -18.344 -7.039 -6.273 1 87.94 246 ALA B CA 1
ATOM 6121 C C . ALA B 1 246 ? -18.328 -7.551 -7.711 1 87.94 246 ALA B C 1
ATOM 6123 O O . ALA B 1 246 ? -18.812 -8.648 -7.996 1 87.94 246 ALA B O 1
ATOM 6124 N N . LYS B 1 247 ? -17.797 -6.82 -8.641 1 85.38 247 LYS B N 1
ATOM 6125 C CA . LYS B 1 247 ? -17.688 -7.242 -10.031 1 85.38 247 LYS B CA 1
ATOM 6126 C C . LYS B 1 247 ? -16.844 -8.516 -10.148 1 85.38 247 LYS B C 1
ATOM 6128 O O . LYS B 1 247 ? -17.203 -9.438 -10.875 1 85.38 247 LYS B O 1
ATOM 6133 N N . VAL B 1 248 ? -15.75 -8.562 -9.453 1 84.75 248 VAL B N 1
ATOM 6134 C CA . VAL B 1 248 ? -14.867 -9.727 -9.484 1 84.75 248 VAL B CA 1
ATOM 6135 C C . VAL B 1 248 ? -15.57 -10.93 -8.867 1 84.75 248 VAL B C 1
ATOM 6137 O O . VAL B 1 248 ? -15.516 -12.031 -9.414 1 84.75 248 VAL B O 1
ATOM 6140 N N . HIS B 1 249 ? -16.234 -10.68 -7.723 1 85.56 249 HIS B N 1
ATOM 6141 C CA . HIS B 1 249 ? -16.938 -11.758 -7.027 1 85.56 249 HIS B CA 1
ATOM 6142 C C . HIS B 1 249 ? -18.016 -12.375 -7.91 1 85.56 249 HIS B C 1
ATOM 6144 O O . HIS B 1 249 ? -18.141 -13.594 -7.988 1 85.56 249 HIS B O 1
ATOM 6150 N N . ASN B 1 250 ? -18.688 -11.555 -8.625 1 87.06 250 ASN B N 1
ATOM 6151 C CA . ASN B 1 250 ? -19.75 -12.039 -9.516 1 87.06 250 ASN B CA 1
ATOM 6152 C C . ASN B 1 250 ? -19.172 -12.836 -10.68 1 87.06 250 ASN B C 1
ATOM 6154 O O . ASN B 1 250 ? -19.703 -13.891 -11.039 1 87.06 250 ASN B O 1
ATOM 6158 N N . THR B 1 251 ? -18.094 -12.375 -11.266 1 83.88 251 THR B N 1
ATOM 6159 C CA . THR B 1 251 ? -17.469 -13.047 -12.406 1 83.88 251 THR B CA 1
ATOM 6160 C C . THR B 1 251 ? -16.906 -14.406 -11.984 1 83.88 251 THR B C 1
ATOM 6162 O O . THR B 1 251 ? -17.047 -15.391 -12.711 1 83.88 251 THR B O 1
ATOM 6165 N N . VAL B 1 252 ? -16.297 -14.453 -10.82 1 83 252 VAL B N 1
ATOM 6166 C CA . VAL B 1 252 ? -15.672 -15.68 -10.336 1 83 252 VAL B CA 1
ATOM 6167 C C . VAL B 1 252 ? -16.75 -16.703 -9.969 1 83 252 VAL B C 1
ATOM 6169 O O . VAL B 1 252 ? -16.578 -17.906 -10.211 1 83 252 VAL B O 1
ATOM 6172 N N . THR B 1 253 ? -17.828 -16.281 -9.422 1 82.38 253 THR B N 1
ATOM 6173 C CA . THR B 1 253 ? -18.906 -17.172 -9.008 1 82.38 253 THR B CA 1
ATOM 6174 C C . THR B 1 253 ? -19.641 -17.734 -10.219 1 82.38 253 THR B C 1
ATOM 6176 O O . THR B 1 253 ? -20.141 -18.859 -10.18 1 82.38 253 THR B O 1
ATOM 6179 N N . GLU B 1 254 ? -19.609 -17 -11.32 1 78.12 254 GLU B N 1
ATOM 6180 C CA . GLU B 1 254 ? -20.312 -17.422 -12.523 1 78.12 254 GLU B CA 1
ATOM 6181 C C . GLU B 1 254 ? -19.422 -18.344 -13.367 1 78.12 254 GLU B C 1
ATOM 6183 O O . GLU B 1 254 ? -19.906 -18.984 -14.305 1 78.12 254 GLU B O 1
ATOM 6188 N N . ALA B 1 255 ? -18.125 -18.328 -13.039 1 75.44 255 ALA B N 1
ATOM 6189 C CA . ALA B 1 255 ? -17.219 -19.141 -13.836 1 75.44 255 ALA B CA 1
ATOM 6190 C C . ALA B 1 255 ? -17.578 -20.625 -13.719 1 75.44 255 ALA B C 1
ATOM 6192 O O . ALA B 1 255 ? -17.828 -21.125 -12.625 1 75.44 255 ALA B O 1
ATOM 6193 N N . GLU B 1 256 ? -17.875 -21.266 -14.867 1 71.12 256 GLU B N 1
ATOM 6194 C CA . GLU B 1 256 ? -18.281 -22.672 -14.961 1 71.12 256 GLU B CA 1
ATOM 6195 C C . GLU B 1 256 ? -17.062 -23.562 -15.188 1 71.12 256 GLU B C 1
ATOM 6197 O O . GLU B 1 256 ? -16.531 -23.641 -16.297 1 71.12 256 GLU B O 1
ATOM 6202 N N . VAL B 1 257 ? -16.594 -24.203 -14.156 1 76.94 257 VAL B N 1
ATOM 6203 C CA . VAL B 1 257 ? -15.445 -25.125 -14.211 1 76.94 257 VAL B CA 1
ATOM 6204 C C . VAL B 1 257 ? -15.789 -26.328 -15.086 1 76.94 257 VAL B C 1
ATOM 6206 O O . VAL B 1 257 ? -14.914 -26.906 -15.727 1 76.94 257 VAL B O 1
ATOM 6209 N N . ASP B 1 258 ? -17.062 -26.578 -15.25 1 79.38 258 ASP B N 1
ATOM 6210 C CA . ASP B 1 258 ? -17.516 -27.75 -15.984 1 79.38 258 ASP B CA 1
ATOM 6211 C C . ASP B 1 258 ? -17.25 -27.609 -17.484 1 79.38 258 ASP B C 1
ATOM 6213 O O . ASP B 1 258 ? -16.859 -28.562 -18.156 1 79.38 258 ASP B O 1
ATOM 6217 N N . GLU B 1 259 ? -17.422 -26.406 -17.938 1 77.88 259 GLU B N 1
ATOM 6218 C CA . GLU B 1 259 ? -17.156 -26.172 -19.359 1 77.88 259 GLU B CA 1
ATOM 6219 C C . GLU B 1 259 ? -15.68 -26.359 -19.688 1 77.88 259 GLU B C 1
ATOM 6221 O O . GLU B 1 259 ? -15.336 -26.906 -20.734 1 77.88 259 GLU B O 1
ATOM 6226 N N . ASP B 1 260 ? -14.836 -26 -18.812 1 78.19 260 ASP B N 1
ATOM 6227 C CA . ASP B 1 260 ? -13.398 -26.156 -19.016 1 78.19 260 ASP B CA 1
ATOM 6228 C C . ASP B 1 260 ? -12.984 -27.609 -18.969 1 78.19 260 ASP B C 1
ATOM 6230 O O . ASP B 1 260 ? -12.141 -28.062 -19.75 1 78.19 260 ASP B O 1
ATOM 6234 N N . MET B 1 261 ? -13.633 -28.281 -18.078 1 83.25 261 MET B N 1
ATOM 6235 C CA . MET B 1 261 ? -13.32 -29.703 -17.953 1 83.25 261 MET B CA 1
ATOM 6236 C C . MET B 1 261 ? -13.758 -30.469 -19.203 1 83.25 261 MET B C 1
ATOM 6238 O O . MET B 1 261 ? -13.047 -31.344 -19.672 1 83.25 261 MET B O 1
ATOM 6242 N N . GLN B 1 262 ? -14.867 -30.016 -19.688 1 83.38 262 GLN B N 1
ATOM 6243 C CA . GLN B 1 262 ? -15.367 -30.672 -20.891 1 83.38 262 GLN B CA 1
ATOM 6244 C C . GLN B 1 262 ? -14.477 -30.359 -22.094 1 83.38 262 GLN B C 1
ATOM 6246 O O . GLN B 1 262 ? -14.227 -31.25 -22.922 1 83.38 262 GLN B O 1
ATOM 6251 N N . MET B 1 263 ? -14.039 -29.203 -22.156 1 81.12 263 MET B N 1
ATOM 6252 C CA . MET B 1 263 ? -13.141 -28.812 -23.234 1 81.12 263 MET B CA 1
ATOM 6253 C C . MET B 1 263 ? -11.828 -29.594 -23.156 1 81.12 263 MET B C 1
ATOM 6255 O O . MET B 1 263 ? -11.281 -30 -24.188 1 81.12 263 MET B O 1
ATOM 6259 N N . LEU B 1 264 ? -11.383 -29.844 -21.906 1 83.19 264 LEU B N 1
ATOM 6260 C CA . LEU B 1 264 ? -10.164 -30.625 -21.688 1 83.19 264 LEU B CA 1
ATOM 6261 C C . LEU B 1 264 ? -10.336 -32.062 -22.156 1 83.19 264 LEU B C 1
ATOM 6263 O O . LEU B 1 264 ? -9.492 -32.594 -22.875 1 83.19 264 LEU B O 1
ATOM 6267 N N . VAL B 1 265 ? -11.438 -32.531 -21.812 1 84.31 265 VAL B N 1
ATOM 6268 C CA . VAL B 1 265 ? -11.703 -33.938 -22.172 1 84.31 265 VAL B CA 1
ATOM 6269 C C . VAL B 1 265 ? -11.844 -34.062 -23.688 1 84.31 265 VAL B C 1
ATOM 6271 O O . VAL B 1 265 ? -11.32 -35 -24.281 1 84.31 265 VAL B O 1
ATOM 6274 N N . ASN B 1 266 ? -12.406 -33.094 -24.281 1 82.12 266 ASN B N 1
ATOM 6275 C CA . ASN B 1 266 ? -12.617 -33.125 -25.734 1 82.12 266 ASN B CA 1
ATOM 6276 C C . ASN B 1 266 ? -11.305 -32.938 -26.484 1 82.12 266 ASN B C 1
ATOM 6278 O O . ASN B 1 266 ? -11.07 -33.594 -27.5 1 82.12 266 ASN B O 1
ATOM 6282 N N . GLU B 1 267 ? -10.5 -32.125 -25.953 1 78.81 267 GLU B N 1
ATOM 6283 C CA . GLU B 1 267 ? -9.242 -31.812 -26.625 1 78.81 267 GLU B CA 1
ATOM 6284 C C . GLU B 1 267 ? -8.242 -32.969 -26.469 1 78.81 267 GLU B C 1
ATOM 6286 O O . GLU B 1 267 ? -7.43 -33.219 -27.359 1 78.81 267 GLU B O 1
ATOM 6291 N N . MET B 1 268 ? -8.375 -33.656 -25.297 1 78.69 268 MET B N 1
ATOM 6292 C CA . MET B 1 268 ? -7.375 -34.688 -25 1 78.69 268 MET B CA 1
ATOM 6293 C C . MET B 1 268 ? -7.898 -36.094 -25.375 1 78.69 268 MET B C 1
ATOM 6295 O O . MET B 1 268 ? -7.172 -37.062 -25.266 1 78.69 268 MET B O 1
ATOM 6299 N N . SER B 1 269 ? -9.211 -36 -25.766 1 74.44 269 SER B N 1
ATOM 6300 C CA . SER B 1 269 ? -9.758 -37.281 -26.203 1 74.44 269 SER B CA 1
ATOM 6301 C C . SER B 1 269 ? -9.172 -37.688 -27.547 1 74.44 269 SER B C 1
ATOM 6303 O O . SER B 1 269 ? -8.945 -36.844 -28.422 1 74.44 269 SER B O 1
ATOM 6305 N N . VAL B 1 270 ? -8.32 -38.719 -27.547 1 64.75 270 VAL B N 1
ATOM 6306 C CA . VAL B 1 270 ? -7.668 -39.25 -28.719 1 64.75 270 VAL B CA 1
ATOM 6307 C C . VAL B 1 270 ? -8.719 -39.75 -29.719 1 64.75 270 VAL B C 1
ATOM 6309 O O . VAL B 1 270 ? -9.625 -40.5 -29.359 1 64.75 270 VAL B O 1
ATOM 6312 N N . THR B 1 271 ? -8.953 -38.906 -30.797 1 61.03 271 THR B N 1
ATOM 6313 C CA . THR B 1 271 ? -9.797 -39.375 -31.891 1 61.03 271 THR B CA 1
ATOM 6314 C C . THR B 1 271 ? -9.289 -40.719 -32.438 1 61.03 271 THR B C 1
ATOM 6316 O O . THR B 1 271 ? -8.117 -41.031 -32.281 1 61.03 271 THR B O 1
ATOM 6319 N N . THR B 1 272 ? -10.258 -41.531 -32.938 1 59.41 272 THR B N 1
ATOM 6320 C CA . THR B 1 272 ? -10.18 -42.906 -33.469 1 59.41 272 THR B CA 1
ATOM 6321 C C . THR B 1 272 ? -9.008 -43.031 -34.469 1 59.41 272 THR B C 1
ATOM 6323 O O . THR B 1 272 ? -9.078 -42.5 -35.562 1 59.41 272 THR B O 1
ATOM 6326 N N . ALA B 1 273 ? -7.789 -43.031 -33.844 1 68 273 ALA B N 1
ATOM 6327 C CA . ALA B 1 273 ? -6.699 -43.25 -34.812 1 68 273 ALA B CA 1
ATOM 6328 C C . ALA B 1 273 ? -6.152 -44.656 -34.688 1 68 273 ALA B C 1
ATOM 6330 O O . ALA B 1 273 ? -6.457 -45.375 -33.719 1 68 273 ALA B O 1
ATOM 6331 N N . GLU B 1 274 ? -5.812 -45.219 -35.656 1 75.62 274 GLU B N 1
ATOM 6332 C CA . GLU B 1 274 ? -5.191 -46.531 -35.781 1 75.62 274 GLU B CA 1
ATOM 6333 C C . GLU B 1 274 ? -3.734 -46.5 -35.312 1 75.62 274 GLU B C 1
ATOM 6335 O O . GLU B 1 274 ? -3.039 -45.5 -35.531 1 75.62 274 GLU B O 1
ATOM 6340 N N . THR B 1 275 ? -3.455 -47.531 -34.375 1 80.62 275 THR B N 1
ATOM 6341 C CA . THR B 1 275 ? -2.062 -47.656 -33.969 1 80.62 275 THR B CA 1
ATOM 6342 C C . THR B 1 275 ? -1.396 -48.812 -34.688 1 80.62 275 THR B C 1
ATOM 6344 O O . THR B 1 275 ? -1.995 -49.906 -34.844 1 80.62 275 THR B O 1
ATOM 6347 N N . LYS B 1 276 ? -0.291 -48.5 -35.312 1 82.38 276 LYS B N 1
ATOM 6348 C CA . LYS B 1 276 ? 0.494 -49.531 -35.969 1 82.38 276 LYS B CA 1
ATOM 6349 C C . LYS B 1 276 ? 1.565 -50.094 -35.031 1 82.38 276 LYS B C 1
ATOM 6351 O O . LYS B 1 276 ? 2.264 -49.312 -34.344 1 82.38 276 LYS B O 1
ATOM 6356 N N . LEU B 1 277 ? 1.539 -51.406 -34.844 1 89 277 LEU B N 1
ATOM 6357 C CA . LEU B 1 277 ? 2.525 -52.062 -34 1 89 277 LEU B CA 1
ATOM 6358 C C . LEU B 1 277 ? 3.395 -53 -34.812 1 89 277 LEU B C 1
ATOM 6360 O O . LEU B 1 277 ? 2.91 -53.656 -35.75 1 89 277 LEU B O 1
ATOM 6364 N N . GLU B 1 278 ? 4.633 -52.938 -34.562 1 91.56 278 GLU B N 1
ATOM 6365 C CA . GLU B 1 278 ? 5.574 -53.812 -35.25 1 91.56 278 GLU B CA 1
ATOM 6366 C C . GLU B 1 278 ? 6.117 -54.875 -34.312 1 91.56 278 GLU B C 1
ATOM 6368 O O . GLU B 1 278 ? 6.527 -54.594 -33.188 1 91.56 278 GLU B O 1
ATOM 6373 N N . LEU B 1 279 ? 6.062 -56.156 -34.719 1 94.38 279 LEU B N 1
ATOM 6374 C CA . LEU B 1 279 ? 6.578 -57.281 -33.969 1 94.38 279 LEU B CA 1
ATOM 6375 C C . LEU B 1 279 ? 7.613 -58.062 -34.781 1 94.38 279 LEU B C 1
ATOM 6377 O O . LEU B 1 279 ? 7.484 -58.188 -36 1 94.38 279 LEU B O 1
ATOM 6381 N N . LEU B 1 280 ? 8.602 -58.531 -34.125 1 96.62 280 LEU B N 1
ATOM 6382 C CA . LEU B 1 280 ? 9.602 -59.375 -34.75 1 96.62 280 LEU B CA 1
ATOM 6383 C C . LEU B 1 280 ? 9.062 -60.781 -35.031 1 96.62 280 LEU B C 1
ATOM 6385 O O . LEU B 1 280 ? 8.305 -61.312 -34.219 1 96.62 280 LEU B O 1
ATOM 6389 N N . LEU B 1 281 ? 9.398 -61.281 -36.156 1 96.69 281 LEU B N 1
ATOM 6390 C CA . LEU B 1 281 ? 9.102 -62.688 -36.438 1 96.69 281 LEU B CA 1
ATOM 6391 C C . LEU B 1 281 ? 10.289 -63.594 -36.094 1 96.69 281 LEU B C 1
ATOM 6393 O O . LEU B 1 281 ? 11.383 -63.094 -35.812 1 96.69 281 LEU B O 1
ATOM 6397 N N . THR B 1 282 ? 10.055 -64.938 -36.062 1 96.75 282 THR B N 1
ATOM 6398 C CA . THR B 1 282 ? 11.141 -65.875 -35.812 1 96.75 282 THR B CA 1
ATOM 6399 C C . THR B 1 282 ? 11.898 -66.188 -37.094 1 96.75 282 THR B C 1
ATOM 6401 O O . THR B 1 282 ? 11.297 -66.562 -38.094 1 96.75 282 THR B O 1
ATOM 6404 N N . ASP B 1 283 ? 13.148 -65.938 -37.094 1 96.12 283 ASP B N 1
ATOM 6405 C CA . ASP B 1 283 ? 14.031 -66.25 -38.219 1 96.12 283 ASP B CA 1
ATOM 6406 C C . ASP B 1 283 ? 14.961 -67.438 -37.875 1 96.12 283 ASP B C 1
ATOM 6408 O O . ASP B 1 283 ? 15.805 -67.312 -37 1 96.12 283 ASP B O 1
ATOM 6412 N N . TYR B 1 284 ? 14.828 -68.5 -38.594 1 96 284 TYR B N 1
ATOM 6413 C CA . TYR B 1 284 ? 15.641 -69.688 -38.312 1 96 284 TYR B CA 1
ATOM 6414 C C . TYR B 1 284 ? 16.719 -69.875 -39.375 1 96 284 TYR B C 1
ATOM 6416 O O . TYR B 1 284 ? 16.531 -69.438 -40.531 1 96 284 TYR B O 1
ATOM 6424 N N . TYR B 1 285 ? 17.797 -70.5 -39.031 1 94.62 285 TYR B N 1
ATOM 6425 C CA . TYR B 1 285 ? 18.906 -70.812 -39.938 1 94.62 285 TYR B CA 1
ATOM 6426 C C . TYR B 1 285 ? 18.453 -71.688 -41.062 1 94.62 285 TYR B C 1
ATOM 6428 O O . TYR B 1 285 ? 18.922 -71.562 -42.188 1 94.62 285 TYR B O 1
ATOM 6436 N N . GLU B 1 286 ? 17.469 -72.562 -40.75 1 94.38 286 GLU B N 1
ATOM 6437 C CA . GLU B 1 286 ? 16.984 -73.562 -41.688 1 94.38 286 GLU B CA 1
ATOM 6438 C C . GLU B 1 286 ? 16.25 -72.938 -42.844 1 94.38 286 GLU B C 1
ATOM 6440 O O . GLU B 1 286 ? 16.031 -73.562 -43.875 1 94.38 286 GLU B O 1
ATOM 6445 N N . GLU B 1 287 ? 15.875 -71.688 -42.688 1 93.56 287 GLU B N 1
ATOM 6446 C CA . GLU B 1 287 ? 15.086 -71 -43.688 1 93.56 287 GLU B CA 1
ATOM 6447 C C . GLU B 1 287 ? 15.961 -70.562 -44.875 1 93.56 287 GLU B C 1
ATOM 6449 O O . GLU B 1 287 ? 15.453 -70.25 -45.969 1 93.56 287 GLU B O 1
ATOM 6454 N N . ASP B 1 288 ? 17.203 -70.438 -44.656 1 90.06 288 ASP B N 1
ATOM 6455 C CA . ASP B 1 288 ? 18.125 -70.062 -45.719 1 90.06 288 ASP B CA 1
ATOM 6456 C C . ASP B 1 288 ? 18.453 -71.25 -46.625 1 90.06 288 ASP B C 1
ATOM 6458 O O . ASP B 1 288 ? 19.172 -72.188 -46.188 1 90.06 288 ASP B O 1
ATOM 6462 N N . LEU B 1 289 ? 18.078 -71.188 -47.812 1 88.06 289 LEU B N 1
ATOM 6463 C CA . LEU B 1 289 ? 18.25 -72.312 -48.75 1 88.06 289 LEU B CA 1
ATOM 6464 C C . LEU B 1 289 ? 19.719 -72.5 -49.156 1 88.06 289 LEU B C 1
ATOM 6466 O O . LEU B 1 289 ? 20.125 -73.5 -49.656 1 88.06 289 LEU B O 1
ATOM 6470 N N . MET B 1 290 ? 20.469 -71.5 -48.969 1 86.81 290 MET B N 1
ATOM 6471 C CA . MET B 1 290 ? 21.875 -71.5 -49.344 1 86.81 290 MET B CA 1
ATOM 6472 C C . MET B 1 290 ? 22.719 -72.125 -48.219 1 86.81 290 MET B C 1
ATOM 6474 O O . MET B 1 290 ? 23.906 -72.375 -48.438 1 86.81 290 MET B O 1
ATOM 6478 N N . SER B 1 291 ? 22.062 -72.375 -47.125 1 87.81 291 SER B N 1
ATOM 6479 C CA . SER B 1 291 ? 22.812 -72.938 -46 1 87.81 291 SER B CA 1
ATOM 6480 C C . SER B 1 291 ? 23.172 -74.375 -46.219 1 87.81 291 SER B C 1
ATOM 6482 O O . SER B 1 291 ? 22.547 -75.062 -47.031 1 87.81 291 SER B O 1
ATOM 6484 N N . LEU B 1 292 ? 24.172 -74.875 -45.5 1 87.5 292 LEU B N 1
ATOM 6485 C CA . LEU B 1 292 ? 24.656 -76.25 -45.656 1 87.5 292 LEU B CA 1
ATOM 6486 C C . LEU B 1 292 ? 23.891 -77.188 -44.75 1 87.5 292 LEU B C 1
ATOM 6488 O O . LEU B 1 292 ? 24.406 -77.688 -43.75 1 87.5 292 LEU B O 1
ATOM 6492 N N . ILE B 1 293 ? 22.641 -77.375 -45.031 1 90.12 293 ILE B N 1
ATOM 6493 C CA . ILE B 1 293 ? 21.781 -78.375 -44.344 1 90.12 293 ILE B CA 1
ATOM 6494 C C . ILE B 1 293 ? 21.203 -79.375 -45.344 1 90.12 293 ILE B C 1
ATOM 6496 O O . ILE B 1 293 ? 20.844 -79 -46.469 1 90.12 293 ILE B O 1
ATOM 6500 N N . GLU B 1 294 ? 21.297 -80.625 -44.938 1 88.81 294 GLU B N 1
ATOM 6501 C CA . GLU B 1 294 ? 20.703 -81.625 -45.781 1 88.81 294 GLU B CA 1
ATOM 6502 C C . GLU B 1 294 ? 19.219 -81.375 -46 1 88.81 294 GLU B C 1
ATOM 6504 O O . GLU B 1 294 ? 18.516 -81 -45.094 1 88.81 294 GLU B O 1
ATOM 6509 N N . LYS B 1 295 ? 18.734 -81.625 -47.156 1 88.5 295 LYS B N 1
ATOM 6510 C CA . LYS B 1 295 ? 17.375 -81.312 -47.594 1 88.5 295 LYS B CA 1
ATOM 6511 C C . LYS B 1 295 ? 16.328 -81.938 -46.688 1 88.5 295 LYS B C 1
ATOM 6513 O O . LYS B 1 295 ? 15.375 -81.312 -46.25 1 88.5 295 LYS B O 1
ATOM 6518 N N . GLU B 1 296 ? 16.5 -83.25 -46.406 1 90.25 296 GLU B N 1
ATOM 6519 C CA . GLU B 1 296 ? 15.508 -83.938 -45.594 1 90.25 296 GLU B CA 1
ATOM 6520 C C . GLU B 1 296 ? 15.477 -83.438 -44.156 1 90.25 296 GLU B C 1
ATOM 6522 O O . GLU B 1 296 ? 14.406 -83.375 -43.562 1 90.25 296 GLU B O 1
ATOM 6527 N N . ARG B 1 297 ? 16.594 -83.125 -43.656 1 91.44 297 ARG B N 1
ATOM 6528 C CA . ARG B 1 297 ? 16.672 -82.625 -42.281 1 91.44 297 ARG B CA 1
ATOM 6529 C C . ARG B 1 297 ? 16.094 -81.25 -42.188 1 91.44 297 ARG B C 1
ATOM 6531 O O . ARG B 1 297 ? 15.414 -80.875 -41.219 1 91.44 297 ARG B O 1
ATOM 6538 N N . ARG B 1 298 ? 16.375 -80.438 -43.281 1 94.44 298 ARG B N 1
ATOM 6539 C CA . ARG B 1 298 ? 15.789 -79.062 -43.344 1 94.44 298 ARG B CA 1
ATOM 6540 C C . ARG B 1 298 ? 14.266 -79.125 -43.344 1 94.44 298 ARG B C 1
ATOM 6542 O O . ARG B 1 298 ? 13.609 -78.438 -42.594 1 94.44 298 ARG B O 1
ATOM 6549 N N . GLN B 1 299 ? 13.695 -80.062 -44.125 1 94.62 299 GLN B N 1
ATOM 6550 C CA . GLN B 1 299 ? 12.25 -80.188 -44.25 1 94.62 299 GLN B CA 1
ATOM 6551 C C . GLN B 1 299 ? 11.633 -80.625 -42.938 1 94.62 299 GLN B C 1
ATOM 6553 O O . GLN B 1 299 ? 10.602 -80.125 -42.531 1 94.62 299 GLN B O 1
ATOM 6558 N N . THR B 1 300 ? 12.297 -81.562 -42.25 1 94.12 300 THR B N 1
ATOM 6559 C CA . THR B 1 300 ? 11.789 -82.062 -40.969 1 94.12 300 THR B CA 1
ATOM 6560 C C . THR B 1 300 ? 11.812 -80.938 -39.906 1 94.12 300 THR B C 1
ATOM 6562 O O . THR B 1 300 ? 10.883 -80.812 -39.094 1 94.12 300 THR B O 1
ATOM 6565 N N . ALA B 1 301 ? 12.906 -80.25 -39.938 1 94.5 301 ALA B N 1
ATOM 6566 C CA . ALA B 1 301 ? 13.047 -79.188 -38.938 1 94.5 301 ALA B CA 1
ATOM 6567 C C . ALA B 1 301 ? 11.984 -78.125 -39.125 1 94.5 301 ALA B C 1
ATOM 6569 O O . ALA B 1 301 ? 11.359 -77.625 -38.188 1 94.5 301 ALA B O 1
ATOM 6570 N N . ILE B 1 302 ? 11.781 -77.562 -40.312 1 96.06 302 ILE B N 1
ATOM 6571 C CA . ILE B 1 302 ? 10.805 -76.562 -40.625 1 96.06 302 ILE B CA 1
ATOM 6572 C C . ILE B 1 302 ? 9.391 -77.062 -40.344 1 96.06 302 ILE B C 1
ATOM 6574 O O . ILE B 1 302 ? 8.562 -76.312 -39.812 1 96.06 302 ILE B O 1
ATOM 6578 N N . LYS B 1 303 ? 9.094 -78.312 -40.688 1 96.25 303 LYS B N 1
ATOM 6579 C CA . LYS B 1 303 ? 7.785 -78.875 -40.438 1 96.25 303 LYS B CA 1
ATOM 6580 C C . LYS B 1 303 ? 7.5 -78.938 -38.938 1 96.25 303 LYS B C 1
ATOM 6582 O O . LYS B 1 303 ? 6.367 -78.688 -38.5 1 96.25 303 LYS B O 1
ATOM 6587 N N . ALA B 1 304 ? 8.531 -79.25 -38.125 1 96.38 304 ALA B N 1
ATOM 6588 C CA . ALA B 1 304 ? 8.375 -79.312 -36.688 1 96.38 304 ALA B CA 1
ATOM 6589 C C . ALA B 1 304 ? 8.031 -77.938 -36.156 1 96.38 304 ALA B C 1
ATOM 6591 O O . ALA B 1 304 ? 7.219 -77.812 -35.219 1 96.38 304 ALA B O 1
ATOM 6592 N N . LYS B 1 305 ? 8.703 -76.938 -36.688 1 97.12 305 LYS B N 1
ATOM 6593 C CA . LYS B 1 305 ? 8.438 -75.562 -36.25 1 97.12 305 LYS B CA 1
ATOM 6594 C C . LYS B 1 305 ? 7.039 -75.125 -36.688 1 97.12 305 LYS B C 1
ATOM 6596 O O . LYS B 1 305 ? 6.348 -74.5 -35.906 1 97.12 305 LYS B O 1
ATOM 6601 N N . ILE B 1 306 ? 6.59 -75.5 -37.906 1 96.88 306 ILE B N 1
ATOM 6602 C CA . ILE B 1 306 ? 5.254 -75.188 -38.375 1 96.88 306 ILE B CA 1
ATOM 6603 C C . ILE B 1 306 ? 4.203 -75.812 -37.5 1 96.88 306 ILE B C 1
ATOM 6605 O O . ILE B 1 306 ? 3.201 -75.188 -37.125 1 96.88 306 ILE B O 1
ATOM 6609 N N . LEU B 1 307 ? 4.48 -77 -37.031 1 97.06 307 LEU B N 1
ATOM 6610 C CA . LEU B 1 307 ? 3.551 -77.75 -36.188 1 97.06 307 LEU B CA 1
ATOM 6611 C C . LEU B 1 307 ? 3.439 -77.062 -34.812 1 97.06 307 LEU B C 1
ATOM 6613 O O . LEU B 1 307 ? 2.346 -76.938 -34.25 1 97.06 307 LEU B O 1
ATOM 6617 N N . ARG B 1 308 ? 4.531 -76.625 -34.312 1 97.31 308 ARG B N 1
ATOM 6618 C CA . ARG B 1 308 ? 4.539 -75.938 -33.031 1 97.31 308 ARG B CA 1
ATOM 6619 C C . ARG B 1 308 ? 3.719 -74.625 -33.094 1 97.31 308 ARG B C 1
ATOM 6621 O O . ARG B 1 308 ? 2.887 -74.375 -32.25 1 97.31 308 ARG B O 1
ATOM 6628 N N . VAL B 1 309 ? 4 -73.875 -34.125 1 97.69 309 VAL B N 1
ATOM 6629 C CA . VAL B 1 309 ? 3.295 -72.562 -34.312 1 97.69 309 VAL B CA 1
ATOM 6630 C C . VAL B 1 309 ? 1.803 -72.875 -34.5 1 97.69 309 VAL B C 1
ATOM 6632 O O . VAL B 1 309 ? 0.965 -72.125 -33.969 1 97.69 309 VAL B O 1
ATOM 6635 N N . GLN B 1 310 ? 1.478 -73.875 -35.25 1 96.81 310 GLN B N 1
ATOM 6636 C CA . GLN B 1 310 ? 0.084 -74.25 -35.5 1 96.81 310 GLN B CA 1
ATO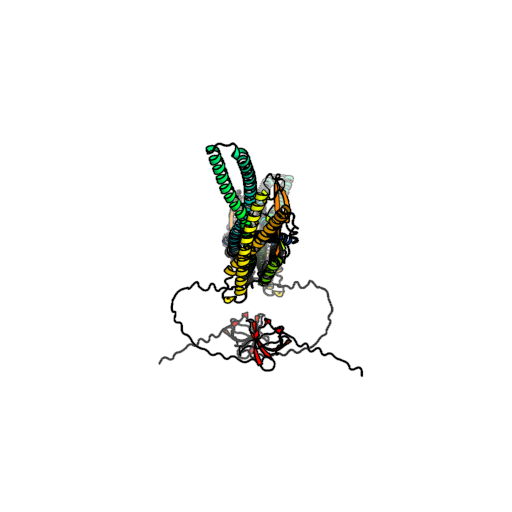M 6637 C C . GLN B 1 310 ? -0.625 -74.625 -34.219 1 96.81 310 GLN B C 1
ATOM 6639 O O . GLN B 1 310 ? -1.76 -74.25 -33.969 1 96.81 310 GLN B O 1
ATOM 6644 N N . THR B 1 311 ? 0.027 -75.438 -33.375 1 97.69 311 THR B N 1
ATOM 6645 C CA . THR B 1 311 ? -0.547 -75.875 -32.125 1 97.69 311 THR B CA 1
ATOM 6646 C C . THR B 1 311 ? -0.799 -74.688 -31.188 1 97.69 311 THR B C 1
ATOM 6648 O O . THR B 1 311 ? -1.866 -74.562 -30.578 1 97.69 311 THR B O 1
ATOM 6651 N N . ASP B 1 312 ? 0.157 -73.875 -31.125 1 97.5 312 ASP B N 1
ATOM 6652 C CA . ASP B 1 312 ? 0.016 -72.688 -30.281 1 97.5 312 ASP B CA 1
ATOM 6653 C C . ASP B 1 312 ? -1.044 -71.75 -30.812 1 97.5 312 ASP B C 1
ATOM 6655 O O . ASP B 1 312 ? -1.762 -71.125 -30.047 1 97.5 312 ASP B O 1
ATOM 6659 N N . LEU B 1 313 ? -1.13 -71.562 -32.156 1 97.19 313 LEU B N 1
ATOM 6660 C CA . LEU B 1 313 ? -2.131 -70.75 -32.781 1 97.19 313 LEU B CA 1
ATOM 6661 C C . LEU B 1 313 ? -3.539 -71.188 -32.469 1 97.19 313 LEU B C 1
ATOM 6663 O O . LEU B 1 313 ? -4.422 -70.438 -32.125 1 97.19 313 LEU B O 1
ATOM 6667 N N . GLU B 1 314 ? -3.756 -72.5 -32.531 1 97.06 314 GLU B N 1
ATOM 6668 C CA . GLU B 1 314 ? -5.062 -73.062 -32.219 1 97.06 314 GLU B CA 1
ATOM 6669 C C . GLU B 1 314 ? -5.434 -72.812 -30.75 1 97.06 314 GLU B C 1
ATOM 6671 O O . GLU B 1 314 ? -6.578 -72.5 -30.438 1 97.06 314 GLU B O 1
ATOM 6676 N N . LYS B 1 315 ? -4.496 -73 -29.875 1 97.31 315 LYS B N 1
ATOM 6677 C CA . LYS B 1 315 ? -4.727 -72.75 -28.453 1 97.31 315 LYS B CA 1
ATOM 6678 C C . LYS B 1 315 ? -5.086 -71.25 -28.203 1 97.31 315 LYS B C 1
ATOM 6680 O O . LYS B 1 315 ? -6.023 -71 -27.453 1 97.31 315 LYS B O 1
ATOM 6685 N N . VAL B 1 316 ? -4.328 -70.375 -28.812 1 97.19 316 VAL B N 1
ATOM 6686 C CA . VAL B 1 316 ? -4.543 -68.938 -28.609 1 97.19 316 VAL B CA 1
ATOM 6687 C C . VAL B 1 316 ? -5.902 -68.562 -29.172 1 97.19 316 VAL B C 1
ATOM 6689 O O . VAL B 1 316 ? -6.594 -67.688 -28.609 1 97.19 316 VAL B O 1
ATOM 6692 N N . LEU B 1 317 ? -6.285 -69.125 -30.328 1 96.38 317 LEU B N 1
ATOM 6693 C CA . LEU B 1 317 ? -7.578 -68.812 -30.938 1 96.38 317 LEU B CA 1
ATOM 6694 C C . LEU B 1 317 ? -8.719 -69.25 -30.047 1 96.38 317 LEU B C 1
ATOM 6696 O O . LEU B 1 317 ? -9.758 -68.625 -29.953 1 96.38 317 LEU B O 1
ATOM 6700 N N . GLN B 1 318 ? -8.531 -70.375 -29.359 1 96.19 318 GLN B N 1
ATOM 6701 C CA . GLN B 1 318 ? -9.531 -70.875 -28.406 1 96.19 318 GLN B CA 1
ATOM 6702 C C . GLN B 1 318 ? -9.633 -69.938 -27.203 1 96.19 318 GLN B C 1
ATOM 6704 O O . GLN B 1 318 ? -10.734 -69.625 -26.734 1 96.19 318 GLN B O 1
ATOM 6709 N N . ASP B 1 319 ? -8.555 -69.562 -26.688 1 95.5 319 ASP B N 1
ATOM 6710 C CA . ASP B 1 319 ? -8.531 -68.625 -25.578 1 95.5 319 ASP B CA 1
ATOM 6711 C C . ASP B 1 319 ? -9.203 -67.312 -25.969 1 95.5 319 ASP B C 1
ATOM 6713 O O . ASP B 1 319 ? -9.938 -66.75 -25.172 1 95.5 319 ASP B O 1
ATOM 6717 N N . LYS B 1 320 ? -8.914 -66.75 -27.125 1 95.31 320 LYS B N 1
ATOM 6718 C CA . LYS B 1 320 ? -9.492 -65.5 -27.625 1 95.31 320 LYS B CA 1
ATOM 6719 C C . LYS B 1 320 ? -11.016 -65.562 -27.656 1 95.31 320 LYS B C 1
ATOM 6721 O O . LYS B 1 320 ? -11.703 -64.688 -27.219 1 95.31 320 LYS B O 1
ATOM 6726 N N . THR B 1 321 ? -11.5 -66.688 -28.188 1 94.81 321 THR B N 1
ATOM 6727 C CA . THR B 1 321 ? -12.945 -66.875 -28.25 1 94.81 321 THR B CA 1
ATOM 6728 C C . THR B 1 321 ? -13.547 -66.938 -26.844 1 94.81 321 THR B C 1
ATOM 6730 O O . THR B 1 321 ? -14.625 -66.375 -26.609 1 94.81 321 THR B O 1
ATOM 6733 N N . GLY B 1 322 ? -12.906 -67.562 -25.891 1 94.5 322 GLY B N 1
ATOM 6734 C CA . GLY B 1 322 ? -13.367 -67.562 -24.516 1 94.5 322 GLY B CA 1
ATOM 6735 C C . GLY B 1 322 ? -13.398 -66.188 -23.875 1 94.5 322 GLY B C 1
ATOM 6736 O O . GLY B 1 322 ? -14.359 -65.875 -23.172 1 94.5 322 GLY B O 1
ATOM 6737 N N . LEU B 1 323 ? -12.43 -65.5 -24.094 1 93.75 323 LEU B N 1
ATOM 6738 C CA . LEU B 1 323 ? -12.344 -64.125 -23.547 1 93.75 323 LEU B CA 1
ATOM 6739 C C . LEU B 1 323 ? -13.398 -63.219 -24.172 1 93.75 323 LEU B C 1
ATOM 6741 O O . LEU B 1 323 ? -13.969 -62.375 -23.484 1 93.75 323 LEU B O 1
ATOM 6745 N N . GLU B 1 324 ? -13.656 -63.312 -25.484 1 93.62 324 GLU B N 1
ATOM 6746 C CA . GLU B 1 324 ? -14.688 -62.531 -26.172 1 93.62 324 GLU B CA 1
ATOM 6747 C C . GLU B 1 324 ? -16.062 -62.844 -25.594 1 93.62 324 GLU B C 1
ATOM 6749 O O . GLU B 1 324 ? -16.891 -61.938 -25.406 1 93.62 324 GLU B O 1
ATOM 6754 N N . ARG B 1 325 ? -16.281 -64 -25.25 1 92.5 325 ARG B N 1
ATOM 6755 C CA . ARG B 1 325 ? -17.547 -64.375 -24.641 1 92.5 325 ARG B CA 1
ATOM 6756 C C . ARG B 1 325 ? -17.703 -63.812 -23.25 1 92.5 325 ARG B C 1
ATOM 6758 O O . ARG B 1 325 ? -18.797 -63.375 -22.859 1 92.5 325 ARG B O 1
ATOM 6765 N N . MET B 1 326 ? -16.672 -63.875 -22.5 1 89.12 326 MET B N 1
ATOM 6766 C CA . MET B 1 326 ? -16.688 -63.312 -21.156 1 89.12 326 MET B CA 1
ATOM 6767 C C . MET B 1 326 ? -16.969 -61.812 -21.188 1 89.12 326 MET B C 1
ATOM 6769 O O . MET B 1 326 ? -17.75 -61.281 -20.375 1 89.12 326 MET B O 1
ATOM 6773 N N . LEU B 1 327 ? -16.344 -61.156 -22.125 1 88.12 327 LEU B N 1
ATOM 6774 C CA . LEU B 1 327 ? -16.531 -59.719 -22.25 1 88.12 327 LEU B CA 1
ATOM 6775 C C . LEU B 1 327 ? -17.969 -59.375 -22.656 1 88.12 327 LEU B C 1
ATOM 6777 O O . LEU B 1 327 ? -18.547 -58.406 -22.172 1 88.12 327 LEU B O 1
ATOM 6781 N N . GLN B 1 328 ? -18.531 -60.156 -23.516 1 87.94 328 GLN B N 1
ATOM 6782 C CA . GLN B 1 328 ? -19.922 -59.969 -23.938 1 87.94 328 GLN B CA 1
ATOM 6783 C C . GLN B 1 328 ? -20.891 -60.219 -22.781 1 87.94 328 GLN B C 1
ATOM 6785 O O . GLN B 1 328 ? -21.891 -59.5 -22.641 1 87.94 328 GLN B O 1
ATOM 6790 N N . ALA B 1 329 ? -20.531 -61.094 -21.953 1 85.75 329 ALA B N 1
ATOM 6791 C CA . ALA B 1 329 ? -21.359 -61.375 -20.797 1 85.75 329 ALA B CA 1
ATOM 6792 C C . ALA B 1 329 ? -21.359 -60.219 -19.812 1 85.75 329 ALA B C 1
ATOM 6794 O O . ALA B 1 329 ? -22.391 -59.875 -19.219 1 85.75 329 ALA B O 1
ATOM 6795 N N . TYR B 1 330 ? -20.234 -59.656 -19.641 1 83.81 330 TYR B N 1
ATOM 6796 C CA . TYR B 1 330 ? -20.109 -58.531 -18.734 1 83.81 330 TYR B CA 1
ATOM 6797 C C . TYR B 1 330 ? -20.859 -57.312 -19.266 1 83.81 330 TYR B C 1
ATOM 6799 O O . TYR B 1 330 ? -21.422 -56.531 -18.484 1 83.81 330 TYR B O 1
ATOM 6807 N N . LYS B 1 331 ? -20.781 -57.094 -20.578 1 81.94 331 LYS B N 1
ATOM 6808 C CA . LYS B 1 331 ? -21.5 -55.969 -21.203 1 81.94 331 LYS B CA 1
ATOM 6809 C C . LYS B 1 331 ? -23.016 -56.156 -21.062 1 81.94 331 LYS B C 1
ATOM 6811 O O . LYS B 1 331 ? -23.734 -55.156 -20.906 1 81.94 331 LYS B O 1
ATOM 6816 N N . GLU B 1 332 ? -23.469 -57.312 -21.078 1 82.56 332 GLU B N 1
ATOM 6817 C CA . GLU B 1 332 ? -24.906 -57.594 -21.016 1 82.56 332 GLU B CA 1
ATOM 6818 C C . GLU B 1 332 ? -25.406 -57.562 -19.578 1 82.56 332 GLU B C 1
ATOM 6820 O O . GLU B 1 332 ? -26.578 -57.312 -19.328 1 82.56 332 GLU B O 1
ATOM 6825 N N . THR B 1 333 ? -24.469 -57.875 -18.656 1 80.25 333 THR B N 1
ATOM 6826 C CA . THR B 1 333 ? -24.859 -57.812 -17.25 1 80.25 333 THR B CA 1
ATOM 6827 C C . THR B 1 333 ? -23.953 -56.906 -16.453 1 80.25 333 THR B C 1
ATOM 6829 O O . THR B 1 333 ? -23.141 -57.375 -15.641 1 80.25 333 THR B O 1
ATOM 6832 N N . PRO B 1 334 ? -24.109 -55.562 -16.641 1 74.5 334 PRO B N 1
ATOM 6833 C CA . PRO B 1 334 ? -23.188 -54.594 -16.047 1 74.5 334 PRO B CA 1
ATOM 6834 C C . PRO B 1 334 ? -23.234 -54.594 -14.516 1 74.5 334 PRO B C 1
ATOM 6836 O O . PRO B 1 334 ? -22.266 -54.188 -13.867 1 74.5 334 PRO B O 1
ATOM 6839 N N . GLN B 1 335 ? -24.281 -55 -13.875 1 66.31 335 GLN B N 1
ATOM 6840 C CA . GLN B 1 335 ? -24.453 -54.969 -12.422 1 66.31 335 GLN B CA 1
ATOM 6841 C C . GLN B 1 335 ? -23.375 -55.812 -11.719 1 66.31 335 GLN B C 1
ATOM 6843 O O . GLN B 1 335 ? -23.016 -55.531 -10.57 1 66.31 335 GLN B O 1
ATOM 6848 N N . PHE B 1 336 ? -22.875 -56.75 -12.406 1 63.66 336 PHE B N 1
ATOM 6849 C CA . PHE B 1 336 ? -21.938 -57.656 -11.766 1 63.66 336 PHE B CA 1
ATOM 6850 C C . PHE B 1 336 ? -20.5 -57.375 -12.203 1 63.66 336 PHE B C 1
ATOM 6852 O O . PHE B 1 336 ? -19.562 -58.062 -11.766 1 63.66 336 PHE B O 1
ATOM 6859 N N . SER B 1 337 ? -20.344 -56.25 -13.008 1 65.75 337 SER B N 1
ATOM 6860 C CA . SER B 1 337 ? -19.031 -56.094 -13.633 1 65.75 337 SER B CA 1
ATOM 6861 C C . SER B 1 337 ? -18.234 -54.969 -13.008 1 65.75 337 SER B C 1
ATOM 6863 O O . SER B 1 337 ? -18.75 -53.875 -12.812 1 65.75 337 SER B O 1
ATOM 6865 N N . ASP B 1 338 ? -17.25 -55.469 -12.242 1 75.81 338 ASP B N 1
ATOM 6866 C CA . ASP B 1 338 ? -16.281 -54.531 -11.695 1 75.81 338 ASP B CA 1
ATOM 6867 C C . ASP B 1 338 ? -15.414 -53.938 -12.797 1 75.81 338 ASP B C 1
ATOM 6869 O O . ASP B 1 338 ? -15.031 -54.625 -13.734 1 75.81 338 ASP B O 1
ATOM 6873 N N . ALA B 1 339 ? -15.305 -52.688 -12.953 1 76 339 ALA B N 1
ATOM 6874 C CA . ALA B 1 339 ? -14.523 -51.938 -13.938 1 76 339 ALA B CA 1
ATOM 6875 C C . ALA B 1 339 ? -13.117 -52.531 -14.062 1 76 339 ALA B C 1
ATOM 6877 O O . ALA B 1 339 ? -12.57 -52.625 -15.164 1 76 339 ALA B O 1
ATOM 6878 N N . LYS B 1 340 ? -12.664 -53.031 -13.008 1 80.38 340 LYS B N 1
ATOM 6879 C CA . LYS B 1 340 ? -11.312 -53.594 -13.008 1 80.38 340 LYS B CA 1
ATOM 6880 C C . LYS B 1 340 ? -11.266 -54.906 -13.773 1 80.38 340 LYS B C 1
ATOM 6882 O O . LYS B 1 340 ? -10.336 -55.156 -14.539 1 80.38 340 LYS B O 1
ATOM 6887 N N . ASN B 1 341 ? -12.266 -55.656 -13.625 1 82.19 341 ASN B N 1
ATOM 6888 C CA . ASN B 1 341 ? -12.328 -56.938 -14.297 1 82.19 341 ASN B CA 1
ATOM 6889 C C . ASN B 1 341 ? -12.461 -56.781 -15.805 1 82.19 341 ASN B C 1
ATOM 6891 O O . ASN B 1 341 ? -11.828 -57.5 -16.578 1 82.19 341 ASN B O 1
ATOM 6895 N N . ILE B 1 342 ? -13.172 -55.781 -16.078 1 82.94 342 ILE B N 1
ATOM 6896 C CA . ILE B 1 342 ? -13.391 -55.531 -17.5 1 82.94 342 ILE B CA 1
ATOM 6897 C C . ILE B 1 342 ? -12.078 -55.094 -18.156 1 82.94 342 ILE B C 1
ATOM 6899 O O . ILE B 1 342 ? -11.75 -55.531 -19.266 1 82.94 342 ILE B O 1
ATOM 6903 N N . ASN B 1 343 ? -11.367 -54.375 -17.422 1 83.44 343 ASN B N 1
ATOM 6904 C CA . ASN B 1 343 ? -10.094 -53.906 -17.953 1 83.44 343 ASN B CA 1
ATOM 6905 C C . ASN B 1 343 ? -9.086 -55.031 -18.094 1 83.44 343 ASN B C 1
ATOM 6907 O O . ASN B 1 343 ? -8.352 -55.094 -19.078 1 83.44 343 ASN B O 1
ATOM 6911 N N . ASP B 1 344 ? -9.148 -55.875 -17.141 1 87.12 344 ASP B N 1
ATOM 6912 C CA . ASP B 1 344 ? -8.234 -57 -17.188 1 87.12 344 ASP B CA 1
ATOM 6913 C C . ASP B 1 344 ? -8.57 -57.938 -18.344 1 87.12 344 ASP B C 1
ATOM 6915 O O . ASP B 1 344 ? -7.676 -58.406 -19.047 1 87.12 344 ASP B O 1
ATOM 6919 N N . ILE B 1 345 ? -9.828 -58.156 -18.531 1 89.69 345 ILE B N 1
ATOM 6920 C CA . ILE B 1 345 ? -10.273 -59.062 -19.594 1 89.69 345 ILE B CA 1
ATOM 6921 C C . ILE B 1 345 ? -9.977 -58.406 -20.953 1 89.69 345 ILE B C 1
ATOM 6923 O O . ILE B 1 345 ? -9.609 -59.125 -21.906 1 89.69 345 ILE B O 1
ATOM 6927 N N . THR B 1 346 ? -10.141 -57.188 -21 1 87.56 346 THR B N 1
ATOM 6928 C CA . THR B 1 346 ? -9.852 -56.469 -22.234 1 87.56 346 THR B CA 1
ATOM 6929 C C . THR B 1 346 ? -8.367 -56.562 -22.578 1 87.56 346 THR B C 1
ATOM 6931 O O . THR B 1 346 ? -7.996 -56.75 -23.734 1 87.56 346 THR B O 1
ATOM 6934 N N . ALA B 1 347 ? -7.535 -56.5 -21.578 1 88.62 347 ALA B N 1
ATOM 6935 C CA . ALA B 1 347 ? -6.094 -56.594 -21.781 1 88.62 347 ALA B CA 1
ATOM 6936 C C . ALA B 1 347 ? -5.711 -58 -22.25 1 88.62 347 ALA B C 1
ATOM 6938 O O . ALA B 1 347 ? -4.875 -58.156 -23.141 1 88.62 347 ALA B O 1
ATOM 6939 N N . GLN B 1 348 ? -6.355 -58.938 -21.672 1 92.88 348 GLN B N 1
ATOM 6940 C CA . GLN B 1 348 ? -6.086 -60.312 -22.047 1 92.88 348 GLN B CA 1
ATOM 6941 C C . GLN B 1 348 ? -6.535 -60.594 -23.469 1 92.88 348 GLN B C 1
ATOM 6943 O O . GLN B 1 348 ? -5.867 -61.344 -24.203 1 92.88 348 GLN B O 1
ATOM 6948 N N . LEU B 1 349 ? -7.633 -60.062 -23.766 1 92.75 349 LEU B N 1
ATOM 6949 C CA . LEU B 1 349 ? -8.141 -60.25 -25.125 1 92.75 349 LEU B CA 1
ATOM 6950 C C . LEU B 1 349 ? -7.207 -59.594 -26.141 1 92.75 349 LEU B C 1
ATOM 6952 O O . LEU B 1 349 ? -6.941 -60.156 -27.203 1 92.75 349 LEU B O 1
ATOM 6956 N N . SER B 1 350 ? -6.738 -58.438 -25.844 1 91.81 350 SER B N 1
ATOM 6957 C CA . SER B 1 350 ? -5.793 -57.75 -26.719 1 91.81 350 SER B CA 1
ATOM 6958 C C . SER B 1 350 ? -4.516 -58.562 -26.891 1 91.81 350 SER B C 1
ATOM 6960 O O . SER B 1 350 ? -3.979 -58.656 -28 1 91.81 350 SER B O 1
ATOM 6962 N N . GLU B 1 351 ? -4.062 -59.062 -25.797 1 94.19 351 GLU B N 1
ATOM 6963 C CA . GLU B 1 351 ? -2.863 -59.906 -25.844 1 94.19 351 GLU B CA 1
ATOM 6964 C C . GLU B 1 351 ? -3.082 -61.125 -26.719 1 94.19 351 GLU B C 1
ATOM 6966 O O . GLU B 1 351 ? -2.234 -61.469 -27.547 1 94.19 351 GLU B O 1
ATOM 6971 N N . ALA B 1 352 ? -4.227 -61.781 -26.531 1 95.56 352 ALA B N 1
ATOM 6972 C CA . ALA B 1 352 ? -4.547 -62.969 -27.328 1 95.56 352 ALA B CA 1
ATOM 6973 C C . ALA B 1 352 ? -4.668 -62.656 -28.812 1 95.56 352 ALA B C 1
ATOM 6975 O O . ALA B 1 352 ? -4.25 -63.438 -29.672 1 95.56 352 ALA B O 1
ATOM 6976 N N . THR B 1 353 ? -5.246 -61.594 -29.078 1 93.44 353 THR B N 1
ATOM 6977 C CA . THR B 1 353 ? -5.41 -61.156 -30.453 1 93.44 353 THR B CA 1
ATOM 6978 C C . THR B 1 353 ? -4.055 -60.875 -31.109 1 93.44 353 THR B C 1
ATOM 6980 O O . THR B 1 353 ? -3.83 -61.281 -32.25 1 93.44 353 THR B O 1
ATOM 6983 N N . LEU B 1 354 ? -3.178 -60.281 -30.406 1 94 354 LEU B N 1
ATOM 6984 C CA . LEU B 1 354 ? -1.846 -60 -30.922 1 94 354 LEU B CA 1
ATOM 6985 C C . LEU B 1 354 ? -1.051 -61.281 -31.109 1 94 354 LEU B C 1
ATOM 6987 O O . LEU B 1 354 ? -0.349 -61.438 -32.125 1 94 354 LEU B O 1
ATOM 6991 N N . LYS B 1 355 ? -1.162 -62.125 -30.109 1 96.19 355 LYS B N 1
ATOM 6992 C CA . LYS B 1 355 ? -0.477 -63.406 -30.219 1 96.19 355 LYS B CA 1
ATOM 6993 C C . LYS B 1 355 ? -0.944 -64.188 -31.438 1 96.19 355 LYS B C 1
ATOM 6995 O O . LYS B 1 355 ? -0.133 -64.812 -32.125 1 96.19 355 LYS B O 1
ATOM 7000 N N . ALA B 1 356 ? -2.229 -64.188 -31.656 1 95.38 356 ALA B N 1
ATOM 7001 C CA . ALA B 1 356 ? -2.781 -64.875 -32.812 1 95.38 356 ALA B CA 1
ATOM 7002 C C . ALA B 1 356 ? -2.225 -64.312 -34.125 1 95.38 356 ALA B C 1
ATOM 7004 O O . ALA B 1 356 ? -1.859 -65 -35.031 1 95.38 356 ALA B O 1
ATOM 7005 N N . ALA B 1 357 ? -2.203 -63 -34.188 1 93.38 357 ALA B N 1
ATOM 7006 C CA . ALA B 1 357 ? -1.681 -62.344 -35.375 1 93.38 357 ALA B CA 1
ATOM 7007 C C . ALA B 1 357 ? -0.207 -62.688 -35.594 1 93.38 357 ALA B C 1
ATOM 7009 O O . ALA B 1 357 ? 0.218 -62.969 -36.719 1 93.38 357 ALA B O 1
ATOM 7010 N N . LEU B 1 358 ? 0.579 -62.688 -34.531 1 95.56 358 LEU B N 1
ATOM 7011 C CA . LEU B 1 358 ? 2 -63 -34.594 1 95.56 358 LEU B CA 1
ATOM 7012 C C . LEU B 1 358 ? 2.215 -64.438 -35.062 1 95.56 358 LEU B C 1
ATOM 7014 O O . LEU B 1 358 ? 3.031 -64.688 -35.969 1 95.56 358 LEU B O 1
ATOM 7018 N N . LEU B 1 359 ? 1.481 -65.312 -34.438 1 96.31 359 LEU B N 1
ATOM 7019 C CA . LEU B 1 359 ? 1.625 -66.75 -34.781 1 96.31 359 LEU B CA 1
ATOM 7020 C C . LEU B 1 359 ? 1.174 -67.062 -36.219 1 96.31 359 LEU B C 1
ATOM 7022 O O . LEU B 1 359 ? 1.772 -67.875 -36.906 1 96.31 359 LEU B O 1
ATOM 7026 N N . ARG B 1 360 ? 0.137 -66.312 -36.656 1 93.88 360 ARG B N 1
ATOM 7027 C CA . ARG B 1 360 ? -0.306 -66.438 -38.062 1 93.88 360 ARG B CA 1
ATOM 7028 C C . ARG B 1 360 ? 0.778 -66 -39.031 1 93.88 360 ARG B C 1
ATOM 7030 O O . ARG B 1 360 ? 1.017 -66.625 -40.031 1 93.88 360 ARG B O 1
ATOM 7037 N N . ALA B 1 361 ? 1.363 -64.938 -38.656 1 94.12 361 ALA B N 1
ATOM 7038 C CA . ALA B 1 361 ? 2.432 -64.438 -39.5 1 94.12 361 ALA B CA 1
ATOM 7039 C C . ALA B 1 361 ? 3.611 -65.375 -39.562 1 94.12 361 ALA B C 1
ATOM 7041 O O . ALA B 1 361 ? 4.172 -65.625 -40.625 1 94.12 361 ALA B O 1
ATOM 7042 N N . ASN B 1 362 ? 4.008 -65.875 -38.406 1 96 362 ASN B N 1
ATOM 7043 C CA . ASN B 1 362 ? 5.086 -66.875 -38.344 1 96 362 ASN B CA 1
ATOM 7044 C C . ASN B 1 362 ? 4.723 -68.125 -39.156 1 96 362 ASN B C 1
ATOM 7046 O O . ASN B 1 362 ? 5.566 -68.688 -39.844 1 96 362 ASN B O 1
ATOM 7050 N N . HIS B 1 363 ? 3.5 -68.562 -39 1 94.88 363 HIS B N 1
ATOM 7051 C CA . HIS B 1 363 ? 3.021 -69.75 -39.719 1 94.88 363 HIS B CA 1
ATOM 7052 C C . HIS B 1 363 ? 3.1 -69.562 -41.219 1 94.88 363 HIS B C 1
ATOM 7054 O O . HIS B 1 363 ? 3.533 -70.438 -41.938 1 94.88 363 HIS B O 1
ATOM 7060 N N . PHE B 1 364 ? 2.658 -68.438 -41.594 1 92.88 364 PHE B N 1
ATOM 7061 C CA . PHE B 1 364 ? 2.689 -68.062 -43 1 92.88 364 PHE B CA 1
ATOM 7062 C C . PHE B 1 364 ? 4.121 -68.062 -43.531 1 92.88 364 PHE B C 1
ATOM 7064 O O . PHE B 1 364 ? 4.418 -68.625 -44.594 1 92.88 364 PHE B O 1
ATOM 7071 N N . LYS B 1 365 ? 4.965 -67.375 -42.875 1 93.19 365 LYS B N 1
ATOM 7072 C CA . LYS B 1 365 ? 6.363 -67.25 -43.281 1 93.19 365 LYS B CA 1
ATOM 7073 C C . LYS B 1 365 ? 7.02 -68.625 -43.406 1 93.19 365 LYS B C 1
ATOM 7075 O O . LYS B 1 365 ? 7.633 -68.938 -44.406 1 93.19 365 LYS B O 1
ATOM 7080 N N . LEU B 1 366 ? 6.898 -69.5 -42.344 1 94.25 366 LEU B N 1
ATOM 7081 C CA . LEU B 1 366 ? 7.5 -70.812 -42.344 1 94.25 366 LEU B CA 1
ATOM 7082 C C . LEU B 1 366 ? 6.863 -71.688 -43.406 1 94.25 366 LEU B C 1
ATOM 7084 O O . LEU B 1 366 ? 7.543 -72.5 -44.031 1 94.25 366 LEU B O 1
ATOM 7088 N N . GLY B 1 367 ? 5.535 -71.5 -43.531 1 91.56 367 GLY B N 1
ATOM 7089 C CA . GLY B 1 367 ? 4.848 -72.25 -44.594 1 91.56 367 GLY B CA 1
ATOM 7090 C C . GLY B 1 367 ? 5.336 -71.875 -45.969 1 91.56 367 GLY B C 1
ATOM 7091 O O . GLY B 1 367 ? 5.434 -72.75 -46.844 1 91.56 367 GLY B O 1
ATOM 7092 N N . SER B 1 368 ? 5.609 -70.688 -46.219 1 91.31 368 SER B N 1
ATOM 7093 C CA . SER B 1 368 ? 6.129 -70.25 -47.531 1 91.31 368 SER B CA 1
ATOM 7094 C C . SER B 1 368 ? 7.508 -70.875 -47.781 1 91.31 368 SER B C 1
ATOM 7096 O O . SER B 1 368 ? 7.816 -71.25 -48.906 1 91.31 368 SER B O 1
ATOM 7098 N N . VAL B 1 369 ? 8.305 -70.938 -46.781 1 92.44 369 VAL B N 1
ATOM 7099 C CA . VAL B 1 369 ? 9.641 -71.5 -46.906 1 92.44 369 VAL B CA 1
ATOM 7100 C C . VAL B 1 369 ? 9.516 -73 -47.219 1 92.44 369 VAL B C 1
ATOM 7102 O O . VAL B 1 369 ? 10.242 -73.5 -48.062 1 92.44 369 VAL B O 1
ATOM 7105 N N . LEU B 1 370 ? 8.602 -73.688 -46.469 1 93.88 370 LEU B N 1
ATOM 7106 C CA . LEU B 1 370 ? 8.398 -75.125 -46.719 1 93.88 370 LEU B CA 1
ATOM 7107 C C . LEU B 1 370 ? 7.922 -75.375 -48.156 1 93.88 370 LEU B C 1
ATOM 7109 O O . LEU B 1 370 ? 8.352 -76.312 -48.781 1 93.88 370 LEU B O 1
ATOM 7113 N N . ALA B 1 371 ? 7.113 -74.5 -48.625 1 92.62 371 ALA B N 1
ATOM 7114 C CA . ALA B 1 371 ? 6.621 -74.625 -50 1 92.62 371 ALA B CA 1
ATOM 7115 C C . ALA B 1 371 ? 7.758 -74.438 -51 1 92.62 371 ALA B C 1
ATOM 7117 O O . ALA B 1 371 ? 7.793 -75.125 -52.031 1 92.62 371 ALA B O 1
ATOM 7118 N N . GLU B 1 372 ? 8.633 -73.625 -50.719 1 91.12 372 GLU B N 1
ATOM 7119 C CA . GLU B 1 372 ? 9.773 -73.438 -51.594 1 91.12 372 GLU B CA 1
ATOM 7120 C C . GLU B 1 372 ? 10.688 -74.625 -51.594 1 91.12 372 GLU B C 1
ATOM 7122 O O . GLU B 1 372 ? 11.195 -75.062 -52.656 1 91.12 372 GLU B O 1
ATOM 7127 N N . ILE B 1 373 ? 10.828 -75.25 -50.438 1 90.62 373 ILE B N 1
ATOM 7128 C CA . ILE B 1 373 ? 11.68 -76.375 -50.312 1 90.62 373 ILE B CA 1
ATOM 7129 C C . ILE B 1 373 ? 11.039 -77.562 -51.031 1 90.62 373 ILE B C 1
ATOM 7131 O O . ILE B 1 373 ? 11.727 -78.375 -51.688 1 90.62 373 ILE B O 1
ATOM 7135 N N . GLU B 1 374 ? 9.719 -77.688 -50.938 1 91.5 374 GLU B N 1
ATOM 7136 C CA . GLU B 1 374 ? 9.008 -78.812 -51.531 1 91.5 374 GLU B CA 1
ATOM 7137 C C . GLU B 1 374 ? 8.586 -78.5 -52.969 1 91.5 374 GLU B C 1
ATOM 7139 O O . GLU B 1 374 ? 7.957 -79.312 -53.625 1 91.5 374 GLU B O 1
ATOM 7144 N N . GLU B 1 375 ? 8.852 -77.375 -53.594 1 87.94 375 GLU B N 1
ATOM 7145 C CA . GLU B 1 375 ? 8.516 -77 -54.969 1 87.94 375 GLU B CA 1
ATOM 7146 C C . GLU B 1 375 ? 7.008 -77 -55.188 1 87.94 375 GLU B C 1
ATOM 7148 O O . GLU B 1 375 ? 6.527 -77.5 -56.188 1 87.94 375 GLU B O 1
ATOM 7153 N N . ARG B 1 376 ? 6.352 -76.5 -54.219 1 89.69 376 ARG B N 1
ATOM 7154 C CA . ARG B 1 376 ? 4.902 -76.312 -54.281 1 89.69 376 ARG B CA 1
ATOM 7155 C C . ARG B 1 376 ? 4.531 -74.875 -54.344 1 89.69 376 ARG B C 1
ATOM 7157 O O . ARG B 1 376 ? 5.367 -74 -54.094 1 89.69 376 ARG B O 1
ATOM 7164 N N . PRO B 1 377 ? 3.312 -74.5 -54.719 1 83.44 377 PRO B N 1
ATOM 7165 C CA . PRO B 1 377 ? 2.9 -73.125 -54.781 1 83.44 377 PRO B CA 1
ATOM 7166 C C . PRO B 1 377 ? 2.803 -72.5 -53.406 1 83.44 377 PRO B C 1
ATOM 7168 O O . PRO B 1 377 ? 2.396 -73.125 -52.438 1 83.44 377 PRO B O 1
ATOM 7171 N N . LYS B 1 378 ? 3.314 -71.312 -53.344 1 78.06 378 LYS B N 1
ATOM 7172 C CA . LYS B 1 378 ? 3.322 -70.562 -52.094 1 78.06 378 LYS B CA 1
ATOM 7173 C C . LYS B 1 378 ? 1.902 -70.188 -51.656 1 78.06 378 LYS B C 1
ATOM 7175 O O . LYS B 1 378 ? 1 -70.062 -52.469 1 78.06 378 LYS B O 1
ATOM 7180 N N . PRO B 1 379 ? 1.656 -70.312 -50.406 1 73.88 379 PRO B N 1
ATOM 7181 C CA . PRO B 1 379 ? 0.325 -69.938 -49.906 1 73.88 379 PRO B CA 1
ATOM 7182 C C . PRO B 1 379 ? -0.08 -68.5 -50.219 1 73.88 379 PRO B C 1
ATOM 7184 O O . PRO B 1 379 ? 0.775 -67.625 -50.281 1 73.88 379 PRO B O 1
ATOM 7187 N N . SER B 1 380 ? -1.155 -68.25 -51.062 1 60.38 380 SER B N 1
ATOM 7188 C CA . SER B 1 380 ? -1.668 -67 -51.625 1 60.38 380 SER B CA 1
ATOM 7189 C C . SER B 1 380 ? -1.917 -66 -50.531 1 60.38 380 SER B C 1
ATOM 7191 O O . SER B 1 380 ? -2.338 -64.875 -50.812 1 60.38 380 SER B O 1
ATOM 7193 N N . CYS B 1 381 ? -2.012 -66.312 -49.281 1 57.75 381 CYS B N 1
ATOM 7194 C CA . CYS B 1 381 ? -2.562 -65.25 -48.438 1 57.75 381 CYS B CA 1
ATOM 7195 C C . CYS B 1 381 ? -1.564 -64.125 -48.219 1 57.75 381 CYS B C 1
ATOM 7197 O O . CYS B 1 381 ? -0.407 -64.375 -47.875 1 57.75 381 CYS B O 1
ATOM 7199 N N . LEU B 1 382 ? -1.771 -63.031 -48.969 1 52.69 382 LEU B N 1
ATOM 7200 C CA . LEU B 1 382 ? -1.02 -61.781 -49.031 1 52.69 382 LEU B CA 1
ATOM 7201 C C . LEU B 1 382 ? -0.78 -61.188 -47.656 1 52.69 382 LEU B C 1
ATOM 7203 O O . LEU B 1 382 ? -1.654 -60.531 -47.094 1 52.69 382 LEU B O 1
ATOM 7207 N N . TRP B 1 383 ? -0.105 -61.844 -46.719 1 62.06 383 TRP B N 1
ATOM 7208 C CA . TRP B 1 383 ? 0.236 -61.031 -45.562 1 62.06 383 TRP B CA 1
ATOM 7209 C C . TRP B 1 383 ? 1.171 -59.906 -45.938 1 62.06 383 TRP B C 1
ATOM 7211 O O . TRP B 1 383 ? 2.381 -60.094 -46.094 1 62.06 383 TRP B O 1
ATOM 7221 N N . ASN B 1 384 ? 0.634 -58.875 -46.75 1 61.41 384 ASN B N 1
ATOM 7222 C CA . ASN B 1 384 ? 1.339 -57.688 -47.188 1 61.41 384 ASN B CA 1
ATOM 7223 C C . ASN B 1 384 ? 1.965 -56.938 -46 1 61.41 384 ASN B C 1
ATOM 7225 O O . ASN B 1 384 ? 2.662 -55.938 -46.156 1 61.41 384 ASN B O 1
ATOM 7229 N N . ASP B 1 385 ? 2.008 -57.656 -44.812 1 82.44 385 ASP B N 1
ATOM 7230 C CA . ASP B 1 385 ? 2.422 -56.812 -43.688 1 82.44 385 ASP B CA 1
ATOM 7231 C C . ASP B 1 385 ? 3.73 -57.312 -43.094 1 82.44 385 ASP B C 1
ATOM 7233 O O . ASP B 1 385 ? 4.117 -56.875 -42 1 82.44 385 ASP B O 1
ATOM 7237 N N . ILE B 1 386 ? 4.449 -58.219 -43.812 1 89.12 386 ILE B N 1
ATOM 7238 C CA . ILE B 1 386 ? 5.734 -58.688 -43.312 1 89.12 386 ILE B CA 1
ATOM 7239 C C . ILE B 1 386 ? 6.867 -57.938 -44 1 89.12 386 ILE B C 1
ATOM 7241 O O . ILE B 1 386 ? 6.859 -57.781 -45.219 1 89.12 386 ILE B O 1
ATOM 7245 N N . SER B 1 387 ? 7.734 -57.406 -43.281 1 89.81 387 SER B N 1
ATOM 7246 C CA . SER B 1 387 ? 8.867 -56.656 -43.812 1 89.81 387 SER B CA 1
ATOM 7247 C C . SER B 1 387 ? 10.195 -57.281 -43.406 1 89.81 387 SER B C 1
ATOM 7249 O O . SER B 1 387 ? 10.289 -57.875 -42.312 1 89.81 387 SER B O 1
ATOM 7251 N N . LYS B 1 388 ? 11.141 -57.188 -44.312 1 91.31 388 LYS B N 1
ATOM 7252 C CA . LYS B 1 388 ? 12.5 -57.625 -44.031 1 91.31 388 LYS B CA 1
ATOM 7253 C C . LYS B 1 388 ? 13.484 -56.469 -44.031 1 91.31 388 LYS B C 1
ATOM 7255 O O . LYS B 1 388 ? 13.391 -55.562 -44.875 1 91.31 388 LYS B O 1
ATOM 7260 N N . TRP B 1 389 ? 14.336 -56.5 -43.062 1 90.44 389 TRP B N 1
ATOM 7261 C CA . TRP B 1 389 ? 15.344 -55.438 -42.969 1 90.44 389 TRP B CA 1
ATOM 7262 C C . TRP B 1 389 ? 16.656 -56 -42.438 1 90.44 389 TRP B C 1
ATOM 7264 O O . TRP B 1 389 ? 16.703 -57.125 -41.906 1 90.44 389 TRP B O 1
ATOM 7274 N N . LYS B 1 390 ? 17.766 -55.188 -42.781 1 90.06 390 LYS B N 1
ATOM 7275 C CA . LYS B 1 390 ? 19.109 -55.656 -42.438 1 90.06 390 LYS B CA 1
ATOM 7276 C C . LYS B 1 390 ? 19.75 -54.781 -41.375 1 90.06 390 LYS B C 1
ATOM 7278 O O . LYS B 1 390 ? 19.594 -53.562 -41.406 1 90.06 390 LYS B O 1
ATOM 7283 N N . GLU B 1 391 ? 20.188 -55.531 -40.375 1 86.12 391 GLU B N 1
ATOM 7284 C CA . GLU B 1 391 ? 20.969 -54.875 -39.344 1 86.12 391 GLU B CA 1
ATOM 7285 C C . GLU B 1 391 ? 22.219 -55.656 -39 1 86.12 391 GLU B C 1
ATOM 7287 O O . GLU B 1 391 ? 22.141 -56.844 -38.719 1 86.12 391 GLU B O 1
ATOM 7292 N N . LYS B 1 392 ? 23.375 -55.094 -38.906 1 82.62 392 LYS B N 1
ATOM 7293 C CA . LYS B 1 392 ? 24.656 -55.688 -38.562 1 82.62 392 LYS B CA 1
ATOM 7294 C C . LYS B 1 392 ? 24.844 -57 -39.344 1 82.62 392 LYS B C 1
ATOM 7296 O O . LYS B 1 392 ? 25.203 -58.031 -38.75 1 82.62 392 LYS B O 1
ATOM 7301 N N . ASP B 1 393 ? 24.422 -57.094 -40.562 1 80.06 393 ASP B N 1
ATOM 7302 C CA . ASP B 1 393 ? 24.641 -58.188 -41.5 1 80.06 393 ASP B CA 1
ATOM 7303 C C . ASP B 1 393 ? 23.688 -59.344 -41.219 1 80.06 393 ASP B C 1
ATOM 7305 O O . ASP B 1 393 ? 23.938 -60.469 -41.625 1 80.06 393 ASP B O 1
ATOM 7309 N N . CYS B 1 394 ? 22.75 -59.062 -40.406 1 87.25 394 CYS B N 1
ATOM 7310 C CA . CYS B 1 394 ? 21.703 -60.062 -40.188 1 87.25 394 CYS B CA 1
ATOM 7311 C C . CYS B 1 394 ? 20.359 -59.594 -40.719 1 87.25 394 CYS B C 1
ATOM 7313 O O . CYS B 1 394 ? 20.016 -58.406 -40.594 1 87.25 394 CYS B O 1
ATOM 7315 N N . VAL B 1 395 ? 19.688 -60.5 -41.375 1 90.81 395 VAL B N 1
ATOM 7316 C CA . VAL B 1 395 ? 18.359 -60.188 -41.906 1 90.81 395 VAL B CA 1
ATOM 7317 C C . VAL B 1 395 ? 17.297 -60.5 -40.875 1 90.81 395 VAL B C 1
ATOM 7319 O O . VAL B 1 395 ? 17.312 -61.562 -40.25 1 90.81 395 VAL B O 1
ATOM 7322 N N . HIS B 1 396 ? 16.469 -59.562 -40.656 1 93.44 396 HIS B N 1
ATOM 7323 C CA . HIS B 1 396 ? 15.375 -59.719 -39.719 1 93.44 396 HIS B CA 1
ATOM 7324 C C . HIS B 1 396 ? 14.023 -59.594 -40.406 1 93.44 396 HIS B C 1
ATOM 7326 O O . HIS B 1 396 ? 13.883 -58.844 -41.375 1 93.44 396 HIS B O 1
ATOM 7332 N N . SER B 1 397 ? 13.055 -60.312 -39.906 1 94.81 397 SER B N 1
ATOM 7333 C CA . SER B 1 397 ? 11.68 -60.219 -40.406 1 94.81 397 SER B CA 1
ATOM 7334 C C . SER B 1 397 ? 10.75 -59.688 -39.312 1 94.81 397 SER B C 1
ATOM 7336 O O . SER B 1 397 ? 10.875 -60.062 -38.156 1 94.81 397 SER B O 1
ATOM 7338 N N . SER B 1 398 ? 9.938 -58.812 -39.688 1 93.56 398 SER B N 1
ATOM 7339 C CA . SER B 1 398 ? 8.961 -58.25 -38.75 1 93.56 398 SER B CA 1
ATOM 7340 C C . SER B 1 398 ? 7.586 -58.125 -39.406 1 93.56 398 SER B C 1
ATOM 7342 O O . SER B 1 398 ? 7.469 -58.188 -40.625 1 93.56 398 SER B O 1
ATOM 7344 N N . VAL B 1 399 ? 6.547 -58.031 -38.594 1 93.25 399 VAL B N 1
ATOM 7345 C CA . VAL B 1 399 ? 5.18 -57.875 -39.094 1 93.25 399 VAL B CA 1
ATOM 7346 C C . VAL B 1 399 ? 4.566 -56.625 -38.469 1 93.25 399 VAL B C 1
ATOM 7348 O O . VAL B 1 399 ? 4.801 -56.312 -37.281 1 93.25 399 VAL B O 1
ATOM 7351 N N . THR B 1 400 ? 3.873 -55.906 -39.312 1 90.31 400 THR B N 1
ATOM 7352 C CA . THR B 1 400 ? 3.158 -54.719 -38.844 1 90.31 400 THR B CA 1
ATOM 7353 C C . THR B 1 400 ? 1.671 -55.031 -38.656 1 90.31 400 THR B C 1
ATOM 7355 O O . THR B 1 400 ? 1.014 -55.469 -39.594 1 90.31 400 THR B O 1
ATOM 7358 N N . ILE B 1 401 ? 1.23 -54.844 -37.438 1 88.56 401 ILE B N 1
ATOM 7359 C CA . ILE B 1 401 ? -0.171 -55.094 -37.125 1 88.56 401 ILE B CA 1
ATOM 7360 C C . ILE B 1 401 ? -0.88 -53.781 -36.812 1 88.56 401 ILE B C 1
ATOM 7362 O O . ILE B 1 401 ? -0.383 -52.969 -36.031 1 88.56 401 ILE B O 1
ATOM 7366 N N . THR B 1 402 ? -1.996 -53.594 -37.438 1 83.69 402 THR B N 1
ATOM 7367 C CA . THR B 1 402 ? -2.785 -52.406 -37.219 1 83.69 402 THR B CA 1
ATOM 7368 C C . THR B 1 402 ? -3.93 -52.688 -36.25 1 83.69 402 THR B C 1
ATOM 7370 O O . THR B 1 402 ? -4.707 -53.625 -36.438 1 83.69 402 THR B O 1
ATOM 7373 N N . CYS B 1 403 ? -3.9 -52.031 -35.125 1 78.62 403 CYS B N 1
ATOM 7374 C CA . CYS B 1 403 ? -4.938 -52.219 -34.125 1 78.62 403 CYS B CA 1
ATOM 7375 C C . CYS B 1 403 ? -5.766 -50.938 -33.938 1 78.62 403 CYS B C 1
ATOM 7377 O O . CYS B 1 403 ? -5.223 -49.844 -33.969 1 78.62 403 CYS B O 1
ATOM 7379 N N . PRO B 1 404 ? -7.031 -51.156 -33.906 1 68.81 404 PRO B N 1
ATOM 7380 C CA . PRO B 1 404 ? -7.871 -49.969 -33.656 1 68.81 404 PRO B CA 1
ATOM 7381 C C . PRO B 1 404 ? -7.707 -49.438 -32.219 1 68.81 404 PRO B C 1
ATOM 7383 O O . PRO B 1 404 ? -7.508 -50.188 -31.297 1 68.81 404 PRO B O 1
ATOM 7386 N N . VAL B 1 405 ? -7.336 -48.25 -32.125 1 62.44 405 VAL B N 1
ATOM 7387 C CA . VAL B 1 405 ? -7.191 -47.625 -30.828 1 62.44 405 VAL B CA 1
ATOM 7388 C C . VAL B 1 405 ? -8.539 -47.062 -30.375 1 62.44 405 VAL B C 1
ATOM 7390 O O . VAL B 1 405 ? -9.195 -46.312 -31.109 1 62.44 405 VAL B O 1
ATOM 7393 N N . THR B 1 406 ? -9.305 -47.812 -29.641 1 54.16 406 THR B N 1
ATOM 7394 C CA . THR B 1 406 ? -10.5 -47.188 -29.094 1 54.16 406 THR B CA 1
ATOM 7395 C C . THR B 1 406 ? -10.18 -46.438 -27.812 1 54.16 406 THR B C 1
ATOM 7397 O O . THR B 1 406 ? -9.82 -47.062 -26.797 1 54.16 406 THR B O 1
ATOM 7400 N N . MET B 1 407 ? -9.375 -45.5 -27.828 1 52.69 407 MET B N 1
ATOM 7401 C CA . MET B 1 407 ? -9.258 -44.844 -26.531 1 52.69 407 MET B CA 1
ATOM 7402 C C . MET B 1 407 ? -10.625 -44.438 -26 1 52.69 407 MET B C 1
ATOM 7404 O O . MET B 1 407 ? -11.406 -43.781 -26.703 1 52.69 407 MET B O 1
ATOM 7408 N N . ARG B 1 408 ? -11.188 -45.219 -25.156 1 47.59 408 ARG B N 1
ATOM 7409 C CA . ARG B 1 408 ? -12.461 -45.031 -24.469 1 47.59 408 ARG B CA 1
ATOM 7410 C C . ARG B 1 408 ? -12.641 -43.562 -24.094 1 47.59 408 ARG B C 1
ATOM 7412 O O . ARG B 1 408 ? -11.781 -42.969 -23.438 1 47.59 408 ARG B O 1
ATOM 7419 N N . SER B 1 409 ? -13.094 -42.812 -24.953 1 44.03 409 SER B N 1
ATOM 7420 C CA . SER B 1 409 ? -13.711 -41.594 -24.453 1 44.03 409 SER B CA 1
ATOM 7421 C C . SER B 1 409 ? -14.367 -41.812 -23.094 1 44.03 409 SER B C 1
ATOM 7423 O O . SER B 1 409 ? -15.297 -42.625 -22.969 1 44.03 409 SER B O 1
ATOM 7425 N N . ILE B 1 410 ? -13.617 -41.875 -22.062 1 37.28 410 ILE B N 1
ATOM 7426 C CA . ILE B 1 410 ? -14.219 -41.875 -20.734 1 37.28 410 ILE B CA 1
ATOM 7427 C C . ILE B 1 410 ? -15.32 -40.844 -20.656 1 37.28 410 ILE B C 1
ATOM 7429 O O . ILE B 1 410 ? -15.031 -39.625 -20.531 1 37.28 410 ILE B O 1
ATOM 7433 N N . LYS B 1 411 ? -16.188 -40.781 -21.422 1 38.38 411 LYS B N 1
ATOM 7434 C CA . LYS B 1 411 ? -17.391 -40.031 -21.078 1 38.38 411 LYS B CA 1
ATOM 7435 C C . LYS B 1 411 ? -17.828 -40.312 -19.641 1 38.38 411 LYS B C 1
ATOM 7437 O O . LYS B 1 411 ? -18.781 -41.062 -19.422 1 38.38 411 LYS B O 1
ATOM 7442 N N . GLN B 1 412 ? -16.969 -40.812 -18.734 1 34.78 412 GLN B N 1
ATOM 7443 C CA . GLN B 1 412 ? -17.641 -40.875 -17.438 1 34.78 412 GLN B CA 1
ATOM 7444 C C . GLN B 1 412 ? -18.266 -39.531 -17.078 1 34.78 412 GLN B C 1
ATOM 7446 O O . GLN B 1 412 ? -17.703 -38.469 -17.359 1 34.78 412 GLN B O 1
ATOM 7451 N N . THR B 1 413 ? -19.578 -39.5 -16.828 1 31.19 413 THR B N 1
ATOM 7452 C CA . THR B 1 413 ? -20.406 -38.562 -16.078 1 31.19 413 THR B CA 1
ATOM 7453 C C . THR B 1 413 ? -19.641 -38.031 -14.867 1 31.19 413 THR B C 1
ATOM 7455 O O . THR B 1 413 ? -19.234 -38.781 -13.984 1 31.19 413 THR B O 1
ATOM 7458 N N . LEU B 1 414 ? -18.797 -37.125 -15.023 1 32 414 LEU B N 1
ATOM 7459 C CA . LEU B 1 414 ? -18.375 -36.344 -13.875 1 32 414 LEU B CA 1
ATOM 7460 C C . LEU B 1 414 ? -19.531 -36.125 -12.922 1 32 414 LEU B C 1
ATOM 7462 O O . LEU B 1 414 ? -20.297 -35.156 -13.078 1 32 414 LEU B O 1
ATOM 7466 N N . LYS B 1 415 ? -20.328 -37.125 -12.648 1 31.23 415 LYS B N 1
ATOM 7467 C CA . LYS B 1 415 ? -21.141 -36.844 -11.453 1 31.23 415 LYS B CA 1
ATOM 7468 C C . LYS B 1 415 ? -20.266 -36.375 -10.297 1 31.23 415 LYS B C 1
ATOM 7470 O O . LYS B 1 415 ? -19.219 -36.969 -10.016 1 31.23 415 LYS B O 1
ATOM 7475 N N . THR B 1 416 ? -20.312 -35.156 -9.977 1 27.34 416 THR B N 1
ATOM 7476 C CA . THR B 1 416 ? -19.969 -34.438 -8.75 1 27.34 416 THR B CA 1
ATOM 7477 C C . THR B 1 416 ? -20.297 -35.281 -7.52 1 27.34 416 THR B C 1
ATOM 7479 O O . THR B 1 416 ? -21.469 -35.562 -7.254 1 27.34 416 THR B O 1
ATOM 7482 N N . ARG B 1 417 ? -19.625 -36.344 -7.191 1 27.14 417 ARG B N 1
ATOM 7483 C CA . ARG B 1 417 ? -19.734 -36.688 -5.777 1 27.14 417 ARG B CA 1
ATOM 7484 C C . ARG B 1 417 ? -19.531 -35.469 -4.906 1 27.14 417 ARG B C 1
ATOM 7486 O O . ARG B 1 417 ? -18.438 -34.906 -4.852 1 27.14 417 ARG B O 1
ATOM 7493 N N . THR B 1 418 ? -20.531 -34.562 -4.633 1 23.89 418 THR B N 1
ATOM 7494 C CA . THR B 1 418 ? -20.703 -33.906 -3.342 1 23.89 418 THR B CA 1
ATOM 7495 C C . THR B 1 418 ? -20.578 -34.906 -2.203 1 23.89 418 THR B C 1
ATOM 7497 O O . THR B 1 418 ? -21.109 -34.688 -1.116 1 23.89 418 THR B O 1
ATOM 7500 N N . THR B 1 419 ? -19.859 -35.938 -2.244 1 21.77 419 THR B N 1
ATOM 7501 C CA . THR B 1 419 ? -19.875 -36.688 -0.992 1 21.77 419 THR B CA 1
ATOM 7502 C C . THR B 1 419 ? -19.656 -35.75 0.198 1 21.77 419 THR B C 1
ATOM 7504 O O . THR B 1 419 ? -18.875 -34.812 0.126 1 21.77 419 THR B O 1
ATOM 7507 N N . SER B 1 420 ? -20.703 -35.812 1.161 1 22.19 420 SER B N 1
ATOM 7508 C CA . SER B 1 420 ? -20.984 -35.531 2.566 1 22.19 420 SER B CA 1
ATOM 7509 C C . SER B 1 420 ? -19.844 -36.031 3.463 1 22.19 420 SER B C 1
ATOM 7511 O O . SER B 1 420 ? -19.672 -37.219 3.637 1 22.19 420 SER B O 1
ATOM 7513 N N . GLU B 1 421 ? -18.625 -35.781 3.254 1 21.27 421 GLU B N 1
ATOM 7514 C CA . GLU B 1 421 ? -17.859 -36.031 4.473 1 21.27 421 GLU B CA 1
ATOM 7515 C C . GLU B 1 421 ? -18.547 -35.406 5.691 1 21.27 421 GLU B C 1
ATOM 7517 O O . GLU B 1 421 ? -18.5 -34.188 5.898 1 21.27 421 GLU B O 1
ATOM 7522 N N . ALA B 1 422 ? -19.797 -35.906 6 1 22.28 422 ALA B N 1
ATOM 7523 C CA . ALA B 1 422 ? -20.5 -35.844 7.285 1 22.28 422 ALA B CA 1
ATOM 7524 C C . ALA B 1 422 ? -19.547 -36.156 8.438 1 22.28 422 ALA B C 1
ATOM 7526 O O . ALA B 1 422 ? -19.594 -35.5 9.484 1 22.28 422 ALA B O 1
ATOM 7527 N N . GLY B 1 423 ? -18.875 -37.281 8.531 1 20.69 423 GLY B N 1
ATOM 7528 C CA . GLY B 1 423 ? -18.922 -37.969 9.805 1 20.69 423 GLY B CA 1
ATOM 7529 C C . GLY B 1 423 ? -18.156 -37.281 10.906 1 20.69 423 GLY B C 1
ATOM 7530 O O . GLY B 1 423 ? -17.828 -37.906 11.922 1 20.69 423 GLY B O 1
ATOM 7531 N N . ILE B 1 424 ? -17.406 -36.219 10.734 1 20.59 424 ILE B N 1
ATOM 7532 C CA . ILE B 1 424 ? -16.844 -36.094 12.078 1 20.59 424 ILE B CA 1
ATOM 7533 C C . ILE B 1 424 ? -17.969 -36.031 13.109 1 20.59 424 ILE B C 1
ATOM 7535 O O . ILE B 1 424 ? -18.75 -35.094 13.109 1 20.59 424 ILE B O 1
ATOM 7539 N N . SER B 1 425 ? -18.438 -37.219 13.586 1 18.75 425 SER B N 1
ATOM 7540 C CA . SER B 1 425 ? -19.281 -37.656 14.703 1 18.75 425 SER B CA 1
ATOM 7541 C C . SER B 1 425 ? -18.859 -36.938 16 1 18.75 425 SER B C 1
ATOM 7543 O O . SER B 1 425 ? -17.766 -37.188 16.516 1 18.75 425 SER B O 1
ATOM 7545 N N . SER B 1 426 ? -18.969 -35.594 16.156 1 17.48 426 SER B N 1
ATOM 7546 C CA . SER B 1 426 ? -19.172 -35.25 17.547 1 17.48 426 SER B CA 1
ATOM 7547 C C . SER B 1 426 ? -20.172 -36.188 18.219 1 17.48 426 SER B C 1
ATOM 7549 O O . SER B 1 426 ? -21.109 -36.656 17.594 1 17.48 426 SER B O 1
ATOM 7551 N N . SER B 1 427 ? -19.672 -37.031 19.172 1 18.12 427 SER B N 1
ATOM 7552 C CA . SER B 1 427 ? -20.328 -37.875 20.156 1 18.12 427 SER B CA 1
ATOM 7553 C C . SER B 1 427 ? -21.656 -37.312 20.609 1 18.12 427 SER B C 1
ATOM 7555 O O . SER B 1 427 ? -21.984 -36.156 20.25 1 18.12 427 SER B O 1
ATOM 7557 N N . CYS B 1 428 ? -22.031 -37.625 21.875 1 18.55 428 CYS B N 1
ATOM 7558 C CA . CYS B 1 428 ? -23.141 -38.25 22.562 1 18.55 428 CYS B CA 1
ATOM 7559 C C . CYS B 1 428 ? -24.234 -37.25 22.922 1 18.55 428 CYS B C 1
ATOM 7561 O O . CYS B 1 428 ? -25.391 -37.625 23.047 1 18.55 428 CYS B O 1
ATOM 7563 N N . LEU B 1 429 ? -23.844 -36.125 23.516 1 18.25 429 LEU B N 1
ATOM 7564 C CA . LEU B 1 429 ? -24.734 -35.938 24.656 1 18.25 429 LEU B CA 1
ATOM 7565 C C . LEU B 1 429 ? -26.156 -35.625 24.188 1 18.25 429 LEU B C 1
ATOM 7567 O O . LEU B 1 429 ? -26.359 -35.156 23.062 1 18.25 429 LEU B O 1
ATOM 7571 N N . PRO B 1 430 ? -27.203 -36.188 24.875 1 17.92 430 PRO B N 1
ATOM 7572 C CA . PRO B 1 430 ? -28.641 -36.438 24.875 1 17.92 430 PRO B CA 1
ATOM 7573 C C . PRO B 1 430 ? -29.484 -35.188 24.703 1 17.92 430 PRO B C 1
ATOM 7575 O O . PRO B 1 430 ? -30.688 -35.281 24.516 1 17.92 430 PRO B O 1
ATOM 7578 N N . GLU B 1 431 ? -28.828 -34 24.5 1 17.16 431 GLU B N 1
ATOM 7579 C CA . GLU B 1 431 ? -29.719 -33.125 25.25 1 17.16 431 GLU B CA 1
ATOM 7580 C C . GLU B 1 431 ? -31.125 -33.094 24.656 1 17.16 431 GLU B C 1
ATOM 7582 O O . GLU B 1 431 ? -31.297 -33.344 23.453 1 17.16 431 GLU B O 1
ATOM 7587 N N . THR B 1 432 ? -32.094 -32.812 25.469 1 17.45 432 THR B N 1
ATOM 7588 C CA . THR B 1 432 ? -33.5 -32.844 25.875 1 17.45 432 THR B CA 1
ATOM 7589 C C . THR B 1 432 ? -34.344 -31.922 25.016 1 17.45 432 THR B C 1
ATOM 7591 O O . THR B 1 432 ? -35.562 -32.062 24.922 1 17.45 432 THR B O 1
ATOM 7594 N N . LEU B 1 433 ? -33.781 -30.812 24.391 1 17 433 LEU B N 1
ATOM 7595 C CA . LEU B 1 433 ? -34.812 -29.797 24.625 1 17 433 LEU B CA 1
ATOM 7596 C C . LEU B 1 433 ? -36.062 -30.062 23.797 1 17 433 LEU B C 1
ATOM 7598 O O . LEU B 1 433 ? -35.969 -30.672 22.734 1 17 433 LEU B O 1
ATOM 7602 N N . GLY B 1 434 ? -37.219 -29.562 24.203 1 16.64 434 GLY B N 1
ATOM 7603 C CA . GLY B 1 434 ? -38.688 -29.672 24.266 1 16.64 434 GLY B CA 1
ATOM 7604 C C . GLY B 1 434 ? -39.375 -29.156 23.016 1 16.64 434 GLY B C 1
ATOM 7605 O O . GLY B 1 434 ? -40.188 -29.859 22.422 1 16.64 434 GLY B O 1
ATOM 7606 N N . SER B 1 435 ? -39.312 -27.828 22.734 1 17.52 435 SER B N 1
ATOM 7607 C CA . SER B 1 435 ? -40.656 -27.25 22.656 1 17.52 435 SER B CA 1
ATOM 7608 C C . SER B 1 435 ? -41.25 -27.438 21.266 1 17.52 435 SER B C 1
ATOM 7610 O O . SER B 1 435 ? -40.531 -27.703 20.297 1 17.52 435 SER B O 1
ATOM 7612 N N . ALA B 1 436 ? -42.531 -26.891 21.094 1 17.66 436 ALA B N 1
ATOM 7613 C CA . ALA B 1 436 ? -43.844 -27.172 20.562 1 17.66 436 ALA B CA 1
ATOM 7614 C C . ALA B 1 436 ? -43.938 -26.828 19.078 1 17.66 436 ALA B C 1
ATOM 7616 O O . ALA B 1 436 ? -43.094 -26.062 18.562 1 17.66 436 ALA B O 1
ATOM 7617 N N . LYS B 1 437 ? -45.125 -27.031 18.438 1 17.64 437 LYS B N 1
ATOM 7618 C CA . LYS B 1 437 ? -45.938 -27.547 17.344 1 17.64 437 LYS B CA 1
ATOM 7619 C C . LYS B 1 437 ? -46.281 -26.438 16.359 1 17.64 437 LYS B C 1
ATOM 7621 O O . LYS B 1 437 ? -46.906 -26.688 15.328 1 17.64 437 LYS B O 1
ATOM 7626 N N . SER B 1 438 ? -46 -25.094 16.453 1 18.44 438 SER B N 1
ATOM 7627 C CA . SER B 1 438 ? -47.188 -24.391 15.953 1 18.44 438 SER B CA 1
ATOM 7628 C C . SER B 1 438 ? -47.281 -24.484 14.43 1 18.44 438 SER B C 1
ATOM 7630 O O . SER B 1 438 ? -46.25 -24.562 13.75 1 18.44 438 SER B O 1
ATOM 7632 N N . THR B 1 439 ? -48.531 -24.578 13.812 1 17.75 439 THR B N 1
ATOM 7633 C CA . THR B 1 439 ? -49.406 -25.016 12.711 1 17.75 439 THR B CA 1
ATOM 7634 C C . THR B 1 439 ? -49.375 -24 11.578 1 17.75 439 THR B C 1
ATOM 7636 O O . THR B 1 439 ? -50.062 -24.188 10.57 1 17.75 439 THR B O 1
ATOM 7639 N N . THR B 1 440 ? -48.5 -23 11.461 1 18.84 440 THR B N 1
ATOM 7640 C CA . THR B 1 440 ? -49.094 -21.938 10.672 1 18.84 440 THR B CA 1
ATOM 7641 C C . THR B 1 440 ? -49.344 -22.391 9.234 1 18.84 440 THR B C 1
ATOM 7643 O O . THR B 1 440 ? -48.531 -23.125 8.664 1 18.84 440 THR B O 1
ATOM 7646 N N . CYS B 1 441 ? -50.594 -22.016 8.57 1 19.38 441 CYS B N 1
ATOM 7647 C CA . CYS B 1 441 ? -51.531 -22.25 7.473 1 19.38 441 CYS B CA 1
ATOM 7648 C C . CYS B 1 441 ? -50.969 -21.75 6.152 1 19.38 441 CYS B C 1
ATOM 7650 O O . CYS B 1 441 ? -50.406 -20.656 6.086 1 19.38 441 CYS B O 1
ATOM 7652 N N . LEU B 1 442 ? -50.906 -22.594 5.043 1 20.2 442 LEU B N 1
ATOM 7653 C CA . LEU B 1 442 ? -50.469 -22.688 3.656 1 20.2 442 LEU B CA 1
ATOM 7654 C C . LEU B 1 442 ? -51.344 -21.812 2.748 1 20.2 442 LEU B C 1
ATOM 7656 O O . LEU B 1 442 ? -52.5 -22.125 2.514 1 20.2 442 LEU B O 1
ATOM 7660 N N . GLN B 1 443 ? -51.5 -20.5 2.961 1 21.2 443 GLN B N 1
ATOM 7661 C CA . GLN B 1 443 ? -52.438 -19.828 2.055 1 21.2 443 GLN B CA 1
ATOM 7662 C C . GLN B 1 443 ? -52.031 -20.031 0.599 1 21.2 443 GLN B C 1
ATOM 7664 O O . GLN B 1 443 ? -50.844 -19.938 0.266 1 21.2 443 GLN B O 1
ATOM 7669 N N . LEU B 1 444 ? -53 -20.562 -0.286 1 22.89 444 LEU B N 1
ATOM 7670 C CA . LEU B 1 444 ? -53.25 -21.047 -1.638 1 22.89 444 LEU B CA 1
ATOM 7671 C C . LEU B 1 444 ? -53.125 -19.906 -2.65 1 22.89 444 LEU B C 1
ATOM 7673 O O . LEU B 1 444 ? -54.031 -19.078 -2.777 1 22.89 444 LEU B O 1
ATOM 7677 N N . GLU B 1 445 ? -52.219 -19.062 -2.705 1 23.78 445 GLU B N 1
ATOM 7678 C CA . GLU B 1 445 ? -52.375 -18.016 -3.703 1 23.78 445 GLU B CA 1
ATOM 7679 C C . GLU B 1 445 ? -52.562 -18.609 -5.098 1 23.78 445 GLU B C 1
ATOM 7681 O O . GLU B 1 445 ? -51.938 -19.609 -5.434 1 23.78 445 GLU B O 1
ATOM 7686 N N . ASN B 1 446 ? -53.75 -18.375 -5.805 1 27.03 446 ASN B N 1
ATOM 7687 C CA . ASN B 1 446 ? -54.406 -18.656 -7.074 1 27.03 446 ASN B CA 1
ATOM 7688 C C . ASN B 1 446 ? -53.531 -18.312 -8.258 1 27.03 446 ASN B C 1
ATOM 7690 O O . ASN B 1 446 ? -54 -18.156 -9.383 1 27.03 446 ASN B O 1
ATOM 7694 N N . GLY B 1 447 ? -52.25 -18.25 -8.188 1 28.94 447 GLY B N 1
ATOM 7695 C CA . GLY B 1 447 ? -51.531 -17.734 -9.344 1 28.94 447 GLY B CA 1
ATOM 7696 C C . GLY B 1 447 ? -51.844 -18.5 -10.617 1 28.94 447 GLY B C 1
ATOM 7697 O O . GLY B 1 447 ? -52.188 -19.672 -10.578 1 28.94 447 GLY B O 1
ATOM 7698 N N . ASN B 1 448 ? -52.5 -17.828 -11.703 1 34.62 448 ASN B N 1
ATOM 7699 C CA . ASN B 1 448 ? -52.75 -18.219 -13.086 1 34.62 448 ASN B CA 1
ATOM 7700 C C . ASN B 1 448 ? -51.625 -19.062 -13.641 1 34.62 448 ASN B C 1
ATOM 7702 O O . ASN B 1 448 ? -50.469 -18.594 -13.766 1 34.62 448 ASN B O 1
ATOM 7706 N N . SER B 1 449 ? -51.594 -20.297 -13.336 1 36.72 449 SER B N 1
ATOM 7707 C CA . SER B 1 449 ? -50.656 -21.359 -13.711 1 36.72 449 SER B CA 1
ATOM 7708 C C . SER B 1 449 ? -50.594 -21.531 -15.227 1 36.72 449 SER B C 1
ATOM 7710 O O . SER B 1 449 ? -51.562 -22 -15.844 1 36.72 449 SER B O 1
ATOM 7712 N N . VAL B 1 450 ? -50.125 -20.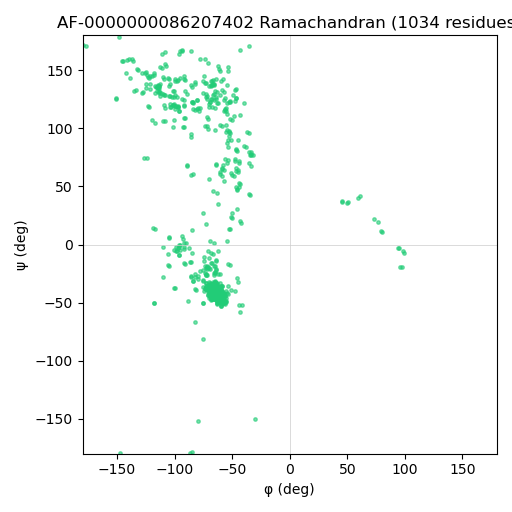578 -16 1 43.88 450 VAL B N 1
ATOM 7713 C CA . VAL B 1 450 ? -49.812 -20.797 -17.406 1 43.88 450 VAL B CA 1
ATOM 7714 C C . VAL B 1 450 ? -49.219 -22.203 -17.578 1 43.88 450 VAL B C 1
ATOM 7716 O O . VAL B 1 450 ? -48.219 -22.547 -16.984 1 43.88 450 VAL B O 1
ATOM 7719 N N . SER B 1 451 ? -50.125 -23.078 -17.953 1 53.28 451 SER B N 1
ATOM 7720 C CA . SER B 1 451 ? -49.812 -24.484 -18.203 1 53.28 451 SER B CA 1
ATOM 7721 C C . SER B 1 451 ? -48.656 -24.625 -19.188 1 53.28 451 SER B C 1
ATOM 7723 O O . SER B 1 451 ? -48.75 -24.141 -20.328 1 53.28 451 SER B O 1
ATOM 7725 N N . ARG B 1 452 ? -47.531 -24.734 -18.859 1 71.81 452 ARG B N 1
ATOM 7726 C CA . ARG B 1 452 ? -46.312 -25 -19.656 1 71.81 452 ARG B CA 1
ATOM 7727 C C . ARG B 1 452 ? -46.375 -26.391 -20.281 1 71.81 452 ARG B C 1
ATOM 7729 O O . ARG B 1 452 ? -46.781 -27.359 -19.625 1 71.81 452 ARG B O 1
ATOM 7736 N N . THR B 1 453 ? -46.375 -26.375 -21.625 1 79.56 453 THR B N 1
ATOM 7737 C CA . THR B 1 453 ? -46.375 -27.625 -22.375 1 79.56 453 THR B CA 1
ATOM 7738 C C . THR B 1 453 ? -44.969 -27.984 -22.812 1 79.56 453 THR B C 1
ATOM 7740 O O . THR B 1 453 ? -44.125 -27.094 -23 1 79.56 453 THR B O 1
ATOM 7743 N N . CYS B 1 454 ? -44.625 -29.188 -22.766 1 82.94 454 CYS B N 1
ATOM 7744 C CA . CYS B 1 454 ? -43.375 -29.688 -23.297 1 82.94 454 CYS B CA 1
ATOM 7745 C C . CYS B 1 454 ? -43.594 -30.828 -24.297 1 82.94 454 CYS B C 1
ATOM 7747 O O . CYS B 1 454 ? -44.656 -31.438 -24.281 1 82.94 454 CYS B O 1
ATOM 7749 N N . ARG B 1 455 ? -42.812 -30.953 -25.219 1 86.75 455 ARG B N 1
ATOM 7750 C CA . ARG B 1 455 ? -42.875 -31.984 -26.25 1 86.75 455 ARG B CA 1
ATOM 7751 C C . ARG B 1 455 ? -41.812 -33.062 -26 1 86.75 455 ARG B C 1
ATOM 7753 O O . ARG B 1 455 ? -40.656 -32.75 -25.688 1 86.75 455 ARG B O 1
ATOM 7760 N N . ALA B 1 456 ? -42.125 -34.281 -25.953 1 85.62 456 ALA B N 1
ATOM 7761 C CA . ALA B 1 456 ? -41.188 -35.406 -25.766 1 85.62 456 ALA B CA 1
ATOM 7762 C C . ALA B 1 456 ? -40.219 -35.531 -26.922 1 85.62 456 ALA B C 1
ATOM 7764 O O . ALA B 1 456 ? -40.656 -35.594 -28.078 1 85.62 456 ALA B O 1
ATOM 7765 N N . LEU B 1 457 ? -39.031 -35.531 -26.703 1 82 457 LEU B N 1
ATOM 7766 C CA . LEU B 1 457 ? -37.938 -35.656 -27.672 1 82 457 LEU B CA 1
ATOM 7767 C C . LEU B 1 457 ? -37.625 -37.156 -27.953 1 82 457 LEU B C 1
ATOM 7769 O O . LEU B 1 457 ? -37.188 -37.5 -29.031 1 82 457 LEU B O 1
ATOM 7773 N N . TYR B 1 458 ? -37.938 -38.031 -26.922 1 80.38 458 TYR B N 1
ATOM 7774 C CA . TYR B 1 458 ? -37.625 -39.438 -26.984 1 80.38 458 TYR B CA 1
ATOM 7775 C C . TYR B 1 458 ? -38.75 -40.281 -26.375 1 80.38 458 TYR B C 1
ATOM 7777 O O . TYR B 1 458 ? -39.562 -39.781 -25.594 1 80.38 458 TYR B O 1
ATOM 7785 N N . ASP B 1 459 ? -38.75 -41.562 -26.781 1 81.69 459 ASP B N 1
ATOM 7786 C CA . ASP B 1 459 ? -39.656 -42.5 -26.156 1 81.69 459 ASP B CA 1
ATOM 7787 C C . ASP B 1 459 ? -39.219 -42.844 -24.734 1 81.69 459 ASP B C 1
ATOM 7789 O O . ASP B 1 459 ? -38.031 -43.031 -24.469 1 81.69 459 ASP B O 1
ATOM 7793 N N . TYR B 1 460 ? -40.031 -42.688 -23.75 1 80.75 460 TYR B N 1
ATOM 7794 C CA . TYR B 1 460 ? -39.906 -43.094 -22.359 1 80.75 460 TYR B CA 1
ATOM 7795 C C . TYR B 1 460 ? -40.969 -44.094 -21.953 1 80.75 460 TYR B C 1
ATOM 7797 O O . TYR B 1 460 ? -42.156 -43.781 -21.906 1 80.75 460 TYR B O 1
ATOM 7805 N N . HIS B 1 461 ? -40.5 -45.438 -21.828 1 81.12 461 HIS B N 1
ATOM 7806 C CA . HIS B 1 461 ? -41.406 -46.5 -21.391 1 81.12 461 HIS B CA 1
ATOM 7807 C C . HIS B 1 461 ? -41.188 -46.844 -19.938 1 81.12 461 HIS B C 1
ATOM 7809 O O . HIS B 1 461 ? -40.031 -47.062 -19.516 1 81.12 461 HIS B O 1
ATOM 7815 N N . THR B 1 462 ? -42.094 -46.719 -19.125 1 76.88 462 THR B N 1
ATOM 7816 C CA . THR B 1 462 ? -42.031 -47.094 -17.703 1 76.88 462 THR B CA 1
ATOM 7817 C C . THR B 1 462 ? -43.156 -48.062 -17.344 1 76.88 462 THR B C 1
ATOM 7819 O O . THR B 1 462 ? -44.219 -48.062 -17.969 1 76.88 462 THR B O 1
ATOM 7822 N N . GLU B 1 463 ? -42.906 -49 -16.422 1 71.69 463 GLU B N 1
ATOM 7823 C CA . GLU B 1 463 ? -43.875 -49.938 -15.852 1 71.69 463 GLU B CA 1
ATOM 7824 C C . GLU B 1 463 ? -44.438 -49.406 -14.531 1 71.69 463 GLU B C 1
ATOM 7826 O O . GLU B 1 463 ? -45.344 -50 -13.945 1 71.69 463 GLU B O 1
ATOM 7831 N N . ARG B 1 464 ? -44.031 -48.281 -14.078 1 80.94 464 ARG B N 1
ATOM 7832 C CA . ARG B 1 464 ? -44.5 -47.688 -12.82 1 80.94 464 ARG B CA 1
ATOM 7833 C C . ARG B 1 464 ? -45.781 -46.906 -13.031 1 80.94 464 ARG B C 1
ATOM 7835 O O . ARG B 1 464 ? -45.906 -46.125 -13.992 1 80.94 464 ARG B O 1
ATOM 7842 N N . GLU B 1 465 ? -46.688 -47.062 -12.203 1 79.38 465 GLU B N 1
ATOM 7843 C CA . GLU B 1 465 ? -48 -46.469 -12.297 1 79.38 465 GLU B CA 1
ATOM 7844 C C . GLU B 1 465 ? -47.938 -44.969 -12.055 1 79.38 465 GLU B C 1
ATOM 7846 O O . GLU B 1 465 ? -48.812 -44.219 -12.531 1 79.38 465 GLU B O 1
ATOM 7851 N N . ASP B 1 466 ? -46.844 -44.438 -11.406 1 82 466 ASP B N 1
ATOM 7852 C CA . ASP B 1 466 ? -46.75 -43.031 -11.039 1 82 466 ASP B CA 1
ATOM 7853 C C . ASP B 1 466 ? -45.969 -42.25 -12.109 1 82 466 ASP B C 1
ATOM 7855 O O . ASP B 1 466 ? -45.812 -41.031 -12 1 82 466 ASP B O 1
ATOM 7859 N N . GLU B 1 467 ? -45.469 -42.906 -13.148 1 83.75 467 GLU B N 1
ATOM 7860 C CA . GLU B 1 467 ? -44.688 -42.25 -14.211 1 83.75 467 GLU B CA 1
ATOM 7861 C C . GLU B 1 467 ? -45.469 -42.281 -15.531 1 83.75 467 GLU B C 1
ATOM 7863 O O . GLU B 1 467 ? -46.25 -43.188 -15.781 1 83.75 467 GLU B O 1
ATOM 7868 N N . LEU B 1 468 ? -45.188 -41.312 -16.359 1 86.62 468 LEU B N 1
ATOM 7869 C CA . LEU B 1 468 ? -45.844 -41.125 -17.656 1 86.62 468 LEU B CA 1
ATOM 7870 C C . LEU B 1 468 ? -44.969 -41.688 -18.781 1 86.62 468 LEU B C 1
ATOM 7872 O O . LEU B 1 468 ? -43.781 -41.375 -18.891 1 86.62 468 LEU B O 1
ATOM 7876 N N . CYS B 1 469 ? -45.469 -42.719 -19.578 1 83.75 469 CYS B N 1
ATOM 7877 C CA . CYS B 1 469 ? -44.812 -43.125 -20.812 1 83.75 469 CYS B CA 1
ATOM 7878 C C . CYS B 1 469 ? -44.875 -42.031 -21.875 1 83.75 469 CYS B C 1
ATOM 7880 O O . CYS B 1 469 ? -45.906 -41.406 -22.047 1 83.75 469 CYS B O 1
ATOM 7882 N N . LEU B 1 470 ? -43.719 -41.719 -22.422 1 82 470 LEU B N 1
ATOM 7883 C CA . LEU B 1 470 ? -43.656 -40.719 -23.469 1 82 470 LEU B CA 1
ATOM 7884 C C . LEU B 1 470 ? -43.25 -41.344 -24.812 1 82 470 LEU B C 1
ATOM 7886 O O . LEU B 1 470 ? -42.5 -42.312 -24.844 1 82 470 LEU B O 1
ATOM 7890 N N . SER B 1 471 ? -43.906 -40.969 -25.875 1 84.06 471 SER B N 1
ATOM 7891 C CA . SER B 1 471 ? -43.5 -41.188 -27.266 1 84.06 471 SER B CA 1
ATOM 7892 C C . SER B 1 471 ? -42.969 -39.875 -27.875 1 84.06 471 SER B C 1
ATOM 7894 O O . SER B 1 471 ? -43.469 -38.812 -27.609 1 84.06 471 SER B O 1
ATOM 7896 N N . LYS B 1 472 ? -41.844 -40.125 -28.594 1 83.12 472 LYS B N 1
ATOM 7897 C CA . LYS B 1 472 ? -41.281 -38.938 -29.266 1 83.12 472 LYS B CA 1
ATOM 7898 C C . LYS B 1 472 ? -42.375 -38.156 -29.984 1 83.12 472 LYS B C 1
ATOM 7900 O O . LYS B 1 472 ? -43.156 -38.688 -30.766 1 83.12 472 LYS B O 1
ATOM 7905 N N . GLY B 1 473 ? -42.469 -36.812 -29.656 1 83 473 GLY B N 1
ATOM 7906 C CA . GLY B 1 473 ? -43.438 -35.906 -30.266 1 83 473 GLY B CA 1
ATOM 7907 C C . GLY B 1 473 ? -44.656 -35.688 -29.391 1 83 473 GLY B C 1
ATOM 7908 O O . GLY B 1 473 ? -45.469 -34.812 -29.703 1 83 473 GLY B O 1
ATOM 7909 N N . ASP B 1 474 ? -44.844 -36.375 -28.297 1 84.62 474 ASP B N 1
ATOM 7910 C CA . ASP B 1 474 ? -45.969 -36.188 -27.375 1 84.62 474 ASP B CA 1
ATOM 7911 C C . ASP B 1 474 ? -45.938 -34.781 -26.75 1 84.62 474 ASP B C 1
ATOM 7913 O O . ASP B 1 474 ? -44.875 -34.281 -26.375 1 84.62 474 ASP B O 1
ATOM 7917 N N . VAL B 1 475 ? -47.062 -34.094 -26.781 1 85.94 475 VAL B N 1
ATOM 7918 C CA . VAL B 1 475 ? -47.219 -32.844 -26.078 1 85.94 475 VAL B CA 1
ATOM 7919 C C . VAL B 1 475 ? -47.781 -33.094 -24.672 1 85.94 475 VAL B C 1
ATOM 7921 O O . VAL B 1 475 ? -48.844 -33.656 -24.531 1 85.94 475 VAL B O 1
ATOM 7924 N N . ILE B 1 476 ? -47.031 -32.688 -23.656 1 85.94 476 ILE B N 1
ATOM 7925 C CA . ILE B 1 476 ? -47.344 -32.906 -22.25 1 85.94 476 ILE B CA 1
ATOM 7926 C C . ILE B 1 476 ? -47.625 -31.578 -21.578 1 85.94 476 ILE B C 1
ATOM 7928 O O . ILE B 1 476 ? -46.938 -30.594 -21.797 1 85.94 476 ILE B O 1
ATOM 7932 N N . VAL B 1 477 ? -48.688 -31.531 -20.859 1 85.75 477 VAL B N 1
ATOM 7933 C CA . VAL B 1 477 ? -49 -30.391 -20.016 1 85.75 477 VAL B CA 1
ATOM 7934 C C . VAL B 1 477 ? -48.281 -30.5 -18.672 1 85.75 477 VAL B C 1
ATOM 7936 O O . VAL B 1 477 ? -48.438 -31.484 -17.953 1 85.75 477 VAL B O 1
ATOM 7939 N N . ILE B 1 478 ? -47.406 -29.562 -18.438 1 84.38 478 ILE B N 1
ATOM 7940 C CA . ILE B 1 478 ? -46.625 -29.562 -17.203 1 84.38 478 ILE B CA 1
ATOM 7941 C C . ILE B 1 478 ? -47.438 -29 -16.062 1 84.38 478 ILE B C 1
ATOM 7943 O O . ILE B 1 478 ? -47.969 -27.891 -16.141 1 84.38 478 ILE B O 1
ATOM 7947 N N . HIS B 1 479 ? -47.562 -29.734 -15.055 1 82.75 479 HIS B N 1
ATOM 7948 C CA . HIS B 1 479 ? -48.281 -29.297 -13.844 1 82.75 479 HIS B CA 1
ATOM 7949 C C . HIS B 1 479 ? -47.281 -28.844 -12.773 1 82.75 479 HIS B C 1
ATOM 7951 O O . HIS B 1 479 ? -47.562 -27.906 -12.016 1 82.75 479 HIS B O 1
ATOM 7957 N N . HIS B 1 480 ? -46.125 -29.625 -12.742 1 82.25 480 HIS B N 1
ATOM 7958 C CA . HIS B 1 480 ? -45.125 -29.328 -11.719 1 82.25 480 HIS B CA 1
ATOM 7959 C C . HIS B 1 480 ? -43.75 -29.703 -12.195 1 82.25 480 HIS B C 1
ATOM 7961 O O . HIS B 1 480 ? -43.531 -30.766 -12.781 1 82.25 480 HIS B O 1
ATOM 7967 N N . LYS B 1 481 ? -42.844 -28.75 -12.148 1 79.62 481 LYS B N 1
ATOM 7968 C CA . LYS B 1 481 ? -41.406 -28.969 -12.383 1 79.62 481 LYS B CA 1
ATOM 7969 C C . LYS B 1 481 ? -40.656 -29.156 -11.07 1 79.62 481 LYS B C 1
ATOM 7971 O O . LYS B 1 481 ? -40.625 -28.266 -10.234 1 79.62 481 LYS B O 1
ATOM 7976 N N . ASP B 1 482 ? -40.125 -30.328 -10.891 1 77.12 482 ASP B N 1
ATOM 7977 C CA . ASP B 1 482 ? -39.312 -30.578 -9.719 1 77.12 482 ASP B CA 1
ATOM 7978 C C . ASP B 1 482 ? -37.812 -30.297 -10.023 1 77.12 482 ASP B C 1
ATOM 7980 O O . ASP B 1 482 ? -37.344 -30.547 -11.133 1 77.12 482 ASP B O 1
ATOM 7984 N N . LYS B 1 483 ? -37.062 -29.781 -9.172 1 76.06 483 LYS B N 1
ATOM 7985 C CA . LYS B 1 483 ? -35.656 -29.422 -9.305 1 76.06 483 LYS B CA 1
ATOM 7986 C C . LYS B 1 483 ? -34.781 -30.656 -9.43 1 76.06 483 LYS B C 1
ATOM 7988 O O . LYS B 1 483 ? -33.656 -30.578 -9.914 1 76.06 483 LYS B O 1
ATOM 7993 N N . ASN B 1 484 ? -35.281 -31.75 -9.273 1 71 484 ASN B N 1
ATOM 7994 C CA . ASN B 1 484 ? -34.5 -33 -9.32 1 71 484 ASN B CA 1
ATOM 7995 C C . ASN B 1 484 ? -34.5 -33.594 -10.711 1 71 484 ASN B C 1
ATOM 7997 O O . ASN B 1 484 ? -34.062 -34.75 -10.898 1 71 484 ASN B O 1
ATOM 8001 N N . GLY B 1 485 ? -35.031 -33 -11.695 1 77.69 485 GLY B N 1
ATOM 8002 C CA . GLY B 1 485 ? -35.031 -33.406 -13.094 1 77.69 485 GLY B CA 1
ATOM 8003 C C . GLY B 1 485 ? -36.281 -34.188 -13.492 1 77.69 485 GLY B C 1
ATOM 8004 O O . GLY B 1 485 ? -36.438 -34.562 -14.656 1 77.69 485 GLY B O 1
ATOM 8005 N N . TRP B 1 486 ? -37.156 -34.438 -12.516 1 83.44 486 TRP B N 1
ATOM 8006 C CA . TRP B 1 486 ? -38.438 -35.062 -12.852 1 83.44 486 TRP B CA 1
ATOM 8007 C C . TRP B 1 486 ? -39.562 -34.031 -12.906 1 83.44 486 TRP B C 1
ATOM 8009 O O . TRP B 1 486 ? -39.625 -33.125 -12.078 1 83.44 486 TRP B O 1
ATOM 8019 N N . TRP B 1 487 ? -40.312 -34.094 -13.953 1 86.5 487 TRP B N 1
ATOM 8020 C CA . TRP B 1 487 ? -41.469 -33.25 -14.117 1 86.5 487 TRP B CA 1
ATOM 8021 C C . TRP B 1 487 ? -42.781 -34.062 -14 1 86.5 487 TRP B C 1
ATOM 8023 O O . TRP B 1 487 ? -42.781 -35.25 -14.297 1 86.5 487 TRP B O 1
ATOM 8033 N N . TYR B 1 488 ? -43.75 -33.438 -13.398 1 88.25 488 TYR B N 1
ATOM 8034 C CA . TYR B 1 488 ? -45.094 -34 -13.312 1 88.25 488 TYR B CA 1
ATOM 8035 C C . TYR B 1 488 ? -46.031 -33.312 -14.305 1 88.25 488 TYR B C 1
ATOM 8037 O O . TYR B 1 488 ? -46.125 -32.094 -14.367 1 88.25 488 TYR B O 1
ATOM 8045 N N . GLY B 1 489 ? -46.5 -34.062 -15.148 1 87.75 489 GLY B N 1
ATOM 8046 C CA . GLY B 1 489 ? -47.375 -33.531 -16.188 1 87.75 489 GLY B CA 1
ATOM 8047 C C . GLY B 1 489 ? -48.438 -34.531 -16.625 1 87.75 489 GLY B C 1
ATOM 8048 O O . GLY B 1 489 ? -48.594 -35.594 -16.047 1 87.75 489 GLY B O 1
ATOM 8049 N N . SER B 1 490 ? -49.25 -34.094 -17.578 1 87.06 490 SER B N 1
ATOM 8050 C CA . SER B 1 490 ? -50.344 -34.906 -18.094 1 87.06 490 SER B CA 1
ATOM 8051 C C . SER B 1 490 ? -50.312 -35 -19.625 1 87.06 490 SER B C 1
ATOM 8053 O O . SER B 1 490 ? -49.906 -34.031 -20.281 1 87.06 490 SER B O 1
ATOM 8055 N N . ARG B 1 491 ? -50.406 -36.188 -20.219 1 81.38 491 ARG B N 1
ATOM 8056 C CA . ARG B 1 491 ? -50.531 -36.469 -21.641 1 81.38 491 ARG B CA 1
ATOM 8057 C C . ARG B 1 491 ? -51.781 -37.281 -21.938 1 81.38 491 ARG B C 1
ATOM 8059 O O . ARG B 1 491 ? -51.969 -38.375 -21.406 1 81.38 491 ARG B O 1
ATOM 8066 N N . ASN B 1 492 ? -52.75 -36.75 -22.766 1 81.5 492 ASN B N 1
ATOM 8067 C CA . ASN B 1 492 ? -54 -37.375 -23.156 1 81.5 492 ASN B CA 1
ATOM 8068 C C . ASN B 1 492 ? -54.781 -37.906 -21.953 1 81.5 492 ASN B C 1
ATOM 8070 O O . ASN B 1 492 ? -55.344 -39 -22 1 81.5 492 ASN B O 1
ATOM 8074 N N . GLY B 1 493 ? -54.781 -37.188 -20.688 1 80.75 493 GLY B N 1
ATOM 8075 C CA . GLY B 1 493 ? -55.562 -37.531 -19.516 1 80.75 493 GLY B CA 1
ATOM 8076 C C . GLY B 1 493 ? -54.781 -38.375 -18.5 1 80.75 493 GLY B C 1
ATOM 8077 O O . GLY B 1 493 ? -55.219 -38.5 -17.344 1 80.75 493 GLY B O 1
ATOM 8078 N N . GLU B 1 494 ? -53.688 -39.031 -18.891 1 82.62 494 GLU B N 1
ATOM 8079 C CA . GLU B 1 494 ? -52.844 -39.781 -17.969 1 82.62 494 GLU B CA 1
ATOM 8080 C C . GLU B 1 494 ? -51.812 -38.875 -17.297 1 82.62 494 GLU B C 1
ATOM 8082 O O . GLU B 1 494 ? -51.125 -38.094 -17.969 1 82.62 494 GLU B O 1
ATOM 8087 N N . LYS B 1 495 ? -51.781 -38.812 -15.984 1 85.81 495 LYS B N 1
ATOM 8088 C CA . LYS B 1 495 ? -50.875 -38 -15.18 1 85.81 495 LYS B CA 1
ATOM 8089 C C . LYS B 1 495 ? -49.719 -38.844 -14.641 1 85.81 495 LYS B C 1
ATOM 8091 O O . LYS B 1 495 ? -49.906 -40 -14.328 1 85.81 495 LYS B O 1
ATOM 8096 N N . GLY B 1 496 ? -48.469 -38.406 -14.57 1 86.44 496 GLY B N 1
ATOM 8097 C CA . GLY B 1 496 ? -47.312 -39.094 -14.008 1 86.44 496 GLY B CA 1
ATOM 8098 C C . GLY B 1 496 ? -46.062 -38.25 -14.047 1 86.44 496 GLY B C 1
ATOM 8099 O O . GLY B 1 496 ? -46.062 -37.125 -14.578 1 86.44 496 GLY B O 1
ATOM 8100 N N . ASN B 1 497 ? -45.156 -38.75 -13.43 1 86.81 497 ASN B N 1
ATOM 8101 C CA . ASN B 1 497 ? -43.844 -38.156 -13.453 1 86.81 497 ASN B CA 1
ATOM 8102 C C . ASN B 1 497 ? -43.062 -38.562 -14.703 1 86.81 497 ASN B C 1
ATOM 8104 O O . ASN B 1 497 ? -43.219 -39.688 -15.211 1 86.81 497 ASN B O 1
ATOM 8108 N N . PHE B 1 498 ? -42.312 -37.656 -15.328 1 87.38 498 PHE B N 1
ATOM 8109 C CA . PHE B 1 498 ? -41.469 -37.938 -16.469 1 87.38 498 PHE B CA 1
ATOM 8110 C C . PHE B 1 498 ? -40.156 -37.125 -16.375 1 87.38 498 PHE B C 1
ATOM 8112 O O . PHE B 1 498 ? -40.125 -36.094 -15.742 1 87.38 498 PHE B O 1
ATOM 8119 N N . PRO B 1 499 ? -39.156 -37.656 -16.844 1 83.44 499 PRO B N 1
ATOM 8120 C CA . PRO B 1 499 ? -37.875 -36.969 -16.734 1 83.44 499 PRO B CA 1
ATOM 8121 C C . PRO B 1 499 ? -37.812 -35.719 -17.625 1 83.44 499 PRO B C 1
ATOM 8123 O O . PRO B 1 499 ? -38.188 -35.781 -18.797 1 83.44 499 PRO B O 1
ATOM 8126 N N . ALA B 1 500 ? -37.312 -34.688 -17.109 1 84.06 500 ALA B N 1
ATOM 8127 C CA . ALA B 1 500 ? -37.219 -33.406 -17.781 1 84.06 500 ALA B CA 1
ATOM 8128 C C . ALA B 1 500 ? -36.281 -33.469 -18.984 1 84.06 500 ALA B C 1
ATOM 8130 O O . ALA B 1 500 ? -36.469 -32.75 -19.969 1 84.06 500 ALA B O 1
ATOM 8131 N N . THR B 1 501 ? -35.312 -34.344 -19.047 1 80.94 501 THR B N 1
ATOM 8132 C CA . THR B 1 501 ? -34.312 -34.469 -20.109 1 80.94 501 THR B CA 1
ATOM 8133 C C . THR B 1 501 ? -34.938 -35.094 -21.359 1 80.94 501 THR B C 1
ATOM 8135 O O . THR B 1 501 ? -34.344 -35.031 -22.453 1 80.94 501 THR B O 1
ATOM 8138 N N . TYR B 1 502 ? -36.125 -35.594 -21.234 1 81.62 502 TYR B N 1
ATOM 8139 C CA . TYR B 1 502 ? -36.781 -36.25 -22.359 1 81.62 502 TYR B CA 1
ATOM 8140 C C . TYR B 1 502 ? -37.75 -35.312 -23.047 1 81.62 502 TYR B C 1
ATOM 8142 O O . TYR B 1 502 ? -38.406 -35.688 -24.031 1 81.62 502 TYR B O 1
ATOM 8150 N N . VAL B 1 503 ? -37.875 -34.062 -22.469 1 86.38 503 VAL B N 1
ATOM 8151 C CA . VAL B 1 503 ? -38.938 -33.188 -23 1 86.38 503 VAL B CA 1
ATOM 8152 C C . VAL B 1 503 ? -38.344 -31.812 -23.266 1 86.38 503 VAL B C 1
ATOM 8154 O O . VAL B 1 503 ? -37.281 -31.453 -22.703 1 86.38 503 VAL B O 1
ATOM 8157 N N . GLU B 1 504 ? -38.844 -31.047 -24.25 1 85.19 504 GLU B N 1
ATOM 8158 C CA . GLU B 1 504 ? -38.531 -29.641 -24.531 1 85.19 504 GLU B CA 1
ATOM 8159 C C . GLU B 1 504 ? -39.781 -28.766 -24.328 1 85.19 504 GLU B C 1
ATOM 8161 O O . GLU B 1 504 ? -40.875 -29.078 -24.812 1 85.19 504 GLU B O 1
ATOM 8166 N N . GLU B 1 505 ? -39.531 -27.75 -23.641 1 80.88 505 GLU B N 1
ATOM 8167 C CA . GLU B 1 505 ? -40.625 -26.828 -23.422 1 80.88 505 GLU B CA 1
ATOM 8168 C C . GLU B 1 505 ? -41 -26.078 -24.703 1 80.88 505 GLU B C 1
ATOM 8170 O O . GLU B 1 505 ? -40.125 -25.562 -25.391 1 80.88 505 GLU B O 1
ATOM 8175 N N . VAL B 1 506 ? -42.188 -26.188 -25.234 1 74.38 506 VAL B N 1
ATOM 8176 C CA . VAL B 1 506 ? -42.688 -25.484 -26.422 1 74.38 506 VAL B CA 1
ATOM 8177 C C . VAL B 1 506 ? -43.562 -24.312 -26 1 74.38 506 VAL B C 1
ATOM 8179 O O . VAL B 1 506 ? -44.5 -24.469 -25.219 1 74.38 506 VAL B O 1
ATOM 8182 N N . THR B 1 507 ? -43 -23.078 -26.172 1 61.84 507 THR B N 1
ATOM 8183 C CA . THR B 1 507 ? -43.844 -21.906 -26.047 1 61.84 507 THR B CA 1
ATOM 8184 C C . THR B 1 507 ? -44.812 -21.781 -27.219 1 61.84 507 THR B C 1
ATOM 8186 O O . THR B 1 507 ? -44.406 -21.891 -28.375 1 61.84 507 THR B O 1
ATOM 8189 N N . LEU B 1 508 ? -46 -22.109 -27.219 1 48.28 508 LEU B N 1
ATOM 8190 C CA . LEU B 1 508 ? -47 -21.875 -28.281 1 48.28 508 LEU B CA 1
ATOM 8191 C C . LEU B 1 508 ? -47.062 -20.391 -28.656 1 48.28 508 LEU B C 1
ATOM 8193 O O . LEU B 1 508 ? -47.438 -19.562 -27.828 1 48.28 508 LEU B O 1
ATOM 8197 N N . SER B 1 509 ? -45.938 -19.891 -29.406 1 44.62 509 SER B N 1
ATOM 8198 C CA . SER B 1 509 ? -46.188 -18.562 -29.969 1 44.62 509 SER B CA 1
ATOM 8199 C C . SER B 1 509 ? -47.438 -18.578 -30.828 1 44.62 509 SER B C 1
ATOM 8201 O O . SER B 1 509 ? -47.625 -19.469 -31.672 1 44.62 509 SER B O 1
ATOM 8203 N N . ALA B 1 510 ? -48.469 -17.938 -30.609 1 42.19 510 ALA B N 1
ATOM 8204 C CA . ALA B 1 510 ? -49.656 -17.656 -31.391 1 42.19 510 ALA B CA 1
ATOM 8205 C C . ALA B 1 510 ? -49.312 -16.938 -32.688 1 42.19 510 ALA B C 1
ATOM 8207 O O . ALA B 1 510 ? -48.906 -15.773 -32.656 1 42.19 510 ALA B O 1
ATOM 8208 N N . ASP B 1 511 ? -48.531 -17.484 -33.531 1 35.81 511 ASP B N 1
ATOM 8209 C CA . ASP B 1 511 ? -48.406 -16.828 -34.844 1 35.81 511 ASP B CA 1
ATOM 8210 C C . ASP B 1 511 ? -49.781 -16.609 -35.469 1 35.81 511 ASP B C 1
ATOM 8212 O O . ASP B 1 511 ? -50.531 -17.562 -35.688 1 35.81 511 ASP B O 1
ATOM 8216 N N . ARG B 1 512 ? -50.312 -15.391 -35.281 1 36.47 512 ARG B N 1
ATOM 8217 C CA . ARG B 1 512 ? -51.469 -14.828 -35.969 1 36.47 512 ARG B CA 1
ATOM 8218 C C . ARG B 1 512 ? -51.219 -14.758 -37.469 1 36.47 512 ARG B C 1
ATOM 8220 O O . ARG B 1 512 ? -50.406 -13.945 -37.938 1 36.47 512 ARG B O 1
ATOM 8227 N N . SER B 1 513 ? -51 -15.836 -38.25 1 31.92 513 SER B N 1
ATOM 8228 C CA . SER B 1 513 ? -50.969 -15.789 -39.688 1 31.92 513 SER B CA 1
ATOM 8229 C C . SER B 1 513 ? -52.25 -15.133 -40.25 1 31.92 513 SER B C 1
ATOM 8231 O O . SER B 1 513 ? -53.344 -15.617 -40 1 31.92 513 SER B O 1
ATOM 8233 N N . ASP B 1 514 ? -52.188 -13.766 -40.406 1 32.62 514 ASP B N 1
ATOM 8234 C CA . ASP B 1 514 ? -53.188 -12.945 -41.125 1 32.62 514 ASP B CA 1
ATOM 8235 C C . ASP B 1 514 ? -53.281 -13.375 -42.594 1 32.62 514 ASP B C 1
ATOM 8237 O O . ASP B 1 514 ? -52.375 -13.172 -43.375 1 32.62 514 ASP B O 1
ATOM 8241 N N . GLU B 1 515 ? -53.625 -14.562 -42.938 1 30.14 515 GLU B N 1
ATOM 8242 C CA . GLU B 1 515 ? -54.031 -14.945 -44.312 1 30.14 515 GLU B CA 1
ATOM 8243 C C . GLU B 1 515 ? -55.188 -14.078 -44.781 1 30.14 515 GLU B C 1
ATOM 8245 O O . GLU B 1 515 ? -56.312 -14.148 -44.25 1 30.14 515 GLU B O 1
ATOM 8250 N N . GLU B 1 516 ? -54.875 -12.742 -45.125 1 30.91 516 GLU B N 1
ATOM 8251 C CA . GLU B 1 516 ? -55.812 -11.922 -45.906 1 30.91 516 GLU B CA 1
ATOM 8252 C C . GLU B 1 516 ? -56.188 -12.617 -47.219 1 30.91 516 GLU B C 1
ATOM 8254 O O . GLU B 1 516 ? -55.344 -13.039 -47.969 1 30.91 516 GLU B O 1
ATOM 8259 N N . SER B 1 517 ? -57.312 -13.297 -47.219 1 29.86 517 SER B N 1
ATOM 8260 C CA . SER B 1 517 ? -58.188 -13.875 -48.219 1 29.86 517 SER B CA 1
ATOM 8261 C C . SER B 1 517 ? -58.469 -12.875 -49.344 1 29.86 517 SER B C 1
ATOM 8263 O O . SER B 1 517 ? -58.969 -11.773 -49.094 1 29.86 517 SER B O 1
ATOM 8265 N N . SER B 1 518 ? -57.5 -12.781 -50.312 1 29.09 518 SER B N 1
ATOM 8266 C CA . SER B 1 518 ? -57.812 -12.141 -51.594 1 29.09 518 SER B CA 1
ATOM 8267 C C . SER B 1 518 ? -59.125 -12.648 -52.156 1 29.09 518 SER B C 1
ATOM 8269 O O . SER B 1 518 ? -59.219 -13.805 -52.594 1 29.09 518 SER B O 1
ATOM 8271 N N . LEU B 1 519 ? -60.219 -12.32 -51.406 1 21.53 519 LEU B N 1
ATOM 8272 C CA . LEU B 1 519 ? -61.406 -12.188 -52.25 1 21.53 519 LEU B CA 1
ATOM 8273 C C . LEU B 1 519 ? -61.406 -10.859 -53 1 21.53 519 LEU B C 1
ATOM 8275 O O . LEU B 1 519 ? -61 -9.828 -52.438 1 21.53 519 LEU B O 1
#

Secondary structure (DSSP, 8-state):
---TTTT-HHHHHHHHHHHHHHHHHHHHHHHHHHHHHHHHHHHHHHHHHHHHHHHHHHHHHSS-S-THHHHHHHHHHHHHHHHHHHHHHHHHHIIIIIHHHHHHHHHHHHHHHHHHHHHHHHHHHHHHHHHHHHHHHHHHHHHHHHHHHHHHHHHHHGGGS-HHHHHHHHHHHHHHHHHHHHHHHHHHHHHHHHHHHHHHHHHHHHHHHHHHHHHHHHHHHHHHHHHHHHHHHHHHHHHHHHHHHHHHHHHHHH--HHHHHHHHHHHHS--S-EEEEEEEPP--GGG-TTSS--HHHHHHHHHHHHHHHHHHHHHHHHHHHHHHHHHHHHHH-GGG--HHHHHHHHHHHHHHHHHHHHHHHHHHHHHHHHHHHHT--------TTEEEEEETTEEEEEEEEEEE-----------------------------------------------EEEEESS-B----TTB--B-TT-EEEEEEE-TTSEEEEEETTEEEEEEGGGEEEE-------------/---TTTT-HHHHHHHHHHHHHHHHHHHHHHHHHHHHHHHHHHHHHHHHHHHHHHHHHHHHHSS-S-THHHHHHHHHHHHHHHHHHHHHHHHHHIIIIIHHHHHHHHHHHHHHHHHHHHHHHHHHHHHHHHHHHHHHHHHHHHHHHHHHHHHHHHHHHTTTS-HHHHHHHHHHHHHHHHHHHHHHHHHHHHHHHHHHHHHHHHHHHHHHHHHHHHHHHHHHHHHHHHHHHHHHHHHHHHHHHHHHHHHHHHHHHH--HHHHHHHHHHHHS--S-EEEEEEEPP--GGG-TTSS--HHHHHHHHHHHHHHHHHHHHHHHHHHHHHHHHHHHHHH-GGG--HHHHHHHHHHHHHHHHHHHHHHHHHHHHHHHHHHHHT--------TTEEEEEETTEEEEEEEEEEE-----------------------------------------------EEEEESS-B----TTB--B-TT-EEEEEEE-TTSEEEEEETTEEEEEEGGGEEEE-------------

pLDDT: mean 81.93, std 21.04, range [16.09, 98.12]

Sequence (1038 aa):
MKNPLADCMHDRAYQELKGYSKNGDNYCKQVLSILQQRTSLEITYGKGLEKLANKLAKMLNKIQVNYSHRTSLCVSEELKSASDLHRKLGKAIQTEAINPMNRILQDHEKKKKIVDNTVEKAAEAVISNWRQQLKAKKKLKELTKDHEALFRNTESSHPLASPKTKKKLLRNLEKSAIKLAKDDEDYYKKNVAACETRVKWEHTLENGHQSILDLEKERLLLLCNTLHRYSQLLSHFGQSLIACHAKVHNTVTEAEVDEDMQMLVNEMSVTTAETKLELLLTDYYEEDLMSLIEKERRQTAIKAKILRVQTDLEKVLQDKTGLERMLQAYKETPQFSDAKNINDITAQLSEATLKAALLRANHFKLGSVLAEIEERPKPSCLWNDISKWKEKDCVHSSVTITCPVTMRSIKQTLKTRTTSEAGISSSCLPETLGSAKSTTCLQLENGNSVSRTCRALYDYHTEREDELCLSKGDVIVIHHKDKNGWWYGSRNGEKGNFPATYVEEVTLSADRSDEESSLMKNPLADCMHDRAYQELKGYSKNGDNYCKQVLSILQQRTSLEITYGKGLEKLANKLAKMLNKIQVNYSHRTSLCVSEELKSASDLHRKLGKAIQTEAINPMNRILQDHEKKKKIVDNTVEKAAEAVISNWRQQLKAKKKLKELTKDHEALFRNTESSHPLASPKTKKKLLRNLEKSAIKLAKDDEDYYKKNVAACETRVKWEHTLENGHQSILDLEKERLLLLCNTLHRYSQLLSHFGQSLIACHAKVHNTVTEAEVDEDMQMLVNEMSVTTAETKLELLLTDYYEEDLMSLIEKERRQTAIKAKILRVQTDLEKVLQDKTGLERMLQAYKETPQFSDAKNINDITAQLSEATLKAALLRANHFKLGSVLAEIEERPKPSCLWNDISKWKEKDCVHSSVTITCPVTMRSIKQTLKTRTTSEAGISSSCLPETLGSAKSTTCLQLENGNSVSRTCRALYDYHTEREDELCLSKGDVIVIHHKDKNGWWYGSRNGEKGNFPATYVEEVTLSADRSDEESSL

Radius of gyration: 60.0 Å; Cα contacts (8 Å, |Δi|>4): 1112; chains: 2; bounding box: 98×198×110 Å

Solvent-accessible surface area (backbone atoms only — not comparable to full-atom values): 56704 Å² total; per-residue (Å²): 131,90,61,74,70,55,70,35,51,61,56,52,50,35,52,51,51,48,52,51,49,51,53,51,50,53,50,52,50,50,52,46,51,51,52,50,52,48,27,52,51,29,37,52,49,13,51,52,32,36,53,50,17,51,52,48,50,54,56,55,72,74,45,78,92,45,60,73,45,61,49,50,48,38,51,24,48,40,30,38,51,53,13,51,51,32,34,49,50,17,51,46,46,44,64,70,33,45,47,57,52,52,53,53,53,53,51,49,53,53,51,49,50,52,40,50,51,54,37,50,52,33,50,48,49,36,54,48,43,55,51,49,34,54,52,36,39,54,52,41,36,53,49,51,53,50,46,42,51,52,50,51,51,44,63,69,41,48,88,76,44,51,72,69,57,43,52,49,50,51,50,51,50,49,54,46,50,54,51,47,53,52,44,49,50,50,33,52,50,43,49,58,46,46,32,52,37,46,44,51,27,54,50,40,31,51,50,38,38,50,52,52,50,52,50,48,48,49,48,55,52,48,54,52,50,36,52,41,51,50,30,49,52,47,43,54,46,33,55,55,50,36,54,48,34,48,54,38,36,53,50,41,70,66,57,60,66,62,61,38,46,49,50,48,49,60,70,66,42,61,70,85,42,73,24,50,42,63,44,69,48,88,73,59,60,74,70,44,83,86,48,86,61,59,66,70,58,38,53,53,52,52,49,52,52,43,49,51,37,50,52,50,32,54,52,34,52,52,50,34,54,52,43,54,52,51,51,52,50,36,70,74,41,54,92,78,48,51,72,65,56,53,50,52,50,51,49,49,37,53,26,29,52,45,41,35,53,51,32,50,50,44,38,49,55,52,47,36,48,51,18,60,75,67,75,46,78,57,73,78,74,76,69,84,41,62,46,76,48,77,53,97,91,38,82,45,44,30,36,57,45,78,40,81,40,73,61,72,69,73,72,66,77,78,66,77,76,69,77,72,86,61,65,84,67,74,77,71,81,78,75,85,78,75,85,86,74,87,71,88,81,73,83,75,77,77,70,82,71,77,68,46,34,25,30,22,73,38,70,37,87,67,90,50,83,63,39,46,65,36,47,57,68,42,66,28,42,43,77,43,82,47,94,83,46,40,25,33,30,33,46,99,87,49,60,20,37,34,56,46,89,38,40,42,76,49,76,80,71,78,73,74,75,76,75,74,80,78,130,131,88,61,74,70,56,70,37,51,60,56,52,52,35,51,51,52,48,52,50,50,51,54,51,52,53,50,51,51,49,51,46,51,50,52,50,51,49,27,52,51,28,36,52,49,14,51,53,33,35,53,50,18,51,52,49,49,56,54,56,71,74,45,76,94,47,61,71,46,60,48,51,48,37,51,24,49,38,29,38,52,54,13,50,51,32,35,49,50,18,51,46,47,44,63,70,30,46,45,57,52,53,52,52,52,53,52,50,52,53,52,51,50,53,41,50,51,54,38,51,53,33,50,49,49,37,55,49,43,54,52,48,34,55,53,38,38,53,52,40,36,52,50,53,53,50,45,42,51,51,49,53,50,43,66,70,41,48,86,76,43,52,72,68,56,44,53,51,50,50,51,51,50,51,53,46,50,53,52,48,53,50,46,49,50,50,34,51,49,44,49,58,47,45,32,52,37,45,44,52,27,54,52,40,31,51,51,37,38,51,52,53,50,51,51,48,48,50,49,55,51,48,53,51,50,35,52,41,50,50,33,50,53,46,43,54,47,35,55,55,48,37,56,48,32,48,55,37,36,52,50,41,70,64,57,60,66,62,60,37,47,50,50,48,50,60,71,66,43,62,70,84,43,71,24,51,42,60,43,70,51,88,73,60,60,74,68,44,83,87,48,88,61,57,67,70,59,39,52,53,52,54,51,52,52,42,49,49,37,49,54,51,34,54,52,33,51,51,49,34,54,52,43,55,50,53,53,52,49,36,70,74,42,54,91,77,49,52,72,65,56,52,51,51,49,50,49,52,37,53,26,28,51,44,40,36,54,51,33,50,50,43,38,49,55,52,48,36,49,50,18,59,74,68,74,47,80,57,73,77,74,75,68,85,40,62,47,75,50,78,54,98,91,38,80,44,44,31,36,57,45,78,41,82,40,74,60,72,70,72,72,65,76,78,66,76,76,72,74,73,86,61,67,84,69,75,81,74,82,74,81,73,88,77,85,88,74,87,74,89,82,84,80,78,77,77,71,86,69,75,69,46,34,26,30,21,73,39,70,38,87,69,92,50,84,63,42,45,65,37,47,57,67,40,67,28,40,41,77,42,82,44,94,84,45,41,25,33,29,33,46,97,87,50,60,18,35,35,56,43,90,39,42,43,78,52,78,83,73,80,76,80,78,79,76,77,74,87,119